Protein AF-0000000075793857 (afdb_homodimer)

pLDDT: mean 84.76, std 23.65, range [12.75, 98.88]

Structure (mmCIF, N/CA/C/O backbone):
data_AF-0000000075793857-model_v1
#
loop_
_entity.id
_entity.type
_entity.pdbx_description
1 polymer 'Actin-like protein 9'
#
loop_
_atom_site.group_PDB
_atom_site.id
_atom_site.type_symbol
_atom_site.label_atom_id
_atom_site.label_alt_id
_atom_site.label_comp_id
_atom_site.label_asym_id
_atom_site.label_entity_id
_atom_site.label_seq_id
_atom_site.pdbx_PDB_ins_code
_atom_site.Cartn_x
_atom_site.Cartn_y
_atom_site.Cartn_z
_atom_site.occupancy
_atom_site.B_iso_or_equiv
_atom_site.auth_seq_id
_atom_site.auth_comp_id
_atom_site.auth_asym_id
_atom_site.auth_atom_id
_atom_site.pdbx_PDB_model_num
ATOM 1 N N . MET A 1 1 ? 30.672 75.312 54.75 1 15.44 1 MET A N 1
ATOM 2 C CA . MET A 1 1 ? 32.125 75.312 55 1 15.44 1 MET A CA 1
ATOM 3 C C . MET A 1 1 ? 32.844 74.75 53.781 1 15.44 1 MET A C 1
ATOM 5 O O . MET A 1 1 ? 32.219 74.125 52.875 1 15.44 1 MET A O 1
ATOM 9 N N . ASP A 1 2 ? 33.875 73.625 53.781 1 12.75 2 ASP A N 1
ATOM 10 C CA . ASP A 1 2 ? 35.219 73.625 53.25 1 12.75 2 ASP A CA 1
ATOM 11 C C . ASP A 1 2 ? 35.312 72.812 51.938 1 12.75 2 ASP A C 1
ATOM 13 O O . ASP A 1 2 ? 36 73.25 51.031 1 12.75 2 ASP A O 1
ATOM 17 N N . ALA A 1 3 ? 35.125 71.25 51.812 1 15.32 3 ALA A N 1
ATOM 18 C CA . ALA A 1 3 ? 36.281 70.375 51.594 1 15.32 3 ALA A CA 1
ATOM 19 C C . ALA A 1 3 ? 36.625 70.25 50.125 1 15.32 3 ALA A C 1
ATOM 21 O O . ALA A 1 3 ? 35.781 69.75 49.344 1 15.32 3 ALA A O 1
ATOM 22 N N . ASN A 1 4 ? 37.594 70.562 49.375 1 15.7 4 ASN A N 1
ATOM 23 C CA . ASN A 1 4 ? 38.125 71 48.094 1 15.7 4 ASN A CA 1
ATOM 24 C C . ASN A 1 4 ? 38.719 69.812 47.344 1 15.7 4 ASN A C 1
ATOM 26 O O . ASN A 1 4 ? 39.281 70 46.25 1 15.7 4 ASN A O 1
ATOM 30 N N . HIS A 1 5 ? 38.938 68.438 47.781 1 17.83 5 HIS A N 1
ATOM 31 C CA . HIS A 1 5 ? 40.281 67.875 47.562 1 17.83 5 HIS A CA 1
ATOM 32 C C . HIS A 1 5 ? 40.469 67.5 46.094 1 17.83 5 HIS A C 1
ATOM 34 O O . HIS A 1 5 ? 39.531 67.125 45.406 1 17.83 5 HIS A O 1
ATOM 40 N N . SER A 1 6 ? 41.75 67.375 45.469 1 17.27 6 SER A N 1
ATOM 41 C CA . SER A 1 6 ? 42.625 67.688 44.312 1 17.27 6 SER A CA 1
ATOM 42 C C . SER A 1 6 ? 42.938 66.375 43.562 1 17.27 6 SER A C 1
ATOM 44 O O . SER A 1 6 ? 43.375 66.438 42.406 1 17.27 6 SER A O 1
ATOM 46 N N . GLY A 1 7 ? 42.938 65 44 1 16.97 7 GLY A N 1
ATOM 47 C CA . GLY A 1 7 ? 44.156 64.25 43.844 1 16.97 7 GLY A CA 1
ATOM 48 C C . GLY A 1 7 ? 44.281 63.594 42.469 1 16.97 7 GLY A C 1
ATOM 49 O O . GLY A 1 7 ? 43.438 62.75 42.094 1 16.97 7 GLY A O 1
ATOM 50 N N . CYS A 1 8 ? 44.844 64 41.312 1 18.92 8 CYS A N 1
ATOM 51 C CA . CYS A 1 8 ? 44.906 63.812 39.844 1 18.92 8 CYS A CA 1
ATOM 52 C C . CYS A 1 8 ? 45.688 62.562 39.5 1 18.92 8 CYS A C 1
ATOM 54 O O . CYS A 1 8 ? 45.281 61.781 38.688 1 18.92 8 CYS A O 1
ATOM 56 N N . THR A 1 9 ? 47.156 62.219 39.781 1 17.19 9 THR A N 1
ATOM 57 C CA . THR A 1 9 ? 48.156 62.156 38.719 1 17.19 9 THR A CA 1
ATOM 58 C C . THR A 1 9 ? 48.5 60.719 38.406 1 17.19 9 THR A C 1
ATOM 60 O O . THR A 1 9 ? 49.312 60.438 37.531 1 17.19 9 THR A O 1
ATOM 63 N N . LYS A 1 10 ? 48.125 59.406 38.969 1 17.06 10 LYS A N 1
ATOM 64 C CA . LYS A 1 10 ? 49.188 58.469 39.219 1 17.06 10 LYS A CA 1
ATOM 65 C C . LYS A 1 10 ? 49.719 57.875 37.938 1 17.06 10 LYS A C 1
ATOM 67 O O . LYS A 1 10 ? 48.938 57.469 37.062 1 17.06 10 LYS A O 1
ATOM 72 N N . PRO A 1 11 ? 51.062 57.781 37.594 1 20.03 11 PRO A N 1
ATOM 73 C CA . PRO A 1 11 ? 51.969 57.562 36.469 1 20.03 11 PRO A CA 1
ATOM 74 C C . PRO A 1 11 ? 52.125 56.062 36.156 1 20.03 11 PRO A C 1
ATOM 76 O O . PRO A 1 11 ? 52.906 55.688 35.25 1 20.03 11 PRO A O 1
ATOM 79 N N . GLN A 1 12 ? 51.188 55.062 36.219 1 19.09 12 GLN A N 1
ATOM 80 C CA . GLN A 1 12 ? 51.656 53.75 36.656 1 19.09 12 GLN A CA 1
ATOM 81 C C . GLN A 1 12 ? 52.625 53.156 35.625 1 19.09 12 GLN A C 1
ATOM 83 O O . GLN A 1 12 ? 52.531 53.438 34.438 1 19.09 12 GLN A O 1
ATOM 88 N N . PRO A 1 13 ? 53.562 52.188 36.094 1 18.53 13 PRO A N 1
ATOM 89 C CA . PRO A 1 13 ? 54.938 51.719 35.875 1 18.53 13 PRO A CA 1
ATOM 90 C C . PRO A 1 13 ? 55.094 50.844 34.625 1 18.53 13 PRO A C 1
ATOM 92 O O . PRO A 1 13 ? 54.094 50.344 34.094 1 1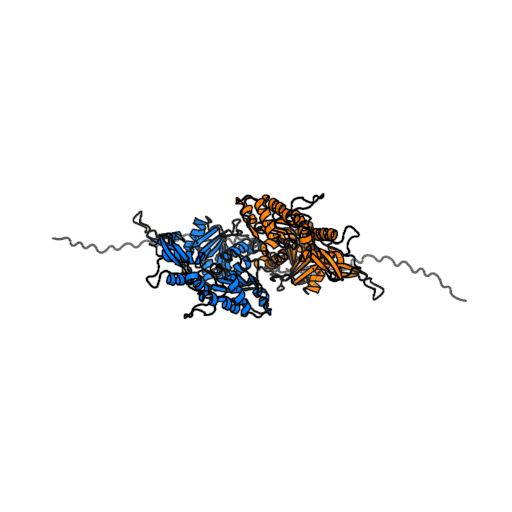8.53 13 PRO A O 1
ATOM 95 N N . SER A 1 14 ? 56.25 50.562 34.156 1 19.48 14 SER A N 1
ATOM 96 C CA . SER A 1 14 ? 57.125 50.281 33.031 1 19.48 14 SER A CA 1
ATOM 97 C C . SER A 1 14 ? 57.219 48.781 32.75 1 19.48 14 SER A C 1
ATOM 99 O O . SER A 1 14 ? 58 48.344 31.891 1 19.48 14 SER A O 1
ATOM 101 N N . PRO A 1 15 ? 56.219 47.844 33.156 1 19.3 15 PRO A N 1
ATOM 102 C CA . PRO A 1 15 ? 56.812 46.531 33.531 1 19.3 15 PRO A CA 1
ATOM 103 C C . PRO A 1 15 ? 57.562 45.875 32.375 1 19.3 15 PRO A C 1
ATOM 105 O O . PRO A 1 15 ? 57.281 46.188 31.203 1 19.3 15 PRO A O 1
ATOM 108 N N . GLU A 1 16 ? 58.562 45.031 32.688 1 19.41 16 GLU A N 1
ATOM 109 C CA . GLU A 1 16 ? 59.812 44.406 32.25 1 19.41 16 GLU A CA 1
ATOM 110 C C . GLU A 1 16 ? 59.531 43.281 31.234 1 19.41 16 GLU A C 1
ATOM 112 O O . GLU A 1 16 ? 58.594 42.5 31.391 1 19.41 16 GLU A O 1
ATOM 117 N N . ALA A 1 17 ? 60.062 43.312 30.016 1 22.91 17 ALA A N 1
ATOM 118 C CA . ALA A 1 17 ? 59.906 42.656 28.719 1 22.91 17 ALA A CA 1
ATOM 119 C C . ALA A 1 17 ? 60.438 41.219 28.766 1 22.91 17 ALA A C 1
ATOM 121 O O . ALA A 1 17 ? 61.656 41 28.734 1 22.91 17 ALA A O 1
ATOM 122 N N . PRO A 1 18 ? 59.875 40.438 29.797 1 18.53 18 PRO A N 1
ATOM 123 C CA . PRO A 1 18 ? 60.75 39.312 30.141 1 18.53 18 PRO A CA 1
ATOM 124 C C . PRO A 1 18 ? 61.219 38.562 28.906 1 18.53 18 PRO A C 1
ATOM 126 O O . PRO A 1 18 ? 60.688 38.75 27.797 1 18.53 18 PRO A O 1
ATOM 129 N N . ARG A 1 19 ? 61.875 37.25 29.156 1 19.84 19 ARG A N 1
ATOM 130 C CA . ARG A 1 19 ? 63.094 36.406 29 1 19.84 19 ARG A CA 1
ATOM 131 C C . ARG A 1 19 ? 63 35.562 27.75 1 19.84 19 ARG A C 1
ATOM 133 O O . ARG A 1 19 ? 61.906 35.281 27.234 1 19.84 19 ARG A O 1
ATOM 140 N N . PRO A 1 20 ? 64.062 35.031 27.312 1 22.78 20 PRO A N 1
ATOM 141 C CA . PRO A 1 20 ? 64.688 34.5 26.094 1 22.78 20 PRO A CA 1
ATOM 142 C C . PRO A 1 20 ? 64.125 33.125 25.734 1 22.78 20 PRO A C 1
ATOM 144 O O . PRO A 1 20 ? 64.562 32.094 26.312 1 22.78 20 PRO A O 1
ATOM 147 N N . GLY A 1 21 ? 62.75 32.906 25.953 1 18.17 21 GLY A N 1
ATOM 148 C CA . GLY A 1 21 ? 62.344 31.516 26.141 1 18.17 21 GLY A CA 1
ATOM 149 C C . GLY A 1 21 ? 62.969 30.562 25.125 1 18.17 21 GLY A C 1
ATOM 150 O O . GLY A 1 21 ? 63.438 31 24.078 1 18.17 21 GLY A O 1
ATOM 151 N N . ALA A 1 22 ? 63.219 29.281 25.469 1 21.75 22 ALA A N 1
ATOM 152 C CA . ALA A 1 22 ? 63.906 28.016 25.25 1 21.75 22 ALA A CA 1
ATOM 153 C C . ALA A 1 22 ? 63.656 27.516 23.828 1 21.75 22 ALA A C 1
ATOM 155 O O . ALA A 1 22 ? 62.625 27.812 23.219 1 21.75 22 ALA A O 1
ATOM 156 N N . ASN A 1 23 ? 64.688 27.266 23.234 1 18.72 23 ASN A N 1
ATOM 157 C CA . ASN A 1 23 ? 65.125 26.828 21.906 1 18.72 23 ASN A CA 1
ATOM 158 C C . ASN A 1 23 ? 64.312 25.609 21.453 1 18.72 23 ASN A C 1
ATOM 160 O O . ASN A 1 23 ? 64.438 24.516 21.984 1 18.72 23 ASN A O 1
ATOM 164 N N . PRO A 1 24 ? 63 25.734 21.406 1 18.83 24 PRO A N 1
ATOM 165 C CA . PRO A 1 24 ? 62.25 24.5 21.188 1 18.83 24 PRO A CA 1
ATOM 166 C C . PRO A 1 24 ? 62.781 23.672 20.016 1 18.83 24 PRO A C 1
ATOM 168 O O . PRO A 1 24 ? 62.812 24.141 18.875 1 18.83 24 PRO A O 1
ATOM 171 N N . SER A 1 25 ? 64 23.125 20.156 1 19.81 25 SER A N 1
ATOM 172 C CA . SER A 1 25 ? 64.562 22.234 19.156 1 19.81 25 SER A CA 1
ATOM 173 C C . SER A 1 25 ? 63.469 21.344 18.531 1 19.81 25 SER A C 1
ATOM 175 O O . SER A 1 25 ? 62.719 20.672 19.25 1 19.81 25 SER A O 1
ATOM 177 N N . SER A 1 26 ? 62.906 21.719 17.453 1 18.23 26 SER A N 1
ATOM 178 C CA . SER A 1 26 ? 61.844 21.234 16.578 1 18.23 26 SER A CA 1
ATOM 179 C C . SER A 1 26 ? 62.125 19.781 16.156 1 18.23 26 SER A C 1
ATOM 181 O O . SER A 1 26 ? 62.562 19.531 15.031 1 18.23 26 SER A O 1
ATOM 183 N N . ILE A 1 27 ? 62.594 18.938 17.031 1 20.16 27 ILE A N 1
ATOM 184 C CA . ILE A 1 27 ? 62.938 17.609 16.531 1 20.16 27 ILE A CA 1
ATOM 185 C C . ILE A 1 27 ? 61.812 17.125 15.602 1 20.16 27 ILE A C 1
ATOM 187 O O . ILE A 1 27 ? 60.656 17.016 16.016 1 20.16 27 ILE A O 1
ATOM 191 N N . LEU A 1 28 ? 61.938 17.328 14.32 1 20.8 28 LEU A N 1
ATOM 192 C CA . LEU A 1 28 ? 61.156 16.953 13.141 1 20.8 28 LEU A CA 1
ATOM 193 C C . LEU A 1 28 ? 60.938 15.453 13.086 1 20.8 28 LEU A C 1
ATOM 195 O O . LEU A 1 28 ? 61.562 14.75 12.297 1 20.8 28 LEU A O 1
ATOM 199 N N . ALA A 1 29 ? 60.938 14.773 14.156 1 21.75 29 ALA A N 1
ATOM 200 C CA . ALA A 1 29 ? 60.938 13.328 13.945 1 21.75 29 ALA A CA 1
ATOM 201 C C . ALA A 1 29 ? 59.875 12.914 12.922 1 21.75 29 ALA A C 1
ATOM 203 O O . ALA A 1 29 ? 58.719 13.281 13.055 1 21.75 29 ALA A O 1
ATOM 204 N N . ASN A 1 30 ? 60.219 12.555 11.719 1 20.84 30 ASN A N 1
ATOM 205 C CA . ASN A 1 30 ? 59.594 12.094 10.484 1 20.84 30 ASN A CA 1
ATOM 206 C C . ASN A 1 30 ? 58.719 10.867 10.734 1 20.84 30 ASN A C 1
ATOM 208 O O . ASN A 1 30 ? 59.188 9.734 10.656 1 20.84 30 ASN A O 1
ATOM 212 N N . GLU A 1 31 ? 58.25 10.648 11.859 1 22.14 31 GLU A N 1
ATOM 213 C CA . GLU A 1 31 ? 57.656 9.312 11.93 1 22.14 31 GLU A CA 1
ATOM 214 C C . GLU A 1 31 ? 56.719 9.062 10.773 1 22.14 31 GLU A C 1
ATOM 216 O O . GLU A 1 31 ? 55.781 9.844 10.539 1 22.14 31 GLU A O 1
ATOM 221 N N . THR A 1 32 ? 57.062 8.359 9.789 1 23.39 32 THR A N 1
ATOM 222 C CA . THR A 1 32 ? 56.375 7.84 8.609 1 23.39 32 THR A CA 1
ATOM 223 C C . THR A 1 32 ? 55.031 7.219 9.008 1 23.39 32 THR A C 1
ATOM 225 O O . THR A 1 32 ? 55 6.18 9.672 1 23.39 32 THR A O 1
ATOM 228 N N . LEU A 1 33 ? 54.156 7.922 9.375 1 22.08 33 LEU A N 1
ATOM 229 C CA . LEU A 1 33 ? 52.875 7.305 9.742 1 22.08 33 LEU A CA 1
ATOM 230 C C . LEU A 1 33 ? 52.438 6.324 8.664 1 22.08 33 LEU A C 1
ATOM 232 O O . LEU A 1 33 ? 52.312 6.691 7.496 1 22.08 33 LEU A O 1
ATOM 236 N N . ARG A 1 34 ? 52.656 5.023 8.82 1 25.08 34 ARG A N 1
ATOM 237 C CA . ARG A 1 34 ? 52.094 3.895 8.102 1 25.08 34 ARG A CA 1
ATOM 238 C C . ARG A 1 34 ? 50.625 4.16 7.742 1 25.08 34 ARG A C 1
ATOM 240 O O . ARG A 1 34 ? 49.781 4.371 8.625 1 25.08 34 ARG A O 1
ATOM 247 N N . GLN A 1 35 ? 50.375 4.695 6.633 1 22.2 35 GLN A N 1
ATOM 248 C CA . GLN A 1 35 ? 49.031 4.953 6.074 1 22.2 35 GLN A CA 1
ATOM 249 C C . GLN A 1 35 ? 48.156 3.729 6.203 1 22.2 35 GLN A C 1
ATOM 251 O O . GLN A 1 35 ? 48.406 2.689 5.594 1 22.2 35 GLN A O 1
ATOM 256 N N . GLU A 1 36 ? 47.719 3.391 7.41 1 26.3 36 GLU A N 1
ATOM 257 C CA . GLU A 1 36 ? 46.844 2.215 7.434 1 26.3 36 GLU A CA 1
ATOM 258 C C . GLU A 1 36 ? 45.844 2.236 6.27 1 26.3 36 GLU A C 1
ATOM 260 O O . GLU A 1 36 ? 45.438 3.307 5.816 1 26.3 36 GLU A O 1
ATOM 265 N N . PRO A 1 37 ? 45.812 1.183 5.473 1 26.55 37 PRO A N 1
ATOM 266 C CA . PRO A 1 37 ? 45 1.132 4.266 1 26.55 37 PRO A CA 1
ATOM 267 C C . PRO A 1 37 ? 43.594 1.723 4.48 1 26.55 37 PRO A C 1
ATOM 269 O O . PRO A 1 37 ? 43.094 1.742 5.609 1 26.55 37 PRO A O 1
ATOM 272 N N . PRO A 1 38 ? 43.219 2.713 3.705 1 24.89 38 PRO A N 1
ATOM 273 C CA . PRO A 1 38 ? 41.938 3.379 3.918 1 24.89 38 PRO A CA 1
ATOM 274 C C . PRO A 1 38 ? 40.812 2.406 4.305 1 24.89 38 PRO A C 1
ATOM 276 O O . PRO A 1 38 ? 40.719 1.328 3.719 1 24.89 38 PRO A O 1
ATOM 279 N N . SER A 1 39 ? 40.594 2.229 5.586 1 24.95 39 SER A N 1
ATOM 280 C CA . SER A 1 39 ? 39.531 1.4 6.113 1 24.95 39 SER A CA 1
ATOM 281 C C . SER A 1 39 ? 38.312 1.457 5.211 1 24.95 39 SER A C 1
ATOM 283 O O . SER A 1 39 ? 37.906 2.535 4.773 1 24.95 39 SER A O 1
ATOM 285 N N . MET A 1 40 ? 38.062 0.514 4.391 1 24.78 40 MET A N 1
ATOM 286 C CA . MET A 1 40 ? 36.875 0.319 3.59 1 24.78 40 MET A CA 1
ATOM 287 C C . MET A 1 40 ? 35.656 0.888 4.301 1 24.78 40 MET A C 1
ATOM 289 O O . MET A 1 40 ? 35.438 0.609 5.48 1 24.78 40 MET A O 1
ATOM 293 N N . VAL A 1 41 ? 35.312 2.084 4.102 1 28.2 41 VAL A N 1
ATOM 294 C CA . VAL A 1 41 ? 34.125 2.773 4.609 1 28.2 41 VAL A CA 1
ATOM 295 C C . VAL A 1 41 ? 33.031 1.765 4.859 1 28.2 41 VAL A C 1
ATOM 297 O O . VAL A 1 41 ? 32.5 1.164 3.922 1 28.2 41 VAL A O 1
ATOM 300 N N . GLY A 1 42 ? 33.188 0.861 5.727 1 28.14 42 GLY A N 1
ATOM 301 C CA . GLY A 1 42 ? 32.188 -0.064 6.23 1 28.14 42 GLY A CA 1
ATOM 302 C C . GLY A 1 42 ? 30.781 0.529 6.266 1 28.14 42 GLY A C 1
ATOM 303 O O . GLY A 1 42 ? 30.625 1.733 6.469 1 28.14 42 GLY A O 1
ATOM 304 N N . ASP A 1 43 ? 29.906 0.069 5.418 1 32.09 43 ASP A N 1
ATOM 305 C CA . ASP A 1 43 ? 28.469 0.293 5.355 1 32.09 43 ASP A CA 1
ATOM 306 C C . ASP A 1 43 ? 27.875 0.465 6.75 1 32.09 43 ASP A C 1
ATOM 308 O O . ASP A 1 43 ? 27.562 -0.52 7.426 1 32.09 43 ASP A O 1
ATOM 312 N N . ARG A 1 44 ? 28.438 1.333 7.551 1 34.56 44 ARG A N 1
ATOM 313 C CA . ARG A 1 44 ? 27.875 1.585 8.875 1 34.56 44 ARG A CA 1
ATOM 314 C C . ARG A 1 44 ? 26.359 1.714 8.797 1 34.56 44 ARG A C 1
ATOM 316 O O . ARG A 1 44 ? 25.828 2.609 8.133 1 34.56 44 ARG A O 1
ATOM 323 N N . LEU A 1 45 ? 25.594 0.619 8.859 1 40 45 LEU A N 1
ATOM 324 C CA . LEU A 1 45 ? 24.156 0.525 9.094 1 40 45 LEU A CA 1
ATOM 325 C C . LEU A 1 45 ? 23.734 1.456 10.227 1 40 45 LEU A C 1
ATOM 327 O O . LEU A 1 45 ? 24.5 1.683 11.172 1 40 45 LEU A O 1
ATOM 331 N N . PRO A 1 46 ? 22.906 2.387 10.023 1 45.62 46 PRO A N 1
ATOM 332 C CA . PRO A 1 46 ? 22.391 3.17 11.148 1 45.62 46 PRO A CA 1
ATOM 333 C C . PRO A 1 46 ? 22.25 2.346 12.43 1 45.62 46 PRO A C 1
ATOM 335 O O . PRO A 1 46 ? 22.156 1.117 12.367 1 45.62 46 PRO A O 1
ATOM 338 N N . PRO A 1 47 ? 22.594 3.002 13.57 1 45.09 47 PRO A N 1
ATOM 339 C CA . PRO A 1 47 ? 22.531 2.359 14.883 1 45.09 47 PRO A CA 1
ATOM 340 C C . PRO A 1 47 ? 21.281 1.493 15.047 1 45.09 47 PRO A C 1
ATOM 342 O O . PRO A 1 47 ? 20.297 1.667 14.32 1 45.09 47 PRO A O 1
ATOM 345 N N . LYS A 1 48 ? 21.406 0.458 15.859 1 49.25 48 LYS A N 1
ATOM 346 C CA . LYS A 1 48 ? 20.5 -0.598 16.312 1 49.25 48 LYS A CA 1
ATOM 347 C C . LYS A 1 48 ? 19.125 -0.032 16.672 1 49.25 48 LYS A C 1
ATOM 349 O O . LYS A 1 48 ? 18.172 -0.786 16.875 1 49.25 48 LYS A O 1
ATOM 354 N N . THR A 1 49 ? 19.062 1.42 16.922 1 57.34 49 THR A N 1
ATOM 355 C CA . THR A 1 49 ? 17.797 1.932 17.391 1 57.34 49 THR A CA 1
ATOM 356 C C . THR A 1 49 ? 16.875 2.303 16.234 1 57.34 49 THR A C 1
ATOM 358 O O . THR A 1 49 ? 17.359 2.66 15.148 1 57.34 49 THR A O 1
ATOM 361 N N . GLY A 1 50 ? 15.578 2.102 16.234 1 86.88 50 GLY A N 1
ATOM 362 C CA . GLY A 1 50 ? 14.523 2.295 15.258 1 86.88 50 GLY A CA 1
ATOM 363 C C . GLY A 1 50 ? 14.406 3.73 14.781 1 86.88 50 GLY A C 1
ATOM 364 O O . GLY A 1 50 ? 14.523 4.664 15.578 1 86.88 50 GLY A O 1
ATOM 365 N N . ALA A 1 51 ? 14.398 4.098 13.531 1 96.69 51 ALA A N 1
ATOM 366 C CA . ALA A 1 51 ? 14.219 5.422 12.938 1 96.69 51 ALA A CA 1
ATOM 367 C C . ALA A 1 51 ? 12.898 6.047 13.375 1 96.69 51 ALA A C 1
ATOM 369 O O . ALA A 1 51 ? 11.938 5.332 13.68 1 96.69 51 ALA A O 1
ATOM 370 N N . VAL A 1 52 ? 12.953 7.406 13.523 1 98.38 52 VAL A N 1
ATOM 371 C CA . VAL A 1 52 ? 11.734 8.141 13.836 1 98.38 52 VAL A CA 1
ATOM 372 C C . VAL A 1 52 ? 11.266 8.914 12.602 1 98.38 52 VAL A C 1
ATOM 374 O O . VAL A 1 52 ? 12.078 9.531 11.906 1 98.38 52 VAL A O 1
ATOM 377 N N . VAL A 1 53 ? 9.992 8.781 12.32 1 98.62 53 VAL A N 1
ATOM 378 C CA . VAL A 1 53 ? 9.391 9.477 11.188 1 98.62 53 VAL A CA 1
ATOM 379 C C . VAL A 1 53 ? 8.609 10.688 11.688 1 98.62 53 VAL A C 1
ATOM 381 O O . VAL A 1 53 ? 7.801 10.578 12.617 1 98.62 53 VAL A O 1
ATOM 384 N N . ILE A 1 54 ? 8.859 11.844 11.094 1 98.81 54 ILE A N 1
ATOM 385 C CA . ILE A 1 54 ? 8.242 13.102 11.484 1 98.81 54 ILE A CA 1
ATOM 386 C C . ILE A 1 54 ? 7.535 13.719 10.281 1 98.81 54 ILE A C 1
ATOM 388 O O . ILE A 1 54 ? 8.172 14.023 9.266 1 98.81 54 ILE A O 1
ATOM 392 N N . ASP A 1 55 ? 6.27 13.859 10.367 1 98.62 55 ASP A N 1
ATOM 393 C CA . ASP A 1 55 ? 5.438 14.523 9.367 1 98.62 55 ASP A CA 1
ATOM 394 C C . ASP A 1 55 ? 4.738 15.742 9.953 1 98.62 55 ASP A C 1
ATOM 396 O O . ASP A 1 55 ? 3.729 15.617 10.648 1 98.62 55 ASP A O 1
ATOM 400 N N . MET A 1 56 ? 5.254 16.859 9.609 1 98.44 56 MET A N 1
ATOM 401 C CA . MET A 1 56 ? 4.672 18.109 10.117 1 98.44 56 MET A CA 1
ATOM 402 C C . MET A 1 56 ? 3.9 18.828 9.016 1 98.44 56 MET A C 1
ATOM 404 O O . MET A 1 56 ? 4.48 19.234 8.016 1 98.44 56 MET A O 1
ATOM 408 N N . GLY A 1 57 ? 2.623 18.906 9.195 1 97.62 57 GLY A N 1
ATOM 409 C CA . GLY A 1 57 ? 1.757 19.703 8.336 1 97.62 57 GLY A CA 1
ATOM 410 C C . GLY A 1 57 ? 1.26 20.969 9.008 1 97.62 57 GLY A C 1
ATOM 411 O O . GLY A 1 57 ? 1.636 21.266 10.141 1 97.62 57 GLY A O 1
ATOM 412 N N . THR A 1 58 ? 0.445 21.719 8.219 1 97.69 58 THR A N 1
ATOM 413 C CA . THR A 1 58 ? -0.102 22.969 8.734 1 97.69 58 THR A CA 1
ATOM 414 C C . THR A 1 58 ? -0.973 22.719 9.961 1 97.69 58 THR A C 1
ATOM 416 O O . THR A 1 58 ? -0.957 23.5 10.914 1 97.69 58 THR A O 1
ATOM 419 N N . GLY A 1 59 ? -1.662 21.641 9.977 1 96.56 59 GLY A N 1
ATOM 420 C CA . GLY A 1 59 ? -2.639 21.391 11.023 1 96.56 59 GLY A CA 1
ATOM 421 C C . GLY A 1 59 ? -2.111 20.516 12.141 1 96.56 59 GLY A C 1
ATOM 422 O O . GLY A 1 59 ? -2.396 20.75 13.32 1 96.56 59 GLY A O 1
ATOM 423 N N . THR A 1 60 ? -1.422 19.5 11.773 1 97.75 60 THR A N 1
ATOM 424 C CA . THR A 1 60 ? -0.955 18.547 12.773 1 97.75 60 THR A CA 1
ATOM 425 C C . THR A 1 60 ? 0.469 18.094 12.461 1 97.75 60 THR A C 1
ATOM 427 O O . THR A 1 60 ? 0.91 18.156 11.312 1 97.75 60 THR A O 1
ATOM 430 N N . CYS A 1 61 ? 1.142 17.75 13.516 1 98.62 61 CYS A N 1
ATOM 431 C CA . CYS A 1 61 ? 2.436 17.078 13.438 1 98.62 61 CYS A CA 1
ATOM 432 C C . CYS A 1 61 ? 2.34 15.648 13.93 1 98.62 61 CYS A C 1
ATOM 434 O O . CYS A 1 61 ? 1.83 15.391 15.023 1 98.62 61 CYS A O 1
ATOM 436 N N . LYS A 1 62 ? 2.785 14.734 13.086 1 98.44 62 LYS A N 1
ATOM 437 C CA . LYS A 1 62 ? 2.738 13.312 13.383 1 98.44 62 LYS A CA 1
ATOM 438 C C . LYS A 1 62 ? 4.141 12.742 13.578 1 98.44 62 LYS A C 1
ATOM 440 O O . LYS A 1 62 ? 5.043 13.023 12.789 1 98.44 62 LYS A O 1
ATOM 445 N N . VAL A 1 63 ? 4.293 12.008 14.703 1 98.5 63 VAL A N 1
ATOM 446 C CA . VAL A 1 63 ? 5.598 11.422 14.992 1 98.5 63 VAL A CA 1
ATOM 447 C C . VAL A 1 63 ? 5.43 9.984 15.477 1 98.5 63 VAL A C 1
ATOM 449 O O . VAL A 1 63 ? 4.445 9.664 16.141 1 98.5 63 VAL A O 1
ATOM 452 N N . GLY A 1 64 ? 6.328 9.164 15.094 1 97.44 64 GLY A N 1
ATOM 453 C CA . GLY A 1 64 ? 6.348 7.773 15.516 1 97.44 64 GLY A CA 1
ATOM 454 C C . GLY A 1 64 ? 7.562 7.016 15.016 1 97.44 64 GLY A C 1
ATOM 455 O O . GLY A 1 64 ? 8.352 7.547 14.227 1 97.44 64 GLY A O 1
ATOM 456 N N . PHE A 1 65 ? 7.688 5.789 15.484 1 95.81 65 PHE A N 1
ATOM 457 C CA . PHE A 1 65 ? 8.805 4.949 15.062 1 95.81 65 PHE A CA 1
ATOM 458 C C . PHE A 1 65 ? 8.492 4.266 13.734 1 95.81 65 PHE A C 1
ATOM 460 O O . PHE A 1 65 ? 7.363 3.842 13.5 1 95.81 65 PHE A O 1
ATOM 467 N N . ALA A 1 66 ? 9.508 4.152 12.898 1 96.25 66 ALA A N 1
ATOM 468 C CA . ALA A 1 66 ? 9.375 3.436 11.633 1 96.25 66 ALA A CA 1
ATOM 469 C C . ALA A 1 66 ? 8.945 1.99 11.867 1 96.25 66 ALA A C 1
ATOM 471 O O . ALA A 1 66 ? 9.344 1.369 12.852 1 96.25 66 ALA A O 1
ATOM 472 N N . GLY A 1 67 ? 8.156 1.516 10.906 1 92.19 67 GLY A N 1
ATOM 473 C CA . GLY A 1 67 ? 7.707 0.135 10.984 1 92.19 67 GLY A CA 1
ATOM 474 C C . GLY A 1 67 ? 6.332 -0.007 11.617 1 92.19 67 GLY A C 1
ATOM 475 O O . GLY A 1 67 ? 5.688 -1.049 11.477 1 92.19 67 GLY A O 1
ATOM 476 N N . GLN A 1 68 ? 5.902 1.068 12.234 1 90.31 68 GLN A N 1
ATOM 477 C CA . GLN A 1 68 ? 4.578 1.029 12.852 1 90.31 68 GLN A CA 1
ATOM 478 C C . GLN A 1 68 ? 3.494 1.403 11.844 1 90.31 68 GLN A C 1
ATOM 480 O O . GLN A 1 68 ? 3.777 2.037 10.82 1 90.31 68 GLN A O 1
ATOM 485 N N . ALA A 1 69 ? 2.256 1.032 12.188 1 85.69 69 ALA A N 1
ATOM 486 C CA . ALA A 1 69 ? 1.134 1.229 11.273 1 85.69 69 ALA A CA 1
ATOM 487 C C . ALA A 1 69 ? 0.57 2.643 11.391 1 85.69 69 ALA A C 1
ATOM 489 O O . ALA A 1 69 ? -0.055 3.15 10.453 1 85.69 69 ALA A O 1
ATOM 490 N N . ARG A 1 70 ? 0.771 3.219 12.555 1 91 70 ARG A N 1
ATOM 491 C CA . ARG A 1 70 ? 0.261 4.559 12.836 1 91 70 ARG A CA 1
ATOM 492 C C . ARG A 1 70 ? 1.264 5.371 13.648 1 91 70 ARG A C 1
ATOM 494 O O . ARG A 1 70 ? 2.111 4.805 14.344 1 91 70 ARG A O 1
ATOM 501 N N . PRO A 1 71 ? 1.217 6.664 13.398 1 96.06 71 PRO A N 1
ATOM 502 C CA . PRO A 1 71 ? 2.068 7.473 14.273 1 96.06 71 PRO A CA 1
ATOM 503 C C . PRO A 1 71 ? 1.719 7.312 15.75 1 96.06 71 PRO A C 1
ATOM 505 O O . PRO A 1 71 ? 0.548 7.129 16.094 1 96.06 71 PRO A O 1
ATOM 508 N N . ALA A 1 72 ? 2.719 7.406 16.562 1 96.38 72 ALA A N 1
ATOM 509 C CA . ALA A 1 72 ? 2.516 7.301 18.016 1 96.38 72 ALA A CA 1
ATOM 510 C C . ALA A 1 72 ? 1.809 8.539 18.562 1 96.38 72 ALA A C 1
ATOM 512 O O . ALA A 1 72 ? 0.979 8.438 19.469 1 96.38 72 ALA A O 1
ATOM 513 N N . TYR A 1 73 ? 2.18 9.695 18.016 1 97.44 73 TYR A N 1
ATOM 514 C CA . TYR A 1 73 ? 1.591 10.945 18.484 1 97.44 73 TYR A CA 1
ATOM 515 C C . TYR A 1 73 ? 1.187 11.828 17.297 1 97.44 73 TYR A C 1
ATOM 517 O O . TYR A 1 73 ? 1.894 11.891 16.297 1 97.44 73 TYR A O 1
ATOM 525 N N . THR A 1 74 ? 0.083 12.383 17.406 1 97.31 74 THR A N 1
ATOM 526 C CA . THR A 1 74 ? -0.428 13.43 16.531 1 97.31 74 THR A CA 1
ATOM 527 C C . THR A 1 74 ? -0.816 14.664 17.344 1 97.31 74 THR A C 1
ATOM 529 O O . THR A 1 74 ? -1.688 14.594 18.203 1 97.31 74 THR A O 1
ATOM 532 N N . VAL A 1 75 ? -0.158 15.781 17.047 1 97.25 75 VAL A N 1
ATOM 533 C CA . VAL A 1 75 ? -0.359 16.984 17.828 1 97.25 75 VAL A CA 1
ATOM 534 C C . VAL A 1 75 ? -0.632 18.172 16.906 1 97.25 75 VAL A C 1
ATOM 536 O O . VAL A 1 75 ? -0.094 18.234 15.797 1 97.25 75 VAL A O 1
ATOM 539 N N . ALA A 1 76 ? -1.51 19.047 17.422 1 96.38 76 ALA A N 1
ATOM 540 C CA . ALA A 1 76 ? -1.71 20.266 16.641 1 96.38 76 ALA A CA 1
ATOM 541 C C . ALA A 1 76 ? -0.398 21.031 16.469 1 96.38 76 ALA A C 1
ATOM 543 O O . ALA A 1 76 ? 0.397 21.125 17.406 1 96.38 76 ALA A O 1
ATOM 544 N N . THR A 1 77 ? -0.208 21.562 15.273 1 97.81 77 THR A N 1
ATOM 545 C CA . THR A 1 77 ? 1.026 22.281 14.977 1 97.81 77 THR A CA 1
ATOM 546 C C . THR A 1 77 ? 0.928 23.734 15.422 1 97.81 77 THR A C 1
ATOM 548 O O . THR A 1 77 ? 0.977 24.656 14.594 1 97.81 77 THR A O 1
ATOM 551 N N . ILE A 1 78 ? 0.842 23.938 16.734 1 96.12 78 ILE A N 1
ATOM 552 C CA . ILE A 1 78 ? 0.717 25.266 17.328 1 96.12 78 ILE A CA 1
ATOM 553 C C . ILE A 1 78 ? 1.439 25.297 18.672 1 96.12 78 ILE A C 1
ATOM 555 O O . ILE A 1 78 ? 1.641 24.266 19.312 1 96.12 78 ILE A O 1
ATOM 559 N N . LEU A 1 79 ? 1.954 26.422 18.984 1 95.69 79 LEU A N 1
ATOM 560 C CA . LEU A 1 79 ? 2.514 26.609 20.328 1 95.69 79 LEU A CA 1
ATOM 561 C C . LEU A 1 79 ? 2.164 27.984 20.875 1 95.69 79 LEU A C 1
ATOM 563 O O . LEU A 1 79 ? 1.733 28.859 20.125 1 95.69 79 LEU A O 1
ATOM 567 N N . GLY A 1 80 ? 2.098 28.094 22.125 1 93.88 80 GLY A N 1
ATOM 568 C CA . GLY A 1 80 ? 1.903 29.328 22.859 1 93.88 80 GLY A CA 1
ATOM 569 C C . GLY A 1 80 ? 2.877 29.5 24.016 1 93.88 80 GLY A C 1
ATOM 570 O O . GLY A 1 80 ? 3.256 28.531 24.672 1 93.88 80 GLY A O 1
ATOM 571 N N . CYS A 1 81 ? 3.355 30.75 24.109 1 89.12 81 CYS A N 1
ATOM 572 C CA . CYS A 1 81 ? 4.312 31.016 25.172 1 89.12 81 CYS A CA 1
ATOM 573 C C . CYS A 1 81 ? 3.783 32.062 26.141 1 89.12 81 CYS A C 1
ATOM 575 O O . CYS A 1 81 ? 3.012 32.938 25.75 1 89.12 81 CYS A O 1
ATOM 577 N N . GLN A 1 82 ? 4.051 31.891 27.391 1 84.62 82 GLN A N 1
ATOM 578 C CA . GLN A 1 82 ? 3.766 32.906 28.422 1 84.62 82 GLN A CA 1
ATOM 579 C C . GLN A 1 82 ? 4.938 33.031 29.391 1 84.62 82 GLN A C 1
ATOM 581 O O . GLN A 1 82 ? 5.73 32.125 29.547 1 84.62 82 GLN A O 1
ATOM 586 N N . PRO A 1 83 ? 5.074 34.344 29.891 1 78.62 83 PRO A N 1
ATOM 587 C CA . PRO A 1 83 ? 6.121 34.531 30.906 1 78.62 83 PRO A CA 1
ATOM 588 C C . PRO A 1 83 ? 5.891 33.656 32.125 1 78.62 83 PRO A C 1
ATOM 590 O O . PRO A 1 83 ? 4.75 33.469 32.562 1 78.62 83 PRO A O 1
ATOM 593 N N . LYS A 1 84 ? 6.941 32.844 32.406 1 72 84 LYS A N 1
ATOM 594 C CA . LYS A 1 84 ? 6.82 32.031 33.594 1 72 84 LYS A CA 1
ATOM 595 C C . LYS A 1 84 ? 6.719 32.906 34.844 1 72 84 LYS A C 1
ATOM 597 O O . LYS A 1 84 ? 7.406 33.906 34.969 1 72 84 LYS A O 1
ATOM 602 N N . LYS A 1 85 ? 5.684 32.812 35.719 1 65.44 85 LYS A N 1
ATOM 603 C CA . LYS A 1 85 ? 5.641 33.5 37 1 65.44 85 LYS A CA 1
ATOM 604 C C . LYS A 1 85 ? 6.941 33.281 37.781 1 65.44 85 LYS A C 1
ATOM 606 O O . LYS A 1 85 ? 7.41 32.156 37.906 1 65.44 85 LYS A O 1
ATOM 611 N N . PRO A 1 86 ? 7.727 34.375 37.781 1 59.34 86 PRO A N 1
ATOM 612 C CA . PRO A 1 86 ? 9.039 34.25 38.438 1 59.34 86 PRO A CA 1
ATOM 613 C C . PRO A 1 86 ? 8.977 33.562 39.781 1 59.34 86 PRO A C 1
ATOM 615 O O . PRO A 1 86 ? 8.141 33.906 40.625 1 59.34 86 PRO A O 1
ATOM 618 N N . SER A 1 87 ? 9.102 32.281 39.938 1 54.94 87 SER A N 1
ATOM 619 C CA . SER A 1 87 ? 9.273 31.844 41.312 1 54.94 87 SER A CA 1
ATOM 620 C C . SER A 1 87 ? 10.406 32.594 42 1 54.94 87 SER A C 1
ATOM 622 O O . SER A 1 87 ? 10.398 32.75 43.219 1 54.94 87 SER A O 1
ATOM 624 N N . SER A 1 88 ? 11.57 32.812 41.375 1 54.84 88 SER A N 1
ATOM 625 C CA . SER A 1 88 ? 12.656 33.688 41.844 1 54.84 88 SER A CA 1
ATOM 626 C C . SER A 1 88 ? 12.953 34.781 40.875 1 54.84 88 SER A C 1
ATOM 628 O O . SER A 1 88 ? 12.664 34.656 39.656 1 54.84 88 SER A O 1
ATOM 630 N N . PRO A 1 89 ? 13.344 36.094 41.312 1 51.16 89 PRO A N 1
ATOM 631 C CA . PRO A 1 89 ? 13.492 37.375 40.594 1 51.16 89 PRO A CA 1
ATOM 632 C C . PRO A 1 89 ? 14.266 37.219 39.281 1 51.16 89 PRO A C 1
ATOM 634 O O . PRO A 1 89 ? 14.375 38.156 38.5 1 51.16 89 PRO A O 1
ATOM 637 N N . ARG A 1 90 ? 15.25 36.406 39.188 1 56 90 ARG A N 1
ATOM 638 C CA . ARG A 1 90 ? 16.328 36.656 38.25 1 56 90 ARG A CA 1
ATOM 639 C C . ARG A 1 90 ? 15.891 36.344 36.812 1 56 90 ARG A C 1
ATOM 641 O O . ARG A 1 90 ? 16.281 37.031 35.875 1 56 90 ARG A O 1
ATOM 648 N N . GLN A 1 91 ? 15.656 35.094 36.375 1 52.06 91 GLN A N 1
ATOM 649 C CA . GLN A 1 91 ? 15.625 34.75 34.969 1 52.06 91 GLN A CA 1
ATOM 650 C C . GLN A 1 91 ? 14.195 34.469 34.5 1 52.06 91 GLN A C 1
ATOM 652 O O . GLN A 1 91 ? 13.531 33.562 35 1 52.06 91 GLN A O 1
ATOM 657 N N . ALA A 1 92 ? 13.57 35.438 33.969 1 55.38 92 ALA A N 1
ATOM 658 C CA . ALA A 1 92 ? 12.25 35.344 33.375 1 55.38 92 ALA A CA 1
ATOM 659 C C . ALA A 1 92 ? 12.164 34.156 32.406 1 55.38 92 ALA A C 1
ATOM 661 O O . ALA A 1 92 ? 12.805 34.156 31.359 1 55.38 92 ALA A O 1
ATOM 662 N N . ALA A 1 93 ? 11.875 32.906 32.906 1 65.88 93 ALA A N 1
ATOM 663 C CA . ALA A 1 93 ? 11.805 31.734 32.031 1 65.88 93 ALA A CA 1
ATOM 664 C C . ALA A 1 93 ? 10.453 31.641 31.344 1 65.88 93 ALA A C 1
ATOM 666 O O . ALA A 1 93 ? 9.43 32.031 31.906 1 65.88 93 ALA A O 1
ATOM 667 N N . LEU A 1 94 ? 10.422 31.562 29.922 1 77.75 94 LEU A N 1
ATOM 668 C CA . LEU A 1 94 ? 9.211 31.391 29.125 1 77.75 94 LEU A CA 1
ATOM 669 C C . LEU A 1 94 ? 8.711 29.953 29.219 1 77.75 94 LEU A C 1
ATOM 671 O O . LEU A 1 94 ? 9.508 29 29.172 1 77.75 94 LEU A O 1
ATOM 675 N N . GLU A 1 95 ? 7.387 29.844 29.625 1 87.62 95 GLU A N 1
ATOM 676 C CA . GLU A 1 95 ? 6.719 28.547 29.562 1 87.62 95 GLU A CA 1
ATOM 677 C C . GLU A 1 95 ? 6.043 28.344 28.219 1 87.62 95 GLU A C 1
ATOM 679 O O . GLU A 1 95 ? 5.352 29.234 27.719 1 87.62 95 GLU A O 1
ATOM 684 N N . THR A 1 96 ? 6.379 27.25 27.609 1 92.25 96 THR A N 1
ATOM 685 C CA . THR A 1 96 ? 5.859 26.953 26.281 1 92.25 96 THR A CA 1
ATOM 686 C C . THR A 1 96 ? 4.848 25.812 26.328 1 92.25 96 THR A C 1
ATOM 688 O O . THR A 1 96 ? 5.07 24.812 27 1 92.25 96 THR A O 1
ATOM 691 N N . PHE A 1 97 ? 3.676 26.047 25.766 1 94.62 97 PHE A N 1
ATOM 692 C CA . PHE A 1 97 ? 2.641 25.031 25.594 1 94.62 97 PHE A CA 1
ATOM 693 C C . PHE A 1 97 ? 2.52 24.625 24.125 1 94.62 97 PHE A C 1
ATOM 695 O O . PHE A 1 97 ? 2.592 25.469 23.234 1 94.62 97 PHE A O 1
ATOM 702 N N . ILE A 1 98 ? 2.369 23.328 23.953 1 95.94 98 ILE A N 1
ATOM 703 C CA . ILE A 1 98 ? 2.404 22.828 22.594 1 95.94 98 ILE A CA 1
ATOM 704 C C . ILE A 1 98 ? 1.111 22.062 22.281 1 95.94 98 ILE A C 1
ATOM 706 O O . ILE A 1 98 ? 0.576 21.359 23.141 1 95.94 98 ILE A O 1
ATOM 710 N N . GLY A 1 99 ? 0.654 22.188 21.016 1 95.19 99 GLY A N 1
ATOM 711 C CA . GLY A 1 99 ? -0.478 21.422 20.531 1 95.19 99 GLY A CA 1
ATOM 712 C C . GLY A 1 99 ? -1.772 21.75 21.25 1 95.19 99 GLY A C 1
ATOM 713 O O . GLY A 1 99 ? -2.131 22.922 21.406 1 95.19 99 GLY A O 1
ATOM 714 N N . GLU A 1 100 ? -2.447 20.75 21.719 1 92.75 100 GLU A N 1
ATOM 715 C CA . GLU A 1 100 ? -3.75 20.891 22.359 1 92.75 100 GLU A CA 1
ATOM 716 C C . GLU A 1 100 ? -3.637 21.672 23.672 1 92.75 100 GLU A C 1
ATOM 718 O O . GLU A 1 100 ? -4.547 22.406 24.047 1 92.75 100 GLU A O 1
ATOM 723 N N . ALA A 1 101 ? -2.518 21.531 24.328 1 92.62 101 ALA A N 1
ATOM 724 C CA . ALA A 1 101 ? -2.293 22.266 25.578 1 92.62 101 ALA A CA 1
ATOM 725 C C . ALA A 1 101 ? -2.279 23.766 25.344 1 92.62 101 ALA A C 1
ATOM 727 O O . ALA A 1 101 ? -2.746 24.531 26.188 1 92.62 101 ALA A O 1
ATOM 728 N N . ALA A 1 102 ? -1.736 24.141 24.25 1 92.62 102 ALA A N 1
ATOM 729 C CA . ALA A 1 102 ? -1.723 25.562 23.906 1 92.62 102 ALA A CA 1
ATOM 730 C C . ALA A 1 102 ? -3.117 26.047 23.516 1 92.62 102 ALA A C 1
ATOM 732 O O . ALA A 1 102 ? -3.533 27.141 23.906 1 92.62 102 ALA A O 1
ATOM 733 N N . ARG A 1 103 ? -3.85 25.25 22.812 1 88.44 103 ARG A N 1
ATOM 734 C CA . ARG A 1 103 ? -5.172 25.609 22.312 1 88.44 103 ARG A CA 1
ATOM 735 C C . ARG A 1 103 ? -6.156 25.812 23.453 1 88.44 103 ARG A C 1
ATOM 737 O O . ARG A 1 103 ? -7.094 26.609 23.344 1 88.44 103 ARG A O 1
ATOM 744 N N . LYS A 1 104 ? -5.965 25.188 24.469 1 87.31 104 LYS A N 1
ATOM 745 C CA . LYS A 1 104 ? -6.902 25.203 25.594 1 87.31 104 LYS A CA 1
ATOM 746 C C . LYS A 1 104 ? -6.68 26.438 26.469 1 87.31 104 LYS A C 1
ATOM 748 O O . LYS A 1 104 ? -7.465 26.719 27.375 1 87.31 104 LYS A O 1
ATOM 753 N N . ARG A 1 105 ? -5.695 27.203 26.156 1 87.12 105 ARG A N 1
ATOM 754 C CA . ARG A 1 105 ? -5.367 28.375 26.953 1 87.12 105 ARG A CA 1
ATOM 755 C C . ARG A 1 105 ? -5.613 29.656 26.172 1 87.12 105 ARG A C 1
ATOM 757 O O . ARG A 1 105 ? -4.715 30.156 25.484 1 87.12 105 ARG A O 1
ATOM 764 N N . PRO A 1 106 ? -6.688 30.281 26.391 1 83.44 106 PRO A N 1
ATOM 765 C CA . PRO A 1 106 ? -7.074 31.453 25.609 1 83.44 106 PRO A CA 1
ATOM 766 C C . PRO A 1 106 ? -6.156 32.656 25.844 1 83.44 106 PRO A C 1
ATOM 768 O O . PRO A 1 106 ? -6.102 33.562 25.016 1 83.44 106 PRO A O 1
ATOM 771 N N . GLU A 1 107 ? -5.461 32.656 26.938 1 85.12 107 GLU A N 1
ATOM 772 C CA . GLU A 1 107 ? -4.617 33.812 27.297 1 85.12 107 GLU A CA 1
ATOM 773 C C . GLU A 1 107 ? -3.332 33.812 26.469 1 85.12 107 GLU A C 1
ATOM 775 O O . GLU A 1 107 ? -2.635 34.812 26.406 1 85.12 107 GLU A O 1
ATOM 780 N N . LEU A 1 108 ? -3.121 32.688 25.797 1 88.5 108 LEU A N 1
ATOM 781 C CA . LEU A 1 108 ? -1.863 32.562 25.062 1 88.5 108 LEU A CA 1
ATOM 782 C C . LEU A 1 108 ? -2.006 33.094 23.641 1 88.5 108 LEU A C 1
ATOM 784 O O . LEU A 1 108 ? -3.049 32.938 23.016 1 88.5 108 LEU A O 1
ATOM 788 N N . THR A 1 109 ? -0.947 33.75 23.312 1 89.06 109 THR A N 1
ATOM 789 C CA . THR A 1 109 ? -0.833 34.031 21.875 1 89.06 109 THR A CA 1
ATOM 790 C C . THR A 1 109 ? -0.3 32.812 21.125 1 89.06 109 THR A C 1
ATOM 792 O O . THR A 1 109 ? 0.817 32.375 21.391 1 89.06 109 THR A O 1
ATOM 795 N N . LEU A 1 110 ? -1.079 32.375 20.219 1 91.88 110 LEU A N 1
ATOM 796 C CA . LEU A 1 110 ? -0.73 31.156 19.531 1 91.88 110 LEU A CA 1
ATOM 797 C C . LEU A 1 110 ? 0.127 31.438 18.297 1 91.88 110 LEU A C 1
ATOM 799 O O . LEU A 1 110 ? -0.101 32.438 17.594 1 91.88 110 LEU A O 1
ATOM 803 N N . VAL A 1 111 ? 1.128 30.625 18.125 1 95.06 111 VAL A N 1
ATOM 804 C CA . VAL A 1 111 ? 2.02 30.703 16.984 1 95.06 111 VAL A CA 1
ATOM 805 C C . VAL A 1 111 ? 1.855 29.438 16.125 1 95.06 111 VAL A C 1
ATOM 807 O O . VAL A 1 111 ? 1.872 28.328 16.641 1 95.06 111 VAL A O 1
ATOM 810 N N . GLN A 1 112 ? 1.64 29.656 14.828 1 95.12 112 GLN A N 1
ATOM 811 C CA . GLN A 1 112 ? 1.59 28.578 13.859 1 95.12 112 GLN A CA 1
ATOM 812 C C . GLN A 1 112 ? 2.848 28.562 12.992 1 95.12 112 GLN A C 1
ATOM 814 O O . GLN A 1 112 ? 2.986 29.359 12.07 1 95.12 112 GLN A O 1
ATOM 819 N N . PRO A 1 113 ? 3.643 27.547 13.203 1 97.75 113 PRO A N 1
ATOM 820 C CA . PRO A 1 113 ? 4.941 27.562 12.523 1 97.75 113 PRO A CA 1
ATOM 821 C C . PRO A 1 113 ? 4.84 27.219 11.047 1 97.75 113 PRO A C 1
ATOM 823 O O . PRO A 1 113 ? 5.785 27.438 10.289 1 97.75 113 PRO A O 1
ATOM 826 N N . VAL A 1 114 ? 3.793 26.594 10.602 1 97.94 114 VAL A N 1
ATOM 827 C CA . VAL A 1 114 ? 3.627 26.156 9.219 1 97.94 114 VAL A CA 1
ATOM 828 C C . VAL A 1 114 ? 2.469 26.906 8.57 1 97.94 114 VAL A C 1
ATOM 830 O O . VAL A 1 114 ? 1.391 27.031 9.156 1 97.94 114 VAL A O 1
ATOM 833 N N . ARG A 1 115 ? 2.727 27.453 7.434 1 96.44 115 ARG A N 1
ATOM 834 C CA . ARG A 1 115 ? 1.709 28.141 6.648 1 96.44 115 ARG A CA 1
ATOM 835 C C . ARG A 1 115 ? 1.594 27.547 5.254 1 96.44 115 ARG A C 1
ATOM 837 O O . ARG A 1 115 ? 2.57 27.5 4.504 1 96.44 115 ARG A O 1
ATOM 844 N N . ASN A 1 116 ? 0.41 27.094 4.914 1 94.94 116 ASN A N 1
ATOM 845 C CA . ASN A 1 116 ? 0.159 26.484 3.613 1 94.94 116 ASN A CA 1
ATOM 846 C C . ASN A 1 116 ? 1.177 25.391 3.307 1 94.94 116 ASN A C 1
ATOM 848 O O . ASN A 1 116 ? 1.71 25.328 2.197 1 94.94 116 ASN A O 1
ATOM 852 N N . GLY A 1 117 ? 1.529 24.672 4.285 1 95.81 117 GLY A N 1
ATOM 853 C CA . GLY A 1 117 ? 2.371 23.5 4.117 1 95.81 117 GLY A CA 1
ATOM 854 C C . GLY A 1 117 ? 3.854 23.812 4.219 1 95.81 117 GLY A C 1
ATOM 855 O O . GLY A 1 117 ? 4.688 22.906 4.16 1 95.81 117 GLY A O 1
ATOM 856 N N . ILE A 1 118 ? 4.18 25.094 4.441 1 96.75 118 ILE A N 1
ATOM 857 C CA . ILE A 1 118 ? 5.578 25.516 4.449 1 96.75 118 ILE A CA 1
ATOM 858 C C . ILE A 1 118 ? 5.961 26.016 5.844 1 96.75 118 ILE A C 1
ATOM 860 O O . ILE A 1 118 ? 5.242 26.812 6.441 1 96.75 118 ILE A O 1
ATOM 864 N N . VAL A 1 119 ? 7.066 25.547 6.301 1 97.56 119 VAL A N 1
ATOM 865 C CA . VAL A 1 119 ? 7.562 26.031 7.582 1 97.56 119 VAL A CA 1
ATOM 866 C C . VAL A 1 119 ? 8.055 27.469 7.434 1 97.56 119 VAL A C 1
ATOM 868 O O . VAL A 1 119 ? 8.914 27.75 6.598 1 97.56 119 VAL A O 1
ATOM 871 N N . VAL A 1 120 ? 7.516 28.344 8.242 1 96.81 120 VAL A N 1
ATOM 872 C CA . VAL A 1 120 ? 7.879 29.75 8.141 1 96.81 120 VAL A CA 1
ATOM 873 C C . VAL A 1 120 ? 8.523 30.203 9.445 1 96.81 120 VAL A C 1
ATOM 875 O O . VAL A 1 120 ? 9.211 31.234 9.484 1 96.81 120 VAL A O 1
ATOM 878 N N . ASP A 1 121 ? 8.312 29.547 10.523 1 97.75 121 ASP A N 1
ATOM 879 C CA . ASP A 1 121 ? 8.93 29.797 11.82 1 97.75 121 ASP A CA 1
ATOM 880 C C . ASP A 1 121 ? 9.695 28.562 12.312 1 97.75 121 ASP A C 1
ATOM 882 O O . ASP A 1 121 ? 9.125 27.719 12.992 1 97.75 121 ASP A O 1
ATOM 886 N N . TRP A 1 122 ? 10.984 28.609 12.125 1 97.75 122 TRP A N 1
ATOM 887 C CA . TRP A 1 122 ? 11.828 27.438 12.367 1 97.75 122 TRP A CA 1
ATOM 888 C C . TRP A 1 122 ? 12.07 27.234 13.859 1 97.75 122 TRP A C 1
ATOM 890 O O . TRP A 1 122 ? 12.18 26.109 14.328 1 97.75 122 TRP A O 1
ATOM 900 N N . ASP A 1 123 ? 12.156 28.312 14.562 1 96.31 123 ASP A N 1
ATOM 901 C CA . ASP A 1 123 ? 12.328 28.203 16 1 96.31 123 ASP A CA 1
ATOM 902 C C . ASP A 1 123 ? 11.125 27.516 16.656 1 96.31 123 ASP A C 1
ATOM 904 O O . ASP A 1 123 ? 11.281 26.625 17.484 1 96.31 123 ASP A O 1
ATOM 908 N N . ALA A 1 124 ? 9.984 27.938 16.25 1 97 124 ALA A N 1
ATOM 909 C CA . ALA A 1 124 ? 8.758 27.344 16.766 1 97 124 ALA A CA 1
ATOM 910 C C . ALA A 1 124 ? 8.648 25.875 16.359 1 97 124 ALA A C 1
ATOM 912 O O . ALA A 1 124 ? 8.25 25.031 17.156 1 97 124 ALA A O 1
ATOM 913 N N . ALA A 1 125 ? 8.922 25.547 15.102 1 98.25 125 ALA A N 1
ATOM 914 C CA . ALA A 1 125 ? 8.891 24.172 14.617 1 98.25 125 ALA A CA 1
ATOM 915 C C . ALA A 1 125 ? 9.828 23.281 15.422 1 98.25 125 ALA A C 1
ATOM 917 O O . ALA A 1 125 ? 9.453 22.172 15.812 1 98.25 125 ALA A O 1
ATOM 918 N N . GLU A 1 126 ? 11 23.797 15.672 1 97.69 126 GLU A N 1
ATOM 919 C CA . GLU A 1 126 ? 12 23.031 16.422 1 97.69 126 GLU A CA 1
ATOM 920 C C . GLU A 1 126 ? 11.508 22.719 17.828 1 97.69 126 GLU A C 1
ATOM 922 O O . GLU A 1 126 ? 11.742 21.625 18.344 1 97.69 126 GLU A O 1
ATOM 927 N N . LEU A 1 127 ? 10.891 23.703 18.453 1 96.19 127 LEU A N 1
ATOM 928 C CA . LEU A 1 127 ? 10.359 23.484 19.781 1 96.19 127 LEU A CA 1
ATOM 929 C C . LEU A 1 127 ? 9.328 22.359 19.781 1 96.19 127 LEU A C 1
ATOM 931 O O . LEU A 1 127 ? 9.305 21.531 20.688 1 96.19 127 LEU A O 1
ATOM 935 N N . ILE A 1 128 ? 8.508 22.312 18.797 1 97.88 128 ILE A N 1
ATOM 936 C CA . ILE A 1 128 ? 7.492 21.266 18.672 1 97.88 128 ILE A CA 1
ATOM 937 C C . ILE A 1 128 ? 8.164 19.922 18.469 1 97.88 128 ILE A C 1
ATOM 939 O O . ILE A 1 128 ? 7.824 18.938 19.141 1 97.88 128 ILE A O 1
ATOM 943 N N . TRP A 1 129 ? 9.164 19.875 17.578 1 98.38 129 TRP A N 1
ATOM 944 C CA . TRP A 1 129 ? 9.867 18.625 17.312 1 98.38 129 TRP A CA 1
ATOM 945 C C . TRP A 1 129 ? 10.547 18.109 18.578 1 98.38 129 TRP A C 1
ATOM 947 O O . TRP A 1 129 ? 10.438 16.922 18.906 1 98.38 129 TRP A O 1
ATOM 957 N N . ARG A 1 130 ? 11.211 18.984 19.281 1 96.88 130 ARG A N 1
ATOM 958 C CA . ARG A 1 130 ? 11.914 18.578 20.5 1 96.88 130 ARG A CA 1
ATOM 959 C C . ARG A 1 130 ? 10.938 18.031 21.531 1 96.88 130 ARG A C 1
ATOM 961 O O . ARG A 1 130 ? 11.219 17.016 22.172 1 96.88 130 ARG A O 1
ATOM 968 N N . HIS A 1 131 ? 9.883 18.719 21.656 1 95.88 131 HIS A N 1
ATOM 969 C CA . HIS A 1 131 ? 8.875 18.266 22.625 1 95.88 131 HIS A CA 1
ATOM 970 C C . HIS A 1 131 ? 8.344 16.891 22.25 1 95.88 131 HIS A C 1
ATOM 972 O O . HIS A 1 131 ? 8.25 16.016 23.109 1 95.88 131 HIS A O 1
ATOM 978 N N . LEU A 1 132 ? 7.977 16.703 21.016 1 97.69 132 LEU A N 1
ATOM 979 C CA . LEU A 1 132 ? 7.398 15.438 20.547 1 97.69 132 LEU A CA 1
ATOM 980 C C . LEU A 1 132 ? 8.414 14.305 20.672 1 97.69 132 LEU A C 1
ATOM 982 O O . LEU A 1 132 ? 8.055 13.195 21.078 1 97.69 132 LEU A O 1
ATOM 986 N N . LEU A 1 133 ? 9.656 14.562 20.391 1 97.88 133 LEU A N 1
ATOM 987 C CA . LEU A 1 133 ? 10.695 13.539 20.406 1 97.88 133 LEU A CA 1
ATOM 988 C C . LEU A 1 133 ? 11.094 13.195 21.828 1 97.88 133 LEU A C 1
ATOM 990 O O . LEU A 1 133 ? 11.031 12.031 22.234 1 97.88 133 LEU A O 1
ATOM 994 N N . GLU A 1 134 ? 11.383 14.203 22.625 1 96.38 134 GLU A N 1
ATOM 995 C CA . GLU A 1 134 ? 11.984 13.992 23.938 1 96.38 134 GLU A CA 1
ATOM 996 C C . GLU A 1 134 ? 10.922 13.711 24.984 1 96.38 134 GLU A C 1
ATOM 998 O O . GLU A 1 134 ? 11.109 12.867 25.859 1 96.38 134 GLU A O 1
ATOM 1003 N N . HIS A 1 135 ? 9.859 14.43 24.891 1 94.44 135 HIS A N 1
ATOM 1004 C CA . HIS A 1 135 ? 8.867 14.328 25.953 1 94.44 135 HIS A CA 1
ATOM 1005 C C . HIS A 1 135 ? 7.785 13.312 25.594 1 94.44 135 HIS A C 1
ATOM 1007 O O . HIS A 1 135 ? 7.438 12.461 26.422 1 94.44 135 HIS A O 1
ATOM 1013 N N . ASP A 1 136 ? 7.207 13.391 24.469 1 95.88 136 ASP A N 1
ATOM 1014 C CA . ASP A 1 136 ? 6.109 12.492 24.109 1 95.88 136 ASP A CA 1
ATOM 1015 C C . ASP A 1 136 ? 6.625 11.109 23.734 1 95.88 136 ASP A C 1
ATOM 1017 O O . ASP A 1 136 ? 6.266 10.117 24.375 1 95.88 136 ASP A O 1
ATOM 1021 N N . LEU A 1 137 ? 7.496 11.062 22.766 1 96.12 137 LEU A N 1
ATOM 1022 C CA . LEU A 1 137 ? 7.996 9.789 22.266 1 96.12 137 LEU A CA 1
ATOM 1023 C C . LEU A 1 137 ? 9.062 9.219 23.203 1 96.12 137 LEU A C 1
ATOM 1025 O O . LEU A 1 137 ? 9.406 8.039 23.109 1 96.12 137 LEU A O 1
ATOM 1029 N N . ARG A 1 138 ? 9.672 10.055 24.062 1 96 138 ARG A N 1
ATOM 1030 C CA . ARG A 1 138 ? 10.781 9.688 24.938 1 96 138 ARG A CA 1
ATOM 1031 C C . ARG A 1 138 ? 11.93 9.07 24.156 1 96 138 ARG A C 1
ATOM 1033 O O . ARG A 1 138 ? 12.461 8.023 24.516 1 96 138 ARG A O 1
ATOM 1040 N N . ALA A 1 139 ? 12.172 9.648 23.016 1 96.06 139 ALA A N 1
ATOM 1041 C CA . ALA A 1 139 ? 13.273 9.266 22.141 1 96.06 139 ALA A CA 1
ATOM 1042 C C . ALA A 1 139 ? 14.258 10.414 21.969 1 96.06 139 ALA A C 1
ATOM 1044 O O . ALA A 1 139 ? 13.953 11.422 21.312 1 96.06 139 ALA A O 1
ATOM 1045 N N . ALA A 1 140 ? 15.367 10.242 22.531 1 96.44 140 ALA A N 1
ATOM 1046 C CA . ALA A 1 140 ? 16.391 11.266 22.344 1 96.44 140 ALA A CA 1
ATOM 1047 C C . ALA A 1 140 ? 16.812 11.375 20.891 1 96.44 140 ALA A C 1
ATOM 1049 O O . ALA A 1 140 ? 17.266 10.391 20.297 1 96.44 140 ALA A O 1
ATOM 1050 N N . PRO A 1 141 ? 16.734 12.539 20.312 1 96.44 141 PRO A N 1
ATOM 1051 C CA . PRO A 1 141 ? 17.062 12.664 18.891 1 96.44 141 PRO A CA 1
ATOM 1052 C C . PRO A 1 141 ? 18.484 12.219 18.562 1 96.44 141 PRO A C 1
ATOM 1054 O O . PRO A 1 141 ? 18.734 11.711 17.469 1 96.44 141 PRO A O 1
ATOM 1057 N N . ARG A 1 142 ? 19.391 12.312 19.453 1 96.06 142 ARG A N 1
ATOM 1058 C CA . ARG A 1 142 ? 20.781 11.977 19.219 1 96.06 142 ARG A CA 1
ATOM 1059 C C . ARG A 1 142 ? 20.953 10.469 19.016 1 96.06 142 ARG A C 1
ATOM 1061 O O . ARG A 1 142 ? 21.984 10.016 18.5 1 96.06 142 ARG A O 1
ATOM 1068 N N . ASP A 1 143 ? 19.938 9.742 19.375 1 96.31 143 ASP A N 1
ATOM 1069 C CA . ASP A 1 143 ? 20.062 8.289 19.359 1 96.31 143 ASP A CA 1
ATOM 1070 C C . ASP A 1 143 ? 19.328 7.691 18.156 1 96.31 143 ASP A C 1
ATOM 1072 O O . ASP A 1 143 ? 19.391 6.48 17.922 1 96.31 143 ASP A O 1
ATOM 1076 N N . HIS A 1 144 ? 18.625 8.484 17.375 1 97.25 144 HIS A N 1
ATOM 1077 C CA . HIS A 1 144 ? 17.734 7.941 16.359 1 97.25 144 HIS A CA 1
ATOM 1078 C C . HIS A 1 144 ? 17.922 8.672 15.023 1 97.25 144 HIS A C 1
ATOM 1080 O O . HIS A 1 144 ? 18.016 9.898 14.992 1 97.25 144 HIS A O 1
ATOM 1086 N N . PRO A 1 145 ? 18.062 7.879 13.891 1 97.69 145 PRO A N 1
ATOM 1087 C CA . PRO A 1 145 ? 17.859 8.562 12.617 1 97.69 145 PRO A CA 1
ATOM 1088 C C . PRO A 1 145 ? 16.484 9.203 12.5 1 97.69 145 PRO A C 1
ATOM 1090 O O . PRO A 1 145 ? 15.492 8.641 12.969 1 97.69 145 PRO A O 1
ATOM 1093 N N . LEU A 1 146 ? 16.422 10.391 11.883 1 98.44 146 LEU A N 1
ATOM 1094 C CA . LEU A 1 146 ? 15.156 11.109 11.75 1 98.44 146 LEU A CA 1
ATOM 1095 C C . LEU A 1 146 ? 14.781 11.273 10.281 1 98.44 146 LEU A C 1
ATOM 1097 O O . LEU A 1 146 ? 15.578 11.789 9.484 1 98.44 146 LEU A O 1
ATOM 1101 N N . LEU A 1 147 ? 13.594 10.758 9.906 1 98.31 147 LEU A N 1
ATOM 1102 C CA . LEU A 1 147 ? 13.055 11.023 8.578 1 98.31 147 LEU A CA 1
ATOM 1103 C C . LEU A 1 147 ? 12.008 12.125 8.625 1 98.31 147 LEU A C 1
ATOM 1105 O O . LEU A 1 147 ? 11.008 12.008 9.336 1 98.31 147 LEU A O 1
ATOM 1109 N N . PHE A 1 148 ? 12.25 13.203 7.859 1 98.44 148 PHE A N 1
ATOM 1110 C CA . PHE A 1 148 ? 11.312 14.32 7.758 1 98.44 148 PHE A CA 1
ATOM 1111 C C . PHE A 1 148 ? 10.578 14.281 6.422 1 98.44 148 PHE A C 1
ATOM 1113 O O . PHE A 1 148 ? 11.18 14 5.383 1 98.44 148 PHE A O 1
ATOM 1120 N N . SER A 1 149 ? 9.289 14.5 6.48 1 97.88 149 SER A N 1
ATOM 1121 C CA . SER A 1 149 ? 8.562 14.719 5.238 1 97.88 149 SER A CA 1
ATOM 1122 C C . SER A 1 149 ? 8.633 16.172 4.801 1 97.88 149 SER A C 1
ATOM 1124 O O . SER A 1 149 ? 8.711 17.078 5.637 1 97.88 149 SER A O 1
ATOM 1126 N N . ASP A 1 150 ? 8.633 16.406 3.543 1 96.81 150 ASP A N 1
ATOM 1127 C CA . ASP A 1 150 ? 8.695 17.719 2.924 1 96.81 150 ASP A CA 1
ATOM 1128 C C . ASP A 1 150 ? 7.719 17.828 1.752 1 96.81 150 ASP A C 1
ATOM 1130 O O . ASP A 1 150 ? 7.652 16.922 0.911 1 96.81 150 ASP A O 1
ATOM 1134 N N . PRO A 1 151 ? 6.887 18.906 1.76 1 96.44 151 PRO A N 1
ATOM 1135 C CA . PRO A 1 151 ? 5.941 19.016 0.647 1 96.44 151 PRO A CA 1
ATOM 1136 C C . PRO A 1 151 ? 6.633 19.141 -0.707 1 96.44 151 PRO A C 1
ATOM 1138 O O . PRO A 1 151 ? 7.746 19.672 -0.787 1 96.44 151 PRO A O 1
ATOM 1141 N N . PRO A 1 152 ? 5.973 18.719 -1.809 1 94.25 152 PRO A N 1
ATOM 1142 C CA . PRO A 1 152 ? 6.617 18.688 -3.123 1 94.25 152 PRO A CA 1
ATOM 1143 C C . PRO A 1 152 ? 6.914 20.078 -3.668 1 94.25 152 PRO A C 1
ATOM 1145 O O . PRO A 1 152 ? 7.727 20.234 -4.582 1 94.25 152 PRO A O 1
ATOM 1148 N N . PHE A 1 153 ? 6.316 21.109 -3.141 1 92.31 153 PHE A N 1
ATOM 1149 C CA . PHE A 1 153 ? 6.512 22.469 -3.633 1 92.31 153 PHE A CA 1
ATOM 1150 C C . PHE A 1 153 ? 7.41 23.266 -2.695 1 92.31 153 PHE A C 1
ATOM 1152 O O . PHE A 1 153 ? 7.504 24.484 -2.803 1 92.31 153 PHE A O 1
ATOM 1159 N N . SER A 1 154 ? 8 22.562 -1.759 1 91.69 154 SER A N 1
ATOM 1160 C CA . SER A 1 154 ? 8.875 23.219 -0.795 1 91.69 154 SER A CA 1
ATOM 1161 C C . SER A 1 154 ? 10.117 23.797 -1.477 1 91.69 154 SER A C 1
ATOM 1163 O O . SER A 1 154 ? 10.711 23.156 -2.34 1 91.69 154 SER A O 1
ATOM 1165 N N . PRO A 1 155 ? 10.5 25.047 -1.102 1 91.25 155 PRO A N 1
ATOM 1166 C CA . PRO A 1 155 ? 11.758 25.578 -1.625 1 91.25 155 PRO A CA 1
ATOM 1167 C C . PRO A 1 155 ? 12.977 24.766 -1.186 1 91.25 155 PRO A C 1
ATOM 1169 O O . PRO A 1 155 ? 12.969 24.172 -0.105 1 91.25 155 PRO A O 1
ATOM 1172 N N . SER A 1 156 ? 13.969 24.781 -2.027 1 90.62 156 SER A N 1
ATOM 1173 C CA . SER A 1 156 ? 15.195 24.047 -1.733 1 90.62 156 SER A CA 1
ATOM 1174 C C . SER A 1 156 ? 15.836 24.531 -0.438 1 90.62 156 SER A C 1
ATOM 1176 O O . SER A 1 156 ? 16.422 23.75 0.308 1 90.62 156 SER A O 1
ATOM 1178 N N . THR A 1 157 ? 15.672 25.797 -0.152 1 93.12 157 THR A N 1
ATOM 1179 C CA . THR A 1 157 ? 16.25 26.391 1.049 1 93.12 157 THR A CA 1
ATOM 1180 C C . THR A 1 157 ? 15.648 25.766 2.305 1 93.12 157 THR A C 1
ATOM 1182 O O . THR A 1 157 ? 16.328 25.625 3.326 1 93.12 157 THR A O 1
ATOM 1185 N N . ASN A 1 158 ? 14.406 25.406 2.25 1 94.44 158 ASN A N 1
ATOM 1186 C CA . ASN A 1 158 ? 13.758 24.766 3.393 1 94.44 158 ASN A CA 1
ATOM 1187 C C . ASN A 1 158 ? 14.32 23.359 3.639 1 94.44 158 ASN A C 1
ATOM 1189 O O . ASN A 1 158 ? 14.43 22.922 4.785 1 94.44 158 ASN A O 1
ATOM 1193 N N . ARG A 1 159 ? 14.625 22.672 2.605 1 93.69 159 ARG A N 1
ATOM 1194 C CA . ARG A 1 159 ? 15.227 21.359 2.748 1 93.69 159 ARG A CA 1
ATOM 1195 C C . ARG A 1 159 ? 16.594 21.453 3.41 1 93.69 159 ARG A C 1
ATOM 1197 O O . ARG A 1 159 ? 16.938 20.625 4.262 1 93.69 159 ARG A O 1
ATOM 1204 N N . GLU A 1 160 ? 17.344 22.469 2.973 1 95.25 160 GLU A N 1
ATOM 1205 C CA . GLU A 1 160 ? 18.625 22.703 3.602 1 95.25 160 GLU A CA 1
ATOM 1206 C C . GLU A 1 160 ? 18.469 23.016 5.09 1 95.25 160 GLU A C 1
ATOM 1208 O O . GLU A 1 160 ? 19.219 22.484 5.918 1 95.25 160 GLU A O 1
ATOM 1213 N N . LYS A 1 161 ? 17.516 23.844 5.328 1 96.19 161 LYS A N 1
ATOM 1214 C CA . LYS A 1 161 ? 17.297 24.234 6.711 1 96.19 161 LYS A CA 1
ATOM 1215 C C . LYS A 1 161 ? 16.859 23.047 7.562 1 96.19 161 LYS A C 1
ATOM 1217 O O . LYS A 1 161 ? 17.219 22.953 8.742 1 96.19 161 LYS A O 1
ATOM 1222 N N . LEU A 1 162 ? 16.078 22.172 7.035 1 96.69 162 LEU A N 1
ATOM 1223 C CA . LEU A 1 162 ? 15.648 20.984 7.75 1 96.69 162 LEU A CA 1
ATOM 1224 C C . LEU A 1 162 ? 16.844 20.125 8.156 1 96.69 162 LEU A C 1
ATOM 1226 O O . LEU A 1 162 ? 16.906 19.656 9.289 1 96.69 162 LEU A O 1
ATOM 1230 N N . VAL A 1 163 ? 17.719 19.938 7.242 1 96.75 163 VAL A N 1
ATOM 1231 C CA . VAL A 1 163 ? 18.906 19.125 7.516 1 96.75 163 VAL A CA 1
ATOM 1232 C C . VAL A 1 163 ? 19.797 19.828 8.547 1 96.75 163 VAL A C 1
ATOM 1234 O O . VAL A 1 163 ? 20.359 19.188 9.43 1 96.75 163 VAL A O 1
ATOM 1237 N N . GLU A 1 164 ? 19.906 21.109 8.414 1 97.25 164 GLU A N 1
ATOM 1238 C CA . GLU A 1 164 ? 20.656 21.906 9.383 1 97.25 164 GLU A CA 1
ATOM 1239 C C . GLU A 1 164 ? 20.094 21.734 10.789 1 97.25 164 GLU A C 1
ATOM 1241 O O . GLU A 1 164 ? 20.844 21.469 11.734 1 97.25 164 GLU A O 1
ATOM 1246 N N . VAL A 1 165 ? 18.812 21.875 10.891 1 97.38 165 VAL A N 1
ATOM 1247 C CA . VAL A 1 165 ? 18.156 21.734 12.18 1 97.38 165 VAL A CA 1
ATOM 1248 C C . VAL A 1 165 ? 18.328 20.328 12.711 1 97.38 165 VAL A C 1
ATOM 1250 O O . VAL A 1 165 ? 18.594 20.125 13.898 1 97.38 165 VAL A O 1
ATOM 1253 N N . ALA A 1 166 ? 18.203 19.312 11.883 1 97.81 166 ALA A N 1
ATOM 1254 C CA . ALA A 1 166 ? 18.328 17.906 12.281 1 97.81 166 ALA A CA 1
ATOM 1255 C C . ALA A 1 166 ? 19.703 17.625 12.883 1 97.81 166 ALA A C 1
ATOM 1257 O O . ALA A 1 166 ? 19.812 17 13.945 1 97.81 166 ALA A O 1
ATOM 1258 N N . PHE A 1 167 ? 20.75 18.188 12.273 1 97.88 167 PHE A N 1
ATOM 1259 C CA . PHE A 1 167 ? 22.109 17.828 12.688 1 97.88 167 PHE A CA 1
ATOM 1260 C C . PHE A 1 167 ? 22.625 18.797 13.734 1 97.88 167 PHE A C 1
ATOM 1262 O O . PHE A 1 167 ? 23.344 18.406 14.656 1 97.88 167 PHE A O 1
ATOM 1269 N N . GLU A 1 168 ? 22.312 20.031 13.625 1 97.69 168 GLU A N 1
ATOM 1270 C CA . GLU A 1 168 ? 22.922 21.031 14.5 1 97.69 168 GLU A CA 1
ATOM 1271 C C . GLU A 1 168 ? 22.078 21.234 15.758 1 97.69 168 GLU A C 1
ATOM 1273 O O . GLU A 1 168 ? 22.625 21.406 16.859 1 97.69 168 GLU A O 1
ATOM 1278 N N . SER A 1 169 ? 20.844 21.281 15.586 1 97 169 SER A N 1
ATOM 1279 C CA . SER A 1 169 ? 19.969 21.547 16.719 1 97 169 SER A CA 1
ATOM 1280 C C . SER A 1 169 ? 19.531 20.25 17.406 1 97 169 SER A C 1
ATOM 1282 O O . SER A 1 169 ? 19.781 20.062 18.594 1 97 169 SER A O 1
ATOM 1284 N N . LEU A 1 170 ? 19 19.344 16.625 1 97.5 170 LEU A N 1
ATOM 1285 C CA . LEU A 1 170 ? 18.5 18.094 17.203 1 97.5 170 LEU A CA 1
ATOM 1286 C C . LEU A 1 170 ? 19.625 17.078 17.375 1 97.5 170 LEU A C 1
ATOM 1288 O O . LEU A 1 170 ? 19.484 16.109 18.109 1 97.5 170 LEU A O 1
ATOM 1292 N N . ARG A 1 171 ? 20.703 17.25 16.688 1 97.44 171 ARG A N 1
ATOM 1293 C CA . ARG A 1 171 ? 21.938 16.484 16.812 1 97.44 171 ARG A CA 1
ATOM 1294 C C . ARG A 1 171 ? 21.703 15.016 16.516 1 97.44 171 ARG A C 1
ATOM 1296 O O . ARG A 1 171 ? 22.219 14.148 17.219 1 97.44 171 ARG A O 1
ATOM 1303 N N . CYS A 1 172 ? 20.891 14.742 15.547 1 97.62 172 CYS A N 1
ATOM 1304 C CA . CYS A 1 172 ? 20.641 13.352 15.195 1 97.62 172 CYS A CA 1
ATOM 1305 C C . CYS A 1 172 ? 21.828 12.742 14.477 1 97.62 172 CYS A C 1
ATOM 1307 O O . CYS A 1 172 ? 22.656 13.461 13.914 1 97.62 172 CYS A O 1
ATOM 1309 N N . PRO A 1 173 ? 21.969 11.406 14.602 1 97.31 173 PRO A N 1
ATOM 1310 C CA . PRO A 1 173 ? 23.094 10.742 13.93 1 97.31 173 PRO A CA 1
ATOM 1311 C C . PRO A 1 173 ? 22.906 10.656 12.414 1 97.31 173 PRO A C 1
ATOM 1313 O O . PRO A 1 173 ? 23.891 10.578 11.68 1 97.31 173 PRO A O 1
ATOM 1316 N N . ALA A 1 174 ? 21.688 10.594 11.953 1 97.56 174 ALA A N 1
ATOM 1317 C CA . ALA A 1 174 ? 21.344 10.492 10.531 1 97.56 174 ALA A CA 1
ATOM 1318 C C . ALA A 1 174 ? 19.969 11.094 10.258 1 97.56 174 ALA A C 1
ATOM 1320 O O . ALA A 1 174 ? 19.125 11.133 11.148 1 97.56 174 ALA A O 1
ATOM 1321 N N . THR A 1 175 ? 19.859 11.602 9.016 1 98.12 175 THR A N 1
ATOM 1322 C CA . THR A 1 175 ? 18.562 12.164 8.664 1 98.12 175 THR A CA 1
ATOM 1323 C C . THR A 1 175 ? 18.266 11.969 7.184 1 98.12 175 THR A C 1
ATOM 1325 O O . THR A 1 175 ? 19.156 11.594 6.414 1 98.12 175 THR A O 1
ATOM 1328 N N . TYR A 1 176 ? 17.031 11.977 6.824 1 97.38 176 TYR A N 1
ATOM 1329 C CA . TYR A 1 176 ? 16.547 11.938 5.445 1 97.38 176 TYR A CA 1
ATOM 1330 C C . TYR A 1 176 ? 15.312 12.805 5.27 1 97.38 176 TYR A C 1
ATOM 1332 O O . TYR A 1 176 ? 14.43 12.828 6.133 1 97.38 176 TYR A O 1
ATOM 1340 N N . VAL A 1 177 ? 15.32 13.578 4.211 1 97.19 177 VAL A N 1
ATOM 1341 C CA . VAL A 1 177 ? 14.164 14.398 3.861 1 97.19 177 VAL A CA 1
ATOM 1342 C C . VAL A 1 177 ? 13.453 13.797 2.648 1 97.19 177 VAL A C 1
ATOM 1344 O O . VAL A 1 177 ? 14.031 13.719 1.562 1 97.19 177 VAL A O 1
ATOM 1347 N N . ALA A 1 178 ? 12.227 13.367 2.857 1 96.56 178 ALA A N 1
ATOM 1348 C CA . ALA A 1 178 ? 11.484 12.703 1.79 1 96.56 178 ALA A CA 1
ATOM 1349 C C . ALA A 1 178 ? 10.281 13.531 1.356 1 96.56 178 ALA A C 1
ATOM 1351 O O . ALA A 1 178 ? 9.648 14.195 2.182 1 96.56 178 ALA A O 1
ATOM 1352 N N . SER A 1 179 ? 9.969 13.484 0.072 1 96.38 179 SER A N 1
ATOM 1353 C CA . SER A 1 179 ? 8.812 14.172 -0.475 1 96.38 179 SER A CA 1
ATOM 1354 C C . SER A 1 179 ? 7.512 13.578 0.046 1 96.38 179 SER A C 1
ATOM 1356 O O . SER A 1 179 ? 7.328 12.352 0.022 1 96.38 179 SER A O 1
ATOM 1358 N N . GLN A 1 180 ? 6.625 14.453 0.469 1 98 180 GLN A N 1
ATOM 1359 C CA . GLN A 1 180 ? 5.324 14.008 0.957 1 98 180 GLN A CA 1
ATOM 1360 C C . GLN A 1 180 ? 4.574 13.219 -0.11 1 98 180 GLN A C 1
ATOM 1362 O O . GLN A 1 180 ? 3.93 12.211 0.196 1 98 180 GLN A O 1
ATOM 1367 N N . ALA A 1 181 ? 4.684 13.664 -1.337 1 98.19 181 ALA A N 1
ATOM 1368 C CA . ALA A 1 181 ? 3.99 12.969 -2.418 1 98.19 181 ALA A CA 1
ATOM 1369 C C . ALA A 1 181 ? 4.555 11.562 -2.615 1 98.19 181 ALA A C 1
ATOM 1371 O O . ALA A 1 181 ? 3.801 10.602 -2.764 1 98.19 181 ALA A O 1
ATOM 1372 N N . VAL A 1 182 ? 5.84 11.438 -2.578 1 97.19 182 VAL A N 1
ATOM 1373 C CA . VAL A 1 182 ? 6.496 10.148 -2.75 1 97.19 182 VAL A CA 1
ATOM 1374 C C . VAL A 1 182 ? 6.113 9.219 -1.604 1 97.19 182 VAL A C 1
ATOM 1376 O O . VAL A 1 182 ? 5.777 8.055 -1.827 1 97.19 182 VAL A O 1
ATOM 1379 N N . LEU A 1 183 ? 6.156 9.734 -0.446 1 97.75 183 LEU A N 1
ATOM 1380 C CA . LEU A 1 183 ? 5.789 8.938 0.721 1 97.75 183 LEU A CA 1
ATOM 1381 C C . LEU A 1 183 ? 4.348 8.461 0.62 1 97.75 183 LEU A C 1
ATOM 1383 O O . LEU A 1 183 ? 4.043 7.316 0.975 1 97.75 183 LEU A O 1
ATOM 1387 N N . SER A 1 184 ? 3.473 9.305 0.141 1 98.12 184 SER A N 1
ATOM 1388 C CA . SER A 1 184 ? 2.072 8.922 -0.01 1 98.12 184 SER A CA 1
ATOM 1389 C C . SER A 1 184 ? 1.916 7.777 -1.009 1 98.12 184 SER A C 1
ATOM 1391 O O . SER A 1 184 ? 1.097 6.879 -0.81 1 98.12 184 SER A O 1
ATOM 1393 N N . VAL A 1 185 ? 2.65 7.836 -2.102 1 97.38 185 VAL A N 1
ATOM 1394 C CA . VAL A 1 185 ? 2.6 6.762 -3.088 1 97.38 185 VAL A CA 1
ATOM 1395 C C . VAL A 1 185 ? 3.064 5.453 -2.453 1 97.38 185 VAL A C 1
ATOM 1397 O O . VAL A 1 185 ? 2.443 4.406 -2.648 1 97.38 185 VAL A O 1
ATOM 1400 N N . TYR A 1 186 ? 4.133 5.52 -1.647 1 96.12 186 TYR A N 1
ATOM 1401 C CA . TYR A 1 186 ? 4.648 4.336 -0.969 1 96.12 186 TYR A CA 1
ATOM 1402 C C . TYR A 1 186 ? 3.613 3.768 -0.003 1 96.12 186 TYR A C 1
ATOM 1404 O O . TYR A 1 186 ? 3.471 2.549 0.118 1 96.12 186 TYR A O 1
ATOM 1412 N N . ALA A 1 187 ? 2.918 4.633 0.665 1 96.5 187 ALA A N 1
ATOM 1413 C CA . ALA A 1 187 ? 1.895 4.207 1.614 1 96.5 187 ALA A CA 1
ATOM 1414 C C . ALA A 1 187 ? 0.827 3.359 0.928 1 96.5 187 ALA A C 1
ATOM 1416 O O . ALA A 1 187 ? 0.137 2.572 1.58 1 96.5 187 ALA A O 1
ATOM 1417 N N . HIS A 1 188 ? 0.689 3.502 -0.364 1 95.44 188 HIS A N 1
ATOM 1418 C CA . HIS A 1 188 ? -0.319 2.777 -1.128 1 95.44 188 HIS A CA 1
ATOM 1419 C C . HIS A 1 188 ? 0.283 1.556 -1.814 1 95.44 188 HIS A C 1
ATOM 1421 O O . HIS A 1 188 ? -0.382 0.898 -2.617 1 95.44 188 HIS A O 1
ATOM 1427 N N . GLY A 1 189 ? 1.539 1.317 -1.51 1 93.56 189 GLY A N 1
ATOM 1428 C CA . GLY A 1 189 ? 2.199 0.198 -2.162 1 93.56 189 GLY A CA 1
ATOM 1429 C C . GLY A 1 189 ? 2.463 0.436 -3.637 1 93.56 189 GLY A C 1
ATOM 1430 O O . GLY A 1 189 ? 2.314 -0.474 -4.453 1 93.56 189 GLY A O 1
ATOM 1431 N N . ARG A 1 190 ? 2.734 1.643 -3.949 1 94.88 190 ARG A N 1
ATOM 1432 C CA . ARG A 1 190 ? 3.041 2.047 -5.32 1 94.88 190 ARG A CA 1
ATOM 1433 C C . ARG A 1 190 ? 4.352 2.82 -5.383 1 94.88 190 ARG A C 1
ATOM 1435 O O . ARG A 1 190 ? 4.934 3.154 -4.348 1 94.88 190 ARG A O 1
ATOM 1442 N N . VAL A 1 191 ? 4.816 3.021 -6.672 1 94.88 191 VAL A N 1
ATOM 1443 C CA . VAL A 1 191 ? 6 3.855 -6.859 1 94.88 191 VAL A CA 1
ATOM 1444 C C . VAL A 1 191 ? 5.688 4.98 -7.844 1 94.88 191 VAL A C 1
ATOM 1446 O O . VAL A 1 191 ? 6.48 5.91 -8 1 94.88 191 VAL A O 1
ATOM 1449 N N . SER A 1 192 ? 4.551 4.871 -8.469 1 96.5 192 SER A N 1
ATOM 1450 C CA . SER A 1 192 ? 4.051 5.898 -9.367 1 96.5 192 SER A CA 1
ATOM 1451 C C . SER A 1 192 ? 2.582 6.207 -9.102 1 96.5 192 SER A C 1
ATOM 1453 O O . SER A 1 192 ? 1.813 5.316 -8.734 1 96.5 192 SER A O 1
ATOM 1455 N N . GLY A 1 193 ? 2.248 7.465 -9.281 1 97.75 193 GLY A N 1
ATOM 1456 C CA . GLY A 1 193 ? 0.863 7.875 -9.109 1 97.75 193 GLY A CA 1
ATOM 1457 C C . GLY A 1 193 ? 0.694 9.383 -9.016 1 97.75 193 GLY A C 1
ATOM 1458 O O . GLY A 1 193 ? 1.68 10.117 -8.945 1 97.75 193 GLY A O 1
ATOM 1459 N N . LEU A 1 194 ? -0.488 9.789 -9.18 1 98.75 194 LEU A N 1
ATOM 1460 C CA . LEU A 1 194 ? -0.855 11.172 -8.891 1 98.75 194 LEU A CA 1
ATOM 1461 C C . LEU A 1 194 ? -1.415 11.297 -7.473 1 98.75 194 LEU A C 1
ATOM 1463 O O . LEU A 1 194 ? -2.467 10.727 -7.168 1 98.75 194 LEU A O 1
ATOM 1467 N N . VAL A 1 195 ? -0.725 12.008 -6.641 1 98.81 195 VAL A N 1
ATOM 1468 C CA . VAL A 1 195 ? -1.183 12.219 -5.27 1 98.81 195 VAL A CA 1
ATOM 1469 C C . VAL A 1 195 ? -2.018 13.5 -5.199 1 98.81 195 VAL A C 1
ATOM 1471 O O . VAL A 1 195 ? -1.538 14.578 -5.539 1 98.81 195 VAL A O 1
ATOM 1474 N N . VAL A 1 196 ? -3.25 13.344 -4.844 1 98.88 196 VAL A N 1
ATOM 1475 C CA . VAL A 1 196 ? -4.129 14.477 -4.574 1 98.88 196 VAL A CA 1
ATOM 1476 C C . VAL A 1 196 ? -4.332 14.625 -3.068 1 98.88 196 VAL A C 1
ATOM 1478 O O . VAL A 1 196 ? -5.148 13.922 -2.473 1 98.88 196 VAL A O 1
ATOM 1481 N N . ASP A 1 197 ? -3.639 15.602 -2.529 1 98.5 197 ASP A N 1
ATOM 1482 C CA . ASP A 1 197 ? -3.609 15.789 -1.081 1 98.5 197 ASP A CA 1
ATOM 1483 C C . ASP A 1 197 ? -4.402 17.031 -0.673 1 98.5 197 ASP A C 1
ATOM 1485 O O . ASP A 1 197 ? -3.949 18.156 -0.882 1 98.5 197 ASP A O 1
ATOM 1489 N N . ALA A 1 198 ? -5.57 16.812 -0.14 1 98.5 198 ALA A N 1
ATOM 1490 C CA . ALA A 1 198 ? -6.363 17.891 0.443 1 98.5 198 ALA A CA 1
ATOM 1491 C C . ALA A 1 198 ? -6.156 17.969 1.952 1 98.5 198 ALA A C 1
ATOM 1493 O O . ALA A 1 198 ? -6.844 17.281 2.717 1 98.5 198 ALA A O 1
ATOM 1494 N N . GLY A 1 199 ? -5.34 18.906 2.344 1 97.75 199 GLY A N 1
ATOM 1495 C CA . GLY A 1 199 ? -4.926 18.969 3.734 1 97.75 199 GLY A CA 1
ATOM 1496 C C . GLY A 1 199 ? -5.629 20.062 4.516 1 97.75 199 GLY A C 1
ATOM 1497 O O . GLY A 1 199 ? -6.754 20.438 4.191 1 97.75 199 GLY A O 1
ATOM 1498 N N . HIS A 1 200 ? -4.957 20.453 5.609 1 97.44 200 HIS A N 1
ATOM 1499 C CA . HIS A 1 200 ? -5.469 21.469 6.516 1 97.44 200 HIS A CA 1
ATOM 1500 C C . HIS A 1 200 ? -5.18 22.875 5.98 1 97.44 200 HIS A C 1
ATOM 1502 O O . HIS A 1 200 ? -6.043 23.75 6.043 1 97.44 200 HIS A O 1
ATOM 1508 N N . GLY A 1 201 ? -4.055 23.031 5.43 1 97.06 201 GLY A N 1
ATOM 1509 C CA . GLY A 1 201 ? -3.666 24.375 5.031 1 97.06 201 GLY A CA 1
ATOM 1510 C C . GLY A 1 201 ? -3.531 24.547 3.529 1 97.06 201 GLY A C 1
ATOM 1511 O O . GLY A 1 201 ? -3.562 25.656 3.016 1 97.06 201 GLY A O 1
ATOM 1512 N N . VAL A 1 202 ? -3.383 23.484 2.854 1 97.12 202 VAL A N 1
ATOM 1513 C CA . VAL A 1 202 ? -3.139 23.547 1.416 1 97.12 202 VAL A CA 1
ATOM 1514 C C . VAL A 1 202 ? -3.672 22.281 0.741 1 97.12 202 VAL A C 1
ATOM 1516 O O . VAL A 1 202 ? -3.773 21.234 1.373 1 97.12 202 VAL A O 1
ATOM 1519 N N . THR A 1 203 ? -4.117 22.422 -0.468 1 98 203 THR A N 1
ATOM 1520 C CA . THR A 1 203 ? -4.449 21.297 -1.35 1 98 203 THR A CA 1
ATOM 1521 C C . THR A 1 203 ? -3.496 21.25 -2.541 1 98 203 THR A C 1
ATOM 1523 O O . THR A 1 203 ? -3.139 22.297 -3.098 1 98 203 THR A O 1
ATOM 1526 N N . CYS A 1 204 ? -3.037 20.078 -2.842 1 97.62 204 CYS A N 1
ATOM 1527 C CA . CYS A 1 204 ? -2.078 19.969 -3.936 1 97.62 204 CYS A CA 1
ATOM 1528 C C . CYS A 1 204 ? -2.264 18.656 -4.695 1 97.62 204 CYS A C 1
ATOM 1530 O O . CYS A 1 204 ? -2.818 17.703 -4.16 1 97.62 204 CYS A O 1
ATOM 1532 N N . ALA A 1 205 ? -1.959 18.688 -5.965 1 98.5 205 ALA A N 1
ATOM 1533 C CA . ALA A 1 205 ? -1.807 17.5 -6.801 1 98.5 205 ALA A CA 1
ATOM 1534 C C . ALA A 1 205 ? -0.371 17.359 -7.301 1 98.5 205 ALA A C 1
ATOM 1536 O O . ALA A 1 205 ? 0.188 18.297 -7.875 1 98.5 205 ALA A O 1
ATOM 1537 N N . ALA A 1 206 ? 0.225 16.25 -6.996 1 98.5 206 ALA A N 1
ATOM 1538 C CA . ALA A 1 206 ? 1.62 16.031 -7.371 1 98.5 206 ALA A CA 1
ATOM 1539 C C . ALA A 1 206 ? 1.809 14.664 -8.016 1 98.5 206 ALA A C 1
ATOM 1541 O O . ALA A 1 206 ? 1.405 13.641 -7.449 1 98.5 206 ALA A O 1
ATOM 1542 N N . ALA A 1 207 ? 2.447 14.664 -9.188 1 98.38 207 ALA A N 1
ATOM 1543 C CA . ALA A 1 207 ? 2.727 13.414 -9.891 1 98.38 207 ALA A CA 1
ATOM 1544 C C . ALA A 1 207 ? 4.07 12.828 -9.461 1 98.38 207 ALA A C 1
ATOM 1546 O O . ALA A 1 207 ? 5.043 13.562 -9.281 1 98.38 207 ALA A O 1
ATOM 1547 N N . VAL A 1 208 ? 4.027 11.609 -9.172 1 97.5 208 VAL A N 1
ATOM 1548 C CA . VAL A 1 208 ? 5.215 10.828 -8.828 1 97.5 208 VAL A CA 1
ATOM 1549 C C . VAL A 1 208 ? 5.418 9.719 -9.852 1 97.5 208 VAL A C 1
ATOM 1551 O O . VAL A 1 208 ? 4.473 9.008 -10.203 1 97.5 208 VAL A O 1
ATOM 1554 N N . PHE A 1 209 ? 6.613 9.617 -10.414 1 96.25 209 PHE A N 1
ATOM 1555 C CA . PHE A 1 209 ? 6.941 8.547 -11.344 1 96.25 209 PHE A CA 1
ATOM 1556 C C . PHE A 1 209 ? 8.188 7.793 -10.883 1 96.25 209 PHE A C 1
ATOM 1558 O O . PHE A 1 209 ? 9.281 8.359 -10.836 1 96.25 209 PHE A O 1
ATOM 1565 N N . GLN A 1 210 ? 7.984 6.504 -10.492 1 92 210 GLN A N 1
ATOM 1566 C CA . GLN A 1 210 ? 9.055 5.609 -10.062 1 92 210 GLN A CA 1
ATOM 1567 C C . GLN A 1 210 ? 9.859 6.223 -8.922 1 92 210 GLN A C 1
ATOM 1569 O O . GLN A 1 210 ? 11.094 6.242 -8.969 1 92 210 GLN A O 1
ATOM 1574 N N . GLY A 1 211 ? 9.141 6.816 -8.047 1 91.62 211 GLY A N 1
ATOM 1575 C CA . GLY A 1 211 ? 9.758 7.312 -6.828 1 91.62 211 GLY A CA 1
ATOM 1576 C C . GLY A 1 211 ? 10.281 8.734 -6.961 1 91.62 211 GLY A C 1
ATOM 1577 O O . GLY A 1 211 ? 10.891 9.266 -6.031 1 91.62 211 GLY A O 1
ATOM 1578 N N . TYR A 1 212 ? 10.023 9.367 -8.078 1 92 212 TYR A N 1
ATOM 1579 C CA . TYR A 1 212 ? 10.492 10.734 -8.281 1 92 212 TYR A CA 1
ATOM 1580 C C . TYR A 1 212 ? 9.312 11.688 -8.461 1 92 212 TYR A C 1
ATOM 1582 O O . TYR A 1 212 ? 8.383 11.398 -9.219 1 92 212 TYR A O 1
ATOM 1590 N N . ASN A 1 213 ? 9.477 12.805 -7.766 1 94.12 213 ASN A N 1
ATOM 1591 C CA . ASN A 1 213 ? 8.516 13.875 -8.016 1 94.12 213 ASN A CA 1
ATOM 1592 C C . ASN A 1 213 ? 8.695 14.469 -9.414 1 94.12 213 ASN A C 1
ATOM 1594 O O . ASN A 1 213 ? 9.82 14.641 -9.883 1 94.12 213 ASN A O 1
ATOM 1598 N N . LEU A 1 214 ? 7.574 14.742 -10.031 1 96.06 214 LEU A N 1
ATOM 1599 C CA . LEU A 1 214 ? 7.59 15.5 -11.273 1 96.06 214 LEU A CA 1
ATOM 1600 C C . LEU A 1 214 ? 7.176 16.953 -11.039 1 96.06 214 LEU A C 1
ATOM 1602 O O . LEU A 1 214 ? 5.992 17.281 -11.102 1 96.06 214 LEU A O 1
ATOM 1606 N N . PRO A 1 215 ? 8.18 17.781 -10.805 1 94.25 215 PRO A N 1
ATOM 1607 C CA . PRO A 1 215 ? 7.871 19.141 -10.391 1 94.25 215 PRO A CA 1
ATOM 1608 C C . PRO A 1 215 ? 6.969 19.875 -11.383 1 94.25 215 PRO A C 1
ATOM 1610 O O . PRO A 1 215 ? 6.129 20.688 -10.977 1 94.25 215 PRO A O 1
ATOM 1613 N N . HIS A 1 216 ? 7.125 19.609 -12.672 1 96 216 HIS A N 1
ATOM 1614 C CA . HIS A 1 216 ? 6.344 20.297 -13.695 1 96 216 HIS A CA 1
ATOM 1615 C C . HIS A 1 216 ? 4.891 19.828 -13.68 1 96 216 HIS A C 1
ATOM 1617 O O . HIS A 1 216 ? 4.023 20.484 -14.273 1 96 216 HIS A O 1
ATOM 1623 N N . ALA A 1 217 ? 4.66 18.719 -13.047 1 97.88 217 ALA A N 1
ATOM 1624 C CA . ALA A 1 217 ? 3.305 18.188 -12.945 1 97.88 217 ALA A CA 1
ATOM 1625 C C . ALA A 1 217 ? 2.775 18.297 -11.523 1 97.88 217 ALA A C 1
ATOM 1627 O O . ALA A 1 217 ? 2.098 17.391 -11.031 1 97.88 217 ALA A O 1
ATOM 1628 N N . THR A 1 218 ? 3.188 19.297 -10.805 1 96.94 218 THR A N 1
ATOM 1629 C CA . THR A 1 218 ? 2.688 19.641 -9.477 1 96.94 218 THR A CA 1
ATOM 1630 C C . THR A 1 218 ? 1.789 20.875 -9.531 1 96.94 218 THR A C 1
ATOM 1632 O O . THR A 1 218 ? 2.166 21.891 -10.102 1 96.94 218 THR A O 1
ATOM 1635 N N . GLU A 1 219 ? 0.562 20.688 -9.062 1 96.81 219 GLU A N 1
ATOM 1636 C CA . GLU A 1 219 ? -0.415 21.766 -8.969 1 96.81 219 GLU A CA 1
ATOM 1637 C C . GLU A 1 219 ? -0.779 22.062 -7.516 1 96.81 219 GLU A C 1
ATOM 1639 O O . GLU A 1 219 ? -0.795 21.156 -6.684 1 96.81 219 GLU A O 1
ATOM 1644 N N . ARG A 1 220 ? -1.075 23.281 -7.281 1 94.81 220 ARG A N 1
ATOM 1645 C CA . ARG A 1 220 ? -1.346 23.703 -5.91 1 94.81 220 ARG A CA 1
ATOM 1646 C C . ARG A 1 220 ? -2.586 24.594 -5.84 1 94.81 220 ARG A C 1
ATOM 1648 O O . ARG A 1 220 ? -2.865 25.344 -6.773 1 94.81 220 ARG A O 1
ATOM 1655 N N . LEU A 1 221 ? -3.367 24.422 -4.82 1 95.19 221 LEU A N 1
ATOM 1656 C CA . LEU A 1 221 ? -4.531 25.234 -4.473 1 95.19 221 LEU A CA 1
ATOM 1657 C C . LEU A 1 221 ? -4.477 25.656 -3.008 1 95.19 221 LEU A C 1
ATOM 1659 O O . LEU A 1 221 ? -4.566 24.812 -2.107 1 95.19 221 LEU A O 1
ATOM 1663 N N . ASP A 1 222 ? -4.328 26.984 -2.805 1 94.06 222 ASP A N 1
ATOM 1664 C CA . ASP A 1 222 ? -4.254 27.484 -1.437 1 94.06 222 ASP A CA 1
ATOM 1665 C C . ASP A 1 222 ? -5.641 27.578 -0.812 1 94.06 222 ASP A C 1
ATOM 1667 O O . ASP A 1 222 ? -6.059 28.656 -0.379 1 94.06 222 ASP A O 1
ATOM 1671 N N . LEU A 1 223 ? -6.328 26.609 -0.811 1 96.75 223 LEU A N 1
ATOM 1672 C CA . LEU A 1 223 ? -7.641 26.375 -0.223 1 96.75 223 LEU A CA 1
ATOM 1673 C C . LEU A 1 223 ? -7.715 24.969 0.375 1 96.75 223 LEU A C 1
ATOM 1675 O O . LEU A 1 223 ? -7.484 23.984 -0.322 1 96.75 223 LEU A O 1
ATOM 1679 N N . ALA A 1 224 ? -7.984 24.938 1.634 1 97.44 224 ALA A N 1
ATOM 1680 C CA . ALA A 1 224 ? -7.969 23.672 2.336 1 97.44 224 ALA A CA 1
ATOM 1681 C C . ALA A 1 224 ? -8.82 23.719 3.602 1 97.44 224 ALA A C 1
ATOM 1683 O O . ALA A 1 224 ? -9.797 24.484 3.668 1 97.44 224 ALA A O 1
ATOM 1684 N N . GLY A 1 225 ? -8.562 22.859 4.508 1 97.5 225 GLY A N 1
ATOM 1685 C CA . GLY A 1 225 ? -9.398 22.672 5.688 1 97.5 225 GLY A CA 1
ATOM 1686 C C . GLY A 1 225 ? -9.562 23.938 6.508 1 97.5 225 GLY A C 1
ATOM 1687 O O . GLY A 1 225 ? -10.656 24.219 7.008 1 97.5 225 GLY A O 1
ATOM 1688 N N . THR A 1 226 ? -8.516 24.688 6.699 1 95.5 226 THR A N 1
ATOM 1689 C CA . THR A 1 226 ? -8.578 25.906 7.508 1 95.5 226 THR A CA 1
ATOM 1690 C C . THR A 1 226 ? -9.523 26.922 6.879 1 95.5 226 THR A C 1
ATOM 1692 O O . THR A 1 226 ? -10.234 27.625 7.59 1 95.5 226 THR A O 1
ATOM 1695 N N . HIS A 1 227 ? -9.547 26.984 5.656 1 95.25 227 HIS A N 1
ATOM 1696 C CA . HIS A 1 227 ? -10.422 27.906 4.945 1 95.25 227 HIS A CA 1
ATOM 1697 C C . HIS A 1 227 ? -11.883 27.469 5.043 1 95.25 227 HIS A C 1
ATOM 1699 O O . HIS A 1 227 ? -12.781 28.297 5.148 1 95.25 227 HIS A O 1
ATOM 1705 N N . LEU A 1 228 ? -12.055 26.156 4.98 1 97.44 228 LEU A N 1
ATOM 1706 C CA . LEU A 1 228 ? -13.398 25.609 5.16 1 97.44 228 LEU A CA 1
ATOM 1707 C C . LEU A 1 228 ? -13.938 25.938 6.547 1 97.44 228 LEU A C 1
ATOM 1709 O O . LEU A 1 228 ? -15.102 26.328 6.691 1 97.44 228 LEU A O 1
ATOM 1713 N N . THR A 1 229 ? -13.109 25.781 7.504 1 96.12 229 THR A N 1
ATOM 1714 C CA . THR A 1 229 ? -13.5 26.109 8.867 1 96.12 229 THR A CA 1
ATOM 1715 C C . THR A 1 229 ? -13.867 27.594 8.984 1 96.12 229 THR A C 1
ATOM 1717 O O . THR A 1 229 ? -14.852 27.953 9.641 1 96.12 229 THR A O 1
ATOM 1720 N N . ALA A 1 230 ? -13.078 28.453 8.383 1 93 230 ALA A N 1
ATOM 1721 C CA . ALA A 1 230 ? -13.367 29.891 8.398 1 93 230 ALA A CA 1
ATOM 1722 C C . ALA A 1 230 ? -14.711 30.188 7.742 1 93 230 ALA A C 1
ATOM 1724 O O . ALA A 1 230 ? -15.492 31 8.25 1 93 230 ALA A O 1
ATOM 1725 N N . PHE A 1 231 ? -14.953 29.594 6.668 1 93.44 231 PHE A N 1
ATOM 1726 C CA . PHE A 1 231 ? -16.219 29.75 5.977 1 93.44 231 PHE A CA 1
ATOM 1727 C C . PHE A 1 231 ? -17.391 29.328 6.871 1 93.44 231 PHE A C 1
ATOM 1729 O O . PHE A 1 231 ? -18.375 30.047 6.996 1 93.44 231 PHE A O 1
ATOM 1736 N N . LEU A 1 232 ? -17.203 28.141 7.414 1 94.56 232 LEU A N 1
ATOM 1737 C CA . LEU A 1 232 ? -18.266 27.609 8.266 1 94.56 232 LEU A CA 1
ATOM 1738 C C . LEU A 1 232 ? -18.469 28.484 9.492 1 94.56 232 LEU A C 1
ATOM 1740 O O . LEU A 1 232 ? -19.609 28.672 9.945 1 94.56 232 LEU A O 1
ATOM 1744 N N . ALA A 1 233 ? -17.422 29 10.039 1 93.12 233 ALA A N 1
ATOM 1745 C CA . ALA A 1 233 ? -17.516 29.906 11.188 1 93.12 233 ALA A CA 1
ATOM 1746 C C . ALA A 1 233 ? -18.297 31.172 10.836 1 93.12 233 ALA A C 1
ATOM 1748 O O . ALA A 1 233 ? -19.125 31.625 11.617 1 93.12 233 ALA A O 1
ATOM 1749 N N . GLU A 1 234 ? -18 31.656 9.711 1 91.19 234 GLU A N 1
ATOM 1750 C CA . GLU A 1 234 ? -18.703 32.844 9.266 1 91.19 234 GLU A CA 1
ATOM 1751 C C . GLU A 1 234 ? -20.188 32.594 9.078 1 91.19 234 GLU A C 1
ATOM 1753 O O . GLU A 1 234 ? -21.031 33.438 9.406 1 91.19 234 GLU A O 1
ATOM 1758 N N . THR A 1 235 ? -20.5 31.469 8.586 1 89.31 235 THR A N 1
ATOM 1759 C CA . THR A 1 235 ? -21.875 31.109 8.297 1 89.31 235 THR A CA 1
ATOM 1760 C C . THR A 1 235 ? -22.641 30.844 9.594 1 89.31 235 THR A C 1
ATOM 1762 O O . THR A 1 235 ? -23.812 31.219 9.719 1 89.31 235 THR A O 1
ATOM 1765 N N . LEU A 1 236 ? -22.031 30.203 10.508 1 88.25 236 LEU A N 1
ATOM 1766 C CA . LEU A 1 236 ? -22.719 29.734 11.719 1 88.25 236 LEU A CA 1
ATOM 1767 C C . LEU A 1 236 ? -22.75 30.844 12.773 1 88.25 236 LEU A C 1
ATOM 1769 O O . LEU A 1 236 ? -23.719 30.969 13.523 1 88.25 236 LEU A O 1
ATOM 1773 N N . LEU A 1 237 ? -21.703 31.562 12.867 1 84.06 237 LEU A N 1
ATOM 1774 C CA . LEU A 1 237 ? -21.562 32.5 13.961 1 84.06 237 LEU A CA 1
ATOM 1775 C C . LEU A 1 237 ? -21.891 33.938 13.492 1 84.06 237 LEU A C 1
ATOM 1777 O O . LEU A 1 237 ? -22.156 34.812 14.312 1 84.06 237 LEU A O 1
ATOM 1781 N N . GLY A 1 238 ? -22.188 34.094 12.266 1 80.12 238 GLY A N 1
ATOM 1782 C CA . GLY A 1 238 ? -22.5 35.406 11.742 1 80.12 238 GLY A CA 1
ATOM 1783 C C . GLY A 1 238 ? -21.281 36.281 11.531 1 80.12 238 GLY A C 1
ATOM 1784 O O . GLY A 1 238 ? -20.172 35.938 11.945 1 80.12 238 GLY A O 1
ATOM 1785 N N . PRO A 1 239 ? -21.719 37.438 10.695 1 72.38 239 PRO A N 1
ATOM 1786 C CA . PRO A 1 239 ? -20.641 38.375 10.422 1 72.38 239 PRO A CA 1
ATOM 1787 C C . PRO A 1 239 ? -20.312 39.25 11.633 1 72.38 239 PRO A C 1
ATOM 1789 O O . PRO A 1 239 ? -21.203 39.594 12.414 1 72.38 239 PRO A O 1
ATOM 1792 N N . GLY A 1 240 ? -19.156 39.188 12.375 1 62.28 240 GLY A N 1
ATOM 1793 C CA . GLY A 1 240 ? -18.781 39.969 13.539 1 62.28 240 GLY A CA 1
ATOM 1794 C C . GLY A 1 240 ? -17.312 39.812 13.898 1 62.28 240 GLY A C 1
ATOM 1795 O O . GLY A 1 240 ? -16.469 39.656 13.016 1 62.28 240 GLY A O 1
ATOM 1796 N N . LEU A 1 241 ? -17.172 40 15.188 1 63.78 241 LEU A N 1
ATOM 1797 C CA . LEU A 1 241 ? -15.812 39.844 15.719 1 63.78 241 LEU A CA 1
ATOM 1798 C C . LEU A 1 241 ? -15.266 38.438 15.438 1 63.78 241 LEU A C 1
ATOM 1800 O O . LEU A 1 241 ? -16.016 37.469 15.477 1 63.78 241 LEU A O 1
ATOM 1804 N N . PRO A 1 242 ? -14.086 38.5 15.102 1 73.12 242 PRO A N 1
ATOM 1805 C CA . PRO A 1 242 ? -13.453 37.188 14.852 1 73.12 242 PRO A CA 1
ATOM 1806 C C . PRO A 1 242 ? -13.656 36.219 16 1 73.12 242 PRO A C 1
ATOM 1808 O O . PRO A 1 242 ? -13.508 36.594 17.172 1 73.12 242 PRO A O 1
ATOM 1811 N N . PRO A 1 243 ? -14.094 35.094 15.578 1 76.25 243 PRO A N 1
ATOM 1812 C CA . PRO A 1 243 ? -14.305 34.094 16.625 1 76.25 243 PRO A CA 1
ATOM 1813 C C . PRO A 1 243 ? -13.016 33.719 17.359 1 76.25 243 PRO A C 1
ATOM 1815 O O . PRO A 1 243 ? -11.938 33.781 16.781 1 76.25 243 PRO A O 1
ATOM 1818 N N . GLY A 1 244 ? -13.125 33.531 18.625 1 78.19 244 GLY A N 1
ATOM 1819 C CA . GLY A 1 244 ? -12.008 33.031 19.422 1 78.19 244 GLY A CA 1
ATOM 1820 C C . GLY A 1 244 ? -11.617 31.625 19.062 1 78.19 244 GLY A C 1
ATOM 1821 O O . GLY A 1 244 ? -12.289 30.969 18.281 1 78.19 244 GLY A O 1
ATOM 1822 N N . GLN A 1 245 ? -10.531 31.234 19.656 1 80.75 245 GLN A N 1
ATOM 1823 C CA . GLN A 1 245 ? -9.977 29.906 19.359 1 80.75 245 GLN A CA 1
ATOM 1824 C C . GLN A 1 245 ? -10.969 28.812 19.734 1 80.75 245 GLN A C 1
ATOM 1826 O O . GLN A 1 245 ? -11.109 27.828 19 1 80.75 245 GLN A O 1
ATOM 1831 N N . HIS A 1 246 ? -11.578 28.953 20.797 1 80.69 246 HIS A N 1
ATOM 1832 C CA . HIS A 1 246 ? -12.547 27.969 21.25 1 80.69 246 HIS A CA 1
ATOM 1833 C C . HIS A 1 246 ? -13.688 27.812 20.25 1 80.69 246 HIS A C 1
ATOM 1835 O O . HIS A 1 246 ? -14.148 26.703 19.984 1 80.69 246 HIS A O 1
ATOM 1841 N N . ASP A 1 247 ? -14.109 28.922 19.766 1 84.62 247 ASP A N 1
ATOM 1842 C CA . ASP A 1 247 ? -15.164 28.906 18.75 1 84.62 247 ASP A CA 1
ATOM 1843 C C . ASP A 1 247 ? -14.695 28.188 17.484 1 84.62 247 ASP A C 1
ATOM 1845 O O . ASP A 1 247 ? -15.438 27.391 16.891 1 84.62 247 ASP A O 1
ATOM 1849 N N . LEU A 1 248 ? -13.523 28.453 17.141 1 88.25 248 LEU A N 1
ATOM 1850 C CA . LEU A 1 248 ? -12.977 27.859 15.93 1 88.25 248 LEU A CA 1
ATOM 1851 C C . LEU A 1 248 ? -12.828 26.344 16.094 1 88.25 248 LEU A C 1
ATOM 1853 O O . LEU A 1 248 ? -13.062 25.594 15.156 1 88.25 248 LEU A O 1
ATOM 1857 N N . ASP A 1 249 ? -12.453 25.953 17.25 1 89.5 249 ASP A N 1
ATOM 1858 C CA . ASP A 1 249 ? -12.328 24.531 17.531 1 89.5 249 ASP A CA 1
ATOM 1859 C C . ASP A 1 249 ? -13.68 23.828 17.422 1 89.5 249 ASP A C 1
ATOM 1861 O O . ASP A 1 249 ? -13.773 22.703 16.922 1 89.5 249 ASP A O 1
ATOM 1865 N N . THR A 1 250 ? -14.641 24.469 17.969 1 90.19 250 THR A N 1
ATOM 1866 C CA . THR A 1 250 ? -15.984 23.922 17.906 1 90.19 250 THR A CA 1
ATOM 1867 C C . THR A 1 250 ? -16.453 23.812 16.453 1 90.19 250 THR A C 1
ATOM 1869 O O . THR A 1 250 ? -17.031 22.797 16.062 1 90.19 250 THR A O 1
ATOM 1872 N N . VAL A 1 251 ? -16.203 24.859 15.742 1 93.38 251 VAL A N 1
ATOM 1873 C CA . VAL A 1 251 ? -16.594 24.875 14.344 1 93.38 251 VAL A CA 1
ATOM 1874 C C . VAL A 1 251 ? -15.859 23.781 13.586 1 93.38 251 VAL A C 1
ATOM 1876 O O . VAL A 1 251 ? -16.438 23.094 12.734 1 93.38 251 VAL A O 1
ATOM 1879 N N . GLU A 1 252 ? -14.633 23.641 13.828 1 94.56 252 GLU A N 1
ATOM 1880 C CA . GLU A 1 252 ? -13.844 22.594 13.195 1 94.56 252 GLU A CA 1
ATOM 1881 C C . GLU A 1 252 ? -14.391 21.203 13.523 1 94.56 252 GLU A C 1
ATOM 1883 O O . GLU A 1 252 ? -14.445 20.328 12.664 1 94.56 252 GLU A O 1
ATOM 1888 N N . ALA A 1 253 ? -14.766 21.047 14.75 1 93.62 253 ALA A N 1
ATOM 1889 C CA . ALA A 1 253 ? -15.367 19.766 15.156 1 93.62 253 ALA A CA 1
ATOM 1890 C C . ALA A 1 253 ? -16.656 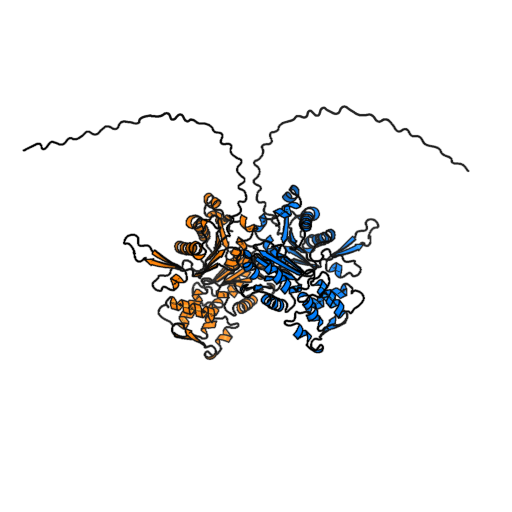19.5 14.391 1 93.62 253 ALA A C 1
ATOM 1892 O O . ALA A 1 253 ? -16.922 18.375 13.984 1 93.62 253 ALA A O 1
ATOM 1893 N N . ILE A 1 254 ? -17.422 20.516 14.266 1 94.06 254 ILE A N 1
ATOM 1894 C CA . ILE A 1 254 ? -18.672 20.406 13.523 1 94.06 254 ILE A CA 1
ATOM 1895 C C . ILE A 1 254 ? -18.375 20.047 12.07 1 94.06 254 ILE A C 1
ATOM 1897 O O . ILE A 1 254 ? -19.031 19.172 11.5 1 94.06 254 ILE A O 1
ATOM 1901 N N . LYS A 1 255 ? -17.406 20.703 11.477 1 97.12 255 LYS A N 1
ATOM 1902 C CA . LYS A 1 255 ? -17 20.422 10.102 1 97.12 255 LYS A CA 1
ATOM 1903 C C . LYS A 1 255 ? -16.641 18.953 9.938 1 97.12 255 LYS A C 1
ATOM 1905 O O . LYS A 1 255 ? -17.125 18.281 9.016 1 97.12 255 LYS A O 1
ATOM 1910 N N . HIS A 1 256 ? -15.867 18.375 10.836 1 96 256 HIS A N 1
ATOM 1911 C CA . HIS A 1 256 ? -15.398 17 10.766 1 96 256 HIS A CA 1
ATOM 1912 C C . HIS A 1 256 ? -16.547 16.016 10.914 1 96 256 HIS A C 1
ATOM 1914 O O . HIS A 1 256 ? -16.578 14.984 10.242 1 96 256 HIS A O 1
ATOM 1920 N N . ARG A 1 257 ? -17.453 16.359 11.695 1 94.81 257 ARG A N 1
ATOM 1921 C CA . ARG A 1 257 ? -18.453 15.391 12.109 1 94.81 257 ARG A CA 1
ATOM 1922 C C . ARG A 1 257 ? -19.672 15.43 11.18 1 94.81 257 ARG A C 1
ATOM 1924 O O . ARG A 1 257 ? -20.297 14.398 10.93 1 94.81 257 ARG A O 1
ATOM 1931 N N . TYR A 1 258 ? -19.938 16.625 10.625 1 95.62 258 TYR A N 1
ATOM 1932 C CA . TYR A 1 258 ? -21.266 16.734 10.039 1 95.62 258 TYR A CA 1
ATOM 1933 C C . TYR A 1 258 ? -21.188 17.125 8.57 1 95.62 258 TYR A C 1
ATOM 1935 O O . TYR A 1 258 ? -22.141 16.938 7.816 1 95.62 258 TYR A O 1
ATOM 1943 N N . CYS A 1 259 ? -20.125 17.719 8.133 1 97.75 259 CYS A N 1
ATOM 1944 C CA . CYS A 1 259 ? -20.047 18.172 6.75 1 97.75 259 CYS A CA 1
ATOM 1945 C C . CYS A 1 259 ? -19.859 17 5.801 1 97.75 259 CYS A C 1
ATOM 1947 O O . CYS A 1 259 ? -19.297 15.977 6.184 1 97.75 259 CYS A O 1
ATOM 1949 N N . TYR A 1 260 ? -20.297 17.141 4.582 1 97.88 260 TYR A N 1
ATOM 1950 C CA . TYR A 1 260 ? -20.234 16.094 3.562 1 97.88 260 TYR A CA 1
ATOM 1951 C C . TYR A 1 260 ? -20.25 16.703 2.162 1 97.88 260 TYR A C 1
ATOM 1953 O O . TYR A 1 260 ? -20.594 17.875 1.991 1 97.88 260 TYR A O 1
ATOM 1961 N N . VAL A 1 261 ? -19.812 15.938 1.211 1 98.31 261 VAL A N 1
ATOM 1962 C CA . VAL A 1 261 ? -19.828 16.344 -0.188 1 98.31 261 VAL A CA 1
ATOM 1963 C C . VAL A 1 261 ? -21.078 15.773 -0.874 1 98.31 261 VAL A C 1
ATOM 1965 O O . VAL A 1 261 ? -21.25 14.555 -0.918 1 98.31 261 VAL A O 1
ATOM 1968 N N . ALA A 1 262 ? -21.844 16.641 -1.449 1 97.31 262 ALA A N 1
ATOM 1969 C CA . ALA A 1 262 ? -23.031 16.188 -2.174 1 97.31 262 ALA A CA 1
ATOM 1970 C C . ALA A 1 262 ? -22.672 15.625 -3.539 1 97.31 262 ALA A C 1
ATOM 1972 O O . ALA A 1 262 ? -21.828 16.188 -4.246 1 97.31 262 ALA A O 1
ATOM 1973 N N . PRO A 1 263 ? -23.266 14.477 -3.908 1 95.5 263 PRO A N 1
ATOM 1974 C CA . PRO A 1 263 ? -23.016 13.953 -5.25 1 95.5 263 PRO A CA 1
ATOM 1975 C C . PRO A 1 263 ? -23.391 14.93 -6.355 1 95.5 263 PRO A C 1
ATOM 1977 O O . PRO A 1 263 ? -22.703 15.023 -7.371 1 95.5 263 PRO A O 1
ATOM 1980 N N . GLY A 1 264 ? -24.516 15.578 -6.172 1 95.62 264 GLY A N 1
ATOM 1981 C CA . GLY A 1 264 ? -24.953 16.672 -7.02 1 95.62 264 GLY A CA 1
ATOM 1982 C C . GLY A 1 264 ? -25.266 17.938 -6.246 1 95.62 264 GLY A C 1
ATOM 1983 O O . GLY A 1 264 ? -26.297 18.047 -5.594 1 95.62 264 GLY A O 1
ATOM 1984 N N . PHE A 1 265 ? -24.438 18.922 -6.441 1 95.25 265 PHE A N 1
ATOM 1985 C CA . PHE A 1 265 ? -24.531 20.125 -5.629 1 95.25 265 PHE A CA 1
ATOM 1986 C C . PHE A 1 265 ? -25.828 20.891 -5.91 1 95.25 265 PHE A C 1
ATOM 1988 O O . PHE A 1 265 ? -26.531 21.281 -4.984 1 95.25 265 PHE A O 1
ATOM 1995 N N . LEU A 1 266 ? -26.141 21.078 -7.188 1 95.25 266 LEU A N 1
ATOM 1996 C CA . LEU A 1 266 ? -27.312 21.859 -7.57 1 95.25 266 LEU A CA 1
ATOM 1997 C C . LEU A 1 266 ? -28.594 21.188 -7.086 1 95.25 266 LEU A C 1
ATOM 1999 O O . LEU A 1 266 ? -29.531 21.859 -6.645 1 95.25 266 LEU A O 1
ATOM 2003 N N . GLN A 1 267 ? -28.578 19.875 -7.156 1 94.81 267 GLN A N 1
ATOM 2004 C CA . GLN A 1 267 ? -29.734 19.125 -6.668 1 94.81 267 GLN A CA 1
ATOM 2005 C C . GLN A 1 267 ? -29.891 19.281 -5.16 1 94.81 267 GLN A C 1
ATOM 2007 O O . GLN A 1 267 ? -31 19.453 -4.664 1 94.81 267 GLN A O 1
ATOM 2012 N N . ALA A 1 268 ? -28.797 19.234 -4.473 1 94.75 268 ALA A N 1
ATOM 2013 C CA . ALA A 1 268 ? -28.828 19.391 -3.021 1 94.75 268 ALA A CA 1
ATOM 2014 C C . ALA A 1 268 ? -29.266 20.812 -2.641 1 94.75 268 ALA A C 1
ATOM 2016 O O . ALA A 1 268 ? -30.031 21 -1.695 1 94.75 268 ALA A O 1
ATOM 2017 N N . GLN A 1 269 ? -28.812 21.781 -3.398 1 94.56 269 GLN A N 1
ATOM 2018 C CA . GLN A 1 269 ? -29.125 23.188 -3.15 1 94.56 269 GLN A CA 1
ATOM 2019 C C . GLN A 1 269 ? -30.609 23.469 -3.344 1 94.56 269 GLN A C 1
ATOM 2021 O O . GLN A 1 269 ? -31.172 24.328 -2.662 1 94.56 269 GLN A O 1
ATOM 2026 N N . ALA A 1 270 ? -31.219 22.75 -4.156 1 94.94 270 ALA A N 1
ATOM 2027 C CA . ALA A 1 270 ? -32.594 22.984 -4.531 1 94.94 270 ALA A CA 1
ATOM 2028 C C . ALA A 1 270 ? -33.562 22.422 -3.482 1 94.94 270 ALA A C 1
ATOM 2030 O O . ALA A 1 270 ? -34.75 22.797 -3.445 1 94.94 270 ALA A O 1
ATOM 2031 N N . ARG A 1 271 ? -33.062 21.609 -2.633 1 93.62 271 ARG A N 1
ATOM 2032 C CA . ARG A 1 271 ? -33.938 21.031 -1.598 1 93.62 271 ARG A CA 1
ATOM 2033 C C . ARG A 1 271 ? -34.375 22.094 -0.605 1 93.62 271 ARG A C 1
ATOM 2035 O O . ARG A 1 271 ? -33.625 23.016 -0.29 1 93.62 271 ARG A O 1
ATOM 2042 N N . PRO A 1 272 ? -35.594 21.938 -0.091 1 93.25 272 PRO A N 1
ATOM 2043 C CA . PRO A 1 272 ? -36.062 22.906 0.903 1 93.25 272 PRO A CA 1
ATOM 2044 C C . PRO A 1 272 ? -35.188 22.922 2.162 1 93.25 272 PRO A C 1
ATOM 2046 O O . PRO A 1 272 ? -34.75 21.875 2.629 1 93.25 272 PRO A O 1
ATOM 2049 N N . GLU A 1 273 ? -35.031 24.062 2.678 1 89.31 273 GLU A N 1
ATOM 2050 C CA . GLU A 1 273 ? -34.156 24.281 3.828 1 89.31 273 GLU A CA 1
ATOM 2051 C C . GLU A 1 273 ? -34.594 23.453 5.027 1 89.31 273 GLU A C 1
ATOM 2053 O O . GLU A 1 273 ? -33.75 22.969 5.793 1 89.31 273 GLU A O 1
ATOM 2058 N N . ARG A 1 274 ? -35.844 23.344 5.223 1 87.69 274 ARG A N 1
ATOM 2059 C CA . ARG A 1 274 ? -36.406 22.672 6.387 1 87.69 274 ARG A CA 1
ATOM 2060 C C . ARG A 1 274 ? -36 21.203 6.41 1 87.69 274 ARG A C 1
ATOM 2062 O O . ARG A 1 274 ? -35.906 20.594 7.48 1 87.69 274 ARG A O 1
ATOM 2069 N N . GLU A 1 275 ? -35.719 20.703 5.238 1 88.25 275 GLU A N 1
ATOM 2070 C CA . GLU A 1 275 ? -35.375 19.297 5.117 1 88.25 275 GLU A CA 1
ATOM 2071 C C . GLU A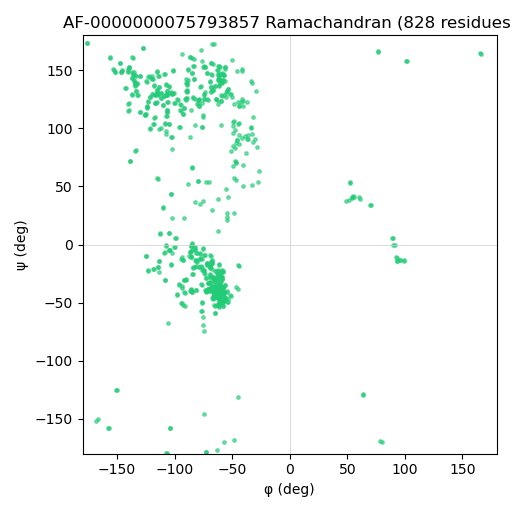 1 275 ? -33.906 19.047 5.449 1 88.25 275 GLU A C 1
ATOM 2073 O O . GLU A 1 275 ? -33.5 17.906 5.711 1 88.25 275 GLU A O 1
ATOM 2078 N N . CYS A 1 276 ? -33.219 20.109 5.492 1 87 276 CYS A N 1
ATOM 2079 C CA . CYS A 1 276 ? -31.781 19.969 5.664 1 87 276 CYS A CA 1
ATOM 2080 C C . CYS A 1 276 ? -31.359 20.391 7.062 1 87 276 CYS A C 1
ATOM 2082 O O . CYS A 1 276 ? -30.188 20.25 7.43 1 87 276 CYS A O 1
ATOM 2084 N N . ARG A 1 277 ? -32.312 20.812 7.836 1 88.38 277 ARG A N 1
ATOM 2085 C CA . ARG A 1 277 ? -31.953 21.438 9.109 1 88.38 277 ARG A CA 1
ATOM 2086 C C . ARG A 1 277 ? -31.844 20.406 10.219 1 88.38 277 ARG A C 1
ATOM 2088 O O . ARG A 1 277 ? -32.594 19.422 10.25 1 88.38 277 ARG A O 1
ATOM 2095 N N . GLN A 1 278 ? -30.766 20.516 10.953 1 88.75 278 GLN A N 1
ATOM 2096 C CA . GLN A 1 278 ? -30.578 19.719 12.156 1 88.75 278 GLN A CA 1
ATOM 2097 C C . GLN A 1 278 ? -30.062 20.578 13.312 1 88.75 278 GLN A C 1
ATOM 2099 O O . GLN A 1 278 ? -29.281 21.5 13.102 1 88.75 278 GLN A O 1
ATOM 2104 N N . THR A 1 279 ? -30.578 20.344 14.461 1 88.81 279 THR A N 1
ATOM 2105 C CA . THR A 1 279 ? -30.188 21.109 15.633 1 88.81 279 THR A CA 1
ATOM 2106 C C . THR A 1 279 ? -29.188 20.328 16.484 1 88.81 279 THR A C 1
ATOM 2108 O O . THR A 1 279 ? -29.375 19.141 16.734 1 88.81 279 THR A O 1
ATOM 2111 N N . LEU A 1 280 ? -28.109 21.016 16.812 1 88.88 280 LEU A N 1
ATOM 2112 C CA . LEU A 1 280 ? -27.047 20.438 17.625 1 88.88 280 LEU A CA 1
ATOM 2113 C C . LEU A 1 280 ? -26.875 21.203 18.922 1 88.88 280 LEU A C 1
ATOM 2115 O O . LEU A 1 280 ? -26.828 22.438 18.922 1 88.88 280 LEU A O 1
ATOM 2119 N N . ARG A 1 281 ? -26.859 20.469 19.969 1 88.19 281 ARG A N 1
ATOM 2120 C CA . ARG A 1 281 ? -26.531 21.078 21.266 1 88.19 281 ARG A CA 1
ATOM 2121 C C . ARG A 1 281 ? -25.031 21.016 21.531 1 88.19 281 ARG A C 1
ATOM 2123 O O . ARG A 1 281 ? -24.438 19.938 21.5 1 88.19 281 ARG A O 1
ATOM 2130 N N . LEU A 1 282 ? -24.5 22.172 21.781 1 84 282 LEU A N 1
ATOM 2131 C CA . LEU A 1 282 ? -23.078 22.266 22.031 1 84 282 LEU A CA 1
ATOM 2132 C C . LEU A 1 282 ? -22.75 21.953 23.484 1 84 282 LEU A C 1
ATOM 2134 O O . LEU A 1 282 ? -23.641 22.016 24.344 1 84 282 LEU A O 1
ATOM 2138 N N . PRO A 1 283 ? -21.516 21.609 23.703 1 77.94 283 PRO A N 1
ATOM 2139 C CA . PRO A 1 283 ? -21.125 21.297 25.078 1 77.94 283 PRO A CA 1
ATOM 2140 C C . PRO A 1 283 ? -21.344 22.484 26.031 1 77.94 283 PRO A C 1
ATOM 2142 O O . PRO A 1 283 ? -21.562 22.266 27.234 1 77.94 283 PRO A O 1
ATOM 2145 N N . ASP A 1 284 ? -21.297 23.703 25.625 1 77.69 284 ASP A N 1
ATOM 2146 C CA . ASP A 1 284 ? -21.469 24.891 26.469 1 77.69 284 ASP A CA 1
ATOM 2147 C C . ASP A 1 284 ? -22.953 25.219 26.641 1 77.69 284 ASP A C 1
ATOM 2149 O O . ASP A 1 284 ? -23.297 26.234 27.266 1 77.69 284 ASP A O 1
ATOM 2153 N N . GLY A 1 285 ? -23.828 24.391 26.031 1 80.81 285 GLY A N 1
ATOM 2154 C CA . GLY A 1 285 ? -25.25 24.547 26.25 1 80.81 285 GLY A CA 1
ATOM 2155 C C . GLY A 1 285 ? -25.938 25.297 25.125 1 80.81 285 GLY A C 1
ATOM 2156 O O . GLY A 1 285 ? -27.172 25.266 25 1 80.81 285 GLY A O 1
ATOM 2157 N N . ARG A 1 286 ? -25.219 25.891 24.328 1 82.94 286 ARG A N 1
ATOM 2158 C CA . ARG A 1 286 ? -25.812 26.594 23.203 1 82.94 286 ARG A CA 1
ATOM 2159 C C . ARG A 1 286 ? -26.344 25.609 22.156 1 82.94 286 ARG A C 1
ATOM 2161 O O . ARG A 1 286 ? -25.875 24.469 22.078 1 82.94 286 ARG A O 1
ATOM 2168 N N . THR A 1 287 ? -27.391 26.047 21.531 1 87.44 287 THR A N 1
ATOM 2169 C CA . THR A 1 287 ? -27.969 25.25 20.453 1 87.44 287 THR A CA 1
ATOM 2170 C C . THR A 1 287 ? -27.672 25.875 19.094 1 87.44 287 THR A C 1
ATOM 2172 O O . THR A 1 287 ? -27.844 27.094 18.922 1 87.44 287 THR A O 1
ATOM 2175 N N . LEU A 1 288 ? -27.188 25.109 18.266 1 87.38 288 LEU A N 1
ATOM 2176 C CA . LEU A 1 288 ? -26.891 25.562 16.906 1 87.38 288 LEU A CA 1
ATOM 2177 C C . LEU A 1 288 ? -27.734 24.828 15.883 1 87.38 288 LEU A C 1
ATOM 2179 O O . LEU A 1 288 ? -27.938 23.609 16 1 87.38 288 LEU A O 1
ATOM 2183 N N . THR A 1 289 ? -28.344 25.594 15.039 1 89.06 289 THR A N 1
ATOM 2184 C CA . THR A 1 289 ? -29.062 24.984 13.938 1 89.06 289 THR A CA 1
ATOM 2185 C C . THR A 1 289 ? -28.188 24.906 12.688 1 89.06 289 THR A C 1
ATOM 2187 O O . THR A 1 289 ? -27.672 25.922 12.219 1 89.06 289 THR A O 1
ATOM 2190 N N . LEU A 1 290 ? -28 23.688 12.242 1 92.75 290 LEU A N 1
ATOM 2191 C CA . LEU A 1 290 ? -27.203 23.422 11.055 1 92.75 290 LEU A CA 1
ATOM 2192 C C . LEU A 1 290 ? -28.094 23.156 9.844 1 92.75 290 LEU A C 1
ATOM 2194 O O . LEU A 1 290 ? -29.234 22.719 10 1 92.75 290 LEU A O 1
ATOM 2198 N N . GLY A 1 291 ? -27.625 23.5 8.641 1 93.31 291 GLY A N 1
ATOM 2199 C CA . GLY A 1 291 ? -28.391 23.297 7.418 1 93.31 291 GLY A CA 1
ATOM 2200 C C . GLY A 1 291 ? -27.516 23.062 6.199 1 93.31 291 GLY A C 1
ATOM 2201 O O . GLY A 1 291 ? -26.656 22.188 6.207 1 93.31 291 GLY A O 1
ATOM 2202 N N . LYS A 1 292 ? -27.75 23.891 5.211 1 95.12 292 LYS A N 1
ATOM 2203 C CA . LYS A 1 292 ? -27.141 23.672 3.9 1 95.12 292 LYS A CA 1
ATOM 2204 C C . LYS A 1 292 ? -25.641 23.953 3.934 1 95.12 292 LYS A C 1
ATOM 2206 O O . LYS A 1 292 ? -24.906 23.531 3.039 1 95.12 292 LYS A O 1
ATOM 2211 N N . GLU A 1 293 ? -25.203 24.672 4.965 1 95.31 293 GLU A N 1
ATOM 2212 C CA . GLU A 1 293 ? -23.781 24.969 5.078 1 95.31 293 GLU A CA 1
ATOM 2213 C C . GLU A 1 293 ? -22.953 23.688 5.211 1 95.31 293 GLU A C 1
ATOM 2215 O O . GLU A 1 293 ? -21.75 23.688 4.934 1 95.31 293 GLU A O 1
ATOM 2220 N N . LEU A 1 294 ? -23.625 22.578 5.566 1 95.94 294 LEU A N 1
ATOM 2221 C CA . LEU A 1 294 ? -22.922 21.328 5.809 1 95.94 294 LEU A CA 1
ATOM 2222 C C . LEU A 1 294 ? -22.391 20.734 4.508 1 95.94 294 LEU A C 1
ATOM 2224 O O . LEU A 1 294 ? -21.344 20.078 4.496 1 95.94 294 LEU A O 1
ATOM 2228 N N . PHE A 1 295 ? -23.062 20.906 3.408 1 97.31 295 PHE A N 1
ATOM 2229 C CA . PHE A 1 295 ? -22.531 20.438 2.139 1 97.31 295 PHE A CA 1
ATOM 2230 C C . PHE A 1 295 ? -21.969 21.594 1.322 1 97.31 295 PHE A C 1
ATOM 2232 O O . PHE A 1 295 ? -21.203 21.391 0.378 1 97.31 295 PHE A O 1
ATOM 2239 N N . GLN A 1 296 ? -22.359 22.906 1.662 1 97.19 296 GLN A N 1
ATOM 2240 C CA . GLN A 1 296 ? -21.812 24.078 0.993 1 97.19 296 GLN A CA 1
ATOM 2241 C C . GLN A 1 296 ? -20.344 24.281 1.358 1 97.19 296 GLN A C 1
ATOM 2243 O O . GLN A 1 296 ? -19.547 24.734 0.534 1 97.19 296 GLN A O 1
ATOM 2248 N N . CYS A 1 297 ? -20 23.922 2.504 1 97.56 297 CYS A N 1
ATOM 2249 C CA . CYS A 1 297 ? -18.656 24.125 3.027 1 97.56 297 CYS A CA 1
ATOM 2250 C C . CYS A 1 297 ? -17.641 23.312 2.246 1 97.56 297 CYS A C 1
ATOM 2252 O O . CYS A 1 297 ? -16.75 23.859 1.597 1 97.56 297 CYS A O 1
ATOM 2254 N N . PRO A 1 298 ? -17.734 21.938 2.166 1 98.25 298 PRO A N 1
ATOM 2255 C CA . PRO A 1 298 ? -16.75 21.188 1.389 1 98.25 298 PRO A CA 1
ATOM 2256 C C . PRO A 1 298 ? -16.844 21.453 -0.11 1 98.25 298 PRO A C 1
ATOM 2258 O O . PRO A 1 298 ? -15.914 21.156 -0.858 1 98.25 298 PRO A O 1
ATOM 2261 N N . GLU A 1 299 ? -17.953 22.094 -0.579 1 98.06 299 GLU A N 1
ATOM 2262 C CA . GLU A 1 299 ? -18.125 22.438 -1.99 1 98.06 299 GLU A CA 1
ATOM 2263 C C . GLU A 1 299 ? -17.047 23.422 -2.451 1 98.06 299 GLU A C 1
ATOM 2265 O O . GLU A 1 299 ? -16.734 23.484 -3.641 1 98.06 299 GLU A O 1
ATOM 2270 N N . LEU A 1 300 ? -16.547 24.141 -1.499 1 97.62 300 LEU A N 1
ATOM 2271 C CA . LEU A 1 300 ? -15.516 25.125 -1.812 1 97.62 300 LEU A CA 1
ATOM 2272 C C . LEU A 1 300 ? -14.305 24.453 -2.455 1 97.62 300 LEU A C 1
ATOM 2274 O O . LEU A 1 300 ? -13.609 25.062 -3.268 1 97.62 300 LEU A O 1
ATOM 2278 N N . LEU A 1 301 ? -14 23.188 -2.152 1 98.19 301 LEU A N 1
ATOM 2279 C CA . LEU A 1 301 ? -12.875 22.438 -2.727 1 98.19 301 LEU A CA 1
ATOM 2280 C C . LEU A 1 301 ? -13.172 22.031 -4.164 1 98.19 301 LEU A C 1
ATOM 2282 O O . LEU A 1 301 ? -12.25 21.797 -4.949 1 98.19 301 LEU A O 1
ATOM 2286 N N . PHE A 1 302 ? -14.414 21.922 -4.52 1 97.94 302 PHE A N 1
ATOM 2287 C CA . PHE A 1 302 ? -14.828 21.5 -5.852 1 97.94 302 PHE A CA 1
ATOM 2288 C C . PHE A 1 302 ? -15.117 22.703 -6.738 1 97.94 302 PHE A C 1
ATOM 2290 O O . PHE A 1 302 ? -14.938 22.641 -7.953 1 97.94 302 PHE A O 1
ATOM 2297 N N . SER A 1 303 ? -15.633 23.703 -6.102 1 96.25 303 SER A N 1
ATOM 2298 C CA . SER A 1 303 ? -15.922 24.969 -6.762 1 96.25 303 SER A CA 1
ATOM 2299 C C . SER A 1 303 ? -15.43 26.156 -5.934 1 96.25 303 SER A C 1
ATOM 2301 O O . SER A 1 303 ? -16.234 26.844 -5.289 1 96.25 303 SER A O 1
ATOM 2303 N N . PRO A 1 304 ? -14.172 26.422 -6.043 1 95.88 304 PRO A N 1
ATOM 2304 C CA . PRO A 1 304 ? -13.625 27.547 -5.277 1 95.88 304 PRO A CA 1
ATOM 2305 C C . PRO A 1 304 ? -14.242 28.891 -5.664 1 95.88 304 PRO A C 1
ATOM 2307 O O . PRO A 1 304 ? -14.609 29.094 -6.824 1 95.88 304 PRO A O 1
ATOM 2310 N N . PRO A 1 305 ? -14.352 29.688 -4.66 1 91.06 305 PRO A N 1
ATOM 2311 C CA . PRO A 1 305 ? -14.891 31.016 -4.984 1 91.06 305 PRO A CA 1
ATOM 2312 C C . PRO A 1 305 ? -13.93 31.844 -5.832 1 91.06 305 PRO A C 1
ATOM 2314 O O . PRO A 1 305 ? -12.719 31.625 -5.805 1 91.06 305 PRO A O 1
ATOM 2317 N N . GLU A 1 306 ? -14.523 32.75 -6.516 1 88.38 306 GLU A N 1
ATOM 2318 C CA . GLU A 1 306 ? -13.703 33.656 -7.293 1 88.38 306 GLU A CA 1
ATOM 2319 C C . GLU A 1 306 ? -13.039 34.719 -6.395 1 88.38 306 GLU A C 1
ATOM 2321 O O . GLU A 1 306 ? -13.719 35.562 -5.82 1 88.38 306 GLU A O 1
ATOM 2326 N N . MET A 1 307 ? -11.859 34.531 -6.109 1 87.06 307 MET A N 1
ATOM 2327 C CA . MET A 1 307 ? -11.086 35.5 -5.312 1 87.06 307 MET A CA 1
ATOM 2328 C C . MET A 1 307 ? -9.703 35.719 -5.918 1 87.06 307 MET A C 1
ATOM 2330 O O . MET A 1 307 ? -9.141 34.781 -6.531 1 87.06 307 MET A O 1
ATOM 2334 N N . PRO A 1 308 ? -9.266 36.906 -5.77 1 83.81 308 PRO A N 1
ATOM 2335 C CA . PRO A 1 308 ? -7.926 37.188 -6.305 1 83.81 308 PRO A CA 1
ATOM 2336 C C . PRO A 1 308 ? -6.867 36.25 -5.703 1 83.81 308 PRO A C 1
ATOM 2338 O O . PRO A 1 308 ? -6.84 36.031 -4.488 1 83.81 308 PRO A O 1
ATOM 2341 N N . GLY A 1 309 ? -6.09 35.625 -6.543 1 82.69 309 GLY A N 1
ATOM 2342 C CA . GLY A 1 309 ? -4.977 34.812 -6.09 1 82.69 309 GLY A CA 1
ATOM 2343 C C . GLY A 1 309 ? -5.348 33.344 -5.93 1 82.69 309 GLY A C 1
ATOM 2344 O O . GLY A 1 309 ? -4.477 32.5 -5.695 1 82.69 309 GLY A O 1
ATOM 2345 N N . LEU A 1 310 ? -6.594 33.094 -5.992 1 84.81 310 LEU A N 1
ATOM 2346 C CA . LEU A 1 310 ? -7.051 31.719 -5.855 1 84.81 310 LEU A CA 1
ATOM 2347 C C . LEU A 1 310 ? -7.508 31.156 -7.195 1 84.81 310 LEU A C 1
ATOM 2349 O O . LEU A 1 310 ? -8.273 31.797 -7.918 1 84.81 310 LEU A O 1
ATOM 2353 N N . SER A 1 311 ? -6.969 30.016 -7.492 1 83.62 311 SER A N 1
ATOM 2354 C CA . SER A 1 311 ? -7.395 29.344 -8.719 1 83.62 311 SER A CA 1
ATOM 2355 C C . SER A 1 311 ? -8.883 29.016 -8.688 1 83.62 311 SER A C 1
ATOM 2357 O O . SER A 1 311 ? -9.398 28.562 -7.664 1 83.62 311 SER A O 1
ATOM 2359 N N . PRO A 1 312 ? -9.508 29.234 -9.742 1 84.44 312 PRO A N 1
ATOM 2360 C CA . PRO A 1 312 ? -10.93 28.875 -9.812 1 84.44 312 PRO A CA 1
ATOM 2361 C C . PRO A 1 312 ? -11.148 27.391 -10.039 1 84.44 312 PRO A C 1
ATOM 2363 O O . PRO A 1 312 ? -12.266 26.891 -9.906 1 84.44 312 PRO A O 1
ATOM 2366 N N . ALA A 1 313 ? -10.141 26.734 -10.367 1 91.19 313 ALA A N 1
ATOM 2367 C CA . ALA A 1 313 ? -10.25 25.297 -10.641 1 91.19 313 ALA A CA 1
ATOM 2368 C C . ALA A 1 313 ? -10.312 24.5 -9.344 1 91.19 313 ALA A C 1
ATOM 2370 O O . ALA A 1 313 ? -9.43 24.625 -8.492 1 91.19 313 ALA A O 1
ATOM 2371 N N . GLY A 1 314 ? -11.359 23.688 -9.211 1 96.75 314 GLY A N 1
ATOM 2372 C CA . GLY A 1 314 ? -11.492 22.828 -8.055 1 96.75 314 GLY A CA 1
ATOM 2373 C C . GLY A 1 314 ? -10.531 21.656 -8.07 1 96.75 314 GLY A C 1
ATOM 2374 O O . GLY A 1 314 ? -9.719 21.516 -8.984 1 96.75 314 GLY A O 1
ATOM 2375 N N . VAL A 1 315 ? -10.633 20.859 -7.086 1 98.38 315 VAL A N 1
ATOM 2376 C CA . VAL A 1 315 ? -9.672 19.781 -6.832 1 98.38 315 VAL A CA 1
ATOM 2377 C C . VAL A 1 315 ? -9.648 18.812 -8.016 1 98.38 315 VAL A C 1
ATOM 2379 O O . VAL A 1 315 ? -8.578 18.453 -8.508 1 98.38 315 VAL A O 1
ATOM 2382 N N . PRO A 1 316 ? -10.852 18.375 -8.633 1 98.25 316 PRO A N 1
ATOM 2383 C CA . PRO A 1 316 ? -10.797 17.469 -9.781 1 98.25 316 PRO A CA 1
ATOM 2384 C C . PRO A 1 316 ? -10.125 18.109 -11 1 98.25 316 PRO A C 1
ATOM 2386 O O . PRO A 1 316 ? -9.352 17.453 -11.695 1 98.25 316 PRO A O 1
ATOM 2389 N N . ALA A 1 317 ? -10.445 19.359 -11.203 1 97.62 317 ALA A N 1
ATOM 2390 C CA . ALA A 1 317 ? -9.844 20.062 -12.328 1 97.62 317 ALA A CA 1
ATOM 2391 C C . ALA A 1 317 ? -8.336 20.219 -12.133 1 97.62 317 ALA A C 1
ATOM 2393 O O . ALA A 1 317 ? -7.566 20.109 -13.086 1 97.62 317 ALA A O 1
ATOM 2394 N N . MET A 1 318 ? -7.938 20.516 -10.938 1 97.75 318 MET A N 1
ATOM 2395 C CA . MET A 1 318 ? -6.52 20.609 -10.602 1 97.75 318 MET A CA 1
ATOM 2396 C C . MET A 1 318 ? -5.809 19.297 -10.867 1 97.75 318 MET A C 1
ATOM 2398 O O . MET A 1 318 ? -4.727 19.266 -11.453 1 97.75 318 MET A O 1
ATOM 2402 N N . ALA A 1 319 ? -6.391 18.188 -10.438 1 98.44 319 ALA A N 1
ATOM 2403 C CA . ALA A 1 319 ? -5.84 16.859 -10.68 1 98.44 319 ALA A CA 1
ATOM 2404 C C . ALA A 1 319 ? -5.727 16.578 -12.172 1 98.44 319 ALA A C 1
ATOM 2406 O O . ALA A 1 319 ? -4.707 16.047 -12.633 1 98.44 319 ALA A O 1
ATOM 2407 N N . GLY A 1 320 ? -6.789 16.922 -12.906 1 97.94 320 GLY A N 1
ATOM 2408 C CA . GLY A 1 320 ? -6.762 16.75 -14.352 1 97.94 320 GLY A CA 1
ATOM 2409 C C . GLY A 1 320 ? -5.641 17.516 -15.031 1 97.94 320 GLY A C 1
ATOM 2410 O O . GLY A 1 320 ? -4.988 17 -15.938 1 97.94 320 GLY A O 1
ATOM 2411 N N . ARG A 1 321 ? -5.457 18.719 -14.602 1 96.94 321 ARG A N 1
ATOM 2412 C CA . ARG A 1 321 ? -4.379 19.547 -15.148 1 96.94 321 ARG A CA 1
ATOM 2413 C C . ARG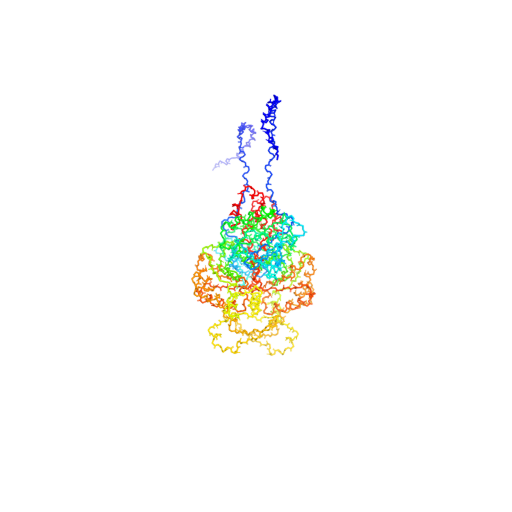 A 1 321 ? -3.02 18.922 -14.875 1 96.94 321 ARG A C 1
ATOM 2415 O O . ARG A 1 321 ? -2.154 18.891 -15.75 1 96.94 321 ARG A O 1
ATOM 2422 N N . SER A 1 322 ? -2.842 18.438 -13.672 1 97.75 322 SER A N 1
ATOM 2423 C CA . SER A 1 322 ? -1.597 17.766 -13.312 1 97.75 322 SER A CA 1
ATOM 2424 C C . SER A 1 322 ? -1.362 16.547 -14.195 1 97.75 322 SER A C 1
ATOM 2426 O O . SER A 1 322 ? -0.263 16.344 -14.719 1 97.75 322 SER A O 1
ATOM 2428 N N . LEU A 1 323 ? -2.363 15.719 -14.383 1 97.44 323 LEU A N 1
ATOM 2429 C CA . LEU A 1 323 ? -2.264 14.508 -15.195 1 97.44 323 LEU A CA 1
ATOM 2430 C C . LEU A 1 323 ? -1.848 14.844 -16.625 1 97.44 323 LEU A C 1
ATOM 2432 O O . LEU A 1 323 ? -1.052 14.117 -17.219 1 97.44 323 LEU A O 1
ATOM 2436 N N . ARG A 1 324 ? -2.324 15.938 -17.125 1 96.31 324 ARG A N 1
ATOM 2437 C CA . ARG A 1 324 ? -2.031 16.344 -18.484 1 96.31 324 ARG A CA 1
ATOM 2438 C C . ARG A 1 324 ? -0.57 16.75 -18.641 1 96.31 324 ARG A C 1
ATOM 2440 O O . ARG A 1 324 ? -0.004 16.656 -19.734 1 96.31 324 ARG A O 1
ATOM 2447 N N . LYS A 1 325 ? 0.013 17.172 -17.562 1 97.56 325 LYS A N 1
ATOM 2448 C CA . LYS A 1 325 ? 1.393 17.641 -17.609 1 97.56 325 LYS A CA 1
ATOM 2449 C C . LYS A 1 325 ? 2.377 16.484 -17.453 1 97.56 325 LYS A C 1
ATOM 2451 O O . LYS A 1 325 ? 3.582 16.672 -17.641 1 97.56 325 LYS A O 1
ATOM 2456 N N . VAL A 1 326 ? 1.874 15.297 -17.094 1 97.5 326 VAL A N 1
ATOM 2457 C CA . VAL A 1 326 ? 2.729 14.125 -16.969 1 97.5 326 VAL A CA 1
ATOM 2458 C C . VAL A 1 326 ? 3.234 13.688 -18.328 1 97.5 326 VAL A C 1
ATOM 2460 O O . VAL A 1 326 ? 2.461 13.617 -19.297 1 97.5 326 VAL A O 1
ATOM 2463 N N . PRO A 1 327 ? 4.512 13.438 -18.516 1 96.12 327 PRO A N 1
ATOM 2464 C CA . PRO A 1 327 ? 5.043 12.969 -19.797 1 96.12 327 PRO A CA 1
ATOM 2465 C C . PRO A 1 327 ? 4.363 11.695 -20.281 1 96.12 327 PRO A C 1
ATOM 2467 O O . PRO A 1 327 ? 3.939 10.867 -19.484 1 96.12 327 PRO A O 1
ATOM 2470 N N . PRO A 1 328 ? 4.344 11.508 -21.562 1 93.81 328 PRO A N 1
ATOM 2471 C CA . PRO A 1 328 ? 3.637 10.375 -22.156 1 93.81 328 PRO A CA 1
ATOM 2472 C C . PRO A 1 328 ? 4.129 9.031 -21.641 1 93.81 328 PRO A C 1
ATOM 2474 O O . PRO A 1 328 ? 3.326 8.125 -21.391 1 93.81 328 PRO A O 1
ATOM 2477 N N . GLU A 1 329 ? 5.406 8.93 -21.406 1 90.81 329 GLU A N 1
ATOM 2478 C CA . GLU A 1 329 ? 5.988 7.652 -21 1 90.81 329 GLU A CA 1
ATOM 2479 C C . GLU A 1 329 ? 5.539 7.262 -19.594 1 90.81 329 GLU A C 1
ATOM 2481 O O . GLU A 1 329 ? 5.562 6.082 -19.25 1 90.81 329 GLU A O 1
ATOM 2486 N N . ALA A 1 330 ? 5.074 8.242 -18.812 1 93.94 330 ALA A N 1
ATOM 2487 C CA . ALA A 1 330 ? 4.695 8 -17.422 1 93.94 330 ALA A CA 1
ATOM 2488 C C . ALA A 1 330 ? 3.184 8.062 -17.234 1 93.94 330 ALA A C 1
ATOM 2490 O O . ALA A 1 330 ? 2.658 7.668 -16.188 1 93.94 330 ALA A O 1
ATOM 2491 N N . ARG A 1 331 ? 2.492 8.43 -18.219 1 94 331 ARG A N 1
ATOM 2492 C CA . ARG A 1 331 ? 1.092 8.828 -18.094 1 94 331 ARG A CA 1
ATOM 2493 C C . ARG A 1 331 ? 0.221 7.645 -17.688 1 94 331 ARG A C 1
ATOM 2495 O O . ARG A 1 331 ? -0.644 7.777 -16.812 1 94 331 ARG A O 1
ATOM 2502 N N . ALA A 1 332 ? 0.416 6.543 -18.312 1 92.62 332 ALA A N 1
ATOM 2503 C CA . ALA A 1 332 ? -0.405 5.371 -18.016 1 92.62 332 ALA A CA 1
ATOM 2504 C C . ALA A 1 332 ? -0.228 4.941 -16.562 1 92.62 332 ALA A C 1
ATOM 2506 O O . ALA A 1 332 ? -1.209 4.68 -15.859 1 92.62 332 ALA A O 1
ATOM 2507 N N . ASP A 1 333 ? 1.006 4.914 -16.094 1 92 333 ASP A N 1
ATOM 2508 C CA . ASP A 1 333 ? 1.316 4.496 -14.727 1 92 333 ASP A CA 1
ATOM 2509 C C . ASP A 1 333 ? 0.731 5.469 -13.711 1 92 333 ASP A C 1
ATOM 2511 O O . ASP A 1 333 ? 0.206 5.051 -12.672 1 92 333 ASP A O 1
ATOM 2515 N N . VAL A 1 334 ? 0.837 6.691 -14.016 1 96.88 334 VAL A N 1
ATOM 2516 C CA . VAL A 1 334 ? 0.372 7.719 -13.094 1 96.88 334 VAL A CA 1
ATOM 2517 C C . VAL A 1 334 ? -1.155 7.746 -13.07 1 96.88 334 VAL A C 1
ATOM 2519 O O . VAL A 1 334 ? -1.77 7.809 -12.008 1 96.88 334 VAL A O 1
ATOM 2522 N N . ALA A 1 335 ? -1.763 7.586 -14.242 1 96.44 335 ALA A N 1
ATOM 2523 C CA . ALA A 1 335 ? -3.215 7.668 -14.367 1 96.44 335 ALA A CA 1
ATOM 2524 C C . ALA A 1 335 ? -3.891 6.48 -13.688 1 96.44 335 ALA A C 1
ATOM 2526 O O . ALA A 1 335 ? -4.996 6.609 -13.156 1 96.44 335 ALA A O 1
ATOM 2527 N N . GLN A 1 336 ? -3.221 5.43 -13.633 1 93.88 336 GLN A N 1
ATOM 2528 C CA . GLN A 1 336 ? -3.805 4.223 -13.055 1 93.88 336 GLN A CA 1
ATOM 2529 C C . GLN A 1 336 ? -3.691 4.238 -11.531 1 93.88 336 GLN A C 1
ATOM 2531 O O . GLN A 1 336 ? -4.16 3.314 -10.859 1 93.88 336 GLN A O 1
ATOM 2536 N N . ASN A 1 337 ? -3.076 5.281 -11.023 1 95.75 337 ASN A N 1
ATOM 2537 C CA . ASN A 1 337 ? -2.896 5.438 -9.578 1 95.75 337 ASN A CA 1
ATOM 2538 C C . ASN A 1 337 ? -3.135 6.879 -9.141 1 95.75 337 ASN A C 1
ATOM 2540 O O . ASN A 1 337 ? -2.199 7.578 -8.75 1 95.75 337 ASN A O 1
ATOM 2544 N N . VAL A 1 338 ? -4.355 7.301 -9.148 1 98.38 338 VAL A N 1
ATOM 2545 C CA . VAL A 1 338 ? -4.711 8.594 -8.578 1 98.38 338 VAL A CA 1
ATOM 2546 C C . VAL A 1 338 ? -5.117 8.422 -7.113 1 98.38 338 VAL A C 1
ATOM 2548 O O . VAL A 1 338 ? -6.184 7.879 -6.82 1 98.38 338 VAL A O 1
ATOM 2551 N N . LEU A 1 339 ? -4.293 8.953 -6.262 1 98.44 339 LEU A N 1
ATOM 2552 C CA . LEU A 1 339 ? -4.395 8.633 -4.844 1 98.44 339 LEU A CA 1
ATOM 2553 C C . LEU A 1 339 ? -4.895 9.828 -4.043 1 98.44 339 LEU A C 1
ATOM 2555 O O . LEU A 1 339 ? -4.258 10.883 -4.035 1 98.44 339 LEU A O 1
ATOM 2559 N N . LEU A 1 340 ? -6.043 9.648 -3.371 1 98.69 340 LEU A N 1
ATOM 2560 C CA . LEU A 1 340 ? -6.578 10.695 -2.51 1 98.69 340 LEU A CA 1
ATOM 2561 C C . LEU A 1 340 ? -5.941 10.641 -1.124 1 98.69 340 LEU A C 1
ATOM 2563 O O . LEU A 1 340 ? -5.922 9.586 -0.489 1 98.69 340 LEU A O 1
ATOM 2567 N N . CYS A 1 341 ? -5.406 11.75 -0.694 1 98.25 341 CYS A N 1
ATOM 2568 C CA . CYS A 1 341 ? -4.738 11.875 0.596 1 98.25 341 CYS A CA 1
ATOM 2569 C C . CYS A 1 341 ? -5.152 13.164 1.3 1 98.25 341 CYS A C 1
ATOM 2571 O O . CYS A 1 341 ? -5.707 14.07 0.674 1 98.25 341 CYS A O 1
ATOM 2573 N N . GLY A 1 342 ? -4.93 13.188 2.662 1 97.94 342 GLY A N 1
ATOM 2574 C CA . GLY A 1 342 ? -5.199 14.383 3.438 1 97.94 342 GLY A CA 1
ATOM 2575 C C . GLY A 1 342 ? -6.508 14.312 4.203 1 97.94 342 GLY A C 1
ATOM 2576 O O . GLY A 1 342 ? -7.465 13.68 3.754 1 97.94 342 GLY A O 1
ATOM 2577 N N . GLY A 1 343 ? -6.562 15.102 5.188 1 97.69 343 GLY A N 1
ATOM 2578 C CA . GLY A 1 343 ? -7.711 15.062 6.078 1 97.69 343 GLY A CA 1
ATOM 2579 C C . GLY A 1 343 ? -8.984 15.586 5.438 1 97.69 343 GLY A C 1
ATOM 2580 O O . GLY A 1 343 ? -10.078 15.094 5.723 1 97.69 343 GLY A O 1
ATOM 2581 N N . SER A 1 344 ? -8.82 16.547 4.578 1 98.25 344 SER A N 1
ATOM 2582 C CA . SER A 1 344 ? -10 17.172 3.967 1 98.25 344 SER A CA 1
ATOM 2583 C C . SER A 1 344 ? -10.578 16.281 2.867 1 98.25 344 SER A C 1
ATOM 2585 O O . SER A 1 344 ? -11.648 16.578 2.326 1 98.25 344 SER A O 1
ATOM 2587 N N . SER A 1 345 ? -9.922 15.227 2.506 1 98.38 345 SER A N 1
ATOM 2588 C CA . SER A 1 345 ? -10.461 14.273 1.539 1 98.38 345 SER A CA 1
ATOM 2589 C C . SER A 1 345 ? -11.344 13.234 2.219 1 98.38 345 SER A C 1
ATOM 2591 O O . SER A 1 345 ? -11.945 12.391 1.552 1 98.38 345 SER A O 1
ATOM 2593 N N . LEU A 1 346 ? -11.453 13.352 3.537 1 98.25 346 LEU A N 1
ATOM 2594 C CA . LEU A 1 346 ? -12.164 12.336 4.316 1 98.25 346 LEU A CA 1
ATOM 2595 C C . LEU A 1 346 ? -13.656 12.641 4.371 1 98.25 346 LEU A C 1
ATOM 2597 O O . LEU A 1 346 ? -14.438 11.852 4.898 1 98.25 346 LEU A O 1
ATOM 2601 N N . PHE A 1 347 ? -14.086 13.82 3.848 1 98.5 347 PHE A N 1
ATOM 2602 C CA . PHE A 1 347 ? -15.516 14.109 3.842 1 98.5 347 PHE A CA 1
ATOM 2603 C C . PHE A 1 347 ? -16.297 12.977 3.18 1 98.5 347 PHE A C 1
ATOM 2605 O O . PHE A 1 347 ? -15.922 12.516 2.1 1 98.5 347 PHE A O 1
ATOM 2612 N N . PRO A 1 348 ? -17.375 12.586 3.857 1 98.06 348 PRO A N 1
ATOM 2613 C CA . PRO A 1 348 ? -18.234 11.625 3.158 1 98.06 348 PRO A CA 1
ATOM 2614 C C . PRO A 1 348 ? -18.672 12.133 1.786 1 98.06 348 PRO A C 1
ATOM 2616 O O . PRO A 1 348 ? -19.078 13.289 1.649 1 98.06 348 PRO A O 1
ATOM 2619 N N . GLY A 1 349 ? -18.531 11.266 0.824 1 98.25 349 GLY A N 1
ATOM 2620 C CA . GLY A 1 349 ? -18.953 11.609 -0.525 1 98.25 349 GLY A CA 1
ATOM 2621 C C . GLY A 1 349 ? -17.828 12.195 -1.367 1 98.25 349 GLY A C 1
ATOM 2622 O O . GLY A 1 349 ? -17.953 12.312 -2.588 1 98.25 349 GLY A O 1
ATOM 2623 N N . PHE A 1 350 ? -16.734 12.594 -0.741 1 98.56 350 PHE A N 1
ATOM 2624 C CA . PHE A 1 350 ? -15.633 13.25 -1.433 1 98.56 350 PHE A CA 1
ATOM 2625 C C . PHE A 1 350 ? -15.086 12.359 -2.547 1 98.56 350 PHE A C 1
ATOM 2627 O O . PHE A 1 350 ? -14.953 12.805 -3.689 1 98.56 350 PHE A O 1
ATOM 2634 N N . GLU A 1 351 ? -14.734 11.125 -2.227 1 98.25 351 GLU A N 1
ATOM 2635 C CA . GLU A 1 351 ? -14.125 10.203 -3.178 1 98.25 351 GLU A CA 1
ATOM 2636 C C . GLU A 1 351 ? -15.008 10.008 -4.406 1 98.25 351 GLU A C 1
ATOM 2638 O O . GLU A 1 351 ? -14.531 10.07 -5.539 1 98.25 351 GLU A O 1
ATOM 2643 N N . GLY A 1 352 ? -16.297 9.75 -4.176 1 98 352 GLY A N 1
ATOM 2644 C CA . GLY A 1 352 ? -17.219 9.531 -5.273 1 98 352 GLY A CA 1
ATOM 2645 C C . GLY A 1 352 ? -17.344 10.727 -6.199 1 98 352 GLY A C 1
ATOM 2646 O O . GLY A 1 352 ? -17.281 10.578 -7.422 1 98 352 GLY A O 1
ATOM 2647 N N . ARG A 1 353 ? -17.609 11.922 -5.57 1 98.19 353 ARG A N 1
ATOM 2648 C CA . ARG A 1 353 ? -17.734 13.156 -6.344 1 98.19 353 ARG A CA 1
ATOM 2649 C C . ARG A 1 353 ? -16.453 13.445 -7.121 1 98.19 353 ARG A C 1
ATOM 2651 O O . ARG A 1 353 ? -16.5 13.812 -8.297 1 98.19 353 ARG A O 1
ATOM 2658 N N . PHE A 1 354 ? -15.305 13.281 -6.516 1 98.69 354 PHE A N 1
ATOM 2659 C CA . PHE A 1 354 ? -14.008 13.523 -7.129 1 98.69 354 PHE A CA 1
ATOM 2660 C C . PHE A 1 354 ? -13.797 12.609 -8.328 1 98.69 354 PHE A C 1
ATOM 2662 O O . PHE A 1 354 ? -13.422 13.062 -9.406 1 98.69 354 PHE A O 1
ATOM 2669 N N . ARG A 1 355 ? -13.969 11.312 -8.117 1 98.06 355 ARG A N 1
ATOM 2670 C CA . ARG A 1 355 ? -13.805 10.312 -9.172 1 98.06 355 ARG A CA 1
ATOM 2671 C C . ARG A 1 355 ? -14.688 10.648 -10.375 1 98.06 355 ARG A C 1
ATOM 2673 O O . ARG A 1 355 ? -14.211 10.648 -11.516 1 98.06 355 ARG A O 1
ATOM 2680 N N . ALA A 1 356 ? -15.977 10.922 -10.133 1 97.5 356 ALA A N 1
ATOM 2681 C CA . ALA A 1 356 ? -16.922 11.211 -11.203 1 97.5 356 ALA A CA 1
ATOM 2682 C C . ALA A 1 356 ? -16.484 12.422 -12.016 1 97.5 356 ALA A C 1
ATOM 2684 O O . ALA A 1 356 ? -16.484 12.383 -13.242 1 97.5 356 ALA A O 1
ATOM 2685 N N . GLU A 1 357 ? -16.125 13.461 -11.305 1 97.69 357 GLU A N 1
ATOM 2686 C CA . GLU A 1 357 ? -15.766 14.695 -12 1 97.69 357 GLU A CA 1
ATOM 2687 C C . GLU A 1 357 ? -14.422 14.562 -12.719 1 97.69 357 GLU A C 1
ATOM 2689 O O . GLU A 1 357 ? -14.25 15.078 -13.82 1 97.69 357 GLU A O 1
ATOM 2694 N N . LEU A 1 358 ? -13.438 13.891 -12.086 1 97.94 358 LEU A N 1
ATOM 2695 C CA . LEU A 1 358 ? -12.148 13.688 -12.734 1 97.94 358 LEU A CA 1
ATOM 2696 C C . LEU A 1 358 ? -12.305 12.875 -14.016 1 97.94 358 LEU A C 1
ATOM 2698 O O . LEU A 1 358 ? -11.711 13.203 -15.047 1 97.94 358 LEU A O 1
ATOM 2702 N N . LEU A 1 359 ? -13.07 11.766 -13.969 1 96.88 359 LEU A N 1
ATOM 2703 C CA . LEU A 1 359 ? -13.266 10.898 -15.133 1 96.88 359 LEU A CA 1
ATOM 2704 C C . LEU A 1 359 ? -13.922 11.664 -16.281 1 96.88 359 LEU A C 1
ATOM 2706 O O . LEU A 1 359 ? -13.609 11.43 -17.438 1 96.88 359 LEU A O 1
ATOM 2710 N N . ARG A 1 360 ? -14.797 12.594 -15.961 1 95.5 360 ARG A N 1
ATOM 2711 C CA . ARG A 1 360 ? -15.477 13.398 -16.969 1 95.5 360 ARG A CA 1
ATOM 2712 C C . ARG A 1 360 ? -14.484 14.312 -17.688 1 95.5 360 ARG A C 1
ATOM 2714 O O . ARG A 1 360 ? -14.68 14.625 -18.875 1 95.5 360 ARG A O 1
ATOM 2721 N N . LEU A 1 361 ? -13.43 14.68 -17.016 1 94.69 361 LEU A N 1
ATOM 2722 C CA . LEU A 1 361 ? -12.453 15.617 -17.562 1 94.69 361 LEU A CA 1
ATOM 2723 C C . LEU A 1 361 ? -11.398 14.883 -18.375 1 94.69 361 LEU A C 1
ATOM 2725 O O . LEU A 1 361 ? -10.578 15.508 -19.062 1 94.69 361 LEU A O 1
ATOM 2729 N N . GLN A 1 362 ? -11.352 13.523 -18.344 1 94.12 362 GLN A N 1
ATOM 2730 C CA . GLN A 1 362 ? -10.32 12.734 -19 1 94.12 362 GLN A CA 1
ATOM 2731 C C . GLN A 1 362 ? -10.875 11.992 -20.203 1 94.12 362 GLN A C 1
ATOM 2733 O O . GLN A 1 362 ? -12.055 11.617 -20.219 1 94.12 362 GLN A O 1
ATOM 2738 N N . PRO A 1 363 ? -10.023 11.828 -21.234 1 91.38 363 PRO A N 1
ATOM 2739 C CA . PRO A 1 363 ? -10.453 10.938 -22.312 1 91.38 363 PRO A CA 1
ATOM 2740 C C . PRO A 1 363 ? -10.672 9.508 -21.844 1 91.38 363 PRO A C 1
ATOM 2742 O O . PRO A 1 363 ? -10.016 9.055 -20.906 1 91.38 363 PRO A O 1
ATOM 2745 N N . PRO A 1 364 ? -11.617 8.797 -22.422 1 85.94 364 PRO A N 1
ATOM 2746 C CA . PRO A 1 364 ? -11.914 7.43 -21.984 1 85.94 364 PRO A CA 1
ATOM 2747 C C . PRO A 1 364 ? -10.703 6.508 -22.078 1 85.94 364 PRO A C 1
ATOM 2749 O O . PRO A 1 364 ? -10.586 5.559 -21.297 1 85.94 364 PRO A O 1
ATOM 2752 N N . GLU A 1 365 ? -9.789 6.793 -22.844 1 88.19 365 GLU A N 1
ATOM 2753 C CA . GLU A 1 365 ? -8.633 5.934 -23.078 1 88.19 365 GLU A CA 1
ATOM 2754 C C . GLU A 1 365 ? -7.594 6.102 -21.969 1 88.19 365 GLU A C 1
ATOM 2756 O O . GLU A 1 365 ? -6.664 5.297 -21.859 1 88.19 365 GLU A O 1
ATOM 2761 N N . ALA A 1 366 ? -7.785 7.035 -21.109 1 87.88 366 ALA A N 1
ATOM 2762 C CA . ALA A 1 366 ? -6.777 7.316 -20.094 1 87.88 366 ALA A CA 1
ATOM 2763 C C . ALA A 1 366 ? -6.797 6.262 -19 1 87.88 366 ALA A C 1
ATOM 2765 O O . ALA A 1 366 ? -5.797 6.062 -18.297 1 87.88 366 ALA A O 1
ATOM 2766 N N . HIS A 1 367 ? -7.871 5.523 -18.781 1 90.56 367 HIS A N 1
ATOM 2767 C CA . HIS A 1 367 ? -8.016 4.461 -17.797 1 90.56 367 HIS A CA 1
ATOM 2768 C C . HIS A 1 367 ? -7.613 4.938 -16.406 1 90.56 367 HIS A C 1
ATOM 2770 O O . HIS A 1 367 ? -6.781 4.309 -15.742 1 90.56 367 HIS A O 1
ATOM 2776 N N . VAL A 1 368 ? -8.211 5.988 -16.016 1 95.56 368 VAL A N 1
ATOM 2777 C CA . VAL A 1 368 ? -7.918 6.613 -14.734 1 95.56 368 VAL A CA 1
ATOM 2778 C C . VAL A 1 368 ? -8.531 5.785 -13.609 1 95.56 368 VAL A C 1
ATOM 2780 O O . VAL A 1 368 ? -9.703 5.406 -13.68 1 95.56 368 VAL A O 1
ATOM 2783 N N . VAL A 1 369 ? -7.707 5.492 -12.648 1 94.56 369 VAL A N 1
ATOM 2784 C CA . VAL A 1 369 ? -8.188 4.77 -11.469 1 94.56 369 VAL A CA 1
ATOM 2785 C C . VAL A 1 369 ? -7.922 5.598 -10.219 1 94.56 369 VAL A C 1
ATOM 2787 O O . VAL A 1 369 ? -6.789 6.016 -9.969 1 94.56 369 VAL A O 1
ATOM 2790 N N . VAL A 1 370 ? -8.977 5.809 -9.43 1 97.25 370 VAL A N 1
ATOM 2791 C CA . VAL A 1 370 ? -8.875 6.57 -8.188 1 97.25 370 VAL A CA 1
ATOM 2792 C C . VAL A 1 370 ? -8.883 5.621 -6.996 1 97.25 370 VAL A C 1
ATOM 2794 O O . VAL A 1 370 ? -9.672 4.672 -6.953 1 97.25 370 VAL A O 1
ATOM 2797 N N . ALA A 1 371 ? -7.93 5.832 -6.133 1 94.81 371 ALA A N 1
ATOM 2798 C CA . ALA A 1 371 ? -7.871 5.039 -4.906 1 94.81 371 ALA A CA 1
ATOM 2799 C C . ALA A 1 371 ? -7.863 5.934 -3.672 1 94.81 371 ALA A C 1
ATOM 2801 O O . ALA A 1 371 ? -7.238 6.996 -3.672 1 94.81 371 ALA A O 1
ATOM 2802 N N . ALA A 1 372 ? -8.594 5.512 -2.629 1 95.06 372 ALA A N 1
ATOM 2803 C CA . ALA A 1 372 ? -8.688 6.219 -1.353 1 95.06 372 ALA A CA 1
ATOM 2804 C C . ALA A 1 372 ? -8.672 5.238 -0.182 1 95.06 372 ALA A C 1
ATOM 2806 O O . ALA A 1 372 ? -9.586 4.422 -0.038 1 95.06 372 ALA A O 1
ATOM 2807 N N . GLN A 1 373 ? -7.648 5.348 0.615 1 91.94 373 GLN A N 1
ATOM 2808 C CA . GLN A 1 373 ? -7.605 4.52 1.814 1 91.94 373 GLN A CA 1
ATOM 2809 C C . GLN A 1 373 ? -8.383 5.164 2.957 1 91.94 373 GLN A C 1
ATOM 2811 O O . GLN A 1 373 ? -8.477 6.391 3.039 1 91.94 373 GLN A O 1
ATOM 2816 N N . PRO A 1 374 ? -8.891 4.375 3.883 1 89.19 374 PRO A N 1
ATOM 2817 C CA . PRO A 1 374 ? -9.68 4.934 4.98 1 89.19 374 PRO A CA 1
ATOM 2818 C C . PRO A 1 374 ? -8.859 5.852 5.887 1 89.19 374 PRO A C 1
ATOM 2820 O O . PRO A 1 374 ? -9.375 6.863 6.375 1 89.19 374 PRO A O 1
ATOM 2823 N N . THR A 1 375 ? -7.605 5.543 6.125 1 92.44 375 THR A N 1
ATOM 2824 C CA . THR A 1 375 ? -6.766 6.344 7.012 1 92.44 375 THR A CA 1
ATOM 2825 C C . THR A 1 375 ? -5.805 7.215 6.211 1 92.44 375 THR A C 1
ATOM 2827 O O . THR A 1 375 ? -4.625 7.328 6.555 1 92.44 375 THR A O 1
ATOM 2830 N N . ARG A 1 376 ? -6.352 7.805 5.164 1 96.19 376 ARG A N 1
ATOM 2831 C CA . ARG A 1 376 ? -5.512 8.5 4.199 1 96.19 376 ARG A CA 1
ATOM 2832 C C . ARG A 1 376 ? -5.031 9.836 4.758 1 96.19 376 ARG A C 1
ATOM 2834 O O . ARG A 1 376 ? -4.18 10.5 4.156 1 96.19 376 ARG A O 1
ATOM 2841 N N . ASN A 1 377 ? -5.473 10.227 5.957 1 97.06 377 ASN A N 1
ATOM 2842 C CA . ASN A 1 377 ? -4.895 11.367 6.648 1 97.06 377 ASN A CA 1
ATOM 2843 C C . ASN A 1 377 ? -3.514 11.039 7.215 1 97.06 377 ASN A C 1
ATOM 2845 O O . ASN A 1 377 ? -2.777 11.938 7.625 1 97.06 377 ASN A O 1
ATOM 2849 N N . PHE A 1 378 ? -3.102 9.766 7.188 1 97.31 378 PHE A N 1
ATOM 2850 C CA . PHE A 1 378 ? -1.8 9.336 7.684 1 97.31 378 PHE A CA 1
ATOM 2851 C C . PHE A 1 378 ? -0.912 8.859 6.543 1 97.31 378 PHE A C 1
ATOM 2853 O O . PHE A 1 378 ? 0.168 8.312 6.777 1 97.31 378 PHE A O 1
ATOM 2860 N N . SER A 1 379 ? -1.297 9.039 5.332 1 97.62 379 SER A N 1
ATOM 2861 C CA . SER A 1 379 ? -0.603 8.453 4.188 1 97.62 379 SER A CA 1
ATOM 2862 C C . SER A 1 379 ? 0.869 8.852 4.172 1 97.62 379 SER A C 1
ATOM 2864 O O . SER A 1 379 ? 1.745 8 3.992 1 97.62 379 SER A O 1
ATOM 2866 N N . VAL A 1 380 ? 1.125 10.141 4.391 1 98.5 380 VAL A N 1
ATOM 2867 C CA . VAL A 1 380 ? 2.5 10.633 4.332 1 98.5 380 VAL A CA 1
ATOM 2868 C C . VAL A 1 380 ? 3.332 9.961 5.422 1 98.5 380 VAL A C 1
ATOM 2870 O O . VAL A 1 380 ? 4.402 9.414 5.145 1 98.5 380 VAL A O 1
ATOM 2873 N N . TRP A 1 381 ? 2.863 10.008 6.613 1 98.5 381 TRP A N 1
ATOM 2874 C CA . TRP A 1 381 ? 3.617 9.406 7.707 1 98.5 381 TRP A CA 1
ATOM 2875 C C . TRP A 1 381 ? 3.818 7.914 7.477 1 98.5 381 TRP A C 1
ATOM 2877 O O . TRP A 1 381 ? 4.914 7.387 7.688 1 98.5 381 TRP A O 1
ATOM 2887 N N . ARG A 1 382 ? 2.785 7.246 7.059 1 96.75 382 ARG A N 1
ATOM 2888 C CA . ARG A 1 382 ? 2.857 5.809 6.809 1 96.75 382 ARG A CA 1
ATOM 2889 C C . ARG A 1 382 ? 3.904 5.488 5.746 1 96.75 382 ARG A C 1
ATOM 2891 O O . ARG A 1 382 ? 4.648 4.516 5.875 1 96.75 382 ARG A O 1
ATOM 2898 N N . GLY A 1 383 ? 3.877 6.254 4.719 1 97.5 383 GLY A N 1
ATOM 2899 C CA . GLY A 1 383 ? 4.902 6.074 3.705 1 97.5 383 GLY A CA 1
ATOM 2900 C C . GLY A 1 383 ? 6.312 6.211 4.25 1 97.5 383 GLY A C 1
ATOM 2901 O O . GLY A 1 383 ? 7.211 5.461 3.865 1 97.5 383 GLY A O 1
ATOM 2902 N N . GLY A 1 384 ? 6.492 7.203 5.145 1 97.94 384 GLY A N 1
ATOM 2903 C CA . GLY A 1 384 ? 7.777 7.355 5.805 1 97.94 384 GLY A CA 1
ATOM 2904 C C . GLY A 1 384 ? 8.141 6.176 6.684 1 97.94 384 GLY A C 1
ATOM 2905 O O . GLY A 1 384 ? 9.297 5.758 6.723 1 97.94 384 GLY A O 1
ATOM 2906 N N . SER A 1 385 ? 7.152 5.715 7.371 1 96.44 385 SER A N 1
ATOM 2907 C CA . SER A 1 385 ? 7.34 4.547 8.227 1 96.44 385 SER A CA 1
ATOM 2908 C C . SER A 1 385 ? 7.812 3.344 7.414 1 96.44 385 SER A C 1
ATOM 2910 O O . SER A 1 385 ? 8.742 2.641 7.82 1 96.44 385 SER A O 1
ATOM 2912 N N . VAL A 1 386 ? 7.191 3.146 6.301 1 94.69 386 VAL A N 1
ATOM 2913 C CA . VAL A 1 386 ? 7.543 2.045 5.414 1 94.69 386 VAL A CA 1
ATOM 2914 C C . VAL A 1 386 ? 8.961 2.244 4.879 1 94.69 386 VAL A C 1
ATOM 2916 O O . VAL A 1 386 ? 9.812 1.362 5.016 1 94.69 386 VAL A O 1
ATOM 2919 N N . LEU A 1 387 ? 9.219 3.354 4.34 1 95.19 387 LEU A N 1
ATOM 2920 C CA . LEU A 1 387 ? 10.5 3.635 3.703 1 95.19 387 LEU A CA 1
ATOM 2921 C C . LEU A 1 387 ? 11.648 3.463 4.691 1 95.19 387 LEU A C 1
ATOM 2923 O O . LEU A 1 387 ? 12.617 2.76 4.406 1 95.19 387 LEU A O 1
ATOM 2927 N N . ALA A 1 388 ? 11.492 4.031 5.848 1 96.25 388 ALA A N 1
ATOM 2928 C CA . ALA A 1 388 ? 12.57 4.07 6.824 1 96.25 388 ALA A CA 1
ATOM 2929 C C . ALA A 1 388 ? 12.812 2.689 7.434 1 96.25 388 ALA A C 1
ATOM 2931 O O . ALA A 1 388 ? 13.844 2.453 8.062 1 96.25 388 ALA A O 1
ATOM 2932 N N . SER A 1 389 ? 11.898 1.814 7.273 1 92.75 389 SER A N 1
ATOM 2933 C CA . SER A 1 389 ? 12.023 0.482 7.855 1 92.75 389 SER A CA 1
ATOM 2934 C C . SER A 1 389 ? 12.648 -0.496 6.867 1 92.75 389 SER A C 1
ATOM 2936 O O . SER A 1 389 ? 13.055 -1.597 7.25 1 92.75 389 SER A O 1
ATOM 2938 N N . LEU A 1 390 ? 12.711 -0.107 5.645 1 90.56 390 LEU A N 1
ATOM 2939 C CA . LEU A 1 390 ? 13.273 -0.992 4.629 1 90.56 390 LEU A CA 1
ATOM 2940 C C . LEU A 1 390 ? 14.766 -1.187 4.844 1 90.56 390 LEU A C 1
ATOM 2942 O O . LEU A 1 390 ? 15.492 -0.221 5.082 1 90.56 390 LEU A O 1
ATOM 2946 N N . ARG A 1 391 ? 15.148 -2.367 4.73 1 85.44 391 ARG A N 1
ATOM 2947 C CA . ARG A 1 391 ? 16.578 -2.66 4.82 1 85.44 391 ARG A CA 1
ATOM 2948 C C . ARG A 1 391 ? 17.359 -1.94 3.723 1 85.44 391 ARG A C 1
ATOM 2950 O O . ARG A 1 391 ? 18.422 -1.387 3.975 1 85.44 391 ARG A O 1
ATOM 2957 N N . ALA A 1 392 ? 16.828 -1.987 2.529 1 86.44 392 ALA A N 1
ATOM 2958 C CA . ALA A 1 392 ? 17.469 -1.373 1.369 1 86.44 392 ALA A CA 1
ATOM 2959 C C . ALA A 1 392 ? 17.656 0.126 1.579 1 86.44 392 ALA A C 1
ATOM 2961 O O . ALA A 1 392 ? 18.594 0.722 1.033 1 86.44 392 ALA A O 1
ATOM 2962 N N . PHE A 1 393 ? 16.875 0.755 2.42 1 93.06 393 PHE A N 1
ATOM 2963 C CA . PHE A 1 393 ? 16.875 2.201 2.613 1 93.06 393 PHE A CA 1
ATOM 2964 C C . PHE A 1 393 ? 18 2.609 3.561 1 93.06 393 PHE A C 1
ATOM 2966 O O . PHE A 1 393 ? 18.406 3.775 3.594 1 93.06 393 PHE A O 1
ATOM 2973 N N . GLN A 1 394 ? 18.516 1.727 4.336 1 89.94 394 GLN A N 1
ATOM 2974 C CA . GLN A 1 394 ? 19.422 2.068 5.418 1 89.94 394 GLN A CA 1
ATOM 2975 C C . GLN A 1 394 ? 20.703 2.721 4.875 1 89.94 394 GLN A C 1
ATOM 2977 O O . GLN A 1 394 ? 21.328 3.527 5.562 1 89.94 394 GLN A O 1
ATOM 2982 N N . ALA A 1 395 ? 20.969 2.479 3.648 1 88.31 395 ALA A N 1
ATOM 2983 C CA . ALA A 1 395 ? 22.172 3.053 3.031 1 88.31 395 ALA A CA 1
ATOM 2984 C C . ALA A 1 395 ? 21.891 4.461 2.51 1 88.31 395 ALA A C 1
ATOM 2986 O O . ALA A 1 395 ? 22.812 5.184 2.146 1 88.31 395 ALA A O 1
ATOM 2987 N N . CYS A 1 396 ? 20.672 4.859 2.592 1 92.31 396 CYS A N 1
ATOM 2988 C CA . CYS A 1 396 ? 20.297 6.117 1.963 1 92.31 396 CYS A CA 1
ATOM 2989 C C . CYS A 1 396 ? 20.375 7.27 2.957 1 92.31 396 CYS A C 1
ATOM 2991 O O . CYS A 1 396 ? 20.312 8.438 2.566 1 92.31 396 CYS A O 1
ATOM 2993 N N . TRP A 1 397 ? 20.531 7.02 4.219 1 95.19 397 TRP A N 1
ATOM 2994 C CA . TRP A 1 397 ? 20.562 8.062 5.234 1 95.19 397 TRP A CA 1
ATOM 2995 C C . TRP A 1 397 ? 21.719 9.039 4.98 1 95.19 397 TRP A C 1
ATOM 2997 O O . TRP A 1 397 ? 22.797 8.633 4.543 1 95.19 397 TRP A O 1
ATOM 3007 N N . VAL A 1 398 ? 21.438 10.312 5.219 1 96.19 398 VAL A N 1
ATOM 3008 C CA . VAL A 1 398 ? 22.531 11.273 5.355 1 96.19 398 VAL A CA 1
ATOM 3009 C C . VAL A 1 398 ? 23.141 11.164 6.746 1 96.19 398 VAL A C 1
ATOM 3011 O O . VAL A 1 398 ? 22.484 11.438 7.75 1 96.19 398 VAL A O 1
ATOM 3014 N N . LEU A 1 399 ? 24.359 10.852 6.77 1 96.06 399 LEU A N 1
ATOM 3015 C CA . LEU A 1 399 ? 25.031 10.68 8.047 1 96.06 399 LEU A CA 1
ATOM 3016 C C . LEU A 1 399 ? 25.609 12 8.539 1 96.06 399 LEU A C 1
ATOM 3018 O O . LEU A 1 399 ? 25.969 12.867 7.742 1 96.06 399 LEU A O 1
ATOM 3022 N N . ARG A 1 400 ? 25.672 12.055 9.844 1 96.69 400 ARG A N 1
ATOM 3023 C CA . ARG A 1 400 ? 26.203 13.266 10.461 1 96.69 400 ARG A CA 1
ATOM 3024 C C . ARG A 1 400 ? 27.578 13.594 9.914 1 96.69 400 ARG A C 1
ATOM 3026 O O . ARG A 1 400 ? 27.891 14.758 9.648 1 96.69 400 ARG A O 1
ATOM 3033 N N . GLU A 1 401 ? 28.438 12.609 9.711 1 95.81 401 GLU A N 1
ATOM 3034 C CA . GLU A 1 401 ? 29.797 12.805 9.203 1 95.81 401 GLU A CA 1
ATOM 3035 C C . GLU A 1 401 ? 29.781 13.422 7.809 1 95.81 401 GLU A C 1
ATOM 3037 O O . GLU A 1 401 ? 30.594 14.289 7.496 1 95.81 401 GLU A O 1
ATOM 3042 N N . GLN A 1 402 ? 28.844 12.984 7.082 1 95.19 402 GLN A N 1
ATOM 3043 C CA . GLN A 1 402 ? 28.719 13.523 5.73 1 95.19 402 GLN A CA 1
ATOM 3044 C C . GLN A 1 402 ? 28.297 14.984 5.758 1 95.19 402 GLN A C 1
ATOM 3046 O O . GLN A 1 402 ? 28.781 15.797 4.965 1 95.19 402 GLN A O 1
ATOM 3051 N N . TYR A 1 403 ? 27.406 15.312 6.648 1 96.12 403 TYR A N 1
ATOM 3052 C CA . TYR A 1 403 ? 26.969 16.688 6.824 1 96.12 403 TYR A CA 1
ATOM 3053 C C . TYR A 1 403 ? 28.109 17.578 7.293 1 96.12 403 TYR A C 1
ATOM 3055 O O . TYR A 1 403 ? 28.25 18.719 6.832 1 96.12 403 TYR A O 1
ATOM 3063 N N . GLU A 1 404 ? 28.875 17.109 8.195 1 96.62 404 GLU A N 1
ATOM 3064 C CA . GLU A 1 404 ? 30 17.875 8.719 1 96.62 404 GLU A CA 1
ATOM 3065 C C . GLU A 1 404 ? 31.047 18.156 7.641 1 96.62 404 GLU A C 1
ATOM 3067 O O . GLU A 1 404 ? 31.672 19.203 7.633 1 96.62 404 GLU A O 1
ATOM 3072 N N . GLU A 1 405 ? 31.125 17.266 6.668 1 95.38 405 GLU A N 1
ATOM 3073 C CA . GLU A 1 405 ? 32.094 17.406 5.586 1 95.38 405 GLU A CA 1
ATOM 3074 C C . GLU A 1 405 ? 31.547 18.281 4.461 1 95.38 405 GLU A C 1
ATOM 3076 O O . GLU A 1 405 ? 32.281 19.094 3.9 1 95.38 405 GLU A O 1
ATOM 3081 N N . GLN A 1 406 ? 30.312 18.156 4.148 1 94.44 406 GLN A N 1
ATOM 3082 C CA . GLN A 1 406 ? 29.828 18.734 2.904 1 94.44 406 GLN A CA 1
ATOM 3083 C C . GLN A 1 406 ? 28.844 19.875 3.178 1 94.44 406 GLN A C 1
ATOM 3085 O O . GLN A 1 406 ? 28.516 20.641 2.275 1 94.44 406 GLN A O 1
ATOM 3090 N N . GLY A 1 407 ? 28.375 19.984 4.352 1 94.12 407 GLY A N 1
ATOM 3091 C CA . GLY A 1 407 ? 27.406 21.016 4.676 1 94.12 407 GLY A CA 1
ATOM 3092 C C . GLY A 1 407 ? 25.984 20.656 4.25 1 94.12 407 GLY A C 1
ATOM 3093 O O . GLY A 1 407 ? 25.719 19.5 3.873 1 94.12 407 GLY A O 1
ATOM 3094 N N . PRO A 1 408 ? 25.062 21.594 4.305 1 91.44 408 PRO A N 1
ATOM 3095 C CA . PRO A 1 408 ? 23.641 21.328 4.059 1 91.44 408 PRO A CA 1
ATOM 3096 C C . PRO A 1 408 ? 23.359 20.938 2.607 1 91.44 408 PRO A C 1
ATOM 3098 O O . PRO A 1 408 ? 22.312 20.344 2.314 1 91.44 408 PRO A O 1
ATOM 3101 N N . HIS A 1 409 ? 24.25 21.172 1.685 1 90.75 409 HIS A N 1
ATOM 3102 C CA . HIS A 1 409 ? 24.047 20.875 0.271 1 90.75 409 HIS A CA 1
ATOM 3103 C C . HIS A 1 409 ? 24.016 19.375 0.017 1 90.75 409 HIS A C 1
ATOM 3105 O O . HIS A 1 409 ? 23.594 18.938 -1.057 1 90.75 409 HIS A O 1
ATOM 3111 N N . ILE A 1 410 ? 24.344 18.594 1.015 1 91.44 410 ILE A N 1
ATOM 3112 C CA . ILE A 1 410 ? 24.359 17.141 0.907 1 91.44 410 ILE A CA 1
ATOM 3113 C C . ILE A 1 410 ? 22.938 16.625 0.659 1 91.44 410 ILE A C 1
ATOM 3115 O O . ILE A 1 410 ? 22.75 15.539 0.104 1 91.44 410 ILE A O 1
ATOM 3119 N N . VAL A 1 411 ? 21.953 17.453 1.065 1 90.5 411 VAL A N 1
ATOM 3120 C CA . VAL A 1 411 ? 20.562 17.047 0.937 1 90.5 411 VAL A CA 1
ATOM 3121 C C . VAL A 1 411 ? 20.219 16.859 -0.538 1 90.5 411 VAL A C 1
ATOM 3123 O O . VAL A 1 411 ? 19.391 15.992 -0.884 1 90.5 411 VAL A O 1
ATOM 3126 N N . TYR A 1 412 ? 20.859 17.609 -1.447 1 87 412 TYR A N 1
ATOM 3127 C CA . TYR A 1 412 ? 20.562 17.547 -2.873 1 87 412 TYR A CA 1
ATOM 3128 C C . TYR A 1 412 ? 21.125 16.281 -3.496 1 87 412 TYR A C 1
ATOM 3130 O O . TYR A 1 412 ? 20.625 15.805 -4.523 1 87 412 TYR A O 1
ATOM 3138 N N . ARG A 1 413 ? 22.078 15.742 -2.857 1 83.69 413 ARG A N 1
ATOM 3139 C CA . ARG A 1 413 ? 22.703 14.523 -3.373 1 83.69 413 ARG A CA 1
ATOM 3140 C C . ARG A 1 413 ? 22.016 13.281 -2.83 1 83.69 413 ARG A C 1
ATOM 3142 O O . ARG A 1 413 ? 21.891 12.281 -3.537 1 83.69 413 ARG A O 1
ATOM 3149 N N . LYS A 1 414 ? 21.5 13.391 -1.694 1 84.75 414 LYS A N 1
ATOM 3150 C CA . LYS A 1 414 ? 21.047 12.188 -1.004 1 84.75 414 LYS A CA 1
ATOM 3151 C C . LYS A 1 414 ? 19.531 12.125 -0.968 1 84.75 414 LYS A C 1
ATOM 3153 O O . LYS A 1 414 ? 18.953 11.031 -0.904 1 84.75 414 LYS A O 1
ATOM 3158 N N . CYS A 1 415 ? 18.891 13.305 -0.934 1 78.12 415 CYS A N 1
ATOM 3159 C CA . CYS A 1 415 ? 17.438 13.336 -0.783 1 78.12 415 CYS A CA 1
ATOM 3160 C C . CYS A 1 415 ? 16.781 13.906 -2.025 1 78.12 415 CYS A C 1
ATOM 3162 O O . CYS A 1 415 ? 16.297 15.047 -2.006 1 78.12 415 CYS A O 1
ATOM 3164 N N . TYR A 1 416 ? 16.984 13.383 -3.23 1 68.62 416 TYR A N 1
ATOM 3165 C CA . TYR A 1 416 ? 16.422 13.961 -4.449 1 68.62 416 TYR A CA 1
ATOM 3166 C C . TYR A 1 416 ? 15.148 13.227 -4.855 1 68.62 416 TYR A C 1
ATOM 3168 O O . TYR A 1 416 ? 14.977 12.047 -4.535 1 68.62 416 TYR A O 1
ATOM 3176 N N . MET B 1 1 ? 55.281 -62.125 -67.938 1 19.02 1 MET B N 1
ATOM 3177 C CA . MET B 1 1 ? 56.531 -62.719 -67.5 1 19.02 1 MET B CA 1
ATOM 3178 C C . MET B 1 1 ? 56.812 -62.281 -66 1 19.02 1 MET B C 1
ATOM 3180 O O . MET B 1 1 ? 57.219 -63.125 -65.188 1 19.02 1 MET B O 1
ATOM 3184 N N . ASP B 1 2 ? 56.938 -60.906 -65.875 1 15.18 2 ASP B N 1
ATOM 3185 C CA . ASP B 1 2 ? 57.969 -60.312 -65 1 15.18 2 ASP B CA 1
ATOM 3186 C C . ASP B 1 2 ? 57.562 -60.469 -63.531 1 15.18 2 ASP B C 1
ATOM 3188 O O . ASP B 1 2 ? 56.375 -60.688 -63.219 1 15.18 2 ASP B O 1
ATOM 3192 N N . ALA B 1 3 ? 58.062 -59.25 -62.781 1 17.48 3 ALA B N 1
ATOM 3193 C CA . ALA B 1 3 ? 59.031 -58.906 -61.75 1 17.48 3 ALA B CA 1
ATOM 3194 C C . ALA B 1 3 ? 58.312 -58.688 -60.406 1 17.48 3 ALA B C 1
ATOM 3196 O O . ALA B 1 3 ? 57.531 -57.719 -60.281 1 17.48 3 ALA B O 1
ATOM 3197 N N . ASN B 1 4 ? 57.969 -59.594 -59.625 1 18.89 4 ASN B N 1
ATOM 3198 C CA . ASN B 1 4 ? 57.125 -59.719 -58.438 1 18.89 4 ASN B CA 1
ATOM 3199 C C . ASN B 1 4 ? 57.719 -58.969 -57.25 1 18.89 4 ASN B C 1
ATOM 3201 O O . ASN B 1 4 ? 57.438 -59.281 -56.094 1 18.89 4 ASN B O 1
ATOM 3205 N N . HIS B 1 5 ? 58.5 -57.812 -57.656 1 20.45 5 HIS B N 1
ATOM 3206 C CA . HIS B 1 5 ? 59.562 -57.438 -56.719 1 20.45 5 HIS B CA 1
ATOM 3207 C C . HIS B 1 5 ? 59 -57.188 -55.344 1 20.45 5 HIS B C 1
ATOM 3209 O O . HIS B 1 5 ? 57.844 -56.781 -55.188 1 20.45 5 HIS B O 1
ATOM 3215 N N . SER B 1 6 ? 59.75 -57.625 -54.406 1 19.62 6 SER B N 1
ATOM 3216 C CA . SER B 1 6 ? 59.875 -58.031 -53.031 1 19.62 6 SER B CA 1
ATOM 3217 C C . SER B 1 6 ? 59.594 -56.875 -52.094 1 19.62 6 SER B C 1
ATOM 3219 O O . SER B 1 6 ? 59.562 -55.719 -52.5 1 19.62 6 SER B O 1
ATOM 3221 N N . GLY B 1 7 ? 59.719 -57.031 -50.812 1 19.34 7 GLY B N 1
ATOM 3222 C CA . GLY B 1 7 ? 59.188 -56.969 -49.438 1 19.34 7 GLY B CA 1
ATOM 3223 C C . GLY B 1 7 ? 59.688 -55.75 -48.688 1 19.34 7 GLY B C 1
ATOM 3224 O O . GLY B 1 7 ? 59.531 -55.656 -47.469 1 19.34 7 GLY B O 1
ATOM 3225 N N . CYS B 1 8 ? 60.125 -54.625 -49.469 1 18.86 8 CYS B N 1
ATOM 3226 C CA . CYS B 1 8 ? 61.156 -53.781 -48.875 1 18.86 8 CYS B CA 1
ATOM 3227 C C . CYS B 1 8 ? 60.688 -53.188 -47.562 1 18.86 8 CYS B C 1
ATOM 3229 O O . CYS B 1 8 ? 59.688 -52.5 -47.5 1 18.86 8 CYS B O 1
ATOM 3231 N N . THR B 1 9 ? 61.156 -53.75 -46.438 1 18.56 9 THR B N 1
ATOM 3232 C CA . THR B 1 9 ? 61.031 -53.719 -45 1 18.56 9 THR B CA 1
ATOM 3233 C C . THR B 1 9 ? 61.438 -52.375 -44.438 1 18.56 9 THR B C 1
ATOM 3235 O O . THR B 1 9 ? 62.656 -52.094 -44.312 1 18.56 9 THR B O 1
ATOM 3238 N N . LYS B 1 10 ? 61.062 -51.281 -45.156 1 21.11 10 LYS B N 1
ATOM 3239 C CA . LYS B 1 10 ? 61.844 -50.094 -44.844 1 21.11 10 LYS B CA 1
ATOM 3240 C C . LYS B 1 10 ? 61.906 -49.875 -43.344 1 21.11 10 LYS B C 1
ATOM 3242 O O . LYS B 1 10 ? 60.906 -50.031 -42.625 1 21.11 10 LYS B O 1
ATOM 3247 N N . PRO B 1 11 ? 63.188 -49.75 -42.875 1 19.06 11 PRO B N 1
ATOM 3248 C CA . PRO B 1 11 ? 63.75 -49.719 -41.531 1 19.06 11 PRO B CA 1
ATOM 3249 C C . PRO B 1 11 ? 63.156 -48.625 -40.625 1 19.06 11 PRO B C 1
ATOM 3251 O O . PRO B 1 11 ? 62.562 -47.688 -41.156 1 19.06 11 PRO B O 1
ATOM 3254 N N . GLN B 1 12 ? 63.125 -48.844 -39.312 1 20.23 12 GLN B N 1
ATOM 3255 C CA . GLN B 1 12 ? 62.594 -48.438 -38 1 20.23 12 GLN B CA 1
ATOM 3256 C C . GLN B 1 12 ? 63.188 -47.094 -37.562 1 20.23 12 GLN B C 1
ATOM 3258 O O . GLN B 1 12 ? 64.375 -47 -37.312 1 20.23 12 GLN B O 1
ATOM 3263 N N . PRO B 1 13 ? 63.094 -46 -38.406 1 20.2 13 PRO B N 1
ATOM 3264 C CA . PRO B 1 13 ? 64 -44.906 -38.094 1 20.2 13 PRO B CA 1
ATOM 3265 C C . PRO B 1 13 ? 63.969 -44.531 -36.625 1 20.2 13 PRO B C 1
ATOM 3267 O O . PRO B 1 13 ? 62.938 -44.719 -35.938 1 20.2 13 PRO B O 1
ATOM 3270 N N . SER B 1 14 ? 65.125 -44.625 -35.969 1 19.33 14 SER B N 1
ATOM 3271 C CA . SER B 1 14 ? 65.562 -44.469 -34.594 1 19.33 14 SER B CA 1
ATOM 3272 C C . SER B 1 14 ? 65.062 -43.156 -34 1 19.33 14 SER B C 1
ATOM 3274 O O . SER B 1 14 ? 64.812 -42.188 -34.719 1 19.33 14 SER B O 1
ATOM 3276 N N . PRO B 1 15 ? 65 -43.062 -32.656 1 20.39 15 PRO B N 1
ATOM 3277 C CA . PRO B 1 15 ? 64.312 -42.281 -31.625 1 20.39 15 PRO B CA 1
ATOM 3278 C C . PRO B 1 15 ? 64.938 -40.875 -31.438 1 20.39 15 PRO B C 1
ATOM 3280 O O . PRO B 1 15 ? 64.562 -40.156 -30.531 1 20.39 15 PRO B O 1
ATOM 3283 N N . GLU B 1 16 ? 65.438 -40.25 -32.531 1 19.36 16 GLU B N 1
ATOM 3284 C CA . GLU B 1 16 ? 66.375 -39.219 -32.156 1 19.36 16 GLU B CA 1
ATOM 3285 C C . GLU B 1 16 ? 65.875 -38.375 -31.016 1 19.36 16 GLU B C 1
ATOM 3287 O O . GLU B 1 16 ? 64.688 -37.969 -31 1 19.36 16 GLU B O 1
ATOM 3292 N N . ALA B 1 17 ? 66.688 -38.344 -29.938 1 21.86 17 ALA B N 1
ATOM 3293 C CA . ALA B 1 17 ? 66.625 -37.844 -28.562 1 21.86 17 ALA B CA 1
ATOM 3294 C C . ALA B 1 17 ? 66.312 -36.344 -28.562 1 21.86 17 ALA B C 1
ATOM 3296 O O . ALA B 1 17 ? 66.5 -35.656 -29.562 1 21.86 17 ALA B O 1
ATOM 3297 N N . PRO B 1 18 ? 66.438 -35.719 -27.312 1 21.03 18 PRO B N 1
ATOM 3298 C CA . PRO B 1 18 ? 65.75 -34.688 -26.531 1 21.03 18 PRO B CA 1
ATOM 3299 C C . PRO B 1 18 ? 66.25 -33.281 -26.797 1 21.03 18 PRO B C 1
ATOM 3301 O O . PRO B 1 18 ? 67.438 -33.031 -26.594 1 21.03 18 PRO B O 1
ATOM 3304 N N . ARG B 1 19 ? 66.312 -32.844 -27.984 1 19.58 19 ARG B N 1
ATOM 3305 C CA . ARG B 1 19 ? 67.125 -31.656 -28.188 1 19.58 19 ARG B CA 1
ATOM 3306 C C . ARG B 1 19 ? 66.938 -30.656 -27.047 1 19.58 19 ARG B C 1
ATOM 3308 O O . ARG B 1 19 ? 65.812 -30.422 -26.594 1 19.58 19 ARG B O 1
ATOM 3315 N N . PRO B 1 20 ? 68 -30.344 -26.328 1 22.98 20 PRO B N 1
ATOM 3316 C CA . PRO B 1 20 ? 68.125 -29.547 -25.109 1 22.98 20 PRO B CA 1
ATOM 3317 C C . PRO B 1 20 ? 67.688 -28.094 -25.312 1 22.98 20 PRO B C 1
ATOM 3319 O O . PRO B 1 20 ? 67.875 -27.266 -24.422 1 22.98 20 PRO B O 1
ATOM 3322 N N . GLY B 1 21 ? 67.062 -27.906 -26.453 1 17.98 21 GLY B N 1
ATOM 3323 C CA . GLY B 1 21 ? 67.375 -26.594 -27 1 17.98 21 GLY B CA 1
ATOM 3324 C C . GLY B 1 21 ? 67.312 -25.484 -25.953 1 17.98 21 GLY B C 1
ATOM 3325 O O . GLY B 1 21 ? 67.625 -25.719 -24.781 1 17.98 21 GLY B O 1
ATOM 3326 N N . ALA B 1 22 ? 66.625 -24.438 -26.312 1 21.06 22 ALA B N 1
ATOM 3327 C CA . ALA B 1 22 ? 66.75 -22.984 -26.469 1 21.06 22 ALA B CA 1
ATOM 3328 C C . ALA B 1 22 ? 66.562 -22.281 -25.125 1 21.06 22 ALA B C 1
ATOM 3330 O O . ALA B 1 22 ? 65.688 -22.609 -24.359 1 21.06 22 ALA B O 1
ATOM 3331 N N . ASN B 1 23 ? 67.625 -21.875 -24.562 1 20.06 23 ASN B N 1
ATOM 3332 C CA . ASN B 1 23 ? 67.812 -21.125 -23.328 1 20.06 23 ASN B CA 1
ATOM 3333 C C . ASN B 1 23 ? 66.875 -19.938 -23.219 1 20.06 23 ASN B C 1
ATOM 3335 O O . ASN B 1 23 ? 67.062 -18.938 -23.922 1 20.06 23 ASN B O 1
ATOM 3339 N N . PRO B 1 24 ? 65.625 -20.141 -23.312 1 19.95 24 PRO B N 1
ATOM 3340 C CA . PRO B 1 24 ? 64.812 -18.938 -23.484 1 19.95 24 PRO B CA 1
ATOM 3341 C C . PRO B 1 24 ? 65.125 -17.859 -22.438 1 19.95 24 PRO B C 1
ATOM 3343 O O . PRO B 1 24 ? 65.188 -18.141 -21.25 1 19.95 24 PRO B O 1
ATOM 3346 N N . SER B 1 25 ? 66.188 -17.094 -22.641 1 20.39 25 SER B N 1
ATOM 3347 C CA . SER B 1 25 ? 66.562 -15.922 -21.859 1 20.39 25 SER B CA 1
ATOM 3348 C C . SER B 1 25 ? 65.312 -15.188 -21.375 1 20.39 25 SER B C 1
ATOM 3350 O O . SER B 1 25 ? 64.438 -14.844 -22.156 1 20.39 25 SER B O 1
ATOM 3352 N N . SER B 1 26 ? 65 -15.43 -20.172 1 18.39 26 SER B N 1
ATOM 3353 C CA . SER B 1 26 ? 63.875 -15.008 -19.359 1 18.39 26 SER B CA 1
ATOM 3354 C C . SER B 1 26 ? 63.75 -13.484 -19.312 1 18.39 26 SER B C 1
ATOM 3356 O O . SER B 1 26 ? 64.562 -12.812 -18.688 1 18.39 26 SER B O 1
ATOM 3358 N N . ILE B 1 27 ? 63.812 -12.844 -20.453 1 20.72 27 ILE B N 1
ATOM 3359 C CA . ILE B 1 27 ? 63.719 -11.391 -20.328 1 20.72 27 ILE B CA 1
ATOM 3360 C C . ILE B 1 27 ? 62.719 -11.016 -19.25 1 20.72 27 ILE B C 1
ATOM 3362 O O . ILE B 1 27 ? 61.531 -11.266 -19.375 1 20.72 27 ILE B O 1
ATOM 3366 N N . LEU B 1 28 ? 63.094 -11.102 -18.062 1 20.69 28 LEU B N 1
ATOM 3367 C CA . LEU B 1 28 ? 62.375 -10.734 -16.844 1 20.69 28 LEU B CA 1
ATOM 3368 C C . LEU B 1 28 ? 61.906 -9.273 -16.906 1 20.69 28 LEU B C 1
ATOM 3370 O O . LEU B 1 28 ? 62.5 -8.414 -16.25 1 20.69 28 LEU B O 1
ATOM 3374 N N . ALA B 1 29 ? 61.812 -8.727 -18.016 1 21.94 29 ALA B N 1
ATOM 3375 C CA . ALA B 1 29 ? 61.625 -7.289 -17.844 1 21.94 29 ALA B CA 1
ATOM 3376 C C . ALA B 1 29 ? 60.594 -6.984 -16.766 1 21.94 29 ALA B C 1
ATOM 3378 O O . ALA B 1 29 ? 59.5 -7.523 -16.797 1 21.94 29 ALA B O 1
ATOM 3379 N N . ASN B 1 30 ? 60.969 -6.59 -15.633 1 20.83 30 ASN B N 1
ATOM 3380 C CA . ASN B 1 30 ? 60.312 -6.164 -14.391 1 20.83 30 ASN B CA 1
ATOM 3381 C C . ASN B 1 30 ? 59.219 -5.137 -14.656 1 20.83 30 ASN B C 1
ATOM 3383 O O . ASN B 1 30 ? 59.469 -3.934 -14.688 1 20.83 30 ASN B O 1
ATOM 3387 N N . GLU B 1 31 ? 58.625 -5.102 -15.734 1 21.77 31 GLU B N 1
ATOM 3388 C CA . GLU B 1 31 ? 57.781 -3.916 -15.836 1 21.77 31 GLU B CA 1
ATOM 3389 C C . GLU B 1 31 ? 56.906 -3.752 -14.586 1 21.77 31 GLU B C 1
ATOM 3391 O O . GLU B 1 31 ? 56.188 -4.668 -14.211 1 21.77 31 GLU B O 1
ATOM 3396 N N . THR B 1 32 ? 57.312 -2.99 -13.68 1 23.75 32 THR B N 1
ATOM 3397 C CA . THR B 1 32 ? 56.625 -2.543 -12.484 1 23.75 32 THR B CA 1
ATOM 3398 C C . THR B 1 32 ? 55.156 -2.223 -12.805 1 23.75 32 THR B C 1
ATOM 3400 O O . THR B 1 32 ? 54.875 -1.243 -13.492 1 23.75 32 THR B O 1
ATOM 3403 N N . LEU B 1 33 ? 54.438 -3.137 -13.094 1 24.05 33 LEU B N 1
ATOM 3404 C CA . LEU B 1 33 ? 53.031 -2.799 -13.375 1 24.05 33 LEU B CA 1
ATOM 3405 C C . LEU B 1 33 ? 52.469 -1.862 -12.305 1 24.05 33 LEU B C 1
ATOM 3407 O O . LEU B 1 33 ? 52.469 -2.193 -11.117 1 24.05 33 LEU B O 1
ATOM 3411 N N . ARG B 1 34 ? 52.594 -0.598 -12.398 1 24.11 34 ARG B N 1
ATOM 3412 C CA . ARG B 1 34 ? 51.938 0.432 -11.602 1 24.11 34 ARG B CA 1
ATOM 3413 C C . ARG B 1 34 ? 50.531 -0.016 -11.156 1 24.11 34 ARG B C 1
ATOM 3415 O O . ARG B 1 34 ? 49.656 -0.273 -11.992 1 24.11 34 ARG B O 1
ATOM 3422 N N . GLN B 1 35 ? 50.438 -0.654 -10.094 1 22.97 35 GLN B N 1
ATOM 3423 C CA . GLN B 1 35 ? 49.188 -1.08 -9.484 1 22.97 35 GLN B CA 1
ATOM 3424 C C . GLN B 1 35 ? 48.188 0.06 -9.453 1 22.97 35 GLN B C 1
ATOM 3426 O O . GLN B 1 35 ? 48.375 1.067 -8.773 1 22.97 35 GLN B O 1
ATOM 3431 N N . GLU B 1 36 ? 47.656 0.453 -10.578 1 25.22 36 GLU B N 1
ATOM 3432 C CA . GLU B 1 36 ? 46.688 1.521 -10.406 1 25.22 36 GLU B CA 1
ATOM 3433 C C . GLU B 1 36 ? 45.812 1.28 -9.18 1 25.22 36 GLU B C 1
ATOM 3435 O O . GLU B 1 36 ? 45.562 0.132 -8.812 1 25.22 36 GLU B O 1
ATOM 3440 N N . PRO B 1 37 ? 45.781 2.199 -8.289 1 25.09 37 PRO B N 1
ATOM 3441 C CA . PRO B 1 37 ? 45.031 2.041 -7.035 1 25.09 37 PRO B CA 1
ATOM 3442 C C . PRO B 1 37 ? 43.719 1.303 -7.215 1 25.09 37 PRO B C 1
ATOM 3444 O O . PRO B 1 37 ? 43.125 1.329 -8.305 1 25.09 37 PRO B O 1
ATOM 3447 N N . PRO B 1 38 ? 43.531 0.227 -6.527 1 24.25 38 PRO B N 1
ATOM 3448 C CA . PRO B 1 38 ? 42.312 -0.558 -6.691 1 24.25 38 PRO B CA 1
ATOM 3449 C C . PRO B 1 38 ? 41.062 0.314 -6.91 1 24.25 38 PRO B C 1
ATOM 3451 O O . PRO B 1 38 ? 40.875 1.307 -6.203 1 24.25 38 PRO B O 1
ATOM 3454 N N . SER B 1 39 ? 40.781 0.588 -8.125 1 24.41 39 SER B N 1
ATOM 3455 C CA . SER B 1 39 ? 39.562 1.342 -8.469 1 24.41 39 SER B CA 1
ATOM 3456 C C . SER B 1 39 ? 38.438 1.038 -7.508 1 24.41 39 SER B C 1
ATOM 3458 O O . SER B 1 39 ? 38.156 -0.126 -7.199 1 24.41 39 SER B O 1
ATOM 3460 N N . MET B 1 40 ? 38.25 1.799 -6.523 1 24.42 40 MET B N 1
ATOM 3461 C CA . MET B 1 40 ? 37.094 1.735 -5.609 1 24.42 40 MET B CA 1
ATOM 3462 C C . MET B 1 40 ? 35.875 1.175 -6.312 1 24.42 40 MET B C 1
ATOM 3464 O O . MET B 1 40 ? 35.469 1.67 -7.367 1 24.42 40 MET B O 1
ATOM 3468 N N . VAL B 1 41 ? 35.719 -0.08 -6.398 1 28.11 41 VAL B N 1
ATOM 3469 C CA . VAL B 1 41 ? 34.562 -0.769 -6.914 1 28.11 41 VAL B CA 1
ATOM 3470 C C . VAL B 1 41 ? 33.312 0.104 -6.719 1 28.11 41 VAL B C 1
ATOM 3472 O O . VAL B 1 41 ? 32.844 0.287 -5.594 1 28.11 41 VAL B O 1
ATOM 3475 N N . GLY B 1 42 ? 33.281 1.269 -7.137 1 27.38 42 GLY B N 1
ATOM 3476 C CA . GLY B 1 42 ? 32.188 2.217 -7.234 1 27.38 42 GLY B CA 1
ATOM 3477 C C . GLY B 1 42 ? 30.828 1.549 -7.426 1 27.38 42 GLY B C 1
ATOM 3478 O O . GLY B 1 42 ? 30.766 0.4 -7.863 1 27.38 42 GLY B O 1
ATOM 3479 N N . ASP B 1 43 ? 29.859 1.978 -6.645 1 31.08 43 ASP B N 1
ATOM 3480 C CA . ASP B 1 43 ? 28.438 1.65 -6.555 1 31.08 43 ASP B CA 1
ATOM 3481 C C . ASP B 1 43 ? 27.828 1.488 -7.945 1 31.08 43 ASP B C 1
ATOM 3483 O O . ASP B 1 43 ? 27.453 2.475 -8.586 1 31.08 43 ASP B O 1
ATOM 3487 N N . ARG B 1 44 ? 28.438 0.709 -8.781 1 33.34 44 ARG B N 1
ATOM 3488 C CA . ARG B 1 44 ? 27.859 0.455 -10.102 1 33.34 44 ARG B CA 1
ATOM 3489 C C . ARG B 1 44 ? 26.344 0.257 -10.008 1 33.34 44 ARG B C 1
ATOM 3491 O O . ARG B 1 44 ? 25.875 -0.633 -9.297 1 33.34 44 ARG B O 1
ATOM 3498 N N . LEU B 1 45 ? 25.547 1.33 -10.148 1 37.47 45 LEU B N 1
ATOM 3499 C CA . LEU B 1 45 ? 24.094 1.363 -10.344 1 37.47 45 LEU B CA 1
ATOM 3500 C C . LEU B 1 45 ? 23.656 0.328 -11.375 1 37.47 45 LEU B C 1
ATOM 3502 O O . LEU B 1 45 ? 24.406 0.037 -12.32 1 37.47 45 LEU B O 1
ATOM 3506 N N . PRO B 1 46 ? 22.859 -0.604 -11.094 1 43.09 46 PRO B N 1
ATOM 3507 C CA . PRO B 1 46 ? 22.312 -1.466 -12.148 1 43.09 46 PRO B CA 1
ATOM 3508 C C . PRO B 1 46 ? 22.109 -0.73 -13.469 1 43.09 46 PRO B C 1
ATOM 3510 O O . PRO B 1 46 ? 22 0.499 -13.484 1 43.09 46 PRO B O 1
ATOM 3513 N N . PRO B 1 47 ? 22.453 -1.442 -14.547 1 44.31 47 PRO B N 1
ATOM 3514 C CA . PRO B 1 47 ? 22.312 -0.882 -15.891 1 44.31 47 PRO B CA 1
ATOM 3515 C C . PRO B 1 47 ? 21.016 -0.096 -16.062 1 44.31 47 PRO B C 1
ATOM 3517 O O . PRO B 1 47 ? 20.062 -0.283 -15.297 1 44.31 47 PRO B O 1
ATOM 3520 N N . LYS B 1 48 ? 21.062 0.914 -16.922 1 48.78 48 LYS B N 1
ATOM 3521 C CA . LYS B 1 48 ? 20.062 1.872 -17.391 1 48.78 48 LYS B CA 1
ATOM 3522 C C . LYS B 1 48 ? 18.75 1.179 -17.719 1 48.78 48 LYS B C 1
ATOM 3524 O O . LYS B 1 48 ? 17.734 1.841 -17.953 1 48.78 48 LYS B O 1
ATOM 3529 N N . THR B 1 49 ? 18.812 -0.294 -17.906 1 56.62 49 THR B N 1
ATOM 3530 C CA . THR B 1 49 ? 17.578 -0.93 -18.344 1 56.62 49 THR B CA 1
ATOM 3531 C C . THR B 1 49 ? 16.734 -1.347 -17.156 1 56.62 49 THR B C 1
ATOM 3533 O O . THR B 1 49 ? 17.25 -1.64 -16.078 1 56.62 49 THR B O 1
ATOM 3536 N N . GLY B 1 50 ? 15.43 -1.262 -17.125 1 86.81 50 GLY B N 1
ATOM 3537 C CA . GLY B 1 50 ? 14.414 -1.534 -16.125 1 86.81 50 GLY B CA 1
ATOM 3538 C C . GLY B 1 50 ? 14.414 -2.973 -15.648 1 86.81 50 GLY B C 1
ATOM 3539 O O . GLY B 1 50 ? 14.625 -3.896 -16.438 1 86.81 50 GLY B O 1
ATOM 3540 N N . ALA B 1 51 ? 14.453 -3.318 -14.391 1 96.69 51 ALA B N 1
ATOM 3541 C CA . ALA B 1 51 ? 14.391 -4.648 -13.789 1 96.69 51 ALA B CA 1
ATOM 3542 C C . ALA B 1 51 ? 13.117 -5.379 -14.203 1 96.69 51 ALA B C 1
ATOM 3544 O O . ALA B 1 51 ? 12.094 -4.746 -14.492 1 96.69 51 ALA B O 1
ATOM 3545 N N . VAL B 1 52 ? 13.281 -6.734 -14.352 1 98.38 52 VAL B N 1
ATOM 3546 C CA . VAL B 1 52 ? 12.117 -7.57 -14.641 1 98.38 52 VAL B CA 1
ATOM 3547 C C . VAL B 1 52 ? 11.742 -8.375 -13.398 1 98.38 52 VAL B C 1
ATOM 3549 O O . VAL B 1 52 ? 12.609 -8.922 -12.719 1 98.38 52 VAL B O 1
ATOM 3552 N N . VAL B 1 53 ? 10.461 -8.336 -13.094 1 98.62 53 VAL B N 1
ATOM 3553 C CA . VAL B 1 53 ? 9.938 -9.086 -11.961 1 98.62 53 VAL B CA 1
ATOM 3554 C C . VAL B 1 53 ? 9.242 -10.352 -12.445 1 98.62 53 VAL B C 1
ATOM 3556 O O . VAL B 1 53 ? 8.414 -10.305 -13.359 1 98.62 53 VAL B O 1
ATOM 3559 N N . ILE B 1 54 ? 9.602 -11.469 -11.852 1 98.81 54 ILE B N 1
ATOM 3560 C CA . ILE B 1 54 ? 9.07 -12.773 -12.234 1 98.81 54 ILE B CA 1
ATOM 3561 C C . ILE B 1 54 ? 8.438 -13.445 -11.016 1 98.81 54 ILE B C 1
ATOM 3563 O O . ILE B 1 54 ? 9.109 -13.695 -10.016 1 98.81 54 ILE B O 1
ATOM 3567 N N . ASP B 1 55 ? 7.18 -13.695 -11.086 1 98.62 55 ASP B N 1
ATOM 3568 C CA . ASP B 1 55 ? 6.418 -14.414 -10.07 1 98.62 55 ASP B CA 1
ATOM 3569 C C . ASP B 1 55 ? 5.812 -15.695 -10.641 1 98.62 55 ASP B C 1
ATOM 3571 O O . ASP B 1 55 ? 4.785 -15.648 -11.328 1 98.62 55 ASP B O 1
ATOM 3575 N N . MET B 1 56 ? 6.418 -16.766 -10.305 1 98.44 56 MET B N 1
ATOM 3576 C CA . MET B 1 56 ? 5.926 -18.047 -10.805 1 98.44 56 MET B CA 1
ATOM 3577 C C . MET B 1 56 ? 5.238 -18.828 -9.695 1 98.44 56 MET B C 1
ATOM 3579 O O . MET B 1 56 ? 5.867 -19.188 -8.703 1 98.44 56 MET B O 1
ATOM 3583 N N . GLY B 1 57 ? 3.969 -19.016 -9.852 1 97.62 57 GLY B N 1
ATOM 3584 C CA . GLY B 1 57 ? 3.186 -19.891 -8.977 1 97.62 57 GLY B CA 1
ATOM 3585 C C . GLY B 1 57 ? 2.775 -21.188 -9.648 1 97.62 57 GLY B C 1
ATOM 3586 O O . GLY B 1 57 ? 3.15 -21.453 -10.789 1 97.62 57 GLY B O 1
ATOM 3587 N N . THR B 1 58 ? 2.031 -22 -8.852 1 97.62 58 THR B N 1
ATOM 3588 C CA . THR B 1 58 ? 1.575 -23.281 -9.359 1 97.62 58 THR B CA 1
ATOM 3589 C C . THR B 1 58 ? 0.667 -23.094 -10.57 1 97.62 58 THR B C 1
ATOM 3591 O O . THR B 1 58 ? 0.727 -23.875 -11.523 1 97.62 58 THR B O 1
ATOM 3594 N N . GLY B 1 59 ? -0.096 -22.078 -10.57 1 96.56 59 GLY B N 1
ATOM 3595 C CA . GLY B 1 59 ? -1.106 -21.906 -11.602 1 96.56 59 GLY B CA 1
ATOM 3596 C C . GLY B 1 59 ? -0.667 -20.984 -12.727 1 96.56 59 GLY B C 1
ATOM 3597 O O . GLY B 1 59 ? -0.957 -21.25 -13.898 1 96.56 59 GLY B O 1
ATOM 3598 N N . THR B 1 60 ? -0.046 -19.922 -12.375 1 97.69 60 THR B N 1
ATOM 3599 C CA . THR B 1 60 ? 0.325 -18.922 -13.375 1 97.69 60 THR B CA 1
ATOM 3600 C C . THR B 1 60 ? 1.713 -18.359 -13.086 1 97.69 60 THR B C 1
ATOM 3602 O O . THR B 1 60 ? 2.18 -18.391 -11.945 1 97.69 60 THR B O 1
ATOM 3605 N N . CYS B 1 61 ? 2.332 -17.969 -14.148 1 98.56 61 CYS B N 1
ATOM 3606 C CA . CYS B 1 61 ? 3.57 -17.203 -14.086 1 98.56 61 CYS B CA 1
ATOM 3607 C C . CYS B 1 61 ? 3.352 -15.781 -14.578 1 98.56 61 CYS B C 1
ATOM 3609 O O . CYS B 1 61 ? 2.805 -15.57 -15.664 1 98.56 61 CYS B O 1
ATOM 3611 N N . LYS B 1 62 ? 3.732 -14.836 -13.75 1 98.44 62 LYS B N 1
ATOM 3612 C CA . LYS B 1 62 ? 3.566 -13.422 -14.047 1 98.44 62 LYS B CA 1
ATOM 3613 C C . LYS B 1 62 ? 4.914 -12.742 -14.266 1 98.44 62 LYS B C 1
ATOM 3615 O O . LYS B 1 62 ? 5.848 -12.938 -13.484 1 98.44 62 LYS B O 1
ATOM 3620 N N . VAL B 1 63 ? 4.996 -12 -15.383 1 98.5 63 VAL B N 1
ATOM 3621 C CA . VAL B 1 63 ? 6.246 -11.312 -15.695 1 98.5 63 VAL B CA 1
ATOM 3622 C C . VAL B 1 63 ? 5.953 -9.898 -16.172 1 98.5 63 VAL B C 1
ATOM 3624 O O . VAL B 1 63 ? 4.941 -9.656 -16.844 1 98.5 63 VAL B O 1
ATOM 3627 N N . GLY B 1 64 ? 6.789 -9.008 -15.805 1 97.44 64 GLY B N 1
ATOM 3628 C CA . GLY B 1 64 ? 6.695 -7.621 -16.234 1 97.44 64 GLY B CA 1
ATOM 3629 C C . GLY B 1 64 ? 7.852 -6.766 -15.742 1 97.44 64 GLY B C 1
ATOM 3630 O O . GLY B 1 64 ? 8.695 -7.23 -14.969 1 97.44 64 GLY B O 1
ATOM 3631 N N . PHE B 1 65 ? 7.871 -5.531 -16.219 1 95.88 65 PHE B N 1
ATOM 3632 C CA . PHE B 1 65 ? 8.922 -4.609 -15.812 1 95.88 65 PHE B CA 1
ATOM 3633 C C . PHE B 1 65 ? 8.586 -3.951 -14.477 1 95.88 65 PHE B C 1
ATOM 3635 O O . PHE B 1 65 ? 7.43 -3.615 -14.219 1 95.88 65 PHE B O 1
ATOM 3642 N N . ALA B 1 66 ? 9.609 -3.762 -13.656 1 96.25 66 ALA B N 1
ATOM 3643 C CA . ALA B 1 66 ? 9.438 -3.057 -12.383 1 96.25 66 ALA B CA 1
ATOM 3644 C C . ALA B 1 66 ? 8.891 -1.651 -12.609 1 96.25 66 ALA B C 1
ATOM 3646 O O . ALA B 1 66 ? 9.219 -0.999 -13.602 1 96.25 66 ALA B O 1
ATOM 3647 N N . GLY B 1 67 ? 8.086 -1.237 -11.641 1 92.19 67 GLY B N 1
ATOM 3648 C CA . GLY B 1 67 ? 7.523 0.102 -11.711 1 92.19 67 GLY B CA 1
ATOM 3649 C C . GLY B 1 67 ? 6.133 0.134 -12.312 1 92.19 67 GLY B C 1
ATOM 3650 O O . GLY B 1 67 ? 5.41 1.121 -12.172 1 92.19 67 GLY B O 1
ATOM 3651 N N . GLN B 1 68 ? 5.773 -0.985 -12.93 1 90.31 68 GLN B N 1
ATOM 3652 C CA . GLN B 1 68 ? 4.441 -1.054 -13.523 1 90.31 68 GLN B CA 1
ATOM 3653 C C . GLN B 1 68 ? 3.408 -1.513 -12.5 1 90.31 68 GLN B C 1
ATOM 3655 O O . GLN B 1 68 ? 3.758 -2.121 -11.484 1 90.31 68 GLN B O 1
ATOM 3660 N N . ALA B 1 69 ? 2.135 -1.243 -12.82 1 85.62 69 ALA B N 1
ATOM 3661 C CA . ALA B 1 69 ? 1.047 -1.528 -11.883 1 85.62 69 ALA B CA 1
ATOM 3662 C C . ALA B 1 69 ? 0.592 -2.98 -12 1 85.62 69 ALA B C 1
ATOM 3664 O O . ALA B 1 69 ? 0.023 -3.537 -11.062 1 85.62 69 ALA B O 1
ATOM 3665 N N . ARG B 1 70 ? 0.82 -3.531 -13.18 1 90.81 70 ARG B N 1
ATOM 3666 C CA . ARG B 1 70 ? 0.412 -4.906 -13.445 1 90.81 70 ARG B CA 1
ATOM 3667 C C . ARG B 1 70 ? 1.464 -5.637 -14.273 1 90.81 70 ARG B C 1
ATOM 3669 O O . ARG B 1 70 ? 2.256 -5.004 -14.977 1 90.81 70 ARG B O 1
ATOM 3676 N N . PRO B 1 71 ? 1.514 -6.93 -14.031 1 96.06 71 PRO B N 1
ATOM 3677 C CA . PRO B 1 71 ? 2.414 -7.668 -14.914 1 96.06 71 PRO B CA 1
ATOM 3678 C C . PRO B 1 71 ? 2.029 -7.539 -16.391 1 96.06 71 PRO B C 1
ATOM 3680 O O . PRO B 1 71 ? 0.843 -7.441 -16.719 1 96.06 71 PRO B O 1
ATOM 3683 N N . ALA B 1 72 ? 3.021 -7.551 -17.234 1 96.31 72 ALA B N 1
ATOM 3684 C CA . ALA B 1 72 ? 2.789 -7.465 -18.672 1 96.31 72 ALA B CA 1
ATOM 3685 C C . ALA B 1 72 ? 2.174 -8.758 -19.203 1 96.31 72 ALA B C 1
ATOM 3687 O O . ALA B 1 72 ? 1.324 -8.727 -20.094 1 96.31 72 ALA B O 1
ATOM 3688 N N . TYR B 1 73 ? 2.648 -9.867 -18.656 1 97.38 73 TYR B N 1
ATOM 3689 C CA . TYR B 1 73 ? 2.156 -11.164 -19.109 1 97.38 73 TYR B CA 1
ATOM 3690 C C . TYR B 1 73 ? 1.841 -12.07 -17.938 1 97.38 73 TYR B C 1
ATOM 3692 O O . TYR B 1 73 ? 2.566 -12.078 -16.938 1 97.38 73 TYR B O 1
ATOM 37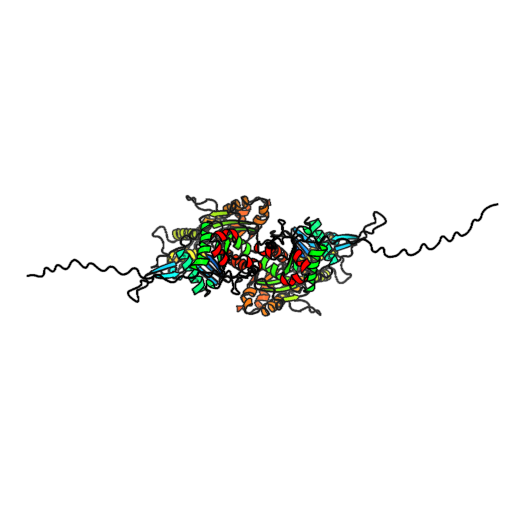00 N N . THR B 1 74 ? 0.778 -12.711 -18.016 1 97.31 74 THR B N 1
ATOM 3701 C CA . THR B 1 74 ? 0.365 -13.797 -17.125 1 97.31 74 THR B CA 1
ATOM 3702 C C . THR B 1 74 ? 0.065 -15.062 -17.938 1 97.31 74 THR B C 1
ATOM 3704 O O . THR B 1 74 ? -0.827 -15.07 -18.781 1 97.31 74 THR B O 1
ATOM 3707 N N . VAL B 1 75 ? 0.825 -16.109 -17.656 1 97.25 75 VAL B N 1
ATOM 3708 C CA . VAL B 1 75 ? 0.712 -17.328 -18.438 1 97.25 75 VAL B CA 1
ATOM 3709 C C . VAL B 1 75 ? 0.549 -18.531 -17.516 1 97.25 75 VAL B C 1
ATOM 3711 O O . VAL B 1 75 ? 1.105 -18.562 -16.406 1 97.25 75 VAL B O 1
ATOM 3714 N N . ALA B 1 76 ? -0.263 -19.484 -18.016 1 96.25 76 ALA B N 1
ATOM 3715 C CA . ALA B 1 76 ? -0.353 -20.719 -17.234 1 96.25 76 ALA B CA 1
ATOM 3716 C C . ALA B 1 76 ? 1.018 -21.375 -17.094 1 96.25 76 ALA B C 1
ATOM 3718 O O . ALA B 1 76 ? 1.803 -21.406 -18.031 1 96.25 76 ALA B O 1
ATOM 3719 N N . THR B 1 77 ? 1.264 -21.891 -15.891 1 97.75 77 THR B N 1
ATOM 3720 C CA . THR B 1 77 ? 2.555 -22.5 -15.609 1 97.75 77 THR B CA 1
ATOM 3721 C C . THR B 1 77 ? 2.564 -23.953 -16.062 1 97.75 77 THR B C 1
ATOM 3723 O O . THR B 1 77 ? 2.701 -24.859 -15.234 1 97.75 77 THR B O 1
ATOM 3726 N N . ILE B 1 78 ? 2.467 -24.172 -17.375 1 96.06 78 ILE B N 1
ATOM 3727 C CA . ILE B 1 78 ? 2.438 -25.5 -17.953 1 96.06 78 ILE B CA 1
ATOM 3728 C C . ILE B 1 78 ? 3.137 -25.484 -19.312 1 96.06 78 ILE B C 1
ATOM 3730 O O . ILE B 1 78 ? 3.248 -24.438 -19.953 1 96.06 78 ILE B O 1
ATOM 3734 N N . LEU B 1 79 ? 3.73 -26.562 -19.641 1 95.62 79 LEU B N 1
ATOM 3735 C CA . LEU B 1 79 ? 4.281 -26.703 -20.984 1 95.62 79 LEU B CA 1
ATOM 3736 C C . LEU B 1 79 ? 4.043 -28.109 -21.531 1 95.62 79 LEU B C 1
ATOM 3738 O O . LEU B 1 79 ? 3.697 -29.016 -20.781 1 95.62 79 LEU B O 1
ATOM 3742 N N . GLY B 1 80 ? 3.971 -28.219 -22.797 1 93.81 80 GLY B N 1
ATOM 3743 C CA . GLY B 1 80 ? 3.871 -29.469 -23.531 1 93.81 80 GLY B CA 1
ATOM 3744 C C . GLY B 1 80 ? 4.836 -29.547 -24.688 1 93.81 80 GLY B C 1
ATOM 3745 O O . GLY B 1 80 ? 5.113 -28.547 -25.344 1 93.81 80 GLY B O 1
ATOM 3746 N N . CYS B 1 81 ? 5.406 -30.766 -24.797 1 89.19 81 CYS B N 1
ATOM 3747 C CA . CYS B 1 81 ? 6.363 -30.938 -25.891 1 89.19 81 CYS B CA 1
ATOM 3748 C C . CYS B 1 81 ? 5.902 -32.031 -26.844 1 89.19 81 CYS B C 1
ATOM 3750 O O . CYS B 1 81 ? 5.219 -32.969 -26.438 1 89.19 81 CYS B O 1
ATOM 3752 N N . GLN B 1 82 ? 6.133 -31.828 -28.109 1 84.69 82 GLN B N 1
ATOM 3753 C CA . GLN B 1 82 ? 5.918 -32.844 -29.125 1 84.69 82 GLN B CA 1
ATOM 3754 C C . GLN B 1 82 ? 7.078 -32.906 -30.109 1 84.69 82 GLN B C 1
ATOM 3756 O O . GLN B 1 82 ? 7.785 -31.906 -30.297 1 84.69 82 GLN B O 1
ATOM 3761 N N . PRO B 1 83 ? 7.305 -34.188 -30.625 1 78.75 83 PRO B N 1
ATOM 3762 C CA . PRO B 1 83 ? 8.344 -34.281 -31.656 1 78.75 83 PRO B CA 1
ATOM 3763 C C . PRO B 1 83 ? 8.016 -33.406 -32.875 1 78.75 83 PRO B C 1
ATOM 3765 O O . PRO B 1 83 ? 6.852 -33.344 -33.281 1 78.75 83 PRO B O 1
ATOM 3768 N N . LYS B 1 84 ? 8.977 -32.531 -33.156 1 72 84 LYS B N 1
ATOM 3769 C CA . LYS B 1 84 ? 8.766 -31.734 -34.375 1 72 84 LYS B CA 1
ATOM 3770 C C . LYS B 1 84 ? 8.719 -32.594 -35.625 1 72 84 LYS B C 1
ATOM 3772 O O . LYS B 1 84 ? 9.484 -33.562 -35.75 1 72 84 LYS B O 1
ATOM 3777 N N . LYS B 1 85 ? 7.652 -32.625 -36.438 1 65.38 85 LYS B N 1
ATOM 3778 C CA . LYS B 1 85 ? 7.645 -33.281 -37.75 1 65.38 85 LYS B CA 1
ATOM 3779 C C . LYS B 1 85 ? 8.906 -32.969 -38.531 1 65.38 85 LYS B C 1
ATOM 3781 O O . LYS B 1 85 ? 9.273 -31.797 -38.688 1 65.38 85 LYS B O 1
ATOM 3786 N N . PRO B 1 86 ? 9.797 -34 -38.562 1 59.41 86 PRO B N 1
ATOM 3787 C CA . PRO B 1 86 ? 11.078 -33.75 -39.25 1 59.41 86 PRO B CA 1
ATOM 3788 C C . PRO B 1 86 ? 10.922 -33.062 -40.594 1 59.41 86 PRO B C 1
ATOM 3790 O O . PRO B 1 86 ? 10.109 -33.469 -41.406 1 59.41 86 PRO B O 1
ATOM 3793 N N . SER B 1 87 ? 10.922 -31.781 -40.75 1 55.03 87 SER B N 1
ATOM 3794 C CA . SER B 1 87 ? 11.031 -31.312 -42.125 1 55.03 87 SER B CA 1
ATOM 3795 C C . SER B 1 87 ? 12.211 -31.969 -42.844 1 55.03 87 SER B C 1
ATOM 3797 O O . SER B 1 87 ? 12.203 -32.094 -44.062 1 55.03 87 SER B O 1
ATOM 3799 N N . SER B 1 88 ? 13.406 -32.094 -42.25 1 54.97 88 SER B N 1
ATOM 3800 C CA . SER B 1 88 ? 14.547 -32.844 -42.75 1 54.97 88 SER B CA 1
ATOM 3801 C C . SER B 1 88 ? 14.969 -33.938 -41.781 1 54.97 88 SER B C 1
ATOM 3803 O O . SER B 1 88 ? 14.688 -33.844 -40.594 1 54.97 88 SER B O 1
ATOM 3805 N N . PRO B 1 89 ? 15.453 -35.219 -42.281 1 51.19 89 PRO B N 1
ATOM 3806 C CA . PRO B 1 89 ? 15.734 -36.469 -41.562 1 51.19 89 PRO B CA 1
ATOM 3807 C C . PRO B 1 89 ? 16.516 -36.219 -40.25 1 51.19 89 PRO B C 1
ATOM 3809 O O . PRO B 1 89 ? 16.734 -37.188 -39.5 1 51.19 89 PRO B O 1
ATOM 3812 N N . ARG B 1 90 ? 17.422 -35.344 -40.156 1 55.75 90 ARG B N 1
ATOM 3813 C CA . ARG B 1 90 ? 18.531 -35.5 -39.219 1 55.75 90 ARG B CA 1
ATOM 3814 C C . ARG B 1 90 ? 18.062 -35.25 -37.781 1 55.75 90 ARG B C 1
ATOM 3816 O O . ARG B 1 90 ? 18.5 -35.938 -36.875 1 55.75 90 ARG B O 1
ATOM 3823 N N . GLN B 1 91 ? 17.781 -34.031 -37.281 1 52 91 GLN B N 1
ATOM 3824 C CA . GLN B 1 91 ? 17.75 -33.75 -35.844 1 52 91 GLN B CA 1
ATOM 3825 C C . GLN B 1 91 ? 16.312 -33.562 -35.375 1 52 91 GLN B C 1
ATOM 3827 O O . GLN B 1 91 ? 15.586 -32.688 -35.844 1 52 91 GLN B O 1
ATOM 3832 N N . ALA B 1 92 ? 15.75 -34.562 -34.844 1 55.19 92 ALA B N 1
ATOM 3833 C CA . ALA B 1 92 ? 14.43 -34.562 -34.219 1 55.19 92 ALA B CA 1
ATOM 3834 C C . ALA B 1 92 ? 14.266 -33.406 -33.281 1 55.19 92 ALA B C 1
ATOM 3836 O O . ALA B 1 92 ? 14.922 -33.344 -32.219 1 55.19 92 ALA B O 1
ATOM 3837 N N . ALA B 1 93 ? 13.898 -32.156 -33.75 1 66 93 ALA B N 1
ATOM 3838 C CA . ALA B 1 93 ? 13.75 -31 -32.875 1 66 93 ALA B CA 1
ATOM 3839 C C . ALA B 1 93 ? 12.406 -31.031 -32.156 1 66 93 ALA B C 1
ATOM 3841 O O . ALA B 1 93 ? 11.406 -31.484 -32.719 1 66 93 ALA B O 1
ATOM 3842 N N . LEU B 1 94 ? 12.398 -30.969 -30.719 1 77.62 94 LEU B N 1
ATOM 3843 C CA . LEU B 1 94 ? 11.188 -30.891 -29.906 1 77.62 94 LEU B CA 1
ATOM 3844 C C . LEU B 1 94 ? 10.57 -29.5 -29.984 1 77.62 94 LEU B C 1
ATOM 3846 O O . LEU B 1 94 ? 11.289 -28.5 -29.938 1 77.62 94 LEU B O 1
ATOM 3850 N N . GLU B 1 95 ? 9.242 -29.516 -30.375 1 87.69 95 GLU B N 1
ATOM 3851 C CA . GLU B 1 95 ? 8.469 -28.266 -30.297 1 87.69 95 GLU B CA 1
ATOM 3852 C C . GLU B 1 95 ? 7.805 -28.125 -28.938 1 87.69 95 GLU B C 1
ATOM 3854 O O . GLU B 1 95 ? 7.191 -29.078 -28.438 1 87.69 95 GLU B O 1
ATOM 3859 N N . THR B 1 96 ? 8.078 -27 -28.328 1 92.19 96 THR B N 1
ATOM 3860 C CA . THR B 1 96 ? 7.562 -26.766 -26.984 1 92.19 96 THR B CA 1
ATOM 3861 C C . THR B 1 96 ? 6.461 -25.703 -27.016 1 92.19 96 THR B C 1
ATOM 3863 O O . THR B 1 96 ? 6.594 -24.688 -27.672 1 92.19 96 THR B O 1
ATOM 3866 N N . PHE B 1 97 ? 5.32 -26.047 -26.422 1 94.56 97 PHE B N 1
ATOM 3867 C CA . PHE B 1 97 ? 4.207 -25.125 -26.234 1 94.56 97 PHE B CA 1
ATOM 3868 C C . PHE B 1 97 ? 4.078 -24.719 -24.781 1 94.56 97 PHE B C 1
ATOM 3870 O O . PHE B 1 97 ? 4.23 -25.562 -23.891 1 94.56 97 PHE B O 1
ATOM 3877 N N . ILE B 1 98 ? 3.838 -23.438 -24.594 1 95.88 98 ILE B N 1
ATOM 3878 C CA . ILE B 1 98 ? 3.854 -22.938 -23.234 1 95.88 98 ILE B CA 1
ATOM 3879 C C . ILE B 1 98 ? 2.512 -22.297 -22.906 1 95.88 98 ILE B C 1
ATOM 3881 O O . ILE B 1 98 ? 1.911 -21.625 -23.75 1 95.88 98 ILE B O 1
ATOM 3885 N N . GLY B 1 99 ? 2.086 -22.453 -21.641 1 95.06 99 GLY B N 1
ATOM 3886 C CA . GLY B 1 99 ? 0.903 -21.766 -21.141 1 95.06 99 GLY B CA 1
ATOM 3887 C C . GLY B 1 99 ? -0.373 -22.188 -21.844 1 95.06 99 GLY B C 1
ATOM 3888 O O . GLY B 1 99 ? -0.636 -23.391 -21.984 1 95.06 99 GLY B O 1
ATOM 3889 N N . GLU B 1 100 ? -1.143 -21.234 -22.297 1 92.5 100 GLU B N 1
ATOM 3890 C CA . GLU B 1 100 ? -2.439 -21.5 -22.906 1 92.5 100 GLU B CA 1
ATOM 3891 C C . GLU B 1 100 ? -2.283 -22.266 -24.219 1 92.5 100 GLU B C 1
ATOM 3893 O O . GLU B 1 100 ? -3.137 -23.078 -24.578 1 92.5 100 GLU B O 1
ATOM 3898 N N . ALA B 1 101 ? -1.18 -22.031 -24.891 1 92.44 101 ALA B N 1
ATOM 3899 C CA . ALA B 1 101 ? -0.916 -22.734 -26.141 1 92.44 101 ALA B CA 1
ATOM 3900 C C . ALA B 1 101 ? -0.779 -24.234 -25.922 1 92.44 101 ALA B C 1
ATOM 3902 O O . ALA B 1 101 ? -1.195 -25.047 -26.75 1 92.44 101 ALA B O 1
ATOM 3903 N N . ALA B 1 102 ? -0.2 -24.578 -24.844 1 92.56 102 ALA B N 1
ATOM 3904 C CA . ALA B 1 102 ? -0.069 -25.984 -24.484 1 92.56 102 ALA B CA 1
ATOM 3905 C C . ALA B 1 102 ? -1.417 -26.578 -24.078 1 92.56 102 ALA B C 1
ATOM 3907 O O . ALA B 1 102 ? -1.751 -27.703 -24.469 1 92.56 102 ALA B O 1
ATOM 3908 N N . ARG B 1 103 ? -2.213 -25.844 -23.375 1 88.38 103 ARG B N 1
ATOM 3909 C CA . ARG B 1 103 ? -3.494 -26.312 -22.844 1 88.38 103 ARG B CA 1
ATOM 3910 C C . ARG B 1 103 ? -4.477 -26.594 -23.984 1 88.38 103 ARG B C 1
ATOM 3912 O O . ARG B 1 103 ? -5.34 -27.469 -23.859 1 88.38 103 ARG B O 1
ATOM 3919 N N . LYS B 1 104 ? -4.348 -25.953 -25 1 87.12 104 LYS B N 1
ATOM 3920 C CA . LYS B 1 104 ? -5.297 -26.047 -26.109 1 87.12 104 LYS B CA 1
ATOM 3921 C C . LYS B 1 104 ? -4.992 -27.266 -26.984 1 87.12 104 LYS B C 1
ATOM 3923 O O . LYS B 1 104 ? -5.77 -27.594 -27.875 1 87.12 104 LYS B O 1
ATOM 3928 N N . ARG B 1 105 ? -3.939 -27.938 -26.688 1 86.94 105 ARG B N 1
ATOM 3929 C CA . ARG B 1 105 ? -3.529 -29.094 -27.484 1 86.94 105 ARG B CA 1
ATOM 3930 C C . ARG B 1 105 ? -3.664 -30.391 -26.703 1 86.94 105 ARG B C 1
ATOM 3932 O O . ARG B 1 105 ? -2.723 -30.812 -26.031 1 86.94 105 ARG B O 1
ATOM 3939 N N . PRO B 1 106 ? -4.688 -31.109 -26.922 1 83.38 106 PRO B N 1
ATOM 3940 C CA . PRO B 1 106 ? -4.965 -32.312 -26.125 1 83.38 106 PRO B CA 1
ATOM 3941 C C . PRO B 1 106 ? -3.963 -33.438 -26.391 1 83.38 106 PRO B C 1
ATOM 3943 O O . PRO B 1 106 ? -3.824 -34.344 -25.562 1 83.38 106 PRO B O 1
ATOM 3946 N N . GLU B 1 107 ? -3.283 -33.375 -27.484 1 85 107 GLU B N 1
ATOM 3947 C CA . GLU B 1 107 ? -2.354 -34.438 -27.859 1 85 107 GLU B CA 1
ATOM 3948 C C . GLU B 1 107 ? -1.062 -34.344 -27.047 1 85 107 GLU B C 1
ATOM 3950 O O . GLU B 1 107 ? -0.284 -35.312 -27 1 85 107 GLU B O 1
ATOM 3955 N N . LEU B 1 108 ? -0.922 -33.219 -26.375 1 88.5 108 LEU B N 1
ATOM 3956 C CA . LEU B 1 108 ? 0.331 -33 -25.656 1 88.5 108 LEU B CA 1
ATOM 3957 C C . LEU B 1 108 ? 0.25 -33.531 -24.234 1 88.5 108 LEU B C 1
ATOM 3959 O O . LEU B 1 108 ? -0.792 -33.438 -23.594 1 88.5 108 LEU B O 1
ATOM 3963 N N . THR B 1 109 ? 1.353 -34.125 -23.906 1 89.06 109 THR B N 1
ATOM 3964 C CA . THR B 1 109 ? 1.51 -34.375 -22.484 1 89.06 109 THR B CA 1
ATOM 3965 C C . THR B 1 109 ? 1.959 -33.125 -21.75 1 89.06 109 THR B C 1
ATOM 3967 O O . THR B 1 109 ? 3.033 -32.594 -22.016 1 89.06 109 THR B O 1
ATOM 3970 N N . LEU B 1 110 ? 1.166 -32.75 -20.828 1 91.88 110 LEU B N 1
ATOM 3971 C CA . LEU B 1 110 ? 1.429 -31.5 -20.141 1 91.88 110 LEU B CA 1
ATOM 3972 C C . LEU B 1 110 ? 2.324 -31.719 -18.938 1 91.88 110 LEU B C 1
ATOM 3974 O O . LEU B 1 110 ? 2.182 -32.719 -18.219 1 91.88 110 LEU B O 1
ATOM 3978 N N . VAL B 1 111 ? 3.268 -30.812 -18.781 1 95.12 111 VAL B N 1
ATOM 3979 C CA . VAL B 1 111 ? 4.18 -30.812 -17.641 1 95.12 111 VAL B CA 1
ATOM 3980 C C . VAL B 1 111 ? 3.926 -29.578 -16.781 1 95.12 111 VAL B C 1
ATOM 3982 O O . VAL B 1 111 ? 3.834 -28.453 -17.297 1 95.12 111 VAL B O 1
ATOM 3985 N N . GLN B 1 112 ? 3.768 -29.828 -15.5 1 95.12 112 GLN B N 1
ATOM 3986 C CA . GLN B 1 112 ? 3.641 -28.75 -14.523 1 95.12 112 GLN B CA 1
ATOM 3987 C C . GLN B 1 112 ? 4.902 -28.625 -13.672 1 95.12 112 GLN B C 1
ATOM 3989 O O . GLN B 1 112 ? 5.117 -29.422 -12.75 1 95.12 112 GLN B O 1
ATOM 3994 N N . PRO B 1 113 ? 5.609 -27.547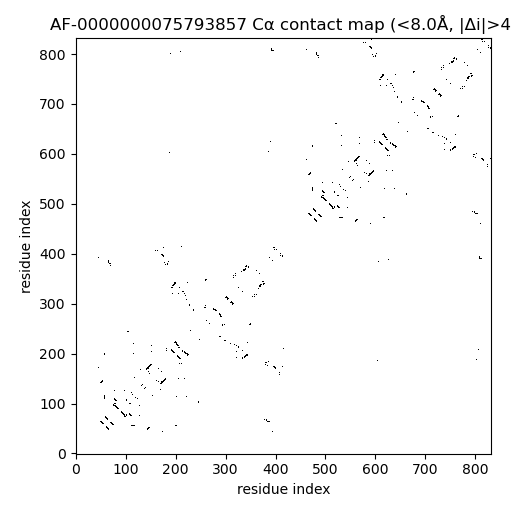 -13.891 1 97.75 113 PRO B N 1
ATOM 3995 C CA . PRO B 1 113 ? 6.918 -27.469 -13.234 1 97.75 113 PRO B CA 1
ATOM 3996 C C . PRO B 1 113 ? 6.812 -27.125 -11.75 1 97.75 113 PRO B C 1
ATOM 3998 O O . PRO B 1 113 ? 7.785 -27.266 -11.008 1 97.75 113 PRO B O 1
ATOM 4001 N N . VAL B 1 114 ? 5.723 -26.594 -11.281 1 97.94 114 VAL B N 1
ATOM 4002 C CA . VAL B 1 114 ? 5.543 -26.172 -9.898 1 97.94 114 VAL B CA 1
ATOM 4003 C C . VAL B 1 114 ? 4.457 -27.016 -9.234 1 97.94 114 VAL B C 1
ATOM 4005 O O . VAL B 1 114 ? 3.383 -27.219 -9.805 1 97.94 114 VAL B O 1
ATOM 4008 N N . ARG B 1 115 ? 4.77 -27.531 -8.109 1 96.38 115 ARG B N 1
ATOM 4009 C CA . ARG B 1 115 ? 3.824 -28.297 -7.305 1 96.38 115 ARG B CA 1
ATOM 4010 C C . ARG B 1 115 ? 3.682 -27.703 -5.906 1 96.38 115 ARG B C 1
ATOM 4012 O O . ARG B 1 115 ? 4.664 -27.594 -5.172 1 96.38 115 ARG B O 1
ATOM 4019 N N . ASN B 1 116 ? 2.473 -27.375 -5.543 1 94.94 116 ASN B N 1
ATOM 4020 C CA . ASN B 1 116 ? 2.193 -26.766 -4.242 1 94.94 116 ASN B CA 1
ATOM 4021 C C . ASN B 1 116 ? 3.123 -25.594 -3.949 1 94.94 116 ASN B C 1
ATOM 4023 O O . ASN B 1 116 ? 3.664 -25.484 -2.848 1 94.94 116 ASN B O 1
ATOM 4027 N N . GLY B 1 117 ? 3.41 -24.875 -4.941 1 95.75 117 GLY B N 1
ATOM 4028 C CA . GLY B 1 117 ? 4.152 -23.625 -4.785 1 95.75 117 GLY B CA 1
ATOM 4029 C C . GLY B 1 117 ? 5.656 -23.812 -4.91 1 95.75 117 GLY B C 1
ATOM 4030 O O . GLY B 1 117 ? 6.41 -22.844 -4.871 1 95.75 117 GLY B O 1
ATOM 4031 N N . ILE B 1 118 ? 6.082 -25.062 -5.137 1 96.75 118 ILE B N 1
ATOM 4032 C CA . ILE B 1 118 ? 7.512 -25.375 -5.164 1 96.75 118 ILE B CA 1
ATOM 4033 C C . ILE B 1 118 ? 7.91 -25.828 -6.562 1 96.75 118 ILE B C 1
ATOM 4035 O O . ILE B 1 118 ? 7.25 -26.688 -7.152 1 96.75 118 ILE B O 1
ATOM 4039 N N . VAL B 1 119 ? 8.969 -25.281 -7.039 1 97.56 119 VAL B N 1
ATOM 4040 C CA . VAL B 1 119 ? 9.477 -25.719 -8.328 1 97.56 119 VAL B CA 1
ATOM 4041 C C . VAL B 1 119 ? 10.086 -27.109 -8.188 1 97.56 119 VAL B C 1
ATOM 4043 O O . VAL B 1 119 ? 10.984 -27.328 -7.367 1 97.56 119 VAL B O 1
ATOM 4046 N N . VAL B 1 120 ? 9.617 -28.031 -8.992 1 96.88 120 VAL B N 1
ATOM 4047 C CA . VAL B 1 120 ? 10.094 -29.406 -8.898 1 96.88 120 VAL B CA 1
ATOM 4048 C C . VAL B 1 120 ? 10.758 -29.812 -10.219 1 96.88 120 VAL B C 1
ATOM 4050 O O . VAL B 1 120 ? 11.523 -30.766 -10.266 1 96.88 120 VAL B O 1
ATOM 4053 N N . ASP B 1 121 ? 10.461 -29.156 -11.289 1 97.75 121 ASP B N 1
ATOM 4054 C CA . ASP B 1 121 ? 11.086 -29.359 -12.594 1 97.75 121 ASP B CA 1
ATOM 4055 C C . ASP B 1 121 ? 11.734 -28.078 -13.102 1 97.75 121 ASP B C 1
ATOM 4057 O O . ASP B 1 121 ? 11.086 -27.266 -13.758 1 97.75 121 ASP B O 1
ATOM 4061 N N . TRP B 1 122 ? 13.031 -28.016 -12.922 1 97.75 122 TRP B N 1
ATOM 4062 C CA . TRP B 1 122 ? 13.781 -26.797 -13.18 1 97.75 122 TRP B CA 1
ATOM 4063 C C . TRP B 1 122 ? 13.969 -26.578 -14.672 1 97.75 122 TRP B C 1
ATOM 4065 O O . TRP B 1 122 ? 13.984 -25.438 -15.148 1 97.75 122 TRP B O 1
ATOM 4075 N N . ASP B 1 123 ? 14.125 -27.625 -15.391 1 96.38 123 ASP B N 1
ATOM 4076 C CA . ASP B 1 123 ? 14.266 -27.5 -16.828 1 96.38 123 ASP B CA 1
ATOM 4077 C C . ASP B 1 123 ? 13 -26.922 -17.453 1 96.38 123 ASP B C 1
ATOM 4079 O O . ASP B 1 123 ? 13.078 -26.016 -18.297 1 96.38 123 ASP B O 1
ATOM 4083 N N . ALA B 1 124 ? 11.914 -27.422 -17.031 1 97.06 124 ALA B N 1
ATOM 4084 C CA . ALA B 1 124 ? 10.641 -26.922 -17.531 1 97.06 124 ALA B CA 1
ATOM 4085 C C . ALA B 1 124 ? 10.414 -25.469 -17.125 1 97.06 124 ALA B C 1
ATOM 4087 O O . ALA B 1 124 ? 9.938 -24.656 -17.922 1 97.06 124 ALA B O 1
ATOM 4088 N N . ALA B 1 125 ? 10.695 -25.141 -15.875 1 98.25 125 ALA B N 1
ATOM 4089 C CA . ALA B 1 125 ? 10.555 -23.766 -15.391 1 98.25 125 ALA B CA 1
ATOM 4090 C C . ALA B 1 125 ? 11.406 -22.797 -16.203 1 98.25 125 ALA B C 1
ATOM 4092 O O . ALA B 1 125 ? 10.938 -21.734 -16.594 1 98.25 125 ALA B O 1
ATOM 4093 N N . GLU B 1 126 ? 12.609 -23.219 -16.469 1 97.69 126 GLU B N 1
ATOM 4094 C CA . GLU B 1 126 ? 13.531 -22.375 -17.234 1 97.69 126 GLU B CA 1
ATOM 4095 C C . GLU B 1 126 ? 12.992 -22.109 -18.641 1 97.69 126 GLU B C 1
ATOM 4097 O O . GLU B 1 126 ? 13.133 -21 -19.156 1 97.69 126 GLU B O 1
ATOM 4102 N N . LEU B 1 127 ? 12.445 -23.141 -19.25 1 96.25 127 LEU B N 1
ATOM 4103 C CA . LEU B 1 127 ? 11.867 -22.969 -20.578 1 96.25 127 LEU B CA 1
ATOM 4104 C C . LEU B 1 127 ? 10.75 -21.922 -20.562 1 96.25 127 LEU B C 1
ATOM 4106 O O . LEU B 1 127 ? 10.648 -21.094 -21.469 1 96.25 127 LEU B O 1
ATOM 4110 N N . ILE B 1 128 ? 9.945 -21.953 -19.547 1 97.88 128 ILE B N 1
ATOM 4111 C CA . ILE B 1 128 ? 8.852 -21 -19.422 1 97.88 128 ILE B CA 1
ATOM 4112 C C . ILE B 1 128 ? 9.414 -19.594 -19.219 1 97.88 128 ILE B C 1
ATOM 4114 O O . ILE B 1 128 ? 8.992 -18.641 -19.891 1 97.88 128 ILE B O 1
ATOM 4118 N N . TRP B 1 129 ? 10.422 -19.453 -18.344 1 98.38 129 TRP B N 1
ATOM 4119 C CA . TRP B 1 129 ? 11.031 -18.156 -18.094 1 98.38 129 TRP B CA 1
ATOM 4120 C C . TRP B 1 129 ? 11.648 -17.594 -19.375 1 98.38 129 TRP B C 1
ATOM 4122 O O . TRP B 1 129 ? 11.438 -16.422 -19.703 1 98.38 129 TRP B O 1
ATOM 4132 N N . ARG B 1 130 ? 12.359 -18.406 -20.078 1 96.88 130 ARG B N 1
ATOM 4133 C CA . ARG B 1 130 ? 13.008 -17.969 -21.312 1 96.88 130 ARG B CA 1
ATOM 4134 C C . ARG B 1 130 ? 11.977 -17.484 -22.328 1 96.88 130 ARG B C 1
ATOM 4136 O O . ARG B 1 130 ? 12.172 -16.453 -22.984 1 96.88 130 ARG B O 1
ATOM 4143 N N . HIS B 1 131 ? 10.977 -18.266 -22.422 1 95.81 131 HIS B N 1
ATOM 4144 C CA . HIS B 1 131 ? 9.922 -17.891 -23.359 1 95.81 131 HIS B CA 1
ATOM 4145 C C . HIS B 1 131 ? 9.297 -16.562 -22.984 1 95.81 131 HIS B C 1
ATOM 4147 O O . HIS B 1 131 ? 9.117 -15.688 -23.844 1 95.81 131 HIS B O 1
ATOM 4153 N N . LEU B 1 132 ? 8.93 -16.406 -21.75 1 97.69 132 LEU B N 1
ATOM 4154 C CA . LEU B 1 132 ? 8.266 -15.195 -21.281 1 97.69 132 LEU B CA 1
ATOM 4155 C C . LEU B 1 132 ? 9.18 -13.984 -21.422 1 97.69 132 LEU B C 1
ATOM 4157 O O . LEU B 1 132 ? 8.734 -12.906 -21.828 1 97.69 132 LEU B O 1
ATOM 4161 N N . LEU B 1 133 ? 10.445 -14.133 -21.156 1 97.88 133 LEU B N 1
ATOM 4162 C CA . LEU B 1 133 ? 11.398 -13.023 -21.188 1 97.88 133 LEU B CA 1
ATOM 4163 C C . LEU B 1 133 ? 11.75 -12.656 -22.625 1 97.88 133 LEU B C 1
ATOM 4165 O O . LEU B 1 133 ? 11.602 -11.5 -23.031 1 97.88 133 LEU B O 1
ATOM 4169 N N . GLU B 1 134 ? 12.102 -13.641 -23.406 1 96.25 134 GLU B N 1
ATOM 4170 C CA . GLU B 1 134 ? 12.656 -13.375 -24.734 1 96.25 134 GLU B CA 1
ATOM 4171 C C . GLU B 1 134 ? 11.555 -13.188 -25.766 1 96.25 134 GLU B C 1
ATOM 4173 O O . GLU B 1 134 ? 11.664 -12.336 -26.656 1 96.25 134 GLU B O 1
ATOM 4178 N N . HIS B 1 135 ? 10.57 -13.984 -25.656 1 94.31 135 HIS B N 1
ATOM 4179 C CA . HIS B 1 135 ? 9.555 -13.961 -26.703 1 94.31 135 HIS B CA 1
ATOM 4180 C C . HIS B 1 135 ? 8.398 -13.039 -26.344 1 94.31 135 HIS B C 1
ATOM 4182 O O . HIS B 1 135 ? 7.977 -12.211 -27.156 1 94.31 135 HIS B O 1
ATOM 4188 N N . ASP B 1 136 ? 7.844 -13.172 -25.188 1 95.75 136 ASP B N 1
ATOM 4189 C CA . ASP B 1 136 ? 6.684 -12.367 -24.812 1 95.75 136 ASP B CA 1
ATOM 4190 C C . ASP B 1 136 ? 7.094 -10.945 -24.453 1 95.75 136 ASP B C 1
ATOM 4192 O O . ASP B 1 136 ? 6.656 -9.984 -25.094 1 95.75 136 ASP B O 1
ATOM 4196 N N . LEU B 1 137 ? 7.977 -10.828 -23.5 1 96 137 LEU B N 1
ATOM 4197 C CA . LEU B 1 137 ? 8.375 -9.516 -23 1 96 137 LEU B CA 1
ATOM 4198 C C . LEU B 1 137 ? 9.383 -8.867 -23.953 1 96 137 LEU B C 1
ATOM 4200 O O . LEU B 1 137 ? 9.633 -7.66 -23.859 1 96 137 LEU B O 1
ATOM 4204 N N . ARG B 1 138 ? 10.047 -9.641 -24.828 1 95.81 138 ARG B N 1
ATOM 4205 C CA . ARG B 1 138 ? 11.109 -9.18 -25.719 1 95.81 138 ARG B CA 1
ATOM 4206 C C . ARG B 1 138 ? 12.211 -8.477 -24.938 1 95.81 138 ARG B C 1
ATOM 4208 O O . ARG B 1 138 ? 12.648 -7.387 -25.328 1 95.81 138 ARG B O 1
ATOM 4215 N N . ALA B 1 139 ? 12.523 -9.039 -23.828 1 95.88 139 ALA B N 1
ATOM 4216 C CA . ALA B 1 139 ? 13.602 -8.578 -22.953 1 95.88 139 ALA B CA 1
ATOM 4217 C C . ALA B 1 139 ? 14.688 -9.648 -22.797 1 95.88 139 ALA B C 1
ATOM 4219 O O . ALA B 1 139 ? 14.477 -10.656 -22.125 1 95.88 139 ALA B O 1
ATOM 4220 N N . ALA B 1 140 ? 15.766 -9.383 -23.375 1 96.25 140 ALA B N 1
ATOM 4221 C CA . ALA B 1 140 ? 16.875 -10.328 -23.219 1 96.25 140 ALA B CA 1
ATOM 4222 C C . ALA B 1 140 ? 17.328 -10.398 -21.766 1 96.25 140 ALA B C 1
ATOM 4224 O O . ALA B 1 140 ? 17.719 -9.383 -21.188 1 96.25 140 ALA B O 1
ATOM 4225 N N . PRO B 1 141 ? 17.359 -11.57 -21.188 1 96.44 141 PRO B N 1
ATOM 4226 C CA . PRO B 1 141 ? 17.719 -11.672 -19.766 1 96.44 141 PRO B CA 1
ATOM 4227 C C . PRO B 1 141 ? 19.109 -11.102 -19.469 1 96.44 141 PRO B C 1
ATOM 4229 O O . PRO B 1 141 ? 19.328 -10.578 -18.375 1 96.44 141 PRO B O 1
ATOM 4232 N N . ARG B 1 142 ? 20 -11.117 -20.375 1 96.06 142 ARG B N 1
ATOM 4233 C CA . ARG B 1 142 ? 21.375 -10.664 -20.172 1 96.06 142 ARG B CA 1
ATOM 4234 C C . ARG B 1 142 ? 21.422 -9.148 -19.969 1 96.06 142 ARG B C 1
ATOM 4236 O O . ARG B 1 142 ? 22.422 -8.617 -19.484 1 96.06 142 ARG B O 1
ATOM 4243 N N . ASP B 1 143 ? 20.344 -8.523 -20.312 1 96.31 143 ASP B N 1
ATOM 4244 C CA . ASP B 1 143 ? 20.359 -7.059 -20.297 1 96.31 143 ASP B CA 1
ATOM 4245 C C . ASP B 1 143 ? 19.594 -6.52 -19.078 1 96.31 143 ASP B C 1
ATOM 4247 O O . ASP B 1 143 ? 19.562 -5.309 -18.859 1 96.31 143 ASP B O 1
ATOM 4251 N N . HIS B 1 144 ? 18.969 -7.367 -18.297 1 97.31 144 HIS B N 1
ATOM 4252 C CA . HIS B 1 144 ? 18.047 -6.898 -17.266 1 97.31 144 HIS B CA 1
ATOM 4253 C C . HIS B 1 144 ? 18.312 -7.609 -15.938 1 97.31 144 HIS B C 1
ATOM 4255 O O . HIS B 1 144 ? 18.5 -8.828 -15.906 1 97.31 144 HIS B O 1
ATOM 4261 N N . PRO B 1 145 ? 18.406 -6.793 -14.812 1 97.69 145 PRO B N 1
ATOM 4262 C CA . PRO B 1 145 ? 18.281 -7.488 -13.523 1 97.69 145 PRO B CA 1
ATOM 4263 C C . PRO B 1 145 ? 16.969 -8.234 -13.383 1 97.69 145 PRO B C 1
ATOM 4265 O O . PRO B 1 145 ? 15.922 -7.754 -13.844 1 97.69 145 PRO B O 1
ATOM 4268 N N . LEU B 1 146 ? 17 -9.422 -12.773 1 98.44 146 LEU B N 1
ATOM 4269 C CA . LEU B 1 146 ? 15.805 -10.242 -12.617 1 98.44 146 LEU B CA 1
ATOM 4270 C C . LEU B 1 146 ? 15.469 -10.438 -11.141 1 98.44 146 LEU B C 1
ATOM 4272 O O . LEU B 1 146 ? 16.312 -10.883 -10.359 1 98.44 146 LEU B O 1
ATOM 4276 N N . LEU B 1 147 ? 14.25 -10.023 -10.75 1 98.31 147 LEU B N 1
ATOM 4277 C CA . LEU B 1 147 ? 13.758 -10.32 -9.406 1 98.31 147 LEU B CA 1
ATOM 4278 C C . LEU B 1 147 ? 12.797 -11.5 -9.438 1 98.31 147 LEU B C 1
ATOM 4280 O O . LEU B 1 147 ? 11.781 -11.469 -10.133 1 98.31 147 LEU B O 1
ATOM 4284 N N . PHE B 1 148 ? 13.133 -12.555 -8.672 1 98.44 148 PHE B N 1
ATOM 4285 C CA . PHE B 1 148 ? 12.289 -13.734 -8.555 1 98.44 148 PHE B CA 1
ATOM 4286 C C . PHE B 1 148 ? 11.57 -13.758 -7.211 1 98.44 148 PHE B C 1
ATOM 4288 O O . PHE B 1 148 ? 12.164 -13.43 -6.18 1 98.44 148 PHE B O 1
ATOM 4295 N N . SER B 1 149 ? 10.305 -14.086 -7.246 1 97.88 149 SER B N 1
ATOM 4296 C CA . SER B 1 149 ? 9.609 -14.359 -5.992 1 97.88 149 SER B CA 1
ATOM 4297 C C . SER B 1 149 ? 9.812 -15.805 -5.555 1 97.88 149 SER B C 1
ATOM 4299 O O . SER B 1 149 ? 9.938 -16.703 -6.395 1 97.88 149 SER B O 1
ATOM 4301 N N . ASP B 1 150 ? 9.852 -16.016 -4.297 1 96.81 150 ASP B N 1
ATOM 4302 C CA . ASP B 1 150 ? 10.031 -17.328 -3.68 1 96.81 150 ASP B CA 1
ATOM 4303 C C . ASP B 1 150 ? 9.086 -17.516 -2.496 1 96.81 150 ASP B C 1
ATOM 4305 O O . ASP B 1 150 ? 8.953 -16.625 -1.655 1 96.81 150 ASP B O 1
ATOM 4309 N N . PRO B 1 151 ? 8.352 -18.656 -2.482 1 96.44 151 PRO B N 1
ATOM 4310 C CA . PRO B 1 151 ? 7.43 -18.844 -1.357 1 96.44 151 PRO B CA 1
ATOM 4311 C C . PRO B 1 151 ? 8.148 -18.922 -0.014 1 96.44 151 PRO B C 1
ATOM 4313 O O . PRO B 1 151 ? 9.305 -19.359 0.048 1 96.44 151 PRO B O 1
ATOM 4316 N N . PRO B 1 152 ? 7.473 -18.562 1.1 1 94.19 152 PRO B N 1
ATOM 4317 C CA . PRO B 1 152 ? 8.133 -18.484 2.406 1 94.19 152 PRO B CA 1
ATOM 4318 C C . PRO B 1 152 ? 8.547 -19.844 2.939 1 94.19 152 PRO B C 1
ATOM 4320 O O . PRO B 1 152 ? 9.383 -19.938 3.84 1 94.19 152 PRO B O 1
ATOM 4323 N N . PHE B 1 153 ? 8.023 -20.922 2.416 1 92.25 153 PHE B N 1
ATOM 4324 C CA . PHE B 1 153 ? 8.328 -22.25 2.9 1 92.25 153 PHE B CA 1
ATOM 4325 C C . PHE B 1 153 ? 9.273 -22.969 1.943 1 92.25 153 PHE B C 1
ATOM 4327 O O . PHE B 1 153 ? 9.469 -24.188 2.045 1 92.25 153 PHE B O 1
ATOM 4334 N N . SER B 1 154 ? 9.789 -22.234 1 1 91.69 154 SER B N 1
ATOM 4335 C CA . SER B 1 154 ? 10.703 -22.812 0.019 1 91.69 154 SER B CA 1
ATOM 4336 C C . SER B 1 154 ? 11.992 -23.297 0.678 1 91.69 154 SER B C 1
ATOM 4338 O O . SER B 1 154 ? 12.555 -22.609 1.532 1 91.69 154 SER B O 1
ATOM 4340 N N . PRO B 1 155 ? 12.469 -24.484 0.292 1 91.25 155 PRO B N 1
ATOM 4341 C CA . PRO B 1 155 ? 13.773 -24.938 0.793 1 91.25 155 PRO B CA 1
ATOM 4342 C C . PRO B 1 155 ? 14.914 -24.016 0.341 1 91.25 155 PRO B C 1
ATOM 4344 O O . PRO B 1 155 ? 14.844 -23.422 -0.737 1 91.25 155 PRO B O 1
ATOM 4347 N N . SER B 1 156 ? 15.906 -23.969 1.168 1 90.62 156 SER B N 1
ATOM 4348 C CA . SER B 1 156 ? 17.062 -23.125 0.86 1 90.62 156 SER B CA 1
ATOM 4349 C C . SER B 1 156 ? 17.719 -23.562 -0.445 1 90.62 156 SER B C 1
ATOM 4351 O O . SER B 1 156 ? 18.234 -22.734 -1.198 1 90.62 156 SER B O 1
ATOM 4353 N N . THR B 1 157 ? 17.656 -24.828 -0.736 1 93.31 157 THR B N 1
ATOM 4354 C CA . THR B 1 157 ? 18.266 -25.359 -1.947 1 93.31 157 THR B CA 1
ATOM 4355 C C . THR B 1 157 ? 17.594 -24.797 -3.191 1 93.31 157 THR B C 1
ATOM 4357 O O . THR B 1 157 ? 18.25 -24.609 -4.223 1 93.31 157 THR B O 1
ATOM 4360 N N . ASN B 1 158 ? 16.344 -24.531 -3.115 1 94.5 158 ASN B N 1
ATOM 4361 C CA . ASN B 1 158 ? 15.633 -23.938 -4.246 1 94.5 158 ASN B CA 1
ATOM 4362 C C . ASN B 1 158 ? 16.078 -22.5 -4.5 1 94.5 158 ASN B C 1
ATOM 4364 O O . ASN B 1 158 ? 16.141 -22.062 -5.648 1 94.5 158 ASN B O 1
ATOM 4368 N N . ARG B 1 159 ? 16.344 -21.812 -3.477 1 93.69 159 ARG B N 1
ATOM 4369 C CA . ARG B 1 159 ? 16.828 -20.438 -3.623 1 93.69 159 ARG B CA 1
ATOM 4370 C C . ARG B 1 159 ? 18.203 -20.422 -4.305 1 93.69 159 ARG B C 1
ATOM 4372 O O . ARG B 1 159 ? 18.453 -19.578 -5.164 1 93.69 159 ARG B O 1
ATOM 4379 N N . GLU B 1 160 ? 19.016 -21.375 -3.883 1 95.25 160 GLU B N 1
ATOM 4380 C CA . GLU B 1 160 ? 20.312 -21.516 -4.527 1 95.25 160 GLU B CA 1
ATOM 4381 C C . GLU B 1 160 ? 20.172 -21.828 -6.016 1 95.25 160 GLU B C 1
ATOM 4383 O O . GLU B 1 160 ? 20.844 -21.234 -6.852 1 95.25 160 GLU B O 1
ATOM 4388 N N . LYS B 1 161 ? 19.281 -22.734 -6.254 1 96.25 161 LYS B N 1
ATOM 4389 C CA . LYS B 1 161 ? 19.062 -23.156 -7.637 1 96.25 161 LYS B CA 1
ATOM 4390 C C . LYS B 1 161 ? 18.531 -22 -8.477 1 96.25 161 LYS B C 1
ATOM 4392 O O . LYS B 1 161 ? 18.859 -21.875 -9.656 1 96.25 161 LYS B O 1
ATOM 4397 N N . LEU B 1 162 ? 17.672 -21.188 -7.938 1 96.69 162 LEU B N 1
ATOM 4398 C CA . LEU B 1 162 ? 17.125 -20.031 -8.641 1 96.69 162 LEU B CA 1
ATOM 4399 C C . LEU B 1 162 ? 18.25 -19.094 -9.062 1 96.69 162 LEU B C 1
ATOM 4401 O O . LEU B 1 162 ? 18.266 -18.609 -10.203 1 96.69 162 LEU B O 1
ATOM 4405 N N . VAL B 1 163 ? 19.125 -18.828 -8.164 1 96.75 163 VAL B N 1
ATOM 4406 C CA . VAL B 1 163 ? 20.234 -17.938 -8.453 1 96.75 163 VAL B CA 1
ATOM 4407 C C . VAL B 1 163 ? 21.156 -18.562 -9.5 1 96.75 163 VAL B C 1
ATOM 4409 O O . VAL B 1 163 ? 21.656 -17.875 -10.391 1 96.75 163 VAL B O 1
ATOM 4412 N N . GLU B 1 164 ? 21.375 -19.844 -9.367 1 97.31 164 GLU B N 1
ATOM 4413 C CA . GLU B 1 164 ? 22.172 -20.562 -10.352 1 97.31 164 GLU B CA 1
ATOM 4414 C C . GLU B 1 164 ? 21.578 -20.438 -11.742 1 97.31 164 GLU B C 1
ATOM 4416 O O . GLU B 1 164 ? 22.281 -20.125 -12.703 1 97.31 164 GLU B O 1
ATOM 4421 N N . VAL B 1 165 ? 20.312 -20.672 -11.82 1 97.38 165 VAL B N 1
ATOM 4422 C CA . VAL B 1 165 ? 19.625 -20.609 -13.102 1 97.38 165 VAL B CA 1
ATOM 4423 C C . VAL B 1 165 ? 19.688 -19.172 -13.633 1 97.38 165 VAL B C 1
ATOM 4425 O O . VAL B 1 165 ? 19.906 -18.953 -14.828 1 97.38 165 VAL B O 1
ATOM 4428 N N . ALA B 1 166 ? 19.5 -18.172 -12.812 1 97.81 166 ALA B N 1
ATOM 4429 C CA . ALA B 1 166 ? 19.516 -16.766 -13.203 1 97.81 166 ALA B CA 1
ATOM 4430 C C . ALA B 1 166 ? 20.844 -16.375 -13.828 1 97.81 166 ALA B C 1
ATOM 4432 O O . ALA B 1 166 ? 20.891 -15.75 -14.891 1 97.81 166 ALA B O 1
ATOM 4433 N N . PHE B 1 167 ? 21.938 -16.844 -13.234 1 97.88 167 PHE B N 1
ATOM 4434 C CA . PHE B 1 167 ? 23.25 -16.375 -13.664 1 97.88 167 PHE B CA 1
ATOM 4435 C C . PHE B 1 167 ? 23.844 -17.312 -14.719 1 97.88 167 PHE B C 1
ATOM 4437 O O . PHE B 1 167 ? 24.5 -16.859 -15.648 1 97.88 167 PHE B O 1
ATOM 4444 N N . GLU B 1 168 ? 23.609 -18.578 -14.609 1 97.69 168 GLU B N 1
ATOM 4445 C CA . GLU B 1 168 ? 24.281 -19.516 -15.5 1 97.69 168 GLU B CA 1
ATOM 4446 C C . GLU B 1 168 ? 23.438 -19.797 -16.75 1 97.69 168 GLU B C 1
ATOM 4448 O O . GLU B 1 168 ? 23.984 -19.922 -17.844 1 97.69 168 GLU B O 1
ATOM 4453 N N . SER B 1 169 ? 22.219 -19.922 -16.547 1 96.94 169 SER B N 1
ATOM 4454 C CA . SER B 1 169 ? 21.359 -20.266 -17.672 1 96.94 169 SER B CA 1
ATOM 4455 C C . SER B 1 169 ? 20.797 -19 -18.344 1 96.94 169 SER B C 1
ATOM 4457 O O . SER B 1 169 ? 21 -18.797 -19.547 1 96.94 169 SER B O 1
ATOM 4459 N N . LEU B 1 170 ? 20.203 -18.141 -17.562 1 97.5 170 LEU B N 1
ATOM 4460 C CA . LEU B 1 170 ? 19.594 -16.938 -18.125 1 97.5 170 LEU B CA 1
ATOM 4461 C C . LEU B 1 170 ? 20.641 -15.844 -18.312 1 97.5 170 LEU B C 1
ATOM 4463 O O . LEU B 1 170 ? 20.406 -14.875 -19.031 1 97.5 170 LEU B O 1
ATOM 4467 N N . ARG B 1 171 ? 21.734 -15.93 -17.641 1 97.44 171 ARG B N 1
ATOM 4468 C CA . ARG B 1 171 ? 22.906 -15.062 -17.781 1 97.44 171 ARG B CA 1
ATOM 4469 C C . ARG B 1 171 ? 22.547 -13.609 -17.484 1 97.44 171 ARG B C 1
ATOM 4471 O O . ARG B 1 171 ? 22.984 -12.703 -18.203 1 97.44 171 ARG B O 1
ATOM 4478 N N . CYS B 1 172 ? 21.75 -13.414 -16.484 1 97.56 172 CYS B N 1
ATOM 4479 C CA . CYS B 1 172 ? 21.391 -12.047 -16.141 1 97.56 172 CYS B CA 1
ATOM 4480 C C . CYS B 1 172 ? 22.531 -11.336 -15.438 1 97.56 172 CYS B C 1
ATOM 4482 O O . CYS B 1 172 ? 23.422 -11.984 -14.883 1 97.56 172 CYS B O 1
ATOM 4484 N N . PRO B 1 173 ? 22.562 -9.984 -15.57 1 97.38 173 PRO B N 1
ATOM 4485 C CA . PRO B 1 173 ? 23.641 -9.234 -14.922 1 97.38 173 PRO B CA 1
ATOM 4486 C C . PRO B 1 173 ? 23.484 -9.164 -13.406 1 97.38 173 PRO B C 1
ATOM 4488 O O . PRO B 1 173 ? 24.469 -9 -12.68 1 97.38 173 PRO B O 1
ATOM 4491 N N . ALA B 1 174 ? 22.281 -9.211 -12.922 1 97.56 174 ALA B N 1
ATOM 4492 C CA . ALA B 1 174 ? 21.953 -9.141 -11.5 1 97.56 174 ALA B CA 1
ATOM 4493 C C . ALA B 1 174 ? 20.625 -9.844 -11.203 1 97.56 174 ALA B C 1
ATOM 4495 O O . ALA B 1 174 ? 19.766 -9.961 -12.078 1 97.56 174 ALA B O 1
ATOM 4496 N N . THR B 1 175 ? 20.578 -10.359 -9.953 1 98.12 175 THR B N 1
ATOM 4497 C CA . THR B 1 175 ? 19.328 -11.023 -9.578 1 98.12 175 THR B CA 1
ATOM 4498 C C . THR B 1 175 ? 19.047 -10.844 -8.094 1 98.12 175 THR B C 1
ATOM 4500 O O . THR B 1 175 ? 19.906 -10.398 -7.336 1 98.12 175 THR B O 1
ATOM 4503 N N . TYR B 1 176 ? 17.812 -10.945 -7.715 1 97.38 176 TYR B N 1
ATOM 4504 C CA . TYR B 1 176 ? 17.359 -10.945 -6.328 1 97.38 176 TYR B CA 1
ATOM 4505 C C . TYR B 1 176 ? 16.203 -11.914 -6.133 1 97.38 176 TYR B C 1
ATOM 4507 O O . TYR B 1 176 ? 15.312 -12 -6.984 1 97.38 176 TYR B O 1
ATOM 4515 N N . VAL B 1 177 ? 16.297 -12.68 -5.074 1 97.19 177 VAL B N 1
ATOM 4516 C CA . VAL B 1 177 ? 15.211 -13.594 -4.707 1 97.19 177 VAL B CA 1
ATOM 4517 C C . VAL B 1 177 ? 14.477 -13.055 -3.484 1 97.19 177 VAL B C 1
ATOM 4519 O O . VAL B 1 177 ? 15.055 -12.922 -2.406 1 97.19 177 VAL B O 1
ATOM 4522 N N . ALA B 1 178 ? 13.211 -12.719 -3.674 1 96.56 178 ALA B N 1
ATOM 4523 C CA . ALA B 1 178 ? 12.43 -12.109 -2.596 1 96.56 178 ALA B CA 1
ATOM 4524 C C . ALA B 1 178 ? 11.305 -13.039 -2.143 1 96.56 178 ALA B C 1
ATOM 4526 O O . ALA B 1 178 ? 10.711 -13.75 -2.955 1 96.56 178 ALA B O 1
ATOM 4527 N N . SER B 1 179 ? 11.016 -13.008 -0.852 1 96.38 179 SER B N 1
ATOM 4528 C CA . SER B 1 179 ? 9.922 -13.789 -0.284 1 96.38 179 SER B CA 1
ATOM 4529 C C . SER B 1 179 ? 8.57 -13.297 -0.783 1 96.38 179 SER B C 1
ATOM 4531 O O . SER B 1 179 ? 8.289 -12.094 -0.752 1 96.38 179 SER B O 1
ATOM 4533 N N . GLN B 1 180 ? 7.754 -14.242 -1.188 1 98 180 GLN B N 1
ATOM 4534 C CA . GLN B 1 180 ? 6.414 -13.906 -1.658 1 98 180 GLN B CA 1
ATOM 4535 C C . GLN B 1 180 ? 5.617 -13.18 -0.581 1 98 180 GLN B C 1
ATOM 4537 O O . GLN B 1 180 ? 4.891 -12.227 -0.876 1 98 180 GLN B O 1
ATOM 4542 N N . ALA B 1 181 ? 5.777 -13.609 0.651 1 98.19 181 ALA B N 1
ATOM 4543 C CA . ALA B 1 181 ? 5.047 -12.969 1.743 1 98.19 181 ALA B CA 1
ATOM 4544 C C . ALA B 1 181 ? 5.504 -11.523 1.934 1 98.19 181 ALA B C 1
ATOM 4546 O O . ALA B 1 181 ? 4.676 -10.625 2.096 1 98.19 181 ALA B O 1
ATOM 4547 N N . VAL B 1 182 ? 6.773 -11.297 1.876 1 97.19 182 VAL B N 1
ATOM 4548 C CA . VAL B 1 182 ? 7.328 -9.961 2.039 1 97.19 182 VAL B CA 1
ATOM 4549 C C . VAL B 1 182 ? 6.855 -9.062 0.897 1 97.19 182 VAL B C 1
ATOM 4551 O O . VAL B 1 182 ? 6.43 -7.926 1.128 1 97.19 182 VAL B O 1
ATOM 4554 N N . LEU B 1 183 ? 6.918 -9.578 -0.266 1 97.75 183 LEU B N 1
ATOM 4555 C CA . LEU B 1 183 ? 6.473 -8.82 -1.428 1 97.75 183 LEU B CA 1
ATOM 4556 C C . LEU B 1 183 ? 4.996 -8.453 -1.306 1 97.75 183 LEU B C 1
ATOM 4558 O O . LEU B 1 183 ? 4.594 -7.34 -1.655 1 97.75 183 LEU B O 1
ATOM 4562 N N . SER B 1 184 ? 4.211 -9.352 -0.804 1 98.12 184 SER B N 1
ATOM 4563 C CA . SER B 1 184 ? 2.787 -9.086 -0.633 1 98.12 184 SER B CA 1
ATOM 4564 C C . SER B 1 184 ? 2.551 -7.965 0.371 1 98.12 184 SER B C 1
ATOM 4566 O O . SER B 1 184 ? 1.656 -7.137 0.184 1 98.12 184 SER B O 1
ATOM 4568 N N . VAL B 1 185 ? 3.301 -7.961 1.452 1 97.31 185 VAL B N 1
ATOM 4569 C CA . VAL B 1 185 ? 3.18 -6.895 2.439 1 97.31 185 VAL B CA 1
ATOM 4570 C C . VAL B 1 185 ? 3.529 -5.555 1.796 1 97.31 185 VAL B C 1
ATOM 4572 O O . VAL B 1 185 ? 2.83 -4.559 2 1 97.31 185 VAL B O 1
ATOM 4575 N N . TYR B 1 186 ? 4.586 -5.531 0.974 1 96.06 186 TYR B N 1
ATOM 4576 C CA . TYR B 1 186 ? 4.992 -4.312 0.286 1 96.06 186 TYR B CA 1
ATOM 4577 C C . TYR B 1 186 ? 3.902 -3.83 -0.663 1 96.06 186 TYR B C 1
ATOM 4579 O O . TYR B 1 186 ? 3.66 -2.627 -0.782 1 96.06 186 TYR B O 1
ATOM 4587 N N . ALA B 1 187 ? 3.27 -4.758 -1.319 1 96.5 187 ALA B N 1
ATOM 4588 C CA . ALA B 1 187 ? 2.201 -4.418 -2.254 1 96.5 187 ALA B CA 1
ATOM 4589 C C . ALA B 1 187 ? 1.08 -3.656 -1.552 1 96.5 187 ALA B C 1
ATOM 4591 O O . ALA B 1 187 ? 0.318 -2.93 -2.193 1 96.5 187 ALA B O 1
ATOM 4592 N N . HIS B 1 188 ? 0.983 -3.799 -0.25 1 95.44 188 HIS B N 1
ATOM 4593 C CA . HIS B 1 188 ? -0.067 -3.154 0.53 1 95.44 188 HIS B CA 1
ATOM 4594 C C . HIS B 1 188 ? 0.447 -1.891 1.21 1 95.44 188 HIS B C 1
ATOM 4596 O O . HIS B 1 188 ? -0.256 -1.289 2.025 1 95.44 188 HIS B O 1
ATOM 4602 N N . GLY B 1 189 ? 1.676 -1.558 0.875 1 93.56 189 GLY B N 1
ATOM 4603 C CA . GLY B 1 189 ? 2.256 -0.388 1.516 1 93.56 189 GLY B CA 1
ATOM 4604 C C . GLY B 1 189 ? 2.561 -0.603 2.986 1 93.56 189 GLY B C 1
ATOM 4605 O O . GLY B 1 189 ? 2.359 0.296 3.805 1 93.56 189 GLY B O 1
ATOM 4606 N N . ARG B 1 190 ? 2.924 -1.79 3.299 1 94.88 190 ARG B N 1
ATOM 4607 C CA . ARG B 1 190 ? 3.281 -2.166 4.664 1 94.88 190 ARG B CA 1
ATOM 4608 C C . ARG B 1 190 ? 4.648 -2.836 4.707 1 94.88 190 ARG B C 1
ATOM 4610 O O . ARG B 1 190 ? 5.238 -3.129 3.662 1 94.88 190 ARG B O 1
ATOM 4617 N N . VAL B 1 191 ? 5.145 -2.992 5.988 1 94.81 191 VAL B N 1
ATOM 4618 C CA . VAL B 1 191 ? 6.395 -3.727 6.156 1 94.81 191 VAL B CA 1
ATOM 4619 C C . VAL B 1 191 ? 6.191 -4.871 7.148 1 94.81 191 VAL B C 1
ATOM 4621 O O . VAL B 1 191 ? 7.062 -5.73 7.297 1 94.81 191 VAL B O 1
ATOM 4624 N N . SER B 1 192 ? 5.062 -4.852 7.785 1 96.44 192 SER B N 1
ATOM 4625 C CA . SER B 1 192 ? 4.66 -5.918 8.695 1 96.44 192 SER B CA 1
ATOM 4626 C C . SER B 1 192 ? 3.219 -6.344 8.453 1 96.44 192 SER B C 1
ATOM 4628 O O . SER B 1 192 ? 2.373 -5.516 8.102 1 96.44 192 SER B O 1
ATOM 4630 N N . GLY B 1 193 ? 2.984 -7.625 8.641 1 97.69 193 GLY B N 1
ATOM 4631 C CA . GLY B 1 193 ? 1.635 -8.148 8.492 1 97.69 193 GLY B CA 1
ATOM 4632 C C . GLY B 1 193 ? 1.585 -9.664 8.398 1 97.69 193 GLY B C 1
ATOM 4633 O O . GLY B 1 193 ? 2.625 -10.312 8.305 1 97.69 193 GLY B O 1
ATOM 4634 N N . LEU B 1 194 ? 0.439 -10.164 8.578 1 98.75 194 LEU B N 1
ATOM 4635 C CA . LEU B 1 194 ? 0.179 -11.57 8.281 1 98.75 194 LEU B CA 1
ATOM 4636 C C . LEU B 1 194 ? -0.394 -11.734 6.879 1 98.75 194 LEU B C 1
ATOM 4638 O O . LEU B 1 194 ? -1.49 -11.25 6.59 1 98.75 194 LEU B O 1
ATOM 4642 N N . VAL B 1 195 ? 0.335 -12.398 6.031 1 98.81 195 VAL B N 1
ATOM 4643 C CA . VAL B 1 195 ? -0.126 -12.648 4.668 1 98.81 195 VAL B CA 1
ATOM 4644 C C . VAL B 1 195 ? -0.858 -13.984 4.605 1 98.81 195 VAL B C 1
ATOM 4646 O O . VAL B 1 195 ? -0.29 -15.031 4.938 1 98.81 195 VAL B O 1
ATOM 4649 N N . VAL B 1 196 ? -2.104 -13.922 4.273 1 98.88 196 VAL B N 1
ATOM 4650 C CA . VAL B 1 196 ? -2.895 -15.125 4.016 1 98.88 196 VAL B CA 1
ATOM 4651 C C . VAL B 1 196 ? -3.107 -15.289 2.514 1 98.88 196 VAL B C 1
ATOM 4653 O O . VAL B 1 196 ? -3.984 -14.648 1.931 1 98.88 196 VAL B O 1
ATOM 4656 N N . ASP B 1 197 ? -2.354 -16.203 1.961 1 98.5 197 ASP B N 1
ATOM 4657 C CA . ASP B 1 197 ? -2.334 -16.391 0.513 1 98.5 197 ASP B CA 1
ATOM 4658 C C . ASP B 1 197 ? -3.033 -17.688 0.116 1 98.5 197 ASP B C 1
ATOM 4660 O O . ASP B 1 197 ? -2.488 -18.781 0.311 1 98.5 197 ASP B O 1
ATOM 4664 N N . ALA B 1 198 ? -4.227 -17.562 -0.39 1 98.5 198 ALA B N 1
ATOM 4665 C CA . ALA B 1 198 ? -4.941 -18.703 -0.962 1 98.5 198 ALA B CA 1
ATOM 4666 C C . ALA B 1 198 ? -4.75 -18.766 -2.475 1 98.5 198 ALA B C 1
ATOM 4668 O O . ALA B 1 198 ? -5.5 -18.141 -3.229 1 98.5 198 ALA B O 1
ATOM 4669 N N . GLY B 1 199 ? -3.873 -19.641 -2.885 1 97.75 199 GLY B N 1
ATOM 4670 C CA . GLY B 1 199 ? -3.477 -19.672 -4.285 1 97.75 199 GLY B CA 1
ATOM 4671 C C . GLY B 1 199 ? -4.105 -20.812 -5.055 1 97.75 199 GLY B C 1
ATOM 4672 O O . GLY B 1 199 ? -5.188 -21.281 -4.703 1 97.75 199 GLY B O 1
ATOM 4673 N N . HIS B 1 200 ? -3.42 -21.141 -6.16 1 97.38 200 HIS B N 1
ATOM 4674 C CA . HIS B 1 200 ? -3.863 -22.203 -7.055 1 97.38 200 HIS B CA 1
ATOM 4675 C C . HIS B 1 200 ? -3.459 -23.578 -6.523 1 97.38 200 HIS B C 1
ATOM 4677 O O . HIS B 1 200 ? -4.25 -24.531 -6.57 1 97.38 200 HIS B O 1
ATOM 4683 N N . GLY B 1 201 ? -2.311 -23.656 -5.988 1 97.06 201 GLY B N 1
ATOM 4684 C CA . GLY B 1 201 ? -1.81 -24.969 -5.598 1 97.06 201 GLY B CA 1
ATOM 4685 C C . GLY B 1 201 ? -1.641 -25.109 -4.098 1 97.06 201 GLY B C 1
ATOM 4686 O O . GLY B 1 201 ? -1.576 -26.234 -3.582 1 97.06 201 GLY B O 1
ATOM 4687 N N . VAL B 1 202 ? -1.568 -24.047 -3.426 1 97.12 202 VAL B N 1
ATOM 4688 C CA . VAL B 1 202 ? -1.297 -24.094 -1.993 1 97.12 202 VAL B CA 1
ATOM 4689 C C . VAL B 1 202 ? -1.917 -22.875 -1.31 1 97.12 202 VAL B C 1
ATOM 4691 O O . VAL B 1 202 ? -2.109 -21.828 -1.94 1 97.12 202 VAL B O 1
ATOM 4694 N N . THR B 1 203 ? -2.332 -23.047 -0.097 1 98 203 THR B N 1
ATOM 4695 C CA . THR B 1 203 ? -2.736 -21.953 0.79 1 98 203 THR B CA 1
ATOM 4696 C C . THR B 1 203 ? -1.773 -21.828 1.968 1 98 203 THR B C 1
ATOM 4698 O O . THR B 1 203 ? -1.328 -22.844 2.52 1 98 203 THR B O 1
ATOM 4701 N N . CYS B 1 204 ? -1.4 -20.625 2.266 1 97.62 204 CYS B N 1
ATOM 4702 C CA . CYS B 1 204 ? -0.442 -20.438 3.35 1 97.62 204 CYS B CA 1
ATOM 4703 C C . CYS B 1 204 ? -0.715 -19.156 4.109 1 97.62 204 CYS B C 1
ATOM 4705 O O . CYS B 1 204 ? -1.356 -18.234 3.58 1 97.62 204 CYS B O 1
ATOM 4707 N N . ALA B 1 205 ? -0.38 -19.141 5.375 1 98.5 205 ALA B N 1
ATOM 4708 C CA . ALA B 1 205 ? -0.31 -17.953 6.211 1 98.5 205 ALA B CA 1
ATOM 4709 C C . ALA B 1 205 ? 1.117 -17.688 6.688 1 98.5 205 ALA B C 1
ATOM 4711 O O . ALA B 1 205 ? 1.76 -18.594 7.246 1 98.5 205 ALA B O 1
ATOM 4712 N N . ALA B 1 206 ? 1.623 -16.547 6.371 1 98.5 206 ALA B N 1
ATOM 4713 C CA . ALA B 1 206 ? 3.002 -16.219 6.723 1 98.5 206 ALA B CA 1
ATOM 4714 C C . ALA B 1 206 ? 3.092 -14.836 7.367 1 98.5 206 ALA B C 1
ATOM 4716 O O . ALA B 1 206 ? 2.604 -13.852 6.809 1 98.5 206 ALA B O 1
ATOM 4717 N N . ALA B 1 207 ? 3.748 -14.781 8.531 1 98.38 207 ALA B N 1
ATOM 4718 C CA . ALA B 1 207 ? 3.938 -13.516 9.234 1 98.38 207 ALA B CA 1
ATOM 4719 C C . ALA B 1 207 ? 5.223 -12.828 8.781 1 98.38 207 ALA B C 1
ATOM 4721 O O . ALA B 1 207 ? 6.25 -13.484 8.594 1 98.38 207 ALA B O 1
ATOM 4722 N N . VAL B 1 208 ? 5.09 -11.617 8.484 1 97.44 208 VAL B N 1
ATOM 4723 C CA . VAL B 1 208 ? 6.203 -10.75 8.125 1 97.44 208 VAL B CA 1
ATOM 4724 C C . VAL B 1 208 ? 6.336 -9.625 9.148 1 97.44 208 VAL B C 1
ATOM 4726 O O . VAL B 1 208 ? 5.34 -8.992 9.516 1 97.44 208 VAL B O 1
ATOM 4729 N N . PHE B 1 209 ? 7.535 -9.43 9.695 1 96.19 209 PHE B N 1
ATOM 4730 C CA . PHE B 1 209 ? 7.793 -8.328 10.625 1 96.19 209 PHE B CA 1
ATOM 4731 C C . PHE B 1 209 ? 8.961 -7.48 10.141 1 96.19 209 PHE B C 1
ATOM 4733 O O . PHE B 1 209 ? 10.094 -7.961 10.07 1 96.19 209 PHE B O 1
ATOM 4740 N N . GLN B 1 210 ? 8.648 -6.211 9.75 1 92.06 210 GLN B N 1
ATOM 4741 C CA . GLN B 1 210 ? 9.641 -5.23 9.305 1 92.06 210 GLN B CA 1
ATOM 4742 C C . GLN B 1 210 ? 10.469 -5.777 8.148 1 92.06 210 GLN B C 1
ATOM 4744 O O . GLN B 1 210 ? 11.703 -5.691 8.172 1 92.06 210 GLN B O 1
ATOM 4749 N N . GLY B 1 211 ? 9.781 -6.434 7.289 1 91.56 211 GLY B N 1
ATOM 4750 C CA . GLY B 1 211 ? 10.414 -6.879 6.055 1 91.56 211 GLY B CA 1
ATOM 4751 C C . GLY B 1 211 ? 11.047 -8.25 6.176 1 91.56 211 GLY B C 1
ATOM 4752 O O . GLY B 1 211 ? 11.688 -8.727 5.234 1 91.56 211 GLY B O 1
ATOM 4753 N N . TYR B 1 212 ? 10.859 -8.898 7.305 1 92.06 212 TYR B N 1
ATOM 4754 C CA . TYR B 1 212 ? 11.438 -10.227 7.5 1 92.06 212 TYR B CA 1
ATOM 4755 C C . TYR B 1 212 ? 10.344 -11.266 7.703 1 92.06 212 TYR B C 1
ATOM 4757 O O . TYR B 1 212 ? 9.406 -11.047 8.477 1 92.06 212 TYR B O 1
ATOM 4765 N N . ASN B 1 213 ? 10.594 -12.391 7.016 1 94.06 213 ASN B N 1
ATOM 4766 C CA . ASN B 1 213 ? 9.727 -13.531 7.285 1 94.06 213 ASN B CA 1
ATOM 4767 C C . ASN B 1 213 ? 9.961 -14.094 8.68 1 94.06 213 ASN B C 1
ATOM 4769 O O . ASN B 1 213 ? 11.102 -14.172 9.133 1 94.06 213 ASN B O 1
ATOM 4773 N N . LEU B 1 214 ? 8.883 -14.461 9.305 1 96 214 LEU B N 1
ATOM 4774 C CA . LEU B 1 214 ? 8.977 -15.211 10.547 1 96 214 LEU B CA 1
ATOM 4775 C C . LEU B 1 214 ? 8.68 -16.688 10.312 1 96 214 LEU B C 1
ATOM 4777 O O . LEU B 1 214 ? 7.52 -17.109 10.391 1 96 214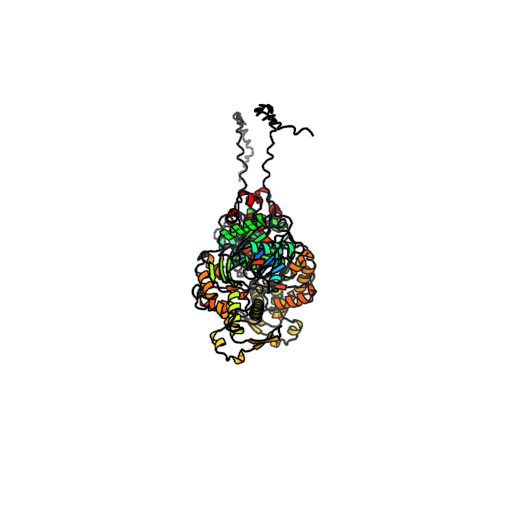 LEU B O 1
ATOM 4781 N N . PRO B 1 215 ? 9.727 -17.438 10.07 1 94.19 215 PRO B N 1
ATOM 4782 C CA . PRO B 1 215 ? 9.523 -18.828 9.656 1 94.19 215 PRO B CA 1
ATOM 4783 C C . PRO B 1 215 ? 8.695 -19.625 10.656 1 94.19 215 PRO B C 1
ATOM 4785 O O . PRO B 1 215 ? 7.922 -20.5 10.266 1 94.19 215 PRO B O 1
ATOM 4788 N N . HIS B 1 216 ? 8.852 -19.344 11.945 1 95.94 216 HIS B N 1
ATOM 4789 C CA . HIS B 1 216 ? 8.141 -20.094 12.969 1 95.94 216 HIS B CA 1
ATOM 4790 C C . HIS B 1 216 ? 6.656 -19.75 12.977 1 95.94 216 HIS B C 1
ATOM 4792 O O . HIS B 1 216 ? 5.852 -20.453 13.578 1 95.94 216 HIS B O 1
ATOM 4798 N N . ALA B 1 217 ? 6.332 -18.656 12.352 1 97.88 217 ALA B N 1
ATOM 4799 C CA . ALA B 1 217 ? 4.938 -18.234 12.273 1 97.88 217 ALA B CA 1
ATOM 4800 C C . ALA B 1 217 ? 4.398 -18.375 10.852 1 97.88 217 ALA B C 1
ATOM 4802 O O . ALA B 1 217 ? 3.652 -17.531 10.367 1 97.88 217 ALA B O 1
ATOM 4803 N N . THR B 1 218 ? 4.867 -19.344 10.141 1 96.94 218 THR B N 1
ATOM 4804 C CA . THR B 1 218 ? 4.375 -19.719 8.82 1 96.94 218 THR B CA 1
ATOM 4805 C C . THR B 1 218 ? 3.582 -21.016 8.883 1 96.94 218 THR B C 1
ATOM 4807 O O . THR B 1 218 ? 4.047 -22.016 9.445 1 96.94 218 THR B O 1
ATOM 4810 N N . GLU B 1 219 ? 2.34 -20.938 8.43 1 96.81 219 GLU B N 1
ATOM 4811 C CA . GLU B 1 219 ? 1.451 -22.094 8.344 1 96.81 219 GLU B CA 1
ATOM 4812 C C . GLU B 1 219 ? 1.09 -22.422 6.895 1 96.81 219 GLU B C 1
ATOM 4814 O O . GLU B 1 219 ? 0.994 -21.516 6.062 1 96.81 219 GLU B O 1
ATOM 4819 N N . ARG B 1 220 ? 0.879 -23.656 6.664 1 94.81 220 ARG B N 1
ATOM 4820 C CA . ARG B 1 220 ? 0.621 -24.109 5.297 1 94.81 220 ARG B CA 1
ATOM 4821 C C . ARG B 1 220 ? -0.547 -25.078 5.25 1 94.81 220 ARG B C 1
ATOM 4823 O O . ARG B 1 220 ? -0.756 -25.859 6.191 1 94.81 220 ARG B O 1
ATOM 4830 N N . LEU B 1 221 ? -1.349 -24.969 4.25 1 95.12 221 LEU B N 1
ATOM 4831 C CA . LEU B 1 221 ? -2.451 -25.875 3.916 1 95.12 221 LEU B CA 1
ATOM 4832 C C . LEU B 1 221 ? -2.383 -26.297 2.451 1 95.12 221 LEU B C 1
ATOM 4834 O O . LEU B 1 221 ? -2.557 -25.469 1.554 1 95.12 221 LEU B O 1
ATOM 4838 N N . ASP B 1 222 ? -2.131 -27.609 2.242 1 94 222 ASP B N 1
ATOM 4839 C CA . ASP B 1 222 ? -2.037 -28.094 0.871 1 94 222 ASP B CA 1
ATOM 4840 C C . ASP B 1 222 ? -3.424 -28.312 0.268 1 94 222 ASP B C 1
ATOM 4842 O O . ASP B 1 222 ? -3.756 -29.406 -0.167 1 94 222 ASP B O 1
ATOM 4846 N N . LEU B 1 223 ? -4.188 -27.391 0.29 1 96.69 223 LEU B N 1
ATOM 4847 C CA . LEU B 1 223 ? -5.523 -27.25 -0.276 1 96.69 223 LEU B CA 1
ATOM 4848 C C . LEU B 1 223 ? -5.719 -25.875 -0.875 1 96.69 223 LEU B C 1
ATOM 4850 O O . LEU B 1 223 ? -5.551 -24.859 -0.184 1 96.69 223 LEU B O 1
ATOM 4854 N N . ALA B 1 224 ? -6.023 -25.875 -2.135 1 97.44 224 ALA B N 1
ATOM 4855 C CA . ALA B 1 224 ? -6.117 -24.594 -2.838 1 97.44 224 ALA B CA 1
ATOM 4856 C C . ALA B 1 224 ? -6.984 -24.719 -4.09 1 97.44 224 ALA B C 1
ATOM 4858 O O . ALA B 1 224 ? -7.898 -25.547 -4.137 1 97.44 224 ALA B O 1
ATOM 4859 N N . GLY B 1 225 ? -6.805 -23.844 -5 1 97.5 225 GLY B N 1
ATOM 4860 C CA . GLY B 1 225 ? -7.672 -23.719 -6.16 1 97.5 225 GLY B CA 1
ATOM 4861 C C . GLY B 1 225 ? -7.754 -25 -6.98 1 97.5 225 GLY B C 1
ATOM 4862 O O . GLY B 1 225 ? -8.828 -25.359 -7.457 1 97.5 225 GLY B O 1
ATOM 4863 N N . THR B 1 226 ? -6.648 -25.656 -7.188 1 95.44 226 THR B N 1
ATOM 4864 C CA . THR B 1 226 ? -6.629 -26.875 -7.996 1 95.44 226 THR B CA 1
ATOM 4865 C C . THR B 1 226 ? -7.488 -27.969 -7.355 1 95.44 226 THR B C 1
ATOM 4867 O O . THR B 1 226 ? -8.148 -28.734 -8.055 1 95.44 226 THR B O 1
ATOM 4870 N N . HIS B 1 227 ? -7.48 -28.031 -6.125 1 95.25 227 HIS B N 1
ATOM 4871 C CA . HIS B 1 227 ? -8.273 -29.016 -5.406 1 95.25 227 HIS B CA 1
ATOM 4872 C C . HIS B 1 227 ? -9.766 -28.688 -5.484 1 95.25 227 HIS B C 1
ATOM 4874 O O . HIS B 1 227 ? -10.602 -29.594 -5.574 1 95.25 227 HIS B O 1
ATOM 4880 N N . LEU B 1 228 ? -10.039 -27.406 -5.414 1 97.38 228 LEU B N 1
ATOM 4881 C CA . LEU B 1 228 ? -11.422 -26.969 -5.57 1 97.38 228 LEU B CA 1
ATOM 4882 C C . LEU B 1 228 ? -11.953 -27.328 -6.953 1 97.38 228 LEU B C 1
ATOM 4884 O O . LEU B 1 228 ? -13.086 -27.812 -7.082 1 97.38 228 LEU B O 1
ATOM 4888 N N . THR B 1 229 ? -11.156 -27.109 -7.93 1 96.06 229 THR B N 1
ATOM 4889 C CA . THR B 1 229 ? -11.547 -27.469 -9.289 1 96.06 229 THR B CA 1
ATOM 4890 C C . THR B 1 229 ? -11.797 -28.969 -9.398 1 96.06 229 THR B C 1
ATOM 4892 O O . THR B 1 229 ? -12.758 -29.406 -10.039 1 96.06 229 THR B O 1
ATOM 4895 N N . ALA B 1 230 ? -10.93 -29.766 -8.805 1 93 230 ALA B N 1
ATOM 4896 C CA . ALA B 1 230 ? -11.102 -31.219 -8.82 1 93 230 ALA B CA 1
ATOM 4897 C C . ALA B 1 230 ? -12.414 -31.625 -8.141 1 93 230 ALA B C 1
ATOM 4899 O O . ALA B 1 230 ? -13.141 -32.5 -8.641 1 93 230 ALA B O 1
ATOM 4900 N N . PHE B 1 231 ? -12.695 -31.031 -7.055 1 93.44 231 PHE B N 1
ATOM 4901 C CA . PHE B 1 231 ? -13.945 -31.297 -6.344 1 93.44 231 PHE B CA 1
ATOM 4902 C C . PHE B 1 231 ? -15.141 -30.969 -7.223 1 93.44 231 PHE B C 1
ATOM 4904 O O . PHE B 1 231 ? -16.078 -31.766 -7.332 1 93.44 231 PHE B O 1
ATOM 4911 N N . LEU B 1 232 ? -15.062 -29.781 -7.777 1 94.5 232 LEU B N 1
ATOM 4912 C CA . LEU B 1 232 ? -16.172 -29.328 -8.609 1 94.5 232 LEU B CA 1
ATOM 4913 C C . LEU B 1 232 ? -16.328 -30.219 -9.836 1 94.5 232 LEU B C 1
ATOM 4915 O O . LEU B 1 232 ? -17.453 -30.484 -10.273 1 94.5 232 LEU B O 1
ATOM 4919 N N . ALA B 1 233 ? -15.242 -30.656 -10.398 1 93.06 233 ALA B N 1
ATOM 4920 C CA . ALA B 1 233 ? -15.281 -31.562 -11.547 1 93.06 233 ALA B CA 1
ATOM 4921 C C . ALA B 1 233 ? -15.953 -32.875 -11.18 1 93.06 233 ALA B C 1
ATOM 4923 O O . ALA B 1 233 ? -16.766 -33.406 -11.953 1 93.06 233 ALA B O 1
ATOM 4924 N N . GLU B 1 234 ? -15.602 -33.344 -10.062 1 91.06 234 GLU B N 1
ATOM 4925 C CA . GLU B 1 234 ? -16.203 -34.594 -9.602 1 91.06 234 GLU B CA 1
ATOM 4926 C C . GLU B 1 234 ? -17.703 -34.438 -9.398 1 91.06 234 GLU B C 1
ATOM 4928 O O . GLU B 1 234 ? -18.484 -35.344 -9.711 1 91.06 234 GLU B O 1
ATOM 4933 N N . THR B 1 235 ? -18.094 -33.344 -8.891 1 89.12 235 THR B N 1
ATOM 4934 C CA . THR B 1 235 ? -19.5 -33.094 -8.586 1 89.12 235 THR B CA 1
ATOM 4935 C C . THR B 1 235 ? -20.297 -32.875 -9.859 1 89.12 235 THR B C 1
ATOM 4937 O O . THR B 1 235 ? -21.438 -33.375 -9.977 1 89.12 235 THR B O 1
ATOM 4940 N N . LEU B 1 236 ? -19.766 -32.219 -10.797 1 88.19 236 LEU B N 1
ATOM 4941 C CA . LEU B 1 236 ? -20.484 -31.797 -11.992 1 88.19 236 LEU B CA 1
ATOM 4942 C C . LEU B 1 236 ? -20.453 -32.906 -13.055 1 88.19 236 LEU B C 1
ATOM 4944 O O . LEU B 1 236 ? -21.422 -33.094 -13.781 1 88.19 236 LEU B O 1
ATOM 4948 N N . LEU B 1 237 ? -19.344 -33.531 -13.156 1 84.06 237 LEU B N 1
ATOM 4949 C CA . LEU B 1 237 ? -19.156 -34.469 -14.25 1 84.06 237 LEU B CA 1
ATOM 4950 C C . LEU B 1 237 ? -19.375 -35.906 -13.781 1 84.06 237 LEU B C 1
ATOM 4952 O O . LEU B 1 237 ? -19.578 -36.812 -14.602 1 84.06 237 LEU B O 1
ATOM 4956 N N . GLY B 1 238 ? -19.641 -36.094 -12.555 1 80.12 238 GLY B N 1
ATOM 4957 C CA . GLY B 1 238 ? -19.844 -37.438 -12.023 1 80.12 238 GLY B CA 1
ATOM 4958 C C . GLY B 1 238 ? -18.562 -38.219 -11.82 1 80.12 238 GLY B C 1
ATOM 4959 O O . GLY B 1 238 ? -17.5 -37.781 -12.258 1 80.12 238 GLY B O 1
ATOM 4960 N N . PRO B 1 239 ? -18.891 -39.375 -10.977 1 72.38 239 PRO B N 1
ATOM 4961 C CA . PRO B 1 239 ? -17.75 -40.25 -10.719 1 72.38 239 PRO B CA 1
ATOM 4962 C C . PRO B 1 239 ? -17.375 -41.125 -11.93 1 72.38 239 PRO B C 1
ATOM 4964 O O . PRO B 1 239 ? -18.25 -41.531 -12.695 1 72.38 239 PRO B O 1
ATOM 4967 N N . GLY B 1 240 ? -16.219 -40.938 -12.68 1 62.03 240 GLY B N 1
ATOM 4968 C CA . GLY B 1 240 ? -15.797 -41.688 -13.844 1 62.03 240 GLY B CA 1
ATOM 4969 C C . GLY B 1 240 ? -14.352 -41.438 -14.227 1 62.03 240 GLY B C 1
ATOM 4970 O O . GLY B 1 240 ? -13.508 -41.188 -13.359 1 62.03 240 GLY B O 1
ATOM 4971 N N . LEU B 1 241 ? -14.227 -41.594 -15.523 1 64 241 LEU B N 1
ATOM 4972 C CA . LEU B 1 241 ? -12.898 -41.344 -16.078 1 64 241 LEU B CA 1
ATOM 4973 C C . LEU B 1 241 ? -12.453 -39.906 -15.812 1 64 241 LEU B C 1
ATOM 4975 O O . LEU B 1 241 ? -13.273 -39 -15.844 1 64 241 LEU B O 1
ATOM 4979 N N . PRO B 1 242 ? -11.25 -39.875 -15.5 1 73.25 242 PRO B N 1
ATOM 4980 C CA . PRO B 1 242 ? -10.719 -38.531 -15.258 1 73.25 242 PRO B CA 1
ATOM 4981 C C . PRO B 1 242 ? -11.016 -37.562 -16.406 1 73.25 242 PRO B C 1
ATOM 4983 O O . PRO B 1 242 ? -10.859 -37.938 -17.578 1 73.25 242 PRO B O 1
ATOM 4986 N N . PRO B 1 243 ? -11.539 -36.469 -15.977 1 76.06 243 PRO B N 1
ATOM 4987 C CA . PRO B 1 243 ? -11.844 -35.5 -17.031 1 76.06 243 PRO B CA 1
ATOM 4988 C C . PRO B 1 243 ? -10.602 -35.031 -17.781 1 76.06 243 PRO B C 1
ATOM 4990 O O . PRO B 1 243 ? -9.508 -35 -17.219 1 76.06 243 PRO B O 1
ATOM 4993 N N . GLY B 1 244 ? -10.742 -34.844 -19.047 1 78.06 244 GLY B N 1
ATOM 4994 C CA . GLY B 1 244 ? -9.68 -34.281 -19.859 1 78.06 244 GLY B CA 1
ATOM 4995 C C . GLY B 1 244 ? -9.391 -32.812 -19.516 1 78.06 244 GLY B C 1
ATOM 4996 O O . GLY B 1 244 ? -10.109 -32.219 -18.703 1 78.06 244 GLY B O 1
ATOM 4997 N N . GLN B 1 245 ? -8.352 -32.344 -20.109 1 80.44 245 GLN B N 1
ATOM 4998 C CA . GLN B 1 245 ? -7.902 -31 -19.828 1 80.44 245 GLN B CA 1
ATOM 4999 C C . GLN B 1 245 ? -8.984 -29.969 -20.188 1 80.44 245 GLN B C 1
ATOM 5001 O O . GLN B 1 245 ? -9.188 -29 -19.453 1 80.44 245 GLN B O 1
ATOM 5006 N N . HIS B 1 246 ? -9.602 -30.172 -21.234 1 80.38 246 HIS B N 1
ATOM 5007 C CA . HIS B 1 246 ? -10.656 -29.25 -21.672 1 80.38 246 HIS B CA 1
ATOM 5008 C C . HIS B 1 246 ? -11.789 -29.203 -20.656 1 80.38 246 HIS B C 1
ATOM 5010 O O . HIS B 1 246 ? -12.328 -28.125 -20.375 1 80.38 246 HIS B O 1
ATOM 5016 N N . ASP B 1 247 ? -12.109 -30.328 -20.156 1 84.38 247 ASP B N 1
ATOM 5017 C CA . ASP B 1 247 ? -13.141 -30.391 -19.125 1 84.38 247 ASP B CA 1
ATOM 5018 C C . ASP B 1 247 ? -12.711 -29.641 -17.859 1 84.38 247 ASP B C 1
ATOM 5020 O O . ASP B 1 247 ? -13.508 -28.906 -17.266 1 84.38 247 ASP B O 1
ATOM 5024 N N . LEU B 1 248 ? -11.516 -29.828 -17.562 1 88.19 248 LEU B N 1
ATOM 5025 C CA . LEU B 1 248 ? -10.992 -29.172 -16.359 1 88.19 248 LEU B CA 1
ATOM 5026 C C . LEU B 1 248 ? -10.969 -27.656 -16.516 1 88.19 248 LEU B C 1
ATOM 5028 O O . LEU B 1 248 ? -11.258 -26.922 -15.578 1 88.19 248 LEU B O 1
ATOM 5032 N N . ASP B 1 249 ? -10.648 -27.234 -17.672 1 89.31 249 ASP B N 1
ATOM 5033 C CA . ASP B 1 249 ? -10.641 -25.797 -17.969 1 89.31 249 ASP B CA 1
ATOM 5034 C C . ASP B 1 249 ? -12.047 -25.219 -17.844 1 89.31 249 ASP B C 1
ATOM 5036 O O . ASP B 1 249 ? -12.219 -24.109 -17.328 1 89.31 249 ASP B O 1
ATOM 5040 N N . THR B 1 250 ? -12.953 -25.938 -18.359 1 90.06 250 THR B N 1
ATOM 5041 C CA . THR B 1 250 ? -14.336 -25.5 -18.266 1 90.06 250 THR B CA 1
ATOM 5042 C C . THR B 1 250 ? -14.789 -25.422 -16.812 1 90.06 250 THR B C 1
ATOM 5044 O O . THR B 1 250 ? -15.438 -24.453 -16.406 1 90.06 250 THR B O 1
ATOM 5047 N N . VAL B 1 251 ? -14.453 -26.453 -16.125 1 93.31 251 VAL B N 1
ATOM 5048 C CA . VAL B 1 251 ? -14.828 -26.484 -14.711 1 93.31 251 VAL B CA 1
ATOM 5049 C C . VAL B 1 251 ? -14.164 -25.344 -13.961 1 93.31 251 VAL B C 1
ATOM 5051 O O . VAL B 1 251 ? -14.781 -24.703 -13.102 1 93.31 251 VAL B O 1
ATOM 5054 N N . GLU B 1 252 ? -12.953 -25.109 -14.234 1 94.5 252 GLU B N 1
ATOM 5055 C CA . GLU B 1 252 ? -12.234 -24 -13.602 1 94.5 252 GLU B CA 1
ATOM 5056 C C . GLU B 1 252 ? -12.891 -22.656 -13.93 1 94.5 252 GLU B C 1
ATOM 5058 O O . GLU B 1 252 ? -13 -21.781 -13.07 1 94.5 252 GLU B O 1
ATOM 5063 N N . ALA B 1 253 ? -13.305 -22.516 -15.148 1 93.56 253 ALA B N 1
ATOM 5064 C CA . ALA B 1 253 ? -14.008 -21.312 -15.547 1 93.56 253 ALA B CA 1
ATOM 5065 C C . ALA B 1 253 ? -15.305 -21.141 -14.758 1 93.56 253 ALA B C 1
ATOM 5067 O O . ALA B 1 253 ? -15.656 -20.031 -14.344 1 93.56 253 ALA B O 1
ATOM 5068 N N . ILE B 1 254 ? -15.977 -22.219 -14.617 1 94 254 ILE B N 1
ATOM 5069 C CA . ILE B 1 254 ? -17.219 -22.203 -13.852 1 94 254 ILE B CA 1
ATOM 5070 C C . ILE B 1 254 ? -16.922 -21.812 -12.398 1 94 254 ILE B C 1
ATOM 5072 O O . ILE B 1 254 ? -17.641 -20.984 -11.82 1 94 254 ILE B O 1
ATOM 5076 N N . LYS B 1 255 ? -15.906 -22.406 -11.828 1 97.06 255 LYS B N 1
ATOM 5077 C CA . LYS B 1 255 ? -15.484 -22.078 -10.461 1 97.06 255 LYS B CA 1
ATOM 5078 C C . LYS B 1 255 ? -15.25 -20.578 -10.305 1 97.06 255 LYS B C 1
ATOM 5080 O O . LYS B 1 255 ? -15.781 -19.953 -9.383 1 97.06 255 LYS B O 1
ATOM 5085 N N . HIS B 1 256 ? -14.547 -19.953 -11.219 1 95.94 256 HIS B N 1
ATOM 5086 C CA . HIS B 1 256 ? -14.18 -18.547 -11.156 1 95.94 256 HIS B CA 1
ATOM 5087 C C . HIS B 1 256 ? -15.406 -17.641 -11.289 1 95.94 256 HIS B C 1
ATOM 5089 O O . HIS B 1 256 ? -15.516 -16.625 -10.617 1 95.94 256 HIS B O 1
ATOM 5095 N N . ARG B 1 257 ? -16.297 -18.062 -12.047 1 94.69 257 ARG B N 1
ATOM 5096 C CA . ARG B 1 257 ? -17.375 -17.188 -12.445 1 94.69 257 ARG B CA 1
ATOM 5097 C C . ARG B 1 257 ? -18.562 -17.312 -11.5 1 94.69 257 ARG B C 1
ATOM 5099 O O . ARG B 1 257 ? -19.266 -16.328 -11.25 1 94.69 257 ARG B O 1
ATOM 5106 N N . TYR B 1 258 ? -18.734 -18.516 -10.938 1 95.5 258 TYR B N 1
ATOM 5107 C CA . TYR B 1 258 ? -20.047 -18.75 -10.336 1 95.5 258 TYR B CA 1
ATOM 5108 C C . TYR B 1 258 ? -19.906 -19.125 -8.867 1 95.5 258 TYR B C 1
ATOM 5110 O O . TYR B 1 258 ? -20.859 -19 -8.094 1 95.5 258 TYR B O 1
ATOM 5118 N N . CYS B 1 259 ? -18.797 -19.625 -8.453 1 97.75 259 CYS B N 1
ATOM 5119 C CA . CYS B 1 259 ? -18.672 -20.062 -7.07 1 97.75 259 CYS B CA 1
ATOM 5120 C C . CYS B 1 259 ? -18.562 -18.875 -6.125 1 97.75 259 CYS B C 1
ATOM 5122 O O . CYS B 1 259 ? -18.078 -17.812 -6.516 1 97.75 259 CYS B O 1
ATOM 5124 N N . TYR B 1 260 ? -18.969 -19.047 -4.891 1 97.88 260 TYR B N 1
ATOM 5125 C CA . TYR B 1 260 ? -18.953 -18 -3.871 1 97.88 260 TYR B CA 1
ATOM 5126 C C . TYR B 1 260 ? -18.906 -18.609 -2.473 1 97.88 260 TYR B C 1
ATOM 5128 O O . TYR B 1 260 ? -19.156 -19.797 -2.297 1 97.88 260 TYR B O 1
ATOM 5136 N N . VAL B 1 261 ? -18.516 -17.812 -1.519 1 98.31 261 VAL B N 1
ATOM 5137 C CA . VAL B 1 261 ? -18.484 -18.234 -0.12 1 98.31 261 VAL B CA 1
ATOM 5138 C C . VAL B 1 261 ? -19.75 -17.75 0.587 1 98.31 261 VAL B C 1
ATOM 5140 O O . VAL B 1 261 ? -20.016 -16.547 0.634 1 98.31 261 VAL B O 1
ATOM 5143 N N . ALA B 1 262 ? -20.438 -18.672 1.177 1 97.25 262 ALA B N 1
ATOM 5144 C CA . ALA B 1 262 ? -21.641 -18.328 1.92 1 97.25 262 ALA B CA 1
ATOM 5145 C C . ALA B 1 262 ? -21.297 -17.719 3.275 1 97.25 262 ALA B C 1
ATOM 5147 O O . ALA B 1 262 ? -20.406 -18.203 3.971 1 97.25 262 ALA B O 1
ATOM 5148 N N . PRO B 1 263 ? -22 -16.641 3.66 1 95.44 263 PRO B N 1
ATOM 5149 C CA . PRO B 1 263 ? -21.75 -16.078 4.996 1 95.44 263 PRO B CA 1
ATOM 5150 C C . PRO B 1 263 ? -22.047 -17.094 6.109 1 95.44 263 PRO B C 1
ATOM 5152 O O . PRO B 1 263 ? -21.328 -17.125 7.117 1 95.44 263 PRO B O 1
ATOM 5155 N N . GLY B 1 264 ? -23.094 -17.828 5.934 1 95.56 264 GLY B N 1
ATOM 5156 C CA . GLY B 1 264 ? -23.438 -18.953 6.789 1 95.56 264 GLY B CA 1
ATOM 5157 C C . GLY B 1 264 ? -23.656 -20.234 6.02 1 95.56 264 GLY B C 1
ATOM 5158 O O . GLY B 1 264 ? -24.703 -20.422 5.383 1 95.56 264 GLY B O 1
ATOM 5159 N N . PHE B 1 265 ? -22.766 -21.172 6.203 1 95.06 265 PHE B N 1
ATOM 5160 C CA . PHE B 1 265 ? -22.766 -22.375 5.391 1 95.06 265 PHE B CA 1
ATOM 5161 C C . PHE B 1 265 ? -24 -23.234 5.695 1 95.06 265 PHE B C 1
ATOM 5163 O O . PHE B 1 265 ? -24.688 -23.688 4.781 1 95.06 265 PHE B O 1
ATOM 5170 N N . LEU B 1 266 ? -24.281 -23.422 6.969 1 95.12 266 LEU B N 1
ATOM 5171 C CA . LEU B 1 266 ? -25.375 -24.297 7.371 1 95.12 266 LEU B CA 1
ATOM 5172 C C . LEU B 1 266 ? -26.719 -23.719 6.91 1 95.12 266 LEU B C 1
ATOM 5174 O O . LEU B 1 266 ? -27.609 -24.469 6.484 1 95.12 266 LEU B O 1
ATOM 5178 N N . GLN B 1 267 ? -26.797 -22.422 6.988 1 94.75 267 GLN B N 1
ATOM 5179 C CA . GLN B 1 267 ? -28.016 -21.766 6.52 1 94.75 267 GLN B CA 1
ATOM 5180 C C . GLN B 1 267 ? -28.188 -21.938 5.012 1 94.75 267 GLN B C 1
ATOM 5182 O O . GLN B 1 267 ? -29.297 -22.188 4.531 1 94.75 267 GLN B O 1
ATOM 5187 N N . ALA B 1 268 ? -27.109 -21.797 4.309 1 94.69 268 ALA B N 1
ATOM 5188 C CA . ALA B 1 268 ? -27.156 -21.969 2.859 1 94.69 268 ALA B CA 1
ATOM 5189 C C . ALA B 1 268 ? -27.484 -23.406 2.48 1 94.69 268 ALA B C 1
ATOM 5191 O O . ALA B 1 268 ? -28.25 -23.656 1.548 1 94.69 268 ALA B O 1
ATOM 5192 N N . GLN B 1 269 ? -26.938 -24.328 3.23 1 94.44 269 GLN B N 1
ATOM 5193 C CA . GLN B 1 269 ? -27.141 -25.766 2.982 1 94.44 269 GLN B CA 1
ATOM 5194 C C . GLN B 1 269 ? -28.594 -26.156 3.195 1 94.44 269 GLN B C 1
ATOM 5196 O O . GLN B 1 269 ? -29.109 -27.047 2.52 1 94.44 269 GLN B O 1
ATOM 5201 N N . ALA B 1 270 ? -29.25 -25.484 4.027 1 94.81 270 ALA B N 1
ATOM 5202 C CA . ALA B 1 270 ? -30.609 -25.844 4.418 1 94.81 270 ALA B CA 1
ATOM 5203 C C . ALA B 1 270 ? -31.609 -25.344 3.385 1 94.81 270 ALA B C 1
ATOM 5205 O O . ALA B 1 270 ? -32.75 -25.812 3.363 1 94.81 270 ALA B O 1
ATOM 5206 N N . ARG B 1 271 ? -31.219 -24.5 2.529 1 93.44 271 ARG B N 1
ATOM 5207 C CA . ARG B 1 271 ? -32.125 -23.984 1.508 1 93.44 271 ARG B CA 1
ATOM 5208 C C . ARG B 1 271 ? -32.5 -25.094 0.52 1 93.44 271 ARG B C 1
ATOM 5210 O O . ARG B 1 271 ? -31.672 -25.938 0.188 1 93.44 271 ARG B O 1
ATOM 5217 N N . PRO B 1 272 ? -33.75 -25.031 0.025 1 93.06 272 PRO B N 1
ATOM 5218 C CA . PRO B 1 272 ? -34.156 -26.031 -0.961 1 93.06 272 PRO B CA 1
ATOM 5219 C C . PRO B 1 272 ? -33.312 -25.984 -2.234 1 93.06 272 PRO B C 1
ATOM 5221 O O . PRO B 1 272 ? -32.969 -24.891 -2.707 1 93.06 272 PRO B O 1
ATOM 5224 N N . GLU B 1 273 ? -33.031 -27.094 -2.756 1 89.06 273 GLU B N 1
ATOM 5225 C CA . GLU B 1 273 ? -32.156 -27.25 -3.922 1 89.06 273 GLU B CA 1
ATOM 5226 C C . GLU B 1 273 ? -32.688 -26.469 -5.117 1 89.06 273 GLU B C 1
ATOM 5228 O O . GLU B 1 273 ? -31.922 -25.906 -5.891 1 89.06 273 GLU B O 1
ATOM 5233 N N . ARG B 1 274 ? -33.969 -26.453 -5.289 1 87.38 274 ARG B N 1
ATOM 5234 C CA . ARG B 1 274 ? -34.625 -25.828 -6.438 1 87.38 274 ARG B CA 1
ATOM 5235 C C . ARG B 1 274 ? -34.312 -24.328 -6.473 1 87.38 274 ARG B C 1
ATOM 5237 O O . ARG B 1 274 ? -34.281 -23.719 -7.547 1 87.38 274 ARG B O 1
ATOM 5244 N N . GLU B 1 275 ? -34.062 -23.812 -5.305 1 87.94 275 GLU B N 1
ATOM 5245 C CA . GLU B 1 275 ? -33.812 -22.375 -5.195 1 87.94 275 GLU B CA 1
ATOM 5246 C C . GLU B 1 275 ? -32.375 -22.016 -5.547 1 87.94 275 GLU B C 1
ATOM 5248 O O . GLU B 1 275 ? -32.062 -20.859 -5.82 1 87.94 275 GLU B O 1
ATOM 5253 N N . CYS B 1 276 ? -31.625 -23.031 -5.594 1 86.75 276 CYS B N 1
ATOM 5254 C CA . CYS B 1 276 ? -30.203 -22.781 -5.789 1 86.75 276 CYS B CA 1
ATOM 5255 C C . CYS B 1 276 ? -29.766 -23.172 -7.191 1 86.75 276 CYS B C 1
ATOM 5257 O O . CYS B 1 276 ? -28.609 -22.938 -7.582 1 86.75 276 CYS B O 1
ATOM 5259 N N . ARG B 1 277 ? -30.688 -23.656 -7.957 1 88.25 277 ARG B N 1
ATOM 5260 C CA . ARG B 1 277 ? -30.312 -24.266 -9.227 1 88.25 277 ARG B CA 1
ATOM 5261 C C . ARG B 1 277 ? -30.297 -23.234 -10.352 1 88.25 277 ARG B C 1
ATOM 5263 O O . ARG B 1 277 ? -31.141 -22.328 -10.375 1 88.25 277 ARG B O 1
ATOM 5270 N N . GLN B 1 278 ? -29.219 -23.266 -11.094 1 88.69 278 GLN B N 1
ATOM 5271 C CA . GLN B 1 278 ? -29.109 -22.453 -12.305 1 88.69 278 GLN B CA 1
ATOM 5272 C C . GLN B 1 278 ? -28.562 -23.281 -13.461 1 88.69 278 GLN B C 1
ATOM 5274 O O . GLN B 1 278 ? -27.703 -24.141 -13.258 1 88.69 278 GLN B O 1
ATOM 5279 N N . THR B 1 279 ? -29.109 -23.078 -14.602 1 88.81 279 THR B N 1
ATOM 5280 C CA . THR B 1 279 ? -28.672 -23.828 -15.781 1 88.81 279 THR B CA 1
ATOM 5281 C C . THR B 1 279 ? -27.75 -22.969 -16.656 1 88.81 279 THR B C 1
ATOM 5283 O O . THR B 1 279 ? -28.031 -21.797 -16.906 1 88.81 279 THR B O 1
ATOM 5286 N N . LEU B 1 280 ? -26.641 -23.562 -17 1 88.88 280 LEU B N 1
ATOM 5287 C CA . LEU B 1 280 ? -25.641 -22.906 -17.828 1 88.88 280 LEU B CA 1
ATOM 5288 C C . LEU B 1 280 ? -25.406 -23.656 -19.125 1 88.88 280 LEU B C 1
ATOM 5290 O O . LEU B 1 280 ? -25.266 -24.875 -19.125 1 88.88 280 LEU B O 1
ATOM 5294 N N . ARG B 1 281 ? -25.469 -22.922 -20.172 1 88.06 281 ARG B N 1
ATOM 5295 C CA . ARG B 1 281 ? -25.125 -23.5 -21.469 1 88.06 281 ARG B CA 1
ATOM 5296 C C . ARG B 1 281 ? -23.641 -23.312 -21.766 1 88.06 281 ARG B C 1
ATOM 5298 O O . ARG B 1 281 ? -23.125 -22.188 -21.75 1 88.06 281 ARG B O 1
ATOM 5305 N N . LEU B 1 282 ? -23.031 -24.438 -22.031 1 83.75 282 LEU B N 1
ATOM 5306 C CA . LEU B 1 282 ? -21.594 -24.406 -22.297 1 83.75 282 LEU B CA 1
ATOM 5307 C C . LEU B 1 282 ? -21.328 -24.078 -23.766 1 83.75 282 LEU B C 1
ATOM 5309 O O . LEU B 1 282 ? -22.219 -24.203 -24.609 1 83.75 282 LEU B O 1
ATOM 5313 N N . PRO B 1 283 ? -20.125 -23.641 -24 1 77.75 283 PRO B N 1
ATOM 5314 C CA . PRO B 1 283 ? -19.781 -23.297 -25.391 1 77.75 283 PRO B CA 1
ATOM 5315 C C . PRO B 1 283 ? -19.922 -24.484 -26.344 1 77.75 283 PRO B C 1
ATOM 5317 O O . PRO B 1 283 ? -20.188 -24.312 -27.531 1 77.75 283 PRO B O 1
ATOM 5320 N N . ASP B 1 284 ? -19.766 -25.719 -25.922 1 77.56 284 ASP B N 1
ATOM 5321 C CA . ASP B 1 284 ? -19.859 -26.906 -26.766 1 77.56 284 ASP B CA 1
ATOM 5322 C C . ASP B 1 284 ? -21.312 -27.359 -26.922 1 77.56 284 ASP B C 1
ATOM 5324 O O . ASP B 1 284 ? -21.594 -28.391 -27.547 1 77.56 284 ASP B O 1
ATOM 5328 N N . GLY B 1 285 ? -22.234 -26.594 -26.297 1 80.56 285 GLY B N 1
ATOM 5329 C CA . GLY B 1 285 ? -23.656 -26.875 -26.484 1 80.56 285 GLY B CA 1
ATOM 5330 C C . GLY B 1 285 ? -24.266 -27.672 -25.344 1 80.56 285 GLY B C 1
ATOM 5331 O O . GLY B 1 285 ? -25.484 -27.719 -25.203 1 80.56 285 GLY B O 1
ATOM 5332 N N . ARG B 1 286 ? -23.5 -28.203 -24.562 1 82.69 286 ARG B N 1
ATOM 5333 C CA . ARG B 1 286 ? -24.016 -28.938 -23.422 1 82.69 286 ARG B CA 1
ATOM 5334 C C . ARG B 1 286 ? -24.609 -28 -22.375 1 82.69 286 ARG B C 1
ATOM 5336 O O . ARG B 1 286 ? -24.234 -26.828 -22.297 1 82.69 286 ARG B O 1
ATOM 5343 N N . THR B 1 287 ? -25.609 -28.516 -21.719 1 87.25 287 THR B N 1
ATOM 5344 C CA . THR B 1 287 ? -26.219 -27.766 -20.625 1 87.25 287 THR B CA 1
ATOM 5345 C C . THR B 1 287 ? -25.859 -28.375 -19.281 1 87.25 287 THR B C 1
ATOM 5347 O O . THR B 1 287 ? -25.938 -29.594 -19.094 1 87.25 287 THR B O 1
ATOM 5350 N N . LEU B 1 288 ? -25.406 -27.562 -18.453 1 87.25 288 LEU B N 1
ATOM 5351 C CA . LEU B 1 288 ? -25.062 -28 -17.109 1 87.25 288 LEU B CA 1
ATOM 5352 C C . LEU B 1 288 ? -25.953 -27.328 -16.062 1 87.25 288 LEU B C 1
ATOM 5354 O O . LEU B 1 288 ? -26.25 -26.125 -16.188 1 87.25 288 LEU B O 1
ATOM 5358 N N . THR B 1 289 ? -26.453 -28.141 -15.219 1 88.94 289 THR B N 1
ATOM 5359 C CA . THR B 1 289 ? -27.219 -27.578 -14.102 1 88.94 289 THR B CA 1
ATOM 5360 C C . THR B 1 289 ? -26.328 -27.422 -12.867 1 88.94 289 THR B C 1
ATOM 5362 O O . THR B 1 289 ? -25.734 -28.391 -12.398 1 88.94 289 THR B O 1
ATOM 5365 N N . LEU B 1 290 ? -26.234 -26.188 -12.43 1 92.62 290 LEU B N 1
ATOM 5366 C CA . LEU B 1 290 ? -25.438 -25.859 -11.258 1 92.62 290 LEU B CA 1
ATOM 5367 C C . LEU B 1 290 ? -26.328 -25.672 -10.031 1 92.62 290 LEU B C 1
ATOM 5369 O O . LEU B 1 290 ? -27.5 -25.312 -10.164 1 92.62 290 LEU B O 1
ATOM 5373 N N . GLY B 1 291 ? -25.812 -25.969 -8.836 1 93.19 291 GLY B N 1
ATOM 5374 C CA . GLY B 1 291 ? -26.578 -25.844 -7.609 1 93.19 291 GLY B CA 1
ATOM 5375 C C . GLY B 1 291 ? -25.719 -25.531 -6.398 1 93.19 291 GLY B C 1
ATOM 5376 O O . GLY B 1 291 ? -24.938 -24.578 -6.418 1 93.19 291 GLY B O 1
ATOM 5377 N N . LYS B 1 292 ? -25.859 -26.375 -5.406 1 95 292 LYS B N 1
ATOM 5378 C CA . LYS B 1 292 ? -25.25 -26.109 -4.105 1 95 292 LYS B CA 1
ATOM 5379 C C . LYS B 1 292 ? -23.734 -26.266 -4.16 1 95 292 LYS B C 1
ATOM 5381 O O . LYS B 1 292 ? -23.016 -25.797 -3.273 1 95 292 LYS B O 1
ATOM 5386 N N . GLU B 1 293 ? -23.266 -26.953 -5.199 1 95.25 293 GLU B N 1
ATOM 5387 C CA . GLU B 1 293 ? -21.812 -27.141 -5.332 1 95.25 293 GLU B CA 1
ATOM 5388 C C . GLU B 1 293 ? -21.094 -25.797 -5.477 1 95.25 293 GLU B C 1
ATOM 5390 O O . GLU B 1 293 ? -19.906 -25.703 -5.211 1 95.25 293 GLU B O 1
ATOM 5395 N N . LEU B 1 294 ? -21.859 -24.734 -5.82 1 95.81 294 LEU B N 1
ATOM 5396 C CA . LEU B 1 294 ? -21.25 -23.438 -6.074 1 95.81 294 LEU B CA 1
ATOM 5397 C C . LEU B 1 294 ? -20.75 -22.812 -4.781 1 95.81 294 LEU B C 1
ATOM 5399 O O . LEU B 1 294 ? -19.766 -22.062 -4.789 1 95.81 294 LEU B O 1
ATOM 5403 N N . PHE B 1 295 ? -21.406 -23.031 -3.666 1 97.25 295 PHE B N 1
ATOM 5404 C CA . PHE B 1 295 ? -20.875 -22.516 -2.404 1 97.25 295 PHE B CA 1
ATOM 5405 C C . PHE B 1 295 ? -20.219 -23.625 -1.596 1 97.25 295 PHE B C 1
ATOM 5407 O O . PHE B 1 295 ? -19.469 -23.359 -0.656 1 97.25 295 PHE B O 1
ATOM 5414 N N . GLN B 1 296 ? -20.516 -24.969 -1.933 1 97.19 296 GLN B N 1
ATOM 5415 C CA . GLN B 1 296 ? -19.859 -26.094 -1.274 1 97.19 296 GLN B CA 1
ATOM 5416 C C . GLN B 1 296 ? -18.391 -26.172 -1.662 1 97.19 296 GLN B C 1
ATOM 5418 O O . GLN B 1 296 ? -17.547 -26.562 -0.849 1 97.19 296 GLN B O 1
ATOM 5423 N N . CYS B 1 297 ? -18.094 -25.797 -2.809 1 97.5 297 CYS B N 1
ATOM 5424 C CA . CYS B 1 297 ? -16.734 -25.891 -3.354 1 97.5 297 CYS B CA 1
ATOM 5425 C C . CYS B 1 297 ? -15.773 -25 -2.588 1 97.5 297 CYS B C 1
ATOM 5427 O O . CYS B 1 297 ? -14.844 -25.484 -1.95 1 97.5 297 CYS B O 1
ATOM 5429 N N . PRO B 1 298 ? -15.992 -23.641 -2.51 1 98.25 298 PRO B N 1
ATOM 5430 C CA . PRO B 1 298 ? -15.055 -22.812 -1.749 1 98.25 298 PRO B CA 1
ATOM 5431 C C . PRO B 1 298 ? -15.102 -23.094 -0.249 1 98.25 298 PRO B C 1
ATOM 5433 O O . PRO B 1 298 ? -14.188 -22.719 0.484 1 98.25 298 PRO B O 1
ATOM 5436 N N . GLU B 1 299 ? -16.141 -23.812 0.243 1 98 299 GLU B N 1
ATOM 5437 C CA . GLU B 1 299 ? -16.266 -24.172 1.655 1 98 299 GLU B CA 1
ATOM 5438 C C . GLU B 1 299 ? -15.109 -25.062 2.1 1 98 299 GLU B C 1
ATOM 5440 O O . GLU B 1 299 ? -14.773 -25.109 3.285 1 98 299 GLU B O 1
ATOM 5445 N N . LEU B 1 300 ? -14.562 -25.75 1.138 1 97.62 300 LEU B N 1
ATOM 5446 C CA . LEU B 1 300 ? -13.445 -26.641 1.435 1 97.62 300 LEU B CA 1
ATOM 5447 C C . LEU B 1 300 ? -12.289 -25.859 2.059 1 97.62 300 LEU B C 1
ATOM 5449 O O . LEU B 1 300 ? -11.531 -26.422 2.857 1 97.62 300 LEU B O 1
ATOM 5453 N N . LEU B 1 301 ? -12.094 -24.578 1.745 1 98.19 301 LEU B N 1
ATOM 5454 C CA . LEU B 1 301 ? -11.023 -23.75 2.301 1 98.19 301 LEU B CA 1
ATOM 5455 C C . LEU B 1 301 ? -11.328 -23.375 3.746 1 98.19 301 LEU B C 1
ATOM 5457 O O . LEU B 1 301 ? -10.422 -23.047 4.512 1 98.19 301 LEU B O 1
ATOM 5461 N N . PHE B 1 302 ? -12.57 -23.359 4.121 1 97.94 302 PHE B N 1
ATOM 5462 C CA . PHE B 1 302 ? -12.992 -22.969 5.457 1 97.94 302 PHE B CA 1
ATOM 5463 C C . PHE B 1 302 ? -13.18 -24.188 6.348 1 97.94 302 PHE B C 1
ATOM 5465 O O . PHE B 1 302 ? -12.984 -24.109 7.562 1 97.94 302 PHE B O 1
ATOM 5472 N N . SER B 1 303 ? -13.609 -25.219 5.719 1 96.19 303 SER B N 1
ATOM 5473 C CA . SER B 1 303 ? -13.797 -26.516 6.383 1 96.19 303 SER B CA 1
ATOM 5474 C C . SER B 1 303 ? -13.227 -27.656 5.543 1 96.19 303 SER B C 1
ATOM 5476 O O . SER B 1 303 ? -13.977 -28.406 4.914 1 96.19 303 SER B O 1
ATOM 5478 N N . PRO B 1 304 ? -11.945 -27.812 5.637 1 95.88 304 PRO B N 1
ATOM 5479 C CA . PRO B 1 304 ? -11.32 -28.891 4.859 1 95.88 304 PRO B CA 1
ATOM 5480 C C . PRO B 1 304 ? -11.828 -30.281 5.254 1 95.88 304 PRO B C 1
ATOM 5482 O O . PRO B 1 304 ? -12.164 -30.5 6.418 1 95.88 304 PRO B O 1
ATOM 5485 N N . PRO B 1 305 ? -11.891 -31.078 4.246 1 90.88 305 PRO B N 1
ATOM 5486 C CA . PRO B 1 305 ? -12.32 -32.438 4.578 1 90.88 305 PRO B CA 1
ATOM 5487 C C . PRO B 1 305 ? -11.289 -33.219 5.41 1 90.88 305 PRO B C 1
ATOM 5489 O O . PRO B 1 305 ? -10.094 -32.875 5.367 1 90.88 305 PRO B O 1
ATOM 5492 N N . GLU B 1 306 ? -11.805 -34.156 6.098 1 88.25 306 GLU B N 1
ATOM 5493 C CA . GLU B 1 306 ? -10.906 -35 6.863 1 88.25 306 GLU B CA 1
ATOM 5494 C C . GLU B 1 306 ? -10.18 -36 5.957 1 88.25 306 GLU B C 1
ATOM 5496 O O . GLU B 1 306 ? -10.797 -36.906 5.387 1 88.25 306 GLU B O 1
ATOM 5501 N N . MET B 1 307 ? -9.016 -35.719 5.652 1 87 307 MET B N 1
ATOM 5502 C CA . MET B 1 307 ? -8.18 -36.625 4.844 1 87 307 MET B CA 1
ATOM 5503 C C . MET B 1 307 ? -6.777 -36.719 5.434 1 87 307 MET B C 1
ATOM 5505 O O . MET B 1 307 ? -6.277 -35.781 6.039 1 87 307 MET B O 1
ATOM 5509 N N . PRO B 1 308 ? -6.258 -37.906 5.285 1 83.75 308 PRO B N 1
ATOM 5510 C CA . PRO B 1 308 ? -4.891 -38.062 5.797 1 83.75 308 PRO B CA 1
ATOM 5511 C C . PRO B 1 308 ? -3.918 -37.031 5.184 1 83.75 308 PRO B C 1
ATOM 5513 O O . PRO B 1 308 ? -3.916 -36.844 3.965 1 83.75 308 PRO B O 1
ATOM 5516 N N . GLY B 1 309 ? -3.18 -36.375 6 1 82.62 309 GLY B N 1
ATOM 5517 C CA . GLY B 1 309 ? -2.141 -35.469 5.535 1 82.62 309 GLY B CA 1
ATOM 5518 C C . GLY B 1 309 ? -2.621 -34.031 5.375 1 82.62 309 GLY B C 1
ATOM 5519 O O . GLY B 1 309 ? -1.821 -33.125 5.133 1 82.62 309 GLY B O 1
ATOM 5520 N N . LEU B 1 310 ? -3.881 -33.875 5.457 1 84.75 310 LEU B N 1
ATOM 5521 C CA . LEU B 1 310 ? -4.445 -32.531 5.324 1 84.75 310 LEU B CA 1
ATOM 5522 C C . LEU B 1 310 ? -4.922 -32.031 6.676 1 84.75 310 LEU B C 1
ATOM 5524 O O . LEU B 1 310 ? -5.625 -32.719 7.406 1 84.75 310 LEU B O 1
ATOM 5528 N N . SER B 1 311 ? -4.465 -30.844 6.969 1 83.69 311 SER B N 1
ATOM 5529 C CA . SER B 1 311 ? -4.918 -30.203 8.203 1 83.69 311 SER B CA 1
ATOM 5530 C C . SER B 1 311 ? -6.426 -29.984 8.188 1 83.69 311 SER B C 1
ATOM 5532 O O . SER B 1 311 ? -6.992 -29.578 7.18 1 83.69 311 SER B O 1
ATOM 5534 N N . PRO B 1 312 ? -7.016 -30.266 9.258 1 84.38 312 PRO B N 1
ATOM 5535 C CA . PRO B 1 312 ? -8.453 -30.016 9.344 1 84.38 312 PRO B CA 1
ATOM 5536 C C . PRO B 1 312 ? -8.789 -28.547 9.578 1 84.38 312 PRO B C 1
ATOM 5538 O O . PRO B 1 312 ? -9.953 -28.141 9.469 1 84.38 312 PRO B O 1
ATOM 5541 N N . ALA B 1 313 ? -7.824 -27.812 9.898 1 91.25 313 ALA B N 1
ATOM 5542 C CA . ALA B 1 313 ? -8.047 -26.391 10.18 1 91.25 313 ALA B CA 1
ATOM 5543 C C . ALA B 1 313 ? -8.188 -25.594 8.883 1 91.25 313 ALA B C 1
ATOM 5545 O O . ALA B 1 313 ? -7.312 -25.656 8.016 1 91.25 313 ALA B O 1
ATOM 5546 N N . GLY B 1 314 ? -9.305 -24.875 8.766 1 96.75 314 GLY B N 1
ATOM 5547 C CA . GLY B 1 314 ? -9.523 -24.031 7.609 1 96.75 314 GLY B CA 1
ATOM 5548 C C . GLY B 1 314 ? -8.656 -22.781 7.609 1 96.75 314 GLY B C 1
ATOM 5549 O O . GLY B 1 314 ? -7.832 -22.594 8.508 1 96.75 314 GLY B O 1
ATOM 5550 N N . VAL B 1 315 ? -8.844 -22 6.633 1 98.38 315 VAL B N 1
ATOM 5551 C CA . VAL B 1 315 ? -7.969 -20.859 6.363 1 98.38 315 VAL B CA 1
ATOM 5552 C C . VAL B 1 315 ? -8.008 -19.891 7.543 1 98.38 315 VAL B C 1
ATOM 5554 O O . VAL B 1 315 ? -6.961 -19.453 8.023 1 98.38 315 VAL B O 1
ATOM 5557 N N . PRO B 1 316 ? -9.227 -19.547 8.18 1 98.25 316 PRO B N 1
ATOM 5558 C CA . PRO B 1 316 ? -9.219 -18.641 9.328 1 98.25 316 PRO B CA 1
ATOM 5559 C C . PRO B 1 316 ? -8.492 -19.219 10.539 1 98.25 316 PRO B C 1
ATOM 5561 O O . PRO B 1 316 ? -7.75 -18.5 11.219 1 98.25 316 PRO B O 1
ATOM 5564 N N . ALA B 1 317 ? -8.711 -20.5 10.742 1 97.69 317 ALA B N 1
ATOM 5565 C CA . ALA B 1 317 ? -8.031 -21.156 11.852 1 97.69 317 ALA B CA 1
ATOM 5566 C C . ALA B 1 317 ? -6.52 -21.188 11.641 1 97.69 317 ALA B C 1
ATOM 5568 O O . ALA B 1 317 ? -5.746 -21 12.578 1 97.69 317 ALA B O 1
ATOM 5569 N N . MET B 1 318 ? -6.113 -21.453 10.445 1 97.81 318 MET B N 1
ATOM 5570 C CA . MET B 1 318 ? -4.699 -21.438 10.086 1 97.81 318 MET B CA 1
ATOM 5571 C C . MET B 1 318 ? -4.09 -20.062 10.336 1 97.81 318 MET B C 1
ATOM 5573 O O . MET B 1 318 ? -3.006 -19.953 10.914 1 97.81 318 MET B O 1
ATOM 5577 N N . ALA B 1 319 ? -4.766 -19.016 9.914 1 98.44 319 ALA B N 1
ATOM 5578 C CA . ALA B 1 319 ? -4.316 -17.641 10.141 1 98.44 319 ALA B CA 1
ATOM 5579 C C . ALA B 1 319 ? -4.203 -17.344 11.633 1 98.44 319 ALA B C 1
ATOM 5581 O O . ALA B 1 319 ? -3.225 -16.75 12.078 1 98.44 319 ALA B O 1
ATOM 5582 N N . GLY B 1 320 ? -5.219 -17.781 12.391 1 97.94 320 GLY B N 1
ATOM 5583 C CA . GLY B 1 320 ? -5.184 -17.594 13.836 1 97.94 320 GLY B CA 1
ATOM 5584 C C . GLY B 1 320 ? -3.998 -18.266 14.492 1 97.94 320 GLY B C 1
ATOM 5585 O O . GLY B 1 320 ? -3.373 -17.703 15.391 1 97.94 320 GLY B O 1
ATOM 5586 N N . ARG B 1 321 ? -3.727 -19.453 14.062 1 97 321 ARG B N 1
ATOM 5587 C CA . ARG B 1 321 ? -2.58 -20.188 14.586 1 97 321 ARG B CA 1
ATOM 5588 C C . ARG B 1 321 ? -1.278 -19.453 14.297 1 97 321 ARG B C 1
ATOM 5590 O O . ARG B 1 321 ? -0.405 -19.359 15.164 1 97 321 ARG B O 1
ATOM 5597 N N . SER B 1 322 ? -1.149 -18.969 13.086 1 97.75 322 SER B N 1
ATOM 5598 C CA . SER B 1 322 ? 0.033 -18.203 12.719 1 97.75 322 SER B CA 1
ATOM 5599 C C . SER B 1 322 ? 0.185 -16.969 13.594 1 97.75 322 SER B C 1
ATOM 5601 O O . SER B 1 322 ? 1.273 -16.688 14.094 1 97.75 322 SER B O 1
ATOM 5603 N N . LEU B 1 323 ? -0.88 -16.219 13.797 1 97.44 323 LEU B N 1
ATOM 5604 C CA . LEU B 1 323 ? -0.864 -15.008 14.609 1 97.44 323 LEU B CA 1
ATOM 5605 C C . LEU B 1 323 ? -0.4 -15.305 16.031 1 97.44 323 LEU B C 1
ATOM 5607 O O . LEU B 1 323 ? 0.35 -14.523 16.625 1 97.44 323 LEU B O 1
ATOM 5611 N N . ARG B 1 324 ? -0.78 -16.438 16.531 1 96.38 324 ARG B N 1
ATOM 5612 C CA . ARG B 1 324 ? -0.435 -16.828 17.891 1 96.38 324 ARG B CA 1
ATOM 5613 C C . ARG B 1 324 ? 1.057 -17.109 18.031 1 96.38 324 ARG B C 1
ATOM 5615 O O . ARG B 1 324 ? 1.631 -16.984 19.109 1 96.38 324 ARG B O 1
ATOM 5622 N N . LYS B 1 325 ? 1.647 -17.484 16.953 1 97.56 325 LYS B N 1
ATOM 5623 C CA . LYS B 1 325 ? 3.061 -17.844 16.969 1 97.56 325 LYS B CA 1
ATOM 5624 C C . LYS B 1 325 ? 3.947 -16.609 16.797 1 97.56 325 LYS B C 1
ATOM 5626 O O . LYS B 1 325 ? 5.168 -16.688 16.969 1 97.56 325 LYS B O 1
ATOM 5631 N N . VAL B 1 326 ? 3.352 -15.469 16.453 1 97.5 326 VAL B N 1
ATOM 5632 C CA . VAL B 1 326 ? 4.109 -14.227 16.312 1 97.5 326 VAL B CA 1
ATOM 5633 C C . VAL B 1 326 ? 4.598 -13.758 17.672 1 97.5 326 VAL B C 1
ATOM 5635 O O . VAL B 1 326 ? 3.836 -13.742 18.641 1 97.5 326 VAL B O 1
ATOM 5638 N N . PRO B 1 327 ? 5.863 -13.398 17.828 1 96.12 327 PRO B N 1
ATOM 5639 C CA . PRO B 1 327 ? 6.375 -12.891 19.109 1 96.12 327 PRO B CA 1
ATOM 5640 C C . PRO B 1 327 ? 5.605 -11.672 19.609 1 96.12 327 PRO B C 1
ATOM 5642 O O . PRO B 1 327 ? 5.102 -10.883 18.797 1 96.12 327 PRO B O 1
ATOM 5645 N N . PRO B 1 328 ? 5.598 -11.5 20.875 1 93.81 328 PRO B N 1
ATOM 5646 C CA . PRO B 1 328 ? 4.812 -10.422 21.484 1 93.81 328 PRO B CA 1
ATOM 5647 C C . PRO B 1 328 ? 5.195 -9.039 20.953 1 93.81 328 PRO B C 1
ATOM 5649 O O . PRO B 1 328 ? 4.32 -8.203 20.719 1 93.81 328 PRO B O 1
ATOM 5652 N N . GLU B 1 329 ? 6.461 -8.844 20.703 1 90.75 329 GLU B N 1
ATOM 5653 C CA . GLU B 1 329 ? 6.938 -7.527 20.297 1 90.75 329 GLU B CA 1
ATOM 5654 C C . GLU B 1 329 ? 6.438 -7.172 18.891 1 90.75 329 GLU B C 1
ATOM 5656 O O . GLU B 1 329 ? 6.359 -5.996 18.531 1 90.75 329 GLU B O 1
ATOM 5661 N N . ALA B 1 330 ? 6.023 -8.188 18.109 1 93.94 330 ALA B N 1
ATOM 5662 C CA . ALA B 1 330 ? 5.605 -7.977 16.719 1 93.94 330 ALA B CA 1
ATOM 5663 C C . ALA B 1 330 ? 4.098 -8.156 16.562 1 93.94 330 ALA B C 1
ATOM 5665 O O . ALA B 1 330 ? 3.523 -7.809 15.531 1 93.94 330 ALA B O 1
ATOM 5666 N N . ARG B 1 331 ? 3.455 -8.578 17.562 1 94.06 331 ARG B N 1
ATOM 5667 C CA . ARG B 1 331 ? 2.09 -9.078 17.469 1 94.06 331 ARG B CA 1
ATOM 5668 C C . ARG B 1 331 ? 1.121 -7.969 17.078 1 94.06 331 ARG B C 1
ATOM 5670 O O . ARG B 1 331 ? 0.256 -8.164 16.219 1 94.06 331 ARG B O 1
ATOM 5677 N N . ALA B 1 332 ? 1.243 -6.855 17.703 1 92.62 332 ALA B N 1
ATOM 5678 C CA . ALA B 1 332 ? 0.328 -5.754 17.406 1 92.62 332 ALA B CA 1
ATOM 5679 C C . ALA B 1 332 ? 0.449 -5.309 15.953 1 92.62 332 ALA B C 1
ATOM 5681 O O . ALA B 1 332 ? -0.56 -5.125 15.273 1 92.62 332 ALA B O 1
ATOM 5682 N N . ASP B 1 333 ? 1.666 -5.18 15.469 1 92.06 333 ASP B N 1
ATOM 5683 C CA . ASP B 1 333 ? 1.925 -4.738 14.102 1 92.06 333 ASP B CA 1
ATOM 5684 C C . ASP B 1 333 ? 1.401 -5.754 13.086 1 92.06 333 ASP B C 1
ATOM 5686 O O . ASP B 1 333 ? 0.831 -5.375 12.062 1 92.06 333 ASP B O 1
ATOM 5690 N N . VAL B 1 334 ? 1.603 -6.973 13.391 1 96.88 334 VAL B N 1
ATOM 5691 C CA . VAL B 1 334 ? 1.205 -8.031 12.469 1 96.88 334 VAL B CA 1
ATOM 5692 C C . VAL B 1 334 ? -0.315 -8.18 12.477 1 96.88 334 VAL B C 1
ATOM 5694 O O . VAL B 1 334 ? -0.94 -8.289 11.422 1 96.88 334 VAL B O 1
ATOM 5697 N N . ALA B 1 335 ? -0.914 -8.07 13.656 1 96.5 335 ALA B N 1
ATOM 5698 C CA . ALA B 1 335 ? -2.354 -8.266 13.805 1 96.5 335 ALA B CA 1
ATOM 5699 C C . ALA B 1 335 ? -3.133 -7.137 13.141 1 96.5 335 ALA B C 1
ATOM 5701 O O . ALA B 1 335 ? -4.238 -7.348 12.633 1 96.5 335 ALA B O 1
ATOM 5702 N N . GLN B 1 336 ? -2.553 -6.031 13.078 1 93.88 336 GLN B N 1
ATOM 5703 C CA . GLN B 1 336 ? -3.238 -4.875 12.508 1 93.88 336 GLN B CA 1
ATOM 5704 C C . GLN B 1 336 ? -3.15 -4.879 10.984 1 93.88 336 GLN B C 1
ATOM 5706 O O . GLN B 1 336 ? -3.701 -3.994 10.32 1 93.88 336 GLN B O 1
ATOM 5711 N N . ASN B 1 337 ? -2.461 -5.875 10.461 1 95.81 337 ASN B N 1
ATOM 5712 C CA . ASN B 1 337 ? -2.299 -6.02 9.016 1 95.81 337 ASN B CA 1
ATOM 5713 C C . ASN B 1 337 ? -2.432 -7.477 8.578 1 95.81 337 ASN B C 1
ATOM 5715 O O . ASN B 1 337 ? -1.449 -8.102 8.18 1 95.81 337 ASN B O 1
ATOM 5719 N N . VAL B 1 338 ? -3.617 -7.992 8.609 1 98.38 338 VAL B N 1
ATOM 5720 C CA . VAL B 1 338 ? -3.879 -9.312 8.039 1 98.38 338 VAL B CA 1
ATOM 5721 C C . VAL B 1 338 ? -4.324 -9.172 6.586 1 98.38 338 VAL B C 1
ATOM 5723 O O . VAL B 1 338 ? -5.434 -8.711 6.309 1 98.38 338 VAL B O 1
ATOM 5726 N N . LEU B 1 339 ? -3.475 -9.641 5.711 1 98.5 339 LEU B N 1
ATOM 5727 C CA . LEU B 1 339 ? -3.623 -9.32 4.297 1 98.5 339 LEU B CA 1
ATOM 5728 C C . LEU B 1 339 ? -4.039 -10.555 3.502 1 98.5 339 LEU B C 1
ATOM 5730 O O . LEU B 1 339 ? -3.318 -11.555 3.479 1 98.5 339 LEU B O 1
ATOM 5734 N N . LEU B 1 340 ? -5.203 -10.469 2.855 1 98.69 340 LEU B N 1
ATOM 5735 C CA . LEU B 1 340 ? -5.668 -11.555 1.999 1 98.69 340 LEU B CA 1
ATOM 5736 C C . LEU B 1 340 ? -5.059 -11.445 0.605 1 98.69 340 LEU B C 1
ATOM 5738 O O . LEU B 1 340 ? -5.125 -10.391 -0.024 1 98.69 340 LEU B O 1
ATOM 5742 N N . CYS B 1 341 ? -4.453 -12.508 0.16 1 98.25 341 CYS B N 1
ATOM 5743 C CA . CYS B 1 341 ? -3.797 -12.578 -1.141 1 98.25 341 CYS B CA 1
ATOM 5744 C C . CYS B 1 341 ? -4.121 -13.898 -1.84 1 98.25 341 CYS B C 1
ATOM 5746 O O . CYS B 1 341 ? -4.602 -14.836 -1.208 1 98.25 341 CYS B O 1
ATOM 5748 N N . GLY B 1 342 ? -3.904 -13.898 -3.207 1 97.94 342 GLY B N 1
ATOM 5749 C CA . GLY B 1 342 ? -4.098 -15.117 -3.979 1 97.94 342 GLY B CA 1
ATOM 5750 C C . GLY B 1 342 ? -5.418 -15.148 -4.727 1 97.94 342 GLY B C 1
ATOM 5751 O O . GLY B 1 342 ? -6.414 -14.586 -4.262 1 97.94 342 GLY B O 1
ATOM 5752 N N . GLY B 1 343 ? -5.426 -15.945 -5.711 1 97.69 343 GLY B N 1
ATOM 5753 C CA . GLY B 1 343 ? -6.59 -16 -6.582 1 97.69 343 GLY B CA 1
ATOM 5754 C C . GLY B 1 343 ? -7.805 -16.625 -5.922 1 97.69 343 GLY B C 1
ATOM 5755 O O . GLY B 1 343 ? -8.938 -16.219 -6.188 1 97.69 343 GLY B O 1
ATOM 5756 N N . SER B 1 344 ? -7.555 -17.562 -5.062 1 98.25 344 SER B N 1
ATOM 5757 C CA . SER B 1 344 ? -8.672 -18.266 -4.434 1 98.25 344 SER B CA 1
ATOM 5758 C C . SER B 1 344 ? -9.297 -17.438 -3.324 1 98.25 344 SER B C 1
ATOM 5760 O O . SER B 1 344 ? -10.328 -17.812 -2.766 1 98.25 344 SER B O 1
ATOM 5762 N N . SER B 1 345 ? -8.719 -16.328 -2.977 1 98.38 345 SER B N 1
ATOM 5763 C CA . SER B 1 345 ? -9.312 -15.422 -2 1 98.38 345 SER B CA 1
ATOM 5764 C C . SER B 1 345 ? -10.289 -14.461 -2.664 1 98.38 345 SER B C 1
ATOM 5766 O O . SER B 1 345 ? -10.938 -13.664 -1.986 1 98.38 345 SER B O 1
ATOM 5768 N N . LEU B 1 346 ? -10.414 -14.586 -3.979 1 98.25 346 LEU B N 1
ATOM 5769 C CA . LEU B 1 346 ? -11.211 -13.633 -4.742 1 98.25 346 LEU B CA 1
ATOM 5770 C C . LEU B 1 346 ? -12.68 -14.055 -4.777 1 98.25 346 LEU B C 1
ATOM 5772 O O . LEU B 1 346 ? -13.531 -13.32 -5.293 1 98.25 346 LEU B O 1
ATOM 5776 N N . PHE B 1 347 ? -13.008 -15.266 -4.246 1 98.5 347 PHE B N 1
ATOM 5777 C CA . PHE B 1 347 ? -14.406 -15.664 -4.223 1 98.5 347 PHE B CA 1
ATOM 5778 C C . PHE B 1 347 ? -15.266 -14.594 -3.549 1 98.5 347 PHE B C 1
ATOM 5780 O O . PHE B 1 347 ? -14.914 -14.102 -2.475 1 98.5 347 PHE B O 1
ATOM 5787 N N . PRO B 1 348 ? -16.375 -14.289 -4.215 1 98 348 PRO B N 1
ATOM 5788 C CA . PRO B 1 348 ? -17.297 -13.398 -3.5 1 98 348 PRO B CA 1
ATOM 5789 C C . PRO B 1 348 ? -17.688 -13.93 -2.123 1 98 348 PRO B C 1
ATOM 5791 O O . PRO B 1 348 ? -17.984 -15.117 -1.98 1 98 348 PRO B O 1
ATOM 5794 N N . GLY B 1 349 ? -17.594 -13.07 -1.158 1 98.25 349 GLY B N 1
ATOM 5795 C CA . GLY B 1 349 ? -17.953 -13.445 0.198 1 98.25 349 GLY B CA 1
ATOM 5796 C C . GLY B 1 349 ? -16.781 -13.938 1.022 1 98.25 349 GLY B C 1
ATOM 5797 O O . GLY B 1 349 ? -16.891 -14.062 2.244 1 98.25 349 GLY B O 1
ATOM 5798 N N . PHE B 1 350 ? -15.664 -14.25 0.385 1 98.56 350 PHE B N 1
ATOM 5799 C CA . PHE B 1 350 ? -14.508 -14.812 1.059 1 98.56 350 PHE B CA 1
ATOM 5800 C C . PHE B 1 350 ? -14.016 -13.883 2.164 1 98.56 350 PHE B C 1
ATOM 5802 O O . PHE B 1 350 ? -13.828 -14.312 3.305 1 98.56 350 PHE B O 1
ATOM 5809 N N . GLU B 1 351 ? -13.773 -12.617 1.831 1 98.25 351 GLU B N 1
ATOM 5810 C CA . GLU B 1 351 ? -13.227 -11.648 2.771 1 98.25 351 GLU B CA 1
ATOM 5811 C C . GLU B 1 351 ? -14.102 -11.523 4.012 1 98.25 351 GLU B C 1
ATOM 5813 O O . GLU B 1 351 ? -13.602 -11.555 5.141 1 98.25 351 GLU B O 1
ATOM 5818 N N . GLY B 1 352 ? -15.406 -11.375 3.811 1 98.06 352 GLY B N 1
ATOM 5819 C CA . GLY B 1 352 ? -16.328 -11.227 4.926 1 98.06 352 GLY B CA 1
ATOM 5820 C C . GLY B 1 352 ? -16.344 -12.43 5.848 1 98.06 352 GLY B C 1
ATOM 5821 O O . GLY B 1 352 ? -16.281 -12.281 7.07 1 98.06 352 GLY B O 1
ATOM 5822 N N . ARG B 1 353 ? -16.531 -13.641 5.227 1 98.19 353 ARG B N 1
ATOM 5823 C CA . ARG B 1 353 ? -16.547 -14.883 6 1 98.19 353 ARG B CA 1
ATOM 5824 C C . ARG B 1 353 ? -15.227 -15.07 6.754 1 98.19 353 ARG B C 1
ATOM 5826 O O . ARG B 1 353 ? -15.234 -15.438 7.93 1 98.19 353 ARG B O 1
ATOM 5833 N N . PHE B 1 354 ? -14.109 -14.82 6.141 1 98.69 354 PHE B N 1
ATOM 5834 C CA . PHE B 1 354 ? -12.781 -14.953 6.734 1 98.69 354 PHE B CA 1
ATOM 5835 C C . PHE B 1 354 ? -12.625 -14.023 7.934 1 98.69 354 PHE B C 1
ATOM 5837 O O . PHE B 1 354 ? -12.195 -14.453 9.008 1 98.69 354 PHE B O 1
ATOM 5844 N N . ARG B 1 355 ? -12.898 -12.742 7.715 1 98.12 355 ARG B N 1
ATOM 5845 C CA . ARG B 1 355 ? -12.805 -11.742 8.766 1 98.12 355 ARG B CA 1
ATOM 5846 C C . ARG B 1 355 ? -13.633 -12.141 9.984 1 98.12 355 ARG B C 1
ATOM 5848 O O . ARG B 1 355 ? -13.141 -12.109 11.117 1 98.12 355 ARG B O 1
ATOM 5855 N N . ALA B 1 356 ? -14.891 -12.523 9.758 1 97.44 356 ALA B N 1
ATOM 5856 C CA . ALA B 1 356 ? -15.797 -12.883 10.844 1 97.44 356 ALA B CA 1
ATOM 5857 C C . ALA B 1 356 ? -15.258 -14.055 11.648 1 97.44 356 ALA B C 1
ATOM 5859 O O . ALA B 1 356 ? -15.234 -14.023 12.875 1 97.44 356 ALA B O 1
ATOM 5860 N N . GLU B 1 357 ? -14.828 -15.062 10.93 1 97.69 357 GLU B N 1
ATOM 5861 C CA . GLU B 1 357 ? -14.367 -16.266 11.609 1 97.69 357 GLU B CA 1
ATOM 5862 C C . GLU B 1 357 ? -13.031 -16.031 12.312 1 97.69 357 GLU B C 1
ATOM 5864 O O . GLU B 1 357 ? -12.797 -16.531 13.414 1 97.69 357 GLU B O 1
ATOM 5869 N N . LEU B 1 358 ? -12.109 -15.273 11.672 1 98 358 LEU B N 1
ATOM 5870 C CA . LEU B 1 358 ? -10.828 -14.977 12.297 1 98 358 LEU B CA 1
ATOM 5871 C C . LEU B 1 358 ? -11.023 -14.172 13.586 1 98 358 LEU B C 1
ATOM 5873 O O . LEU B 1 358 ? -10.398 -14.461 14.602 1 98 358 LEU B O 1
ATOM 5877 N N . LEU B 1 359 ? -11.875 -13.141 13.555 1 96.88 359 LEU B N 1
ATOM 5878 C CA . LEU B 1 359 ? -12.117 -12.289 14.719 1 96.88 359 LEU B CA 1
ATOM 5879 C C . LEU B 1 359 ? -12.695 -13.102 15.867 1 96.88 359 LEU B C 1
ATOM 5881 O O . LEU B 1 359 ? -12.391 -12.836 17.031 1 96.88 359 LEU B O 1
ATOM 5885 N N . ARG B 1 360 ? -13.5 -14.094 15.57 1 95.5 360 ARG B N 1
ATOM 5886 C CA . ARG B 1 360 ? -14.094 -14.953 16.594 1 95.5 360 ARG B CA 1
ATOM 5887 C C . ARG B 1 360 ? -13.031 -15.789 17.297 1 95.5 360 ARG B C 1
ATOM 5889 O O . ARG B 1 360 ? -13.18 -16.125 18.469 1 95.5 360 ARG B O 1
ATOM 5896 N N . LEU B 1 361 ? -11.961 -16.078 16.594 1 94.69 361 LEU B N 1
ATOM 5897 C CA . LEU B 1 361 ? -10.898 -16.922 17.125 1 94.69 361 LEU B CA 1
ATOM 5898 C C . LEU B 1 361 ? -9.898 -16.109 17.938 1 94.69 361 LEU B C 1
ATOM 5900 O O . LEU B 1 361 ? -9.023 -16.672 18.594 1 94.69 361 LEU B O 1
ATOM 5904 N N . GLN B 1 362 ? -9.961 -14.758 17.891 1 94.19 362 GLN B N 1
ATOM 5905 C CA . GLN B 1 362 ? -8.977 -13.883 18.531 1 94.19 362 GLN B CA 1
ATOM 5906 C C . GLN B 1 362 ? -9.578 -13.188 19.75 1 94.19 362 GLN B C 1
ATOM 5908 O O . GLN B 1 362 ? -10.773 -12.906 19.781 1 94.19 362 GLN B O 1
ATOM 5913 N N . PRO B 1 363 ? -8.711 -12.953 20.766 1 91.44 363 PRO B N 1
ATOM 5914 C CA . PRO B 1 363 ? -9.195 -12.094 21.844 1 91.44 363 PRO B CA 1
ATOM 5915 C C . PRO B 1 363 ? -9.531 -10.68 21.375 1 91.44 363 PRO B C 1
ATOM 5917 O O . PRO B 1 363 ? -8.922 -10.18 20.438 1 91.44 363 PRO B O 1
ATOM 5920 N N . PRO B 1 364 ? -10.523 -10.055 21.969 1 86 364 PRO B N 1
ATOM 5921 C CA . PRO B 1 364 ? -10.922 -8.711 21.531 1 86 364 PRO B CA 1
ATOM 5922 C C . PRO B 1 364 ? -9.781 -7.703 21.609 1 86 364 PRO B C 1
ATOM 5924 O O . PRO B 1 364 ? -9.75 -6.746 20.828 1 86 364 PRO B O 1
ATOM 5927 N N . GLU B 1 365 ? -8.852 -7.914 22.375 1 88.25 365 GLU B N 1
ATOM 5928 C CA . GLU B 1 365 ? -7.762 -6.969 22.594 1 88.25 365 GLU B CA 1
ATOM 5929 C C . GLU B 1 365 ? -6.723 -7.055 21.484 1 88.25 365 GLU B C 1
ATOM 5931 O O . GLU B 1 365 ? -5.859 -6.184 21.359 1 88.25 365 GLU B O 1
ATOM 5936 N N . ALA B 1 366 ? -6.855 -7.996 20.625 1 87.81 366 ALA B N 1
ATOM 5937 C CA . ALA B 1 366 ? -5.844 -8.203 19.594 1 87.81 366 ALA B CA 1
ATOM 5938 C C . ALA B 1 366 ? -5.961 -7.148 18.484 1 87.81 366 ALA B C 1
ATOM 5940 O O . ALA B 1 366 ? -4.988 -6.871 17.781 1 87.81 366 ALA B O 1
ATOM 5941 N N . HIS B 1 367 ? -7.094 -6.5 18.297 1 90.56 367 HIS B N 1
ATOM 5942 C CA . HIS B 1 367 ? -7.336 -5.445 17.312 1 90.56 367 HIS B CA 1
ATOM 5943 C C . HIS B 1 367 ? -6.918 -5.891 15.922 1 90.56 367 HIS B C 1
ATOM 5945 O O . HIS B 1 367 ? -6.156 -5.195 15.242 1 90.56 367 HIS B O 1
ATOM 5951 N N . VAL B 1 368 ? -7.434 -6.996 15.547 1 95.56 368 VAL B N 1
ATOM 5952 C CA . VAL B 1 368 ? -7.113 -7.594 14.25 1 95.56 368 VAL B CA 1
ATOM 5953 C C . VAL B 1 368 ? -7.812 -6.816 13.133 1 95.56 368 VAL B C 1
ATOM 5955 O O . VAL B 1 368 ? -9.008 -6.527 13.227 1 95.56 368 VAL B O 1
ATOM 5958 N N . VAL B 1 369 ? -7.031 -6.449 12.164 1 94.69 369 VAL B N 1
ATOM 5959 C CA . VAL B 1 369 ? -7.582 -5.766 11 1 94.69 369 VAL B CA 1
ATOM 5960 C C . VAL B 1 369 ? -7.277 -6.57 9.734 1 94.69 369 VAL B C 1
ATOM 5962 O O . VAL B 1 369 ? -6.121 -6.898 9.469 1 94.69 369 VAL B O 1
ATOM 5965 N N . VAL B 1 370 ? -8.336 -6.863 8.969 1 97.31 370 VAL B N 1
ATOM 5966 C CA . VAL B 1 370 ? -8.195 -7.617 7.727 1 97.31 370 VAL B CA 1
ATOM 5967 C C . VAL B 1 370 ? -8.297 -6.668 6.535 1 97.31 370 VAL B C 1
ATOM 5969 O O . VAL B 1 370 ? -9.156 -5.785 6.504 1 97.31 370 VAL B O 1
ATOM 5972 N N . ALA B 1 371 ? -7.344 -6.809 5.648 1 94.88 371 ALA B N 1
ATOM 5973 C CA . ALA B 1 371 ? -7.367 -6.016 4.422 1 94.88 371 ALA B CA 1
ATOM 5974 C C . ALA B 1 371 ? -7.312 -6.91 3.188 1 94.88 371 ALA B C 1
ATOM 5976 O O . ALA B 1 371 ? -6.605 -7.922 3.178 1 94.88 371 ALA B O 1
ATOM 5977 N N . ALA B 1 372 ? -8.078 -6.543 2.154 1 95.12 372 ALA B N 1
ATOM 5978 C CA . ALA B 1 372 ? -8.141 -7.254 0.879 1 95.12 372 ALA B CA 1
ATOM 5979 C C . ALA B 1 372 ? -8.227 -6.277 -0.291 1 95.12 372 ALA B C 1
ATOM 5981 O O . ALA B 1 372 ? -9.203 -5.543 -0.427 1 95.12 372 ALA B O 1
ATOM 5982 N N . GLN B 1 373 ? -7.203 -6.297 -1.097 1 92 373 GLN B N 1
ATOM 5983 C CA . GLN B 1 373 ? -7.242 -5.469 -2.297 1 92 373 GLN B CA 1
ATOM 5984 C C . GLN B 1 373 ? -7.988 -6.172 -3.426 1 92 373 GLN B C 1
ATOM 5986 O O . GLN B 1 373 ? -7.98 -7.402 -3.512 1 92 373 GLN B O 1
ATOM 5991 N N . PRO B 1 374 ? -8.57 -5.422 -4.34 1 89.19 374 PRO B N 1
ATOM 5992 C CA . PRO B 1 374 ? -9.336 -6.043 -5.426 1 89.19 374 PRO B CA 1
ATOM 5993 C C . PRO B 1 374 ? -8.461 -6.895 -6.348 1 89.19 374 PRO B C 1
ATOM 5995 O O . PRO B 1 374 ? -8.898 -7.941 -6.832 1 89.19 374 PRO B O 1
ATOM 5998 N N . THR B 1 375 ? -7.234 -6.488 -6.605 1 92.38 375 THR B N 1
ATOM 5999 C CA . THR B 1 375 ? -6.348 -7.223 -7.508 1 92.38 375 THR B CA 1
ATOM 6000 C C . THR B 1 375 ? -5.309 -8.016 -6.719 1 92.38 375 THR B C 1
ATOM 6002 O O . THR B 1 375 ? -4.133 -8.039 -7.086 1 92.38 375 THR B O 1
ATOM 6005 N N . ARG B 1 376 ? -5.797 -8.648 -5.676 1 96.25 376 ARG B N 1
ATOM 6006 C CA . ARG B 1 376 ? -4.891 -9.281 -4.723 1 96.25 376 ARG B CA 1
ATOM 6007 C C . ARG B 1 376 ? -4.316 -10.578 -5.289 1 96.25 376 ARG B C 1
ATOM 6009 O O . ARG B 1 376 ? -3.408 -11.164 -4.703 1 96.25 376 ARG B O 1
ATOM 6016 N N . ASN B 1 377 ? -4.734 -10.992 -6.477 1 97 377 ASN B N 1
ATOM 6017 C CA . ASN B 1 377 ? -4.078 -12.086 -7.176 1 97 377 ASN B CA 1
ATOM 6018 C C . ASN B 1 377 ? -2.736 -11.656 -7.762 1 97 377 ASN B C 1
ATOM 6020 O O . ASN B 1 377 ? -1.938 -12.492 -8.188 1 97 377 ASN B O 1
ATOM 6024 N N . PHE B 1 378 ? -2.428 -10.344 -7.738 1 97.31 378 PHE B N 1
ATOM 6025 C CA . PHE B 1 378 ? -1.17 -9.82 -8.258 1 97.31 378 PHE B CA 1
ATOM 6026 C C . PHE B 1 378 ? -0.306 -9.273 -7.133 1 97.31 378 PHE B C 1
ATOM 6028 O O . PHE B 1 378 ? 0.719 -8.633 -7.383 1 97.31 378 PHE B O 1
ATOM 6035 N N . SER B 1 379 ? -0.656 -9.492 -5.922 1 97.69 379 SER B N 1
ATOM 6036 C CA . SER B 1 379 ? 0.005 -8.852 -4.789 1 97.69 379 SER B CA 1
ATOM 6037 C C . SER B 1 379 ? 1.505 -9.133 -4.797 1 97.69 379 SER B C 1
ATOM 6039 O O . SER B 1 379 ? 2.311 -8.211 -4.633 1 97.69 379 SER B O 1
ATOM 6041 N N . VAL B 1 380 ? 1.859 -10.391 -5.023 1 98.56 380 VAL B N 1
ATOM 6042 C CA . VAL B 1 380 ? 3.27 -10.766 -4.984 1 98.56 380 VAL B CA 1
ATOM 6043 C C . VAL B 1 380 ? 4.027 -10.031 -6.086 1 98.56 380 VAL B C 1
ATOM 6045 O O . VAL B 1 380 ? 5.055 -9.398 -5.828 1 98.56 380 VAL B O 1
ATOM 6048 N N . TRP B 1 381 ? 3.543 -10.117 -7.273 1 98.5 381 TRP B N 1
ATOM 6049 C CA . TRP B 1 381 ? 4.227 -9.461 -8.383 1 98.5 381 TRP B CA 1
ATOM 6050 C C . TRP B 1 381 ? 4.312 -7.953 -8.156 1 98.5 381 TRP B C 1
ATOM 6052 O O . TRP B 1 381 ? 5.359 -7.34 -8.383 1 98.5 381 TRP B O 1
ATOM 6062 N N . ARG B 1 382 ? 3.238 -7.371 -7.711 1 96.75 382 ARG B N 1
ATOM 6063 C CA . ARG B 1 382 ? 3.201 -5.934 -7.465 1 96.75 382 ARG B CA 1
ATOM 6064 C C . ARG B 1 382 ? 4.234 -5.531 -6.418 1 96.75 382 ARG B C 1
ATOM 6066 O O . ARG B 1 382 ? 4.895 -4.5 -6.559 1 96.75 382 ARG B O 1
ATOM 6073 N N . GLY B 1 383 ? 4.285 -6.297 -5.395 1 97.5 383 GLY B N 1
ATOM 6074 C CA . GLY B 1 383 ? 5.312 -6.039 -4.395 1 97.5 383 GLY B CA 1
ATOM 6075 C C . GLY B 1 383 ? 6.719 -6.062 -4.965 1 97.5 383 GLY B C 1
ATOM 6076 O O . GLY B 1 383 ? 7.559 -5.238 -4.594 1 97.5 383 GLY B O 1
ATOM 6077 N N . GLY B 1 384 ? 6.961 -7.02 -5.855 1 97.94 384 GLY B N 1
ATOM 6078 C CA . GLY B 1 384 ? 8.242 -7.074 -6.539 1 97.94 384 GLY B CA 1
ATOM 6079 C C . GLY B 1 384 ? 8.5 -5.871 -7.426 1 97.94 384 GLY B C 1
ATOM 6080 O O . GLY B 1 384 ? 9.617 -5.355 -7.484 1 97.94 384 GLY B O 1
ATOM 6081 N N . SER B 1 385 ? 7.465 -5.496 -8.102 1 96.44 385 SER B N 1
ATOM 6082 C CA . SER B 1 385 ? 7.543 -4.316 -8.953 1 96.44 385 SER B CA 1
ATOM 6083 C C . SER B 1 385 ? 7.93 -3.078 -8.156 1 96.44 385 SER B C 1
ATOM 6085 O O . SER B 1 385 ? 8.789 -2.301 -8.578 1 96.44 385 SER B O 1
ATOM 6087 N N . VAL B 1 386 ? 7.324 -2.939 -7.023 1 94.69 386 VAL B N 1
ATOM 6088 C CA . VAL B 1 386 ? 7.602 -1.811 -6.141 1 94.69 386 VAL B CA 1
ATOM 6089 C C . VAL B 1 386 ? 9.039 -1.894 -5.629 1 94.69 386 VAL B C 1
ATOM 6091 O O . VAL B 1 386 ? 9.812 -0.946 -5.781 1 94.69 386 VAL B O 1
ATOM 6094 N N . LEU B 1 387 ? 9.383 -2.973 -5.105 1 95.19 387 LEU B N 1
ATOM 6095 C CA . LEU B 1 387 ? 10.695 -3.15 -4.488 1 95.19 387 LEU B CA 1
ATOM 6096 C C . LEU B 1 387 ? 11.805 -2.889 -5.492 1 95.19 387 LEU B C 1
ATOM 6098 O O . LEU B 1 387 ? 12.727 -2.107 -5.223 1 95.19 387 LEU B O 1
ATOM 6102 N N . ALA B 1 388 ? 11.68 -3.471 -6.645 1 96.25 388 ALA B N 1
ATOM 6103 C CA . ALA B 1 388 ? 12.75 -3.422 -7.641 1 96.25 388 ALA B CA 1
ATOM 6104 C C . ALA B 1 388 ? 12.867 -2.029 -8.25 1 96.25 388 ALA B C 1
ATOM 6106 O O . ALA B 1 388 ? 13.867 -1.713 -8.898 1 96.25 388 ALA B O 1
ATOM 6107 N N . SER B 1 389 ? 11.891 -1.229 -8.078 1 92.81 389 SER B N 1
ATOM 6108 C CA . SER B 1 389 ? 11.898 0.109 -8.656 1 92.81 389 SER B CA 1
ATOM 6109 C C . SER B 1 389 ? 12.461 1.135 -7.68 1 92.81 389 SER B C 1
ATOM 6111 O O . SER B 1 389 ? 12.766 2.266 -8.062 1 92.81 389 SER B O 1
ATOM 6113 N N . LEU B 1 390 ? 12.578 0.753 -6.457 1 90.69 390 LEU B N 1
ATOM 6114 C CA . LEU B 1 390 ? 13.078 1.684 -5.449 1 90.69 390 LEU B CA 1
ATOM 6115 C C . LEU B 1 390 ? 14.547 1.999 -5.684 1 90.69 390 LEU B C 1
ATOM 6117 O O . LEU B 1 390 ? 15.352 1.095 -5.938 1 90.69 390 LEU B O 1
ATOM 6121 N N . ARG B 1 391 ? 14.836 3.213 -5.582 1 85.62 391 ARG B N 1
ATOM 6122 C CA . ARG B 1 391 ? 16.234 3.619 -5.695 1 85.62 391 ARG B CA 1
ATOM 6123 C C . ARG B 1 391 ? 17.078 2.967 -4.609 1 85.62 391 ARG B C 1
ATOM 6125 O O . ARG B 1 391 ? 18.203 2.502 -4.879 1 85.62 391 ARG B O 1
ATOM 6132 N N . ALA B 1 392 ? 16.562 2.961 -3.412 1 86.62 392 ALA B N 1
ATOM 6133 C CA . ALA B 1 392 ? 17.281 2.4 -2.264 1 86.62 392 ALA B CA 1
ATOM 6134 C C . ALA B 1 392 ? 17.594 0.922 -2.479 1 86.62 392 ALA B C 1
ATOM 6136 O O . ALA B 1 392 ? 18.578 0.404 -1.946 1 86.62 392 ALA B O 1
ATOM 6137 N N . PHE B 1 393 ? 16.828 0.229 -3.314 1 93.12 393 PHE B N 1
ATOM 6138 C CA . PHE B 1 393 ? 16.969 -1.211 -3.508 1 93.12 393 PHE B CA 1
ATOM 6139 C C . PHE B 1 393 ? 18.094 -1.528 -4.473 1 93.12 393 PHE B C 1
ATOM 6141 O O . PHE B 1 393 ? 18.594 -2.658 -4.508 1 93.12 393 PHE B O 1
ATOM 6148 N N . GLN B 1 394 ? 18.516 -0.609 -5.25 1 90.12 394 GLN B N 1
ATOM 6149 C CA . GLN B 1 394 ? 19.453 -0.875 -6.344 1 90.12 394 GLN B CA 1
ATOM 6150 C C . GLN B 1 394 ? 20.766 -1.42 -5.82 1 90.12 394 GLN B C 1
ATOM 6152 O O . GLN B 1 394 ? 21.453 -2.174 -6.516 1 90.12 394 GLN B O 1
ATOM 6157 N N . ALA B 1 395 ? 21.047 -1.142 -4.586 1 88.38 395 ALA B N 1
ATOM 6158 C CA . ALA B 1 395 ? 22.297 -1.614 -3.986 1 88.38 395 ALA B CA 1
ATOM 6159 C C . ALA B 1 395 ? 22.141 -3.039 -3.463 1 88.38 395 ALA B C 1
ATOM 6161 O O . ALA B 1 395 ? 23.125 -3.684 -3.105 1 88.38 395 ALA B O 1
ATOM 6162 N N . CYS B 1 396 ? 20.969 -3.549 -3.539 1 92.38 396 CYS B N 1
ATOM 6163 C CA . CYS B 1 396 ? 20.688 -4.832 -2.902 1 92.38 396 CYS B CA 1
ATOM 6164 C C . CYS B 1 396 ? 20.844 -5.977 -3.896 1 92.38 396 CYS B C 1
ATOM 6166 O O . CYS B 1 396 ? 20.891 -7.145 -3.504 1 92.38 396 CYS B O 1
ATOM 6168 N N . TRP B 1 397 ? 20.953 -5.727 -5.164 1 95.19 397 TRP B N 1
ATOM 6169 C CA . TRP B 1 397 ? 21.062 -6.766 -6.18 1 95.19 397 TRP B CA 1
ATOM 6170 C C . TRP B 1 397 ? 22.281 -7.645 -5.941 1 95.19 397 TRP B C 1
ATOM 6172 O O . TRP B 1 397 ? 23.328 -7.152 -5.516 1 95.19 397 TRP B O 1
ATOM 6182 N N . VAL B 1 398 ? 22.109 -8.93 -6.188 1 96.19 398 VAL B N 1
ATOM 6183 C CA . VAL B 1 398 ? 23.266 -9.812 -6.344 1 96.19 398 VAL B CA 1
ATOM 6184 C C . VAL B 1 398 ? 23.859 -9.648 -7.742 1 96.19 398 VAL B C 1
ATOM 6186 O O . VAL B 1 398 ? 23.203 -9.977 -8.734 1 96.19 398 VAL B O 1
ATOM 6189 N N . LEU B 1 399 ? 25.031 -9.25 -7.781 1 96.12 399 LEU B N 1
ATOM 6190 C CA . LEU B 1 399 ? 25.688 -9.023 -9.07 1 96.12 399 LEU B CA 1
ATOM 6191 C C . LEU B 1 399 ? 26.359 -10.297 -9.57 1 96.12 399 LEU B C 1
ATOM 6193 O O . LEU B 1 399 ? 26.781 -11.133 -8.773 1 96.12 399 LEU B O 1
ATOM 6197 N N . ARG B 1 400 ? 26.391 -10.359 -10.898 1 96.75 400 ARG B N 1
ATOM 6198 C CA . ARG B 1 400 ? 27 -11.523 -11.516 1 96.75 400 ARG B CA 1
ATOM 6199 C C . ARG B 1 400 ? 28.422 -11.742 -10.992 1 96.75 400 ARG B C 1
ATOM 6201 O O . ARG B 1 400 ? 28.828 -12.875 -10.734 1 96.75 400 ARG B O 1
ATOM 6208 N N . GLU B 1 401 ? 29.203 -10.68 -10.789 1 95.81 401 GLU B N 1
ATOM 6209 C CA . GLU B 1 401 ? 30.562 -10.758 -10.305 1 95.81 401 GLU B CA 1
ATOM 6210 C C . GLU B 1 401 ? 30.625 -11.375 -8.906 1 95.81 401 GLU B C 1
ATOM 6212 O O . GLU B 1 401 ? 31.516 -12.164 -8.609 1 95.81 401 GLU B O 1
ATOM 6217 N N . GLN B 1 402 ? 29.672 -11.016 -8.172 1 95.25 402 GLN B N 1
ATOM 6218 C CA . GLN B 1 402 ? 29.609 -11.555 -6.82 1 95.25 402 GLN B CA 1
ATOM 6219 C C . GLN B 1 402 ? 29.312 -13.047 -6.84 1 95.25 402 GLN B C 1
ATOM 6221 O O . GLN B 1 402 ? 29.875 -13.812 -6.055 1 95.25 402 GLN B O 1
ATOM 6226 N N . TYR B 1 403 ? 28.438 -13.445 -7.711 1 96.12 403 TYR B N 1
ATOM 6227 C CA . TYR B 1 403 ? 28.094 -14.852 -7.875 1 96.12 403 TYR B CA 1
ATOM 6228 C C . TYR B 1 403 ? 29.297 -15.648 -8.359 1 96.12 403 TYR B C 1
ATOM 6230 O O . TYR B 1 403 ? 29.547 -16.766 -7.898 1 96.12 403 TYR B O 1
ATOM 6238 N N . GLU B 1 404 ? 30.016 -15.125 -9.289 1 96.56 404 GLU B N 1
ATOM 6239 C CA . GLU B 1 404 ? 31.188 -15.812 -9.836 1 96.56 404 GLU B CA 1
ATOM 6240 C C . GLU B 1 404 ? 32.25 -16 -8.766 1 96.56 404 GLU B C 1
ATOM 6242 O O . GLU B 1 404 ? 32.969 -17 -8.766 1 96.56 404 GLU B O 1
ATOM 6247 N N . GLU B 1 405 ? 32.281 -15.102 -7.797 1 95.25 405 GLU B N 1
ATOM 6248 C CA . GLU B 1 405 ? 33.281 -15.156 -6.73 1 95.25 405 GLU B CA 1
ATOM 6249 C C . GLU B 1 405 ? 32.812 -16.078 -5.602 1 95.25 405 GLU B C 1
ATOM 6251 O O . GLU B 1 405 ? 33.625 -16.828 -5.055 1 95.25 405 GLU B O 1
ATOM 6256 N N . GLN B 1 406 ? 31.594 -16.062 -5.266 1 94.44 406 GLN B N 1
ATOM 6257 C CA . GLN B 1 406 ? 31.172 -16.672 -4.012 1 94.44 406 GLN B CA 1
ATOM 6258 C C . GLN B 1 406 ? 30.281 -17.891 -4.27 1 94.44 406 GLN B C 1
ATOM 6260 O O . GLN B 1 406 ? 30.047 -18.688 -3.359 1 94.44 406 GLN B O 1
ATOM 6265 N N . GLY B 1 407 ? 29.812 -18.047 -5.438 1 94.19 407 GLY B N 1
ATOM 6266 C CA . GLY B 1 407 ? 28.906 -19.141 -5.742 1 94.19 407 GLY B CA 1
ATOM 6267 C C . GLY B 1 407 ? 27.484 -18.891 -5.293 1 94.19 407 GLY B C 1
ATOM 6268 O O . GLY B 1 407 ? 27.125 -17.766 -4.918 1 94.19 407 GLY B O 1
ATOM 6269 N N . PRO B 1 408 ? 26.641 -19.891 -5.328 1 91.38 408 PRO B N 1
ATOM 6270 C CA . PRO B 1 408 ? 25.203 -19.734 -5.062 1 91.38 408 PRO B CA 1
ATOM 6271 C C . PRO B 1 408 ? 24.906 -19.375 -3.609 1 91.38 408 PRO B C 1
ATOM 6273 O O . PRO B 1 408 ? 23.828 -18.875 -3.303 1 91.38 408 PRO B O 1
ATOM 6276 N N . HIS B 1 409 ? 25.828 -19.547 -2.701 1 90.69 409 HIS B N 1
ATOM 6277 C CA . HIS B 1 409 ? 25.625 -19.266 -1.284 1 90.69 409 HIS B CA 1
ATOM 6278 C C . HIS B 1 409 ? 25.469 -17.781 -1.028 1 90.69 409 HIS B C 1
ATOM 6280 O O . HIS B 1 409 ? 25.031 -17.359 0.048 1 90.69 409 HIS B O 1
ATOM 6286 N N . ILE B 1 410 ? 25.734 -16.953 -2.033 1 91.38 410 ILE B N 1
ATOM 6287 C CA . ILE B 1 410 ? 25.625 -15.5 -1.924 1 91.38 410 ILE B CA 1
ATOM 6288 C C . ILE B 1 410 ? 24.172 -15.109 -1.656 1 91.38 410 ILE B C 1
ATOM 6290 O O . ILE B 1 410 ? 23.906 -14.039 -1.101 1 91.38 410 ILE B O 1
ATOM 6294 N N . VAL B 1 411 ? 23.266 -16 -2.035 1 90.5 411 VAL B N 1
ATOM 6295 C CA . VAL B 1 411 ? 21.844 -15.711 -1.889 1 90.5 411 VAL B CA 1
ATOM 6296 C C . VAL B 1 411 ? 21.5 -15.555 -0.409 1 90.5 411 VAL B C 1
ATOM 6298 O O . VAL B 1 411 ? 20.625 -14.758 -0.051 1 90.5 411 VAL B O 1
ATOM 6301 N N . TYR B 1 412 ? 22.219 -16.266 0.489 1 87 412 TYR B N 1
ATOM 6302 C CA . TYR B 1 412 ? 21.938 -16.219 1.918 1 87 412 TYR B CA 1
ATOM 6303 C C . TYR B 1 412 ? 22.406 -14.906 2.535 1 87 412 TYR B C 1
ATOM 6305 O O . TYR B 1 412 ? 21.875 -14.484 3.568 1 87 412 TYR B O 1
ATOM 6313 N N . ARG B 1 413 ? 23.312 -14.297 1.887 1 83.56 413 ARG B N 1
ATOM 6314 C CA . ARG B 1 413 ? 23.844 -13.031 2.395 1 83.56 413 ARG B CA 1
ATOM 6315 C C . ARG B 1 413 ? 23.047 -11.852 1.863 1 83.56 413 ARG B C 1
ATOM 6317 O O . ARG B 1 413 ? 22.844 -10.867 2.576 1 83.56 413 ARG B O 1
ATOM 6324 N N . LYS B 1 414 ? 22.531 -12.008 0.725 1 84.69 414 LYS B N 1
ATOM 6325 C CA . LYS B 1 414 ? 21.984 -10.844 0.043 1 84.69 414 LYS B CA 1
ATOM 6326 C C . LYS B 1 414 ? 20.453 -10.891 0.025 1 84.69 414 LYS B C 1
ATOM 6328 O O . LYS B 1 414 ? 19.797 -9.852 -0.033 1 84.69 414 LYS B O 1
ATOM 6333 N N . CYS B 1 415 ? 19.906 -12.125 0.01 1 78.12 415 CYS B N 1
ATOM 6334 C CA . CYS B 1 415 ? 18.453 -12.258 -0.124 1 78.12 415 CYS B CA 1
ATOM 6335 C C . CYS B 1 415 ? 17.859 -12.883 1.126 1 78.12 415 CYS B C 1
ATOM 6337 O O . CYS B 1 415 ? 17.484 -14.062 1.118 1 78.12 415 CYS B O 1
ATOM 6339 N N . TYR B 1 416 ? 18.031 -12.328 2.334 1 68.81 416 TYR B N 1
ATOM 6340 C CA . TYR B 1 416 ? 17.516 -12.945 3.555 1 68.81 416 TYR B CA 1
ATOM 6341 C C . TYR B 1 416 ? 16.188 -12.32 3.967 1 68.81 416 TYR B C 1
ATOM 6343 O O . TYR B 1 416 ? 15.914 -11.164 3.648 1 68.81 416 TYR B O 1
#

Foldseek 3Di:
DDDDDDDDDDPDDDDDPDDDDDDPPPPVPPPPPPPPDPPPPPLPQADPDFAKEWEDFQFWIFIDTFPDQGGPDIFGQKKFWDFDPCPDPDDRDIDMDGGPRRLVDQVTDMDGQDAQGEGDNVVSVLVRVCCCQCPVVVHQQQRHEYEYEHELPYDPVRLLVVVCCSCPVSNHQWYAYAYLQQLLQVLVVHQWAWEFAAAQQWTKIWTGFRSDTDSQLIFIFRDHNVNLLVVQLCVFVHDDDDDGSVSSVVSSVCLLPQAAADLDLVVQVPDDFVVFWDWDQDPVGDITIDTPSRNVSLCCQCAPDDDPPGDRHHSLRSNLSSLVSDDPVRNLVHQQHYEYAYDSCLHHPNQVSSVVSNCVSDDPVSNGDYDYDNVRNCSSSSSVSPQSPDPVNSSLIDGSVNCVVPNSCVNVVRHD/DDDPDDDCPPDDPDDPDDPPDDPPPPPPVPPVPPPPPPPPPPLPFQPPDFAKEWEDFQFWIFIDTFPDQGGPDIFGQKKFWDFDPCPDPDDRDIDMDGGPRRLVDQVTDMDGQDAQGEGNNPVSNLVRVCCCQCPVVVHQQQRHEYEYEHELPYDPVRLLVVVCCSCPVSNHQWYAYAYLQQLLQVLVVHQWAWEFAAAQQWTKIWTGFRSDTDSQLIFIFRDHNVVLLVVQLCVFVHDDDDDGSVSSVVSSVCLLPQAAADLDLVVLVPDDFVVFWDWDQDPVGDITIDTPSRNVSLCCQCAPDDDPPGDRHHSLRSNLSSLVSDDPVRNLVHQQHYEYAYDSCQGHPNQVSSVVSNCVSDDPVSNGDYDYDNVRNCSSSSSVSPQSPDPVNSSLIDGSVNCVVPNSCVNVVRHD

Organism: Acinonyx jubatus (NCBI:txid32536)

Secondary structure (DSSP, 8-state):
-----------------------------------------------SSPPEEEEE-SSEEEEEETT-SS-SEEEES-EEEEE---SSSS--PEEEEETHHHHT-TTSEEE--EETTEE--HHHHHHHHHIIIIIIS---GGGS-EEEEE-TT--HHHHHHHHHIIIIIS--SEEEEEEHHHHHHHHTT-SSEEEEEE-SS-EEEEEEETTEEEEEEEEEES--HHHHHHHHHHHHH-SSSPPPHHHHHHHHHHHHHH----SSHHHHHHS-HHHH-EEEE-TTS-EEEE-THHHHHHHTTTS----TTS-S--HHHHHHHHHHHS-HHHHHHHHT-EEEESGGGGSTTHHHHHHHHHHHHS-GGG---EEE-TTGGGHHHHHHHHHHH-TGGGGGPEEHHHHHHH-TTHHHHH--/-----------------------------------------------SSPPEEEEE-SSEEEEEETT-SS-SEEEES-EEEEE---SSSS--PEEEEETHHHHT-TTSEEE--EETTEE--HHHHHHHHHIIIIIIS---GGGS-EEEEE-TT--HHHHHHHHHIIIIIS--SEEEEEEHHHHHHHHTT-SSEEEEEE-SS-EEEEEEETTEEEEEEEEEES--HHHHHHHHHHHHH-SSSPPPHHHHHHHHHHHHHH----SSHHHHHHS-HHHH-EEEE-TTS-EEEE-THHHHHHHTTTS----TTS-S--HHHHHHHHHHHS-HHHHHHHHT-EEEESGGGGSTTHHHHHHHHHHHHS-GGG---EEE-TTGGGHHHHHHHHHHH-TGGGGGPEEHHHHHHH-TTHHHHH--

InterPro domains:
  IPR004000 Actin family [PF00022] (49-236)
  IPR004000 Actin family [PF00022] (249-415)
  IPR004000 Actin family [PR00190] (104-126)
  IPR004000 Actin family [PR00190] (158-171)
  IPR004000 Actin family [PR00190] (183-202)
  IPR004000 Actin family [PR00190] (276-292)
  IPR004000 Actin family [PTHR11937] (52-410)
  IPR004000 Actin family [SM00268] (49-416)
  IPR043129 ATPase, nucleotide binding domain [SSF53067] (49-196)
  IPR043129 ATPase, nucleotide binding domain [SSF53067] (189-416)

Radius of gyration: 35.77 Å; Cα contacts (8 Å, |Δi|>4): 1578; chains: 2; bounding box: 104×138×122 Å

Solvent-accessible surface area (backbone atoms only — not comparable to full-atom values): 45102 Å² total; per-residue (Å²): 142,82,92,77,91,78,95,79,81,86,80,82,85,82,82,80,84,78,78,83,76,78,79,74,76,72,78,72,76,75,72,76,72,75,73,66,70,79,70,71,82,65,83,72,61,66,67,96,49,69,34,34,28,38,32,66,42,31,50,38,29,35,35,26,54,34,50,43,85,61,62,76,44,76,35,43,37,36,32,18,56,43,80,36,77,62,86,56,93,78,66,81,46,74,42,75,30,57,19,64,64,23,67,74,35,82,88,41,60,74,42,65,25,32,54,61,52,36,81,77,33,66,69,58,45,48,53,51,50,49,43,46,31,48,64,72,64,62,39,58,44,55,64,23,36,38,37,35,49,36,52,79,82,58,56,71,67,56,57,31,48,50,50,43,43,42,47,70,71,51,38,21,49,23,35,42,58,41,43,32,50,46,20,33,31,33,26,60,26,36,38,30,14,29,32,37,32,27,21,41,34,26,19,35,23,34,32,24,56,58,60,34,77,37,72,85,13,48,36,80,38,90,56,26,38,55,54,36,35,51,52,47,39,41,70,73,70,42,92,68,77,78,74,51,68,67,54,49,52,52,39,42,49,45,47,73,73,64,30,29,35,55,80,47,58,70,65,60,66,67,48,62,64,80,79,48,51,46,76,43,76,43,95,90,68,49,74,45,80,43,38,68,62,32,38,54,37,58,36,40,52,60,51,30,63,91,44,92,96,45,63,58,61,13,53,38,53,40,42,50,54,21,56,68,51,40,54,78,93,48,32,59,52,21,31,50,28,29,34,48,24,25,59,56,48,64,36,5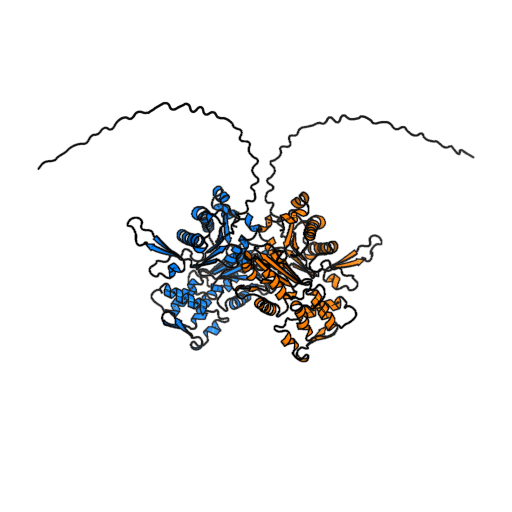1,45,34,63,60,38,40,48,56,52,32,55,70,75,44,65,83,85,54,58,70,32,76,47,72,57,95,65,19,64,42,24,42,50,31,10,39,8,36,49,64,39,35,73,47,33,50,78,50,52,44,39,44,69,55,38,75,73,61,38,52,66,48,48,66,75,59,44,110,140,86,81,82,77,76,80,81,72,77,77,78,81,75,79,80,75,78,75,78,68,79,77,72,76,71,77,67,74,74,69,75,72,74,71,67,70,79,70,72,82,61,86,72,66,67,67,95,49,69,32,34,26,39,31,67,43,31,50,38,30,34,33,27,55,34,50,43,86,58,63,75,41,76,37,42,36,36,32,19,56,43,80,35,78,61,88,56,94,77,68,80,47,74,43,76,29,56,18,65,63,22,66,74,36,83,88,42,60,75,44,62,24,31,54,63,54,36,80,75,34,66,70,58,45,47,53,52,50,49,42,46,31,48,65,71,64,62,39,59,46,54,66,22,37,39,35,35,51,36,53,81,82,57,56,70,66,55,55,30,48,52,50,42,43,40,46,71,70,49,37,21,50,23,37,42,57,40,44,31,48,45,20,32,32,33,27,60,26,33,37,30,14,29,31,37,32,27,21,40,35,28,18,36,24,33,31,22,56,58,61,33,79,36,72,85,14,50,35,77,39,89,55,26,38,56,54,36,35,51,51,47,40,41,68,72,71,42,94,67,76,78,74,52,67,67,53,48,51,50,38,41,49,46,49,71,72,64,29,29,33,55,81,47,59,70,66,59,65,69,47,61,63,80,78,47,50,46,78,43,75,43,94,88,68,50,73,43,78,43,40,67,61,32,38,53,37,58,38,40,50,60,51,30,62,91,43,92,93,46,66,57,62,14,54,38,54,39,43,50,54,21,57,68,51,41,55,78,94,47,32,60,52,22,31,50,27,30,35,49,25,24,58,55,48,64,36,51,47,33,61,61,40,39,48,55,54,33,54,70,76,43,64,82,86,54,57,71,33,77,47,70,61,94,66,20,62,42,25,41,50,32,9,41,9,36,50,65,39,36,74,46,34,56,78,50,51,45,40,45,69,55,37,74,72,61,37,52,65,49,47,67,75,60,43,109

Nearest PDB structures (foldseek):
  1h1v-assembly1_A  TM=9.318E-01  e=1.378E-42  Oryctolagus cuniculus
  3a5o-assembly1_C  TM=9.154E-01  e=1.229E-42  Dictyostelium discoideum
  4m63-assembly1_C  TM=9.254E-01  e=5.123E-41  Drosophila melanogaster
  7q8b-assembly1_A  TM=9.023E-01  e=1.440E-40  Leishmania major
  8qr1-assembly1_K  TM=8.727E-01  e=2.770E-35  Homo sapiens

Sequence (832 aa):
MDANHSGCTKPQPSPEAPRPGANPSSILANETLRQEPPSMVGDRLPPKTGAVVIDMGTGTCKVGFAGQARPAYTVATILGCQPKKPSSPRQAALETFIGEAARKRPELTLVQPVRNGIVVDWDAAELIWRHLLEHDLRAAPRDHPLLFSDPPFSPSTNREKLVEVAFESLRCPATYVASQAVLSVYAHGRVSGLVVDAGHGVTCAAAVFQGYNLPHATERLDLAGTHLTAFLAETLLGPGLPPGQHDLDTVEAIKHRYCYVAPGFLQAQARPERECRQTLRLPDGRTLTLGKELFQCPELLFSPPEMPGLSPAGVPAMAGRSLRKVPPEARADVAQNVLLCGGSSLFPGFEGRFRAELLRLQPPEAHVVVAAQPTRNFSVWRGGSVLASLRAFQACWVLREQYEEQGPHIVYRKCYMDANHSGCTKPQPSPEAPRPGANPSSILANETLRQEPPSMVGDRLPPKTGAVVIDMGTGTCKVGFAGQARPAYTVATILGCQPKKPSSPRQAALETFIGEAARKRPELTLVQPVRNGIVVDWDAAELIWRHLLEHDLRAAPRDHPLLFSDPPFSPSTNREKLVEVAFESLRCPATYVASQAVLSVYAHGRVSGLVVDAGHGVTCAAAVFQGYNLPHATERLDLAGTHLTAFLAETLLGPGLPPGQHDLDTVEAIKHRYCYVAPGFLQAQARPERECRQTLRLPDGRTLTLGKELFQCPELLFSPPEMPGLSPAGVPAMAGRSLRKVPPEARADVAQNVLLCGGSSLFPGFEGRFRAELLRLQPPEAHVVVAAQPTRNFSVWRGGSVLASLRAFQACWVLREQYEEQGPHIVYRKCY